Protein 7U6H (pdb70)

Radius of gyration: 30.36 Å; Cα contacts (8 Å, |Δi|>4): 2276; chains: 4; bounding box: 84×72×76 Å

B-factor: mean 45.0, std 14.65, range [17.51, 113.15]

Organism: NCBI:txid132476

Secondary structure (DSSP, 8-state):
-HHHHHHHHHHHHHHHHHHT-HHHHHHHHHHHHHHSEEEE-SS-SS-HHHHHHHHHHHHHHHHHH-EEEEEEEGGGTTEEEEEEEE-HHHHHHH-SHHHHHHT-HHHHHHHHHHHTS-EEE--GGGSEEEEEE-STT-EEEEE--SSSEEEEEEEE--S-GGGS--EEEE-S----TT---HHHHHHHSPBEEE---TT-EEEEETTT-EEEEPPP-SS--EEEEEEEEEETT---S----HHHHHHT-SS--/-HHHHHHHHHHHHHHHHHT-HHHHHHHHHHHHHHSEEEE-SS-SS-HHHHHHHHHHHHHHHHHH-EEEEEEEGGGTTEEEEEEEE-HHHHHHH-SHHHHHHT-HHHHHHHHHHHTS-EEE--GGGSEEEEEE-STT-EEEEE--SSSEEEEEEEE--SSGGGS--EEEE-S----TT---HHHHHHTSPBEEE---TT-EEEEETTT-EEEEPPP-SS--EEEEEEEEEETT---S----HHHHHHT-SS---/-HHHHHHHHHHHHHHHHHHT-HHHHHHHHHHHHHHSEEEE-SS-SS-HHHHHHHHHHHHHHHHHH-EEEEEEEGGGTTEEEEEEEE-HHHHHHH-SHHHHHHT-HHHHHHHHHHHTS-EEE--GGGSEEEEEE-STT-EEEEE--SSSEEEEEEEE--S-GGGS--EEEE-S----SS---HHHHHHHSPBEEE---TT-EEEEETTT-EEEEPPP-SS--EEEEEEEEEETT---S----HHHHHHT-SS--/-HHHHHHHHHHHHHHHHHHT-HHHHHHHHHHHHHHSEEEE-SS-SS-HHHHHHHHHHHHHHHHHH-EEEEEEEGGGTTEEEEEEEE-HHHHHHH-SHHHHHHT-HHHHHHHHHHHTS-EEE--GGGSEEEEEE-STT-EEEEE--SSSEEEEEEEE--S-GGGS--EEEE-S----TT---HHHHHHHSPBEEE---TT-EEEEETTT-EEEEPPP-SS--EEEEEEEEEETT---S----HHHHHHT-SS--

InterPro domains:
  IPR056470 L-lysine 4-chlorinase BesD/L-lysine 5-chlorinase HalB-like [PF23169] (27-255)

Solvent-accessible surface area: 37842 Å² total

Nearest PDB structures (foldseek):
  7u6h-assembly4_D  TM=1.004E+00  e=7.349E-56  Pseudomonas kilonensis
  7u6i-assembly1_A  TM=9.709E-01  e=6.572E-33  Streptomyces wuyuanensis
  6nie-assembly4_D  TM=9.652E-01  e=7.895E-29  Streptantibioticus cattleyicolor NRRL 8057 = DSM 46488
  7jsd-assembly1_A  TM=9.462E-01  e=5.169E-27  Streptomyces roseifaciens
  7jsd-assembly4_D  TM=8.965E-01  e=7.924E-20  Streptomyces roseifaciens

Structure (mmCIF, N/CA/C/O backbone):
data_7U6H
#
_entry.id   7U6H
#
_cell.length_a   72.050
_cell.length_b   73.226
_cell.length_c   73.176
_cell.angle_alpha   66.240
_cell.angle_beta   75.800
_cell.angle_gamma   85.280
#
_symmetry.space_group_name_H-M   'P 1'
#
loop_
_entity.id
_entity.type
_entity.pdbx_description
1 polymer 'Halogenase D'
2 non-polymer 'NICKEL (II) ION'
3 non-polymer 'CHLORIDE ION'
4 non-polymer L-ornithine
5 non-polymer 'TRIETHYLENE GLYCOL'
6 non-polymer '2-OXOGLUTARIC ACID'
7 non-polymer 'TETRAETHYLENE GLYCOL'
8 non-polymer DI(HYDROXYETHYL)ETHER
9 water water
#
loop_
_atom_site.group_PDB
_atom_site.id
_atom_site.type_symbol
_atom_site.label_atom_id
_atom_site.label_alt_id
_atom_site.label_comp_id
_atom_site.label_asym_id
_atom_site.label_entity_id
_atom_site.label_seq_id
_atom_site.pdbx_PDB_ins_code
_atom_site.Cartn_x
_atom_site.Cartn_y
_atom_site.Cartn_z
_atom_site.occupancy
_atom_site.B_iso_or_equiv
_atom_site.auth_seq_id
_atom_site.auth_comp_id
_atom_site.auth_asym_id
_atom_site.auth_atom_id
_atom_site.pdbx_PDB_model_num
ATOM 1 N N . SER A 1 7 ? 0.659 0.979 -37.389 1.00 88.95 7 SER A N 1
ATOM 2 C CA . SER A 1 7 ? 0.141 0.634 -36.071 1.00 92.08 7 SER A CA 1
ATOM 3 C C . SER A 1 7 ? 0.586 -0.769 -35.652 1.00 87.70 7 SER A C 1
ATOM 4 O O . SER A 1 7 ? 1.203 -0.939 -34.600 1.00 74.43 7 SER A O 1
ATOM 7 N N . LEU A 1 8 ? 0.273 -1.770 -36.485 1.00 88.83 8 LEU A N 1
ATOM 8 C CA . LEU A 1 8 ? 0.620 -3.151 -36.160 1.00 81.54 8 LEU A CA 1
ATOM 9 C C . LEU A 1 8 ? 2.109 -3.404 -36.353 1.00 76.19 8 LEU A C 1
ATOM 10 O O . LEU A 1 8 ? 2.708 -4.176 -35.598 1.00 77.49 8 LEU A O 1
ATOM 12 N N . VAL A 1 9 ? 2.713 -2.767 -37.359 1.00 70.14 9 VAL A N 1
ATOM 13 C CA . VAL A 1 9 ? 4.149 -2.887 -37.581 1.00 74.84 9 VAL A CA 1
ATOM 14 C C . VAL A 1 9 ? 4.894 -2.275 -36.410 1.00 66.02 9 VAL A C 1
ATOM 15 O O . VAL A 1 9 ? 5.856 -2.841 -35.886 1.00 67.73 9 VAL A O 1
ATOM 19 N N . ILE A 1 10 ? 4.431 -1.110 -35.968 1.00 61.25 10 ILE A N 1
ATOM 20 C CA . ILE A 1 10 ? 4.992 -0.459 -34.798 1.00 57.43 10 ILE A CA 1
ATOM 21 C C . ILE A 1 10 ? 4.782 -1.245 -33.518 1.00 49.08 10 ILE A C 1
ATOM 22 O O . ILE A 1 10 ? 5.677 -1.273 -32.669 1.00 45.23 10 ILE A O 1
ATOM 27 N N . GLU A 1 11 ? 3.652 -1.919 -33.380 1.00 62.89 11 GLU A N 1
ATOM 28 C CA . GLU A 1 11 ? 3.421 -2.742 -32.202 1.00 65.34 11 GLU A CA 1
ATOM 29 C C . GLU A 1 11 ? 4.382 -3.924 -32.170 1.00 66.18 11 GLU A C 1
ATOM 30 O O . GLU A 1 11 ? 4.855 -4.324 -31.101 1.00 53.63 11 GLU A O 1
ATOM 33 N N . VAL A 1 12 ? 4.653 -4.513 -33.333 1.00 61.12 12 VAL A N 1
ATOM 34 C CA . VAL A 1 12 ? 5.608 -5.611 -33.422 1.00 57.77 12 VAL A CA 1
ATOM 35 C C . VAL A 1 12 ? 7.026 -5.099 -33.215 1.00 57.61 12 VAL A C 1
ATOM 36 O O . VAL A 1 12 ? 7.849 -5.751 -32.560 1.00 54.03 12 VAL A O 1
ATOM 40 N N . MET A 1 13 ? 7.330 -3.916 -33.756 1.00 47.68 13 MET A N 1
ATOM 41 C CA . MET A 1 13 ? 8.665 -3.347 -33.602 1.00 47.91 13 MET A CA 1
ATOM 42 C C . MET A 1 13 ? 8.998 -3.108 -32.134 1.00 50.56 13 MET A C 1
ATOM 43 O O . MET A 1 13 ? 10.117 -3.390 -31.689 1.00 43.03 13 MET A O 1
ATOM 48 N N . GLU A 1 14 ? 8.034 -2.597 -31.365 1.00 48.46 14 GLU A N 1
ATOM 49 C CA . GLU A 1 14 ? 8.266 -2.358 -29.944 1.00 41.74 14 GLU A CA 1
ATOM 50 C C . GLU A 1 14 ? 8.563 -3.659 -29.208 1.00 45.86 14 GLU A C 1
ATOM 51 O O . GLU A 1 14 ? 9.408 -3.691 -28.305 1.00 45.69 14 GLU A O 1
ATOM 57 N N . GLN A 1 15 ? 7.877 -4.743 -29.580 1.00 45.88 15 GLN A N 1
ATOM 58 C CA . GLN A 1 15 ? 8.159 -6.042 -28.977 1.00 49.49 15 GLN A CA 1
ATOM 59 C C . GLN A 1 15 ? 9.579 -6.497 -29.289 1.00 55.02 15 GLN A C 1
ATOM 60 O O . GLN A 1 15 ? 10.267 -7.047 -28.421 1.00 57.67 15 GLN A O 1
ATOM 66 N N . GLN A 1 16 ? 10.032 -6.284 -30.527 1.00 54.31 16 GLN A N 1
ATOM 67 C CA . GLN A 1 16 ? 11.391 -6.669 -30.892 1.00 55.38 16 GLN A CA 1
ATOM 68 C C . GLN A 1 16 ? 12.419 -5.807 -30.170 1.00 49.82 16 GLN A C 1
ATOM 69 O O . GLN A 1 16 ? 13.495 -6.292 -29.801 1.00 53.35 16 GLN A O 1
ATOM 75 N N . LEU A 1 17 ? 12.109 -4.524 -29.967 1.00 42.55 17 LEU A N 1
ATOM 76 C CA . LEU A 1 17 ? 13.016 -3.651 -29.230 1.00 46.78 17 LEU A CA 1
ATOM 77 C C . LEU A 1 17 ? 13.134 -4.079 -27.773 1.00 42.39 17 LEU A C 1
ATOM 78 O O . LEU A 1 17 ? 14.240 -4.127 -27.222 1.00 48.33 17 LEU A O 1
ATOM 83 N N . ALA A 1 18 ? 12.003 -4.386 -27.132 1.00 40.29 18 ALA A N 1
ATOM 84 C CA . ALA A 1 18 ? 12.024 -4.777 -25.726 1.00 43.40 18 ALA A CA 1
ATOM 85 C C . ALA A 1 18 ? 12.863 -6.030 -25.512 1.00 48.36 18 ALA A C 1
ATOM 86 O O . ALA A 1 18 ? 13.646 -6.106 -24.557 1.00 49.37 18 ALA A O 1
ATOM 88 N N . LYS A 1 19 ? 12.719 -7.023 -26.393 1.00 43.77 19 LYS A N 1
ATOM 89 C CA . LYS A 1 19 ? 13.527 -8.233 -26.280 1.00 44.35 19 LYS A CA 1
ATOM 90 C C . LYS A 1 19 ? 15.000 -7.938 -26.537 1.00 47.43 19 LYS A C 1
ATOM 91 O O . LYS A 1 19 ? 15.877 -8.519 -25.887 1.00 51.51 19 LYS A O 1
ATOM 93 N N . HIS A 1 20 ? 15.289 -7.041 -27.482 1.00 43.37 20 HIS A N 1
ATOM 94 C CA . HIS A 1 20 ? 16.675 -6.702 -27.790 1.00 43.02 20 HIS A CA 1
ATOM 95 C C . HIS A 1 20 ? 17.348 -6.012 -26.610 1.00 44.36 20 HIS A C 1
ATOM 96 O O . HIS A 1 20 ? 18.467 -6.371 -26.223 1.00 47.72 20 HIS A O 1
ATOM 103 N N . PHE A 1 21 ? 16.682 -5.015 -26.025 1.00 38.53 21 PHE A N 1
ATOM 104 C CA . PHE A 1 21 ? 17.271 -4.291 -24.903 1.00 42.77 21 PHE A CA 1
ATOM 105 C C . PHE A 1 21 ? 17.340 -5.151 -23.647 1.00 46.17 21 PHE A C 1
ATOM 106 O O . PHE A 1 21 ? 18.281 -5.013 -22.857 1.00 45.52 21 PHE A O 1
ATOM 114 N N . GLN A 1 22 ? 16.361 -6.035 -23.443 1.00 43.11 22 GLN A N 1
ATOM 115 C CA . GLN A 1 22 ? 16.397 -6.922 -22.284 1.00 50.49 22 GLN A CA 1
ATOM 116 C C . GLN A 1 22 ? 17.582 -7.878 -22.357 1.00 52.83 22 GLN A C 1
ATOM 117 O O . GLN A 1 22 ? 18.179 -8.218 -21.328 1.00 56.46 22 GLN A O 1
ATOM 120 N N . ALA A 1 23 ? 17.935 -8.325 -23.565 1.00 47.34 23 ALA A N 1
ATOM 121 C CA . ALA A 1 23 ? 19.085 -9.209 -23.717 1.00 47.64 23 ALA A CA 1
ATOM 122 C C . ALA A 1 23 ? 20.387 -8.505 -23.358 1.00 48.62 23 ALA A C 1
ATOM 123 O O . ALA A 1 23 ? 21.306 -9.139 -22.827 1.00 58.86 23 ALA A O 1
ATOM 125 N N . ILE A 1 24 ? 20.486 -7.204 -23.636 1.00 47.40 24 ILE A N 1
ATOM 126 C CA . ILE A 1 24 ? 21.674 -6.452 -23.247 1.00 44.89 24 ILE A CA 1
ATOM 127 C C . ILE A 1 24 ? 21.674 -6.194 -21.746 1.00 45.27 24 ILE A C 1
ATOM 128 O O . ILE A 1 24 ? 22.707 -6.328 -21.078 1.00 45.28 24 ILE A O 1
ATOM 133 N N . LEU A 1 25 ? 20.516 -5.829 -21.189 1.00 41.79 25 LEU A N 1
ATOM 134 C CA . LEU A 1 25 ? 20.422 -5.524 -19.766 1.00 48.28 25 LEU A CA 1
ATOM 135 C C . LEU A 1 25 ? 20.651 -6.746 -18.886 1.00 53.05 25 LEU A C 1
ATOM 136 O O . LEU A 1 25 ? 20.959 -6.587 -17.700 1.00 55.08 25 LEU A O 1
ATOM 141 N N . GLN A 1 26 ? 20.504 -7.956 -19.434 1.00 50.91 26 GLN A N 1
ATOM 142 C CA . GLN A 1 26 ? 20.684 -9.161 -18.630 1.00 53.87 26 GLN A CA 1
ATOM 143 C C . GLN A 1 26 ? 22.109 -9.285 -18.108 1.00 50.67 26 GLN A C 1
ATOM 144 O O . GLN A 1 26 ? 22.329 -9.861 -17.036 1.00 56.30 26 GLN A O 1
ATOM 146 N N . ASP A 1 27 ? 23.086 -8.758 -18.845 1.00 46.70 27 ASP A N 1
ATOM 147 C CA . ASP A 1 27 ? 24.484 -8.758 -18.413 1.00 46.21 27 ASP A CA 1
ATOM 148 C C . ASP A 1 27 ? 24.723 -7.501 -17.587 1.00 45.10 27 ASP A C 1
ATOM 149 O O . ASP A 1 27 ? 25.167 -6.470 -18.096 1.00 47.22 27 ASP A O 1
ATOM 154 N N . GLU A 1 28 ? 24.416 -7.587 -16.290 1.00 43.98 28 GLU A N 1
ATOM 155 C CA . GLU A 1 28 ? 24.531 -6.419 -15.421 1.00 45.13 28 GLU A CA 1
ATOM 156 C C . GLU A 1 28 ? 25.982 -5.979 -15.264 1.00 44.68 28 GLU A C 1
ATOM 157 O O . GLU A 1 28 ? 26.270 -4.777 -15.224 1.00 38.43 28 GLU A O 1
ATOM 163 N N . ASN A 1 29 ? 26.911 -6.936 -15.178 1.00 44.78 29 ASN A N 1
ATOM 164 C CA . ASN A 1 29 ? 28.320 -6.581 -15.033 1.00 43.21 29 ASN A CA 1
ATOM 165 C C . ASN A 1 29 ? 28.818 -5.799 -16.242 1.00 42.00 29 ASN A C 1
ATOM 166 O O . ASN A 1 29 ? 29.649 -4.893 -16.105 1.00 49.36 29 ASN A O 1
ATOM 171 N N . ARG A 1 30 ? 28.323 -6.133 -17.436 1.00 40.81 30 ARG A N 1
ATOM 172 C CA A ARG A 1 30 ? 28.672 -5.354 -18.619 0.50 39.81 30 ARG A CA 1
ATOM 173 C CA B ARG A 1 30 ? 28.673 -5.354 -18.619 0.50 39.81 30 ARG A CA 1
ATOM 174 C C . ARG A 1 30 ? 27.976 -3.999 -18.606 1.00 37.58 30 ARG A C 1
ATOM 175 O O . ARG A 1 30 ? 28.558 -2.991 -19.024 1.00 39.94 30 ARG A O 1
ATOM 190 N N . MET A 1 31 ? 26.729 -3.957 -18.126 1.00 37.17 31 MET A N 1
ATOM 191 C CA . MET A 1 31 ? 26.009 -2.691 -18.038 1.00 37.26 31 MET A CA 1
ATOM 192 C C . MET A 1 31 ? 26.728 -1.713 -17.118 1.00 34.03 31 MET A C 1
ATOM 193 O O . MET A 1 31 ? 26.752 -0.505 -17.382 1.00 31.17 31 MET A O 1
ATOM 198 N N . LYS A 1 32 ? 27.319 -2.218 -16.031 1.00 35.73 32 LYS A N 1
ATOM 199 C CA . LYS A 1 32 ? 28.099 -1.358 -15.146 1.00 38.04 32 LYS A CA 1
ATOM 200 C C . LYS A 1 32 ? 29.218 -0.662 -15.908 1.00 37.16 32 LYS A C 1
ATOM 201 O O . LYS A 1 32 ? 29.489 0.524 -15.685 1.00 35.60 32 LYS A O 1
ATOM 207 N N . GLN A 1 33 ? 29.873 -1.384 -16.819 1.00 34.68 33 GLN A N 1
ATOM 208 C CA . GLN A 1 33 ? 30.947 -0.792 -17.608 1.00 31.46 33 GLN A CA 1
ATOM 209 C C . GLN A 1 33 ? 30.403 0.207 -18.622 1.00 30.75 33 GLN A C 1
ATOM 210 O O . GLN A 1 33 ? 31.028 1.243 -18.878 1.00 31.17 33 GLN A O 1
ATOM 216 N N . ILE A 1 34 ? 29.237 -0.084 -19.203 1.00 33.26 34 ILE A N 1
ATOM 217 C CA . ILE A 1 34 ? 28.638 0.829 -20.174 1.00 30.87 34 ILE A CA 1
ATOM 218 C C . ILE A 1 34 ? 28.213 2.125 -19.495 1.00 33.71 34 ILE A C 1
ATOM 219 O O . ILE A 1 34 ? 28.491 3.224 -19.992 1.00 29.84 34 ILE A O 1
ATOM 224 N N . ARG A 1 35 ? 27.527 2.018 -18.352 1.00 28.61 35 ARG A N 1
ATOM 225 C CA . ARG A 1 35 ? 27.180 3.211 -17.585 1.00 34.11 35 ARG A CA 1
ATOM 226 C C . ARG A 1 35 ? 28.431 3.975 -17.170 1.00 30.19 35 ARG A C 1
ATOM 227 O O . ARG A 1 35 ? 28.466 5.210 -17.235 1.00 28.84 35 ARG A O 1
ATOM 235 N N . ASN A 1 36 ? 29.465 3.251 -16.733 1.00 27.29 36 ASN A N 1
ATOM 236 C CA . ASN A 1 36 ? 30.741 3.871 -16.385 1.00 31.41 36 ASN A CA 1
ATOM 237 C C . ASN A 1 36 ? 31.280 4.698 -17.546 1.00 30.94 36 ASN A C 1
ATOM 238 O O . ASN A 1 36 ? 31.587 5.885 -17.391 1.00 26.67 36 ASN A O 1
ATOM 243 N N . GLU A 1 37 ? 31.396 4.081 -18.724 1.00 33.44 37 GLU A N 1
ATOM 244 C CA . GLU A 1 37 ? 32.013 4.759 -19.858 1.00 30.51 37 GLU A CA 1
ATOM 245 C C . GLU A 1 37 ? 31.173 5.938 -20.335 1.00 29.31 37 GLU A C 1
ATOM 246 O O . GLU A 1 37 ? 31.719 6.992 -20.681 1.00 25.58 37 GLU A O 1
ATOM 252 N N . PHE A 1 38 ? 29.845 5.786 -20.359 1.00 27.37 38 PHE A N 1
ATOM 253 C CA . PHE A 1 38 ? 29.002 6.889 -20.810 1.00 25.10 38 PHE A CA 1
ATOM 254 C C . PHE A 1 38 ? 29.082 8.073 -19.856 1.00 23.11 38 PHE A C 1
ATOM 255 O O . PHE A 1 38 ? 29.155 9.225 -20.294 1.00 27.09 38 PHE A O 1
ATOM 263 N N . ARG A 1 39 ? 29.066 7.815 -18.549 1.00 23.48 39 ARG A N 1
ATOM 264 C CA . ARG A 1 39 ? 29.133 8.914 -17.591 1.00 29.76 39 ARG A CA 1
ATOM 265 C C . ARG A 1 39 ? 30.525 9.534 -17.556 1.00 34.55 39 ARG A C 1
ATOM 266 O O . ARG A 1 39 ? 30.661 10.756 -17.434 1.00 28.28 39 ARG A O 1
ATOM 274 N N . ARG A 1 40 ? 31.569 8.712 -17.677 1.00 28.63 40 ARG A N 1
ATOM 275 C CA . ARG A 1 40 ? 32.930 9.236 -17.613 1.00 24.33 40 ARG A CA 1
ATOM 276 C C . ARG A 1 40 ? 33.277 10.043 -18.859 1.00 27.36 40 ARG A C 1
ATOM 277 O O . ARG A 1 40 ? 33.860 11.129 -18.760 1.00 25.66 40 ARG A O 1
ATOM 285 N N . ASP A 1 41 ? 32.923 9.535 -20.039 1.00 31.71 41 ASP A N 1
ATOM 286 C CA . ASP A 1 41 ? 33.296 10.167 -21.296 1.00 32.85 41 ASP A CA 1
ATOM 287 C C . ASP A 1 41 ? 32.178 10.992 -21.920 1.00 31.66 41 ASP A C 1
ATOM 288 O O . ASP A 1 41 ? 32.420 11.663 -22.929 1.00 26.55 41 ASP A O 1
ATOM 293 N N . GLY A 1 42 ? 30.974 10.970 -21.351 1.00 24.11 42 GLY A N 1
ATOM 294 C CA . GLY A 1 42 ? 29.852 11.622 -22.001 1.00 26.11 42 GLY A CA 1
ATOM 295 C C . GLY A 1 42 ? 29.480 11.004 -23.327 1.00 28.13 42 GLY A C 1
ATOM 296 O O . GLY A 1 42 ? 28.814 11.651 -24.140 1.00 26.47 42 GLY A O 1
ATOM 297 N N . TYR A 1 43 ? 29.883 9.757 -23.563 1.00 24.25 43 TYR A N 1
ATOM 298 C CA . TYR A 1 43 ? 29.822 9.165 -24.891 1.00 25.90 43 TYR A CA 1
ATOM 299 C C . TYR A 1 43 ? 29.918 7.650 -24.773 1.00 26.86 43 TYR A C 1
ATOM 300 O O . TYR A 1 43 ? 30.686 7.135 -23.957 1.00 23.67 43 TYR A O 1
ATOM 309 N N . PHE A 1 44 ? 29.132 6.948 -25.589 1.00 26.14 44 PHE A N 1
ATOM 310 C CA . PHE A 1 44 ? 29.266 5.503 -25.741 1.00 31.40 44 PHE A CA 1
ATOM 311 C C . PHE A 1 44 ? 28.717 5.112 -27.104 1.00 30.65 44 PHE A C 1
ATOM 312 O O . PHE A 1 44 ? 27.608 5.518 -27.463 1.00 28.10 44 PHE A O 1
ATOM 320 N N . ASN A 1 45 ? 29.482 4.315 -27.846 1.00 24.19 45 ASN A N 1
ATOM 321 C CA . ASN A 1 45 ? 29.161 3.954 -29.223 1.00 27.66 45 ASN A CA 1
ATOM 322 C C . ASN A 1 45 ? 28.679 2.510 -29.285 1.00 33.80 45 ASN A C 1
ATOM 323 O O . ASN A 1 45 ? 29.386 1.595 -28.849 1.00 31.30 45 ASN A O 1
ATOM 328 N N . PHE A 1 46 ? 27.474 2.312 -29.820 1.00 33.34 46 PHE A N 1
ATOM 329 C CA . PHE A 1 46 ? 26.979 0.983 -30.178 1.00 32.95 46 PHE A CA 1
ATOM 330 C C . PHE A 1 46 ? 27.394 0.718 -31.621 1.00 36.30 46 PHE A C 1
ATOM 331 O O . PHE A 1 46 ? 26.727 1.155 -32.562 1.00 34.37 46 PHE A O 1
ATOM 339 N N . LYS A 1 47 ? 28.497 -0.002 -31.797 1.00 33.65 47 LYS A N 1
ATOM 340 C CA . LYS A 1 47 ? 29.093 -0.164 -33.115 1.00 34.89 47 LYS A CA 1
ATOM 341 C C . LYS A 1 47 ? 28.447 -1.306 -33.892 1.00 34.93 47 LYS A C 1
ATOM 342 O O . LYS A 1 47 ? 27.926 -2.266 -33.318 1.00 37.52 47 LYS A O 1
ATOM 348 N N . ASN A 1 48 ? 28.487 -1.180 -35.220 1.00 43.85 48 ASN A N 1
ATOM 349 C CA . ASN A 1 48 ? 28.223 -2.279 -36.151 1.00 40.06 48 ASN A CA 1
ATOM 350 C C . ASN A 1 48 ? 26.810 -2.847 -35.987 1.00 37.02 48 ASN A C 1
ATOM 351 O O . ASN A 1 48 ? 26.616 -4.040 -35.738 1.00 35.68 48 ASN A O 1
ATOM 356 N N . PHE A 1 49 ? 25.821 -1.965 -36.147 1.00 31.25 49 PHE A N 1
ATOM 357 C CA . PHE A 1 49 ? 24.410 -2.359 -36.197 1.00 37.77 49 PHE A CA 1
ATOM 358 C C . PHE A 1 49 ? 23.998 -3.143 -34.952 1.00 43.01 49 PHE A C 1
ATOM 359 O O . PHE A 1 49 ? 23.296 -4.152 -35.038 1.00 53.61 49 PHE A O 1
ATOM 367 N N . SER A 1 50 ? 24.437 -2.678 -33.780 1.00 42.37 50 SER A N 1
ATOM 368 C CA . SER A 1 50 ? 24.169 -3.382 -32.534 1.00 39.07 50 SER A CA 1
ATOM 369 C C . SER A 1 50 ? 23.143 -2.701 -31.642 1.00 34.91 50 SER A C 1
ATOM 370 O O . SER A 1 50 ? 22.602 -3.359 -30.747 1.00 41.81 50 SER A O 1
ATOM 373 N N . PHE A 1 51 ? 22.859 -1.414 -31.855 1.00 31.52 51 PHE A N 1
ATOM 374 C CA . PHE A 1 51 ? 21.942 -0.711 -30.963 1.00 32.43 51 PHE A CA 1
ATOM 375 C C . PHE A 1 51 ? 20.521 -1.245 -31.094 1.00 37.62 51 PHE A C 1
ATOM 376 O O . PHE A 1 51 ? 19.838 -1.466 -30.087 1.00 41.76 51 PHE A O 1
ATOM 384 N N . LEU A 1 52 ? 20.060 -1.455 -32.322 1.00 38.04 52 LEU A N 1
ATOM 385 C CA . LEU A 1 52 ? 18.741 -2.014 -32.588 1.00 38.73 52 LEU A CA 1
ATOM 386 C C . LEU A 1 52 ? 18.909 -3.298 -33.388 1.00 42.36 52 LEU A C 1
ATOM 387 O O . LEU A 1 52 ? 20.017 -3.585 -33.861 1.00 44.10 52 LEU A O 1
ATOM 392 N N . PRO A 1 53 ? 17.862 -4.108 -33.540 1.00 46.87 53 PRO A N 1
ATOM 393 C CA . PRO A 1 53 ? 17.901 -5.162 -34.558 1.00 44.60 53 PRO A CA 1
ATOM 394 C C . PRO A 1 53 ? 18.260 -4.565 -35.911 1.00 45.03 53 PRO A C 1
ATOM 395 O O . PRO A 1 53 ? 17.778 -3.493 -36.282 1.00 41.31 53 PRO A O 1
ATOM 399 N N . LYS A 1 54 ? 19.136 -5.264 -36.640 1.00 48.17 54 LYS A N 1
ATOM 400 C CA . LYS A 1 54 ? 19.720 -4.695 -37.851 1.00 50.72 54 LYS A CA 1
ATOM 401 C C . LYS A 1 54 ? 18.651 -4.297 -38.861 1.00 43.93 54 LYS A C 1
ATOM 402 O O . LYS A 1 54 ? 18.771 -3.261 -39.525 1.00 42.76 54 LYS A O 1
ATOM 408 N N . ARG A 1 55 ? 17.593 -5.103 -38.984 1.00 48.65 55 ARG A N 1
ATOM 409 C CA . ARG A 1 55 ? 16.540 -4.798 -39.948 1.00 46.25 55 ARG A CA 1
ATOM 410 C C . ARG A 1 55 ? 15.863 -3.471 -39.629 1.00 45.13 55 ARG A C 1
ATOM 411 O O . ARG A 1 55 ? 15.571 -2.681 -40.535 1.00 44.39 55 ARG A O 1
ATOM 419 N N . ILE A 1 56 ? 15.612 -3.204 -38.346 1.00 40.72 56 ILE A N 1
ATOM 420 C CA . ILE A 1 56 ? 14.979 -1.946 -37.962 1.00 40.44 56 ILE A CA 1
ATOM 421 C C . ILE A 1 56 ? 15.925 -0.776 -38.202 1.00 45.18 56 ILE A C 1
ATOM 422 O O . ILE A 1 56 ? 15.508 0.290 -38.671 1.00 41.20 56 ILE A O 1
ATOM 427 N N . LEU A 1 57 ? 17.211 -0.955 -37.887 1.00 38.73 57 LEU A N 1
ATOM 428 C CA . LEU A 1 57 ? 18.194 0.092 -38.149 1.00 38.54 57 LEU A CA 1
ATOM 429 C C . LEU A 1 57 ? 18.252 0.440 -39.632 1.00 38.93 57 LEU A C 1
ATOM 430 O O . LEU A 1 57 ? 18.300 1.620 -39.998 1.00 42.12 57 LEU A O 1
ATOM 435 N N . GLU A 1 58 ? 18.243 -0.573 -40.501 1.00 35.38 58 GLU A N 1
ATOM 436 C CA . GLU A 1 58 ? 18.263 -0.307 -41.935 1.00 45.89 58 GLU A CA 1
ATOM 437 C C . GLU A 1 58 ? 16.990 0.393 -42.392 1.00 36.63 58 GLU A C 1
ATOM 438 O O . GLU A 1 58 ? 17.027 1.183 -43.342 1.00 42.60 58 GLU A O 1
ATOM 444 N N . ASN A 1 59 ? 15.862 0.125 -41.731 1.00 43.40 59 ASN A N 1
ATOM 445 C CA . ASN A 1 59 ? 14.643 0.871 -42.023 1.00 45.13 59 ASN A CA 1
ATOM 446 C C . ASN A 1 59 ? 14.805 2.340 -41.657 1.00 44.79 59 ASN A C 1
ATOM 447 O O . ASN A 1 59 ? 14.278 3.222 -42.346 1.00 37.90 59 ASN A O 1
ATOM 452 N N . VAL A 1 60 ? 15.525 2.621 -40.568 1.00 32.62 60 VAL A N 1
ATOM 453 C CA . VAL A 1 60 ? 15.808 4.004 -40.196 1.00 30.99 60 VAL A CA 1
ATOM 454 C C . VAL A 1 60 ? 16.704 4.663 -41.236 1.00 34.62 60 VAL A C 1
ATOM 455 O O . VAL A 1 60 ? 16.480 5.816 -41.626 1.00 35.11 60 VAL A O 1
ATOM 459 N N . HIS A 1 61 ? 17.733 3.946 -41.697 1.00 35.87 61 HIS A N 1
ATOM 460 C CA . HIS A 1 61 ? 18.638 4.495 -42.702 1.00 37.63 61 HIS A CA 1
ATOM 461 C C . HIS A 1 61 ? 17.884 4.866 -43.974 1.00 39.51 61 HIS A C 1
ATOM 462 O O . HIS A 1 61 ? 18.083 5.950 -44.535 1.00 37.64 61 HIS A O 1
ATOM 469 N N . ALA A 1 62 ? 17.004 3.976 -44.438 1.00 35.62 62 ALA A N 1
ATOM 470 C CA . ALA A 1 62 ? 16.224 4.265 -45.636 1.00 37.22 62 ALA A CA 1
ATOM 471 C C . ALA A 1 62 ? 15.298 5.455 -45.420 1.00 36.10 62 ALA A C 1
ATOM 472 O O . ALA A 1 62 ? 15.113 6.279 -46.324 1.00 39.33 62 ALA A O 1
ATOM 474 N N . GLU A 1 63 ? 14.716 5.569 -44.224 1.00 34.58 63 GLU A N 1
ATOM 475 C CA . GLU A 1 63 ? 13.816 6.685 -43.950 1.00 33.84 63 GLU A CA 1
ATOM 476 C C . GLU A 1 63 ? 14.565 8.010 -43.959 1.00 33.97 63 GLU A C 1
ATOM 477 O O . GLU A 1 63 ? 14.069 9.005 -44.502 1.00 35.79 63 GLU A O 1
ATOM 483 N N . VAL A 1 64 ? 15.762 8.043 -43.367 1.00 31.59 64 VAL A N 1
ATOM 484 C CA . VAL A 1 64 ? 16.556 9.268 -43.360 1.00 30.88 64 VAL A CA 1
ATOM 485 C C . VAL A 1 64 ? 16.921 9.675 -44.782 1.00 32.36 64 VAL A C 1
ATOM 486 O O . VAL A 1 64 ? 16.827 10.853 -45.150 1.00 34.56 64 VAL A O 1
ATOM 490 N N . HIS A 1 65 ? 17.337 8.707 -45.605 1.00 35.82 65 HIS A N 1
ATOM 491 C CA . HIS A 1 65 ? 17.638 8.998 -47.004 1.00 39.31 65 HIS A CA 1
ATOM 492 C C . HIS A 1 65 ? 16.423 9.570 -47.723 1.00 41.92 65 HIS A C 1
ATOM 493 O O . HIS A 1 65 ? 16.540 10.536 -48.486 1.00 40.89 65 HIS A O 1
ATOM 500 N N . ALA A 1 66 ? 15.245 8.986 -47.489 1.00 36.75 66 ALA A N 1
ATOM 501 C CA . ALA A 1 66 ? 14.035 9.475 -48.143 1.00 43.71 66 ALA A CA 1
ATOM 502 C C . ALA A 1 66 ? 13.673 10.874 -47.664 1.00 36.65 66 ALA A C 1
ATOM 503 O O . ALA A 1 66 ? 13.214 11.706 -48.455 1.00 37.76 66 ALA A O 1
ATOM 505 N N . LEU A 1 67 ? 13.876 11.154 -46.374 1.00 36.25 67 LEU A N 1
ATOM 506 C CA . LEU A 1 67 ? 13.570 12.482 -45.854 1.00 36.96 67 LEU A CA 1
ATOM 507 C C . LEU A 1 67 ? 14.505 13.531 -46.443 1.00 41.33 67 LEU A C 1
ATOM 508 O O . LEU A 1 67 ? 14.083 14.660 -46.722 1.00 40.35 67 LEU A O 1
ATOM 513 N N . LEU A 1 68 ? 15.778 13.180 -46.638 1.00 41.59 68 LEU A N 1
ATOM 514 C CA . LEU A 1 68 ? 16.701 14.107 -47.284 1.00 34.63 68 LEU A CA 1
ATOM 515 C C . LEU A 1 68 ? 16.326 14.319 -48.745 1.00 36.76 68 LEU A C 1
ATOM 516 O O . LEU A 1 68 ? 16.385 15.445 -49.250 1.00 47.06 68 LEU A O 1
ATOM 521 N N . ASP A 1 69 ? 15.926 13.250 -49.437 1.00 42.44 69 ASP A N 1
ATOM 522 C CA . ASP A 1 69 ? 15.502 13.388 -50.825 1.00 44.15 69 ASP A CA 1
ATOM 523 C C . ASP A 1 69 ? 14.304 14.321 -50.953 1.00 40.75 69 ASP A C 1
ATOM 524 O O . ASP A 1 69 ? 14.129 14.970 -51.990 1.00 49.73 69 ASP A O 1
ATOM 529 N N . GLU A 1 70 ? 13.480 14.411 -49.912 1.00 48.38 70 GLU A N 1
ATOM 530 C CA . GLU A 1 70 ? 12.254 15.195 -49.960 1.00 47.28 70 GLU A CA 1
ATOM 531 C C . GLU A 1 70 ? 12.382 16.583 -49.346 1.00 49.04 70 GLU A C 1
ATOM 532 O O . GLU A 1 70 ? 11.742 17.519 -49.836 1.00 48.96 70 GLU A O 1
ATOM 538 N N . TYR A 1 71 ? 13.186 16.746 -48.292 1.00 41.14 71 TYR A N 1
ATOM 539 C CA . TYR A 1 71 ? 13.171 17.964 -47.487 1.00 45.86 71 TYR A CA 1
ATOM 540 C C . TYR A 1 71 ? 14.538 18.627 -47.340 1.00 40.35 71 TYR A C 1
ATOM 541 O O . TYR A 1 71 ? 14.673 19.548 -46.525 1.00 52.26 71 TYR A O 1
ATOM 550 N N . SER A 1 72 ? 15.552 18.194 -48.090 1.00 42.77 72 SER A N 1
ATOM 551 C CA . SER A 1 72 ? 16.905 18.701 -47.873 1.00 39.44 72 SER A CA 1
ATOM 552 C C . SER A 1 72 ? 16.972 20.207 -48.093 1.00 40.86 72 SER A C 1
ATOM 553 O O . SER A 1 72 ? 16.513 20.723 -49.116 1.00 42.14 72 SER A O 1
ATOM 556 N N . VAL A 1 73 ? 17.544 20.909 -47.119 1.00 35.56 73 VAL A N 1
ATOM 557 C CA . VAL A 1 73 ? 17.735 22.351 -47.182 1.00 39.66 73 VAL A CA 1
ATOM 558 C C . VAL A 1 73 ? 19.180 22.652 -46.809 1.00 36.24 73 VAL A C 1
ATOM 559 O O . VAL A 1 73 ? 19.674 22.170 -45.784 1.00 36.85 73 VAL A O 1
ATOM 563 N N . ARG A 1 74 ? 19.857 23.434 -47.645 1.00 35.38 74 ARG A N 1
ATOM 564 C CA . ARG A 1 74 ? 21.241 23.805 -47.389 1.00 41.10 74 ARG A CA 1
ATOM 565 C C . ARG A 1 74 ? 21.301 25.001 -46.447 1.00 39.68 74 ARG A C 1
ATOM 566 O O . ARG A 1 74 ? 20.532 25.956 -46.585 1.00 44.27 74 ARG A O 1
ATOM 574 N N . ARG A 1 75 ? 22.220 24.942 -45.484 1.00 39.31 75 ARG A N 1
ATOM 575 C CA A ARG A 1 75 ? 22.383 26.006 -44.501 0.50 41.41 75 ARG A CA 1
ATOM 576 C CA B ARG A 1 75 ? 22.383 26.008 -44.504 0.50 41.42 75 ARG A CA 1
ATOM 577 C C . ARG A 1 75 ? 23.863 26.230 -44.238 1.00 44.05 75 ARG A C 1
ATOM 578 O O . ARG A 1 75 ? 24.615 25.269 -44.051 1.00 34.55 75 ARG A O 1
ATOM 593 N N . ASP A 1 76 ? 24.275 27.501 -44.221 1.00 46.68 76 ASP A N 1
ATOM 594 C CA . ASP A 1 76 ? 25.660 27.901 -43.949 1.00 45.50 76 ASP A CA 1
ATOM 595 C C . ASP A 1 76 ? 25.591 29.107 -43.012 1.00 39.55 76 ASP A C 1
ATOM 596 O O . ASP A 1 76 ? 25.558 30.255 -43.462 1.00 35.34 76 ASP A O 1
ATOM 601 N N . VAL A 1 77 ? 25.558 28.839 -41.705 1.00 35.47 77 VAL A N 1
ATOM 602 C CA . VAL A 1 77 ? 25.316 29.865 -40.701 1.00 33.45 77 VAL A CA 1
ATOM 603 C C . VAL A 1 77 ? 26.335 29.731 -39.576 1.00 35.87 77 VAL A C 1
ATOM 604 O O . VAL A 1 77 ? 27.059 28.741 -39.468 1.00 41.40 77 VAL A O 1
ATOM 608 N N . THR A 1 78 ? 26.377 30.758 -38.732 1.00 30.65 78 THR A N 1
ATOM 609 C CA . THR A 1 78 ? 27.099 30.728 -37.470 1.00 39.53 78 THR A CA 1
ATOM 610 C C . THR A 1 78 ? 26.098 30.838 -36.327 1.00 38.54 78 THR A C 1
ATOM 611 O O . THR A 1 78 ? 25.020 31.418 -36.481 1.00 38.85 78 THR A O 1
ATOM 615 N N . VAL A 1 79 ? 26.459 30.277 -35.179 1.00 34.93 79 VAL A N 1
ATOM 616 C CA . VAL A 1 79 ? 25.568 30.205 -34.028 1.00 34.15 79 VAL A CA 1
ATOM 617 C C . VAL A 1 79 ? 26.132 31.118 -32.940 1.00 39.28 79 VAL A C 1
ATOM 618 O O . VAL A 1 79 ? 27.131 30.766 -32.294 1.00 38.54 79 VAL A O 1
ATOM 622 N N . PRO A 1 80 ? 25.527 32.283 -32.695 1.00 42.99 80 PRO A N 1
ATOM 623 C CA . PRO A 1 80 ? 26.093 33.206 -31.697 1.00 40.87 80 PRO A CA 1
ATOM 624 C C . PRO A 1 80 ? 26.127 32.638 -30.289 1.00 39.70 80 PRO A C 1
ATOM 625 O O . PRO A 1 80 ? 26.970 33.058 -29.486 1.00 39.51 80 PRO A O 1
ATOM 629 N N . SER A 1 81 ? 25.243 31.697 -29.959 1.00 35.14 81 SER A N 1
ATOM 630 C CA . SER A 1 81 ? 25.234 31.120 -28.620 1.00 38.57 81 SER A CA 1
ATOM 631 C C . SER A 1 81 ? 26.353 30.109 -28.400 1.00 33.18 81 SER A C 1
ATOM 632 O O . SER A 1 81 ? 26.589 29.714 -27.253 1.00 38.78 81 SER A O 1
ATOM 635 N N . THR A 1 82 ? 27.042 29.681 -29.458 1.00 32.19 82 THR A N 1
ATOM 636 C CA . THR A 1 82 ? 28.175 28.775 -29.309 1.00 38.30 82 THR A CA 1
ATOM 637 C C . THR A 1 82 ? 29.459 29.422 -29.810 1.00 36.74 82 THR A C 1
ATOM 638 O O . THR A 1 82 ? 30.223 28.798 -30.552 1.00 39.14 82 THR A O 1
ATOM 642 N N . GLY A 1 83 ? 29.708 30.667 -29.409 1.00 38.01 83 GLY A N 1
ATOM 643 C CA . GLY A 1 83 ? 30.920 31.353 -29.826 1.00 43.23 83 GLY A CA 1
ATOM 644 C C . GLY A 1 83 ? 31.022 31.576 -31.318 1.00 42.10 83 GLY A C 1
ATOM 645 O O . GLY A 1 83 ? 32.134 31.657 -31.851 1.00 40.24 83 GLY A O 1
ATOM 646 N N . ASN A 1 84 ? 29.883 31.664 -32.009 1.00 37.10 84 ASN A N 1
ATOM 647 C CA . ASN A 1 84 ? 29.829 31.919 -33.450 1.00 29.87 84 ASN A CA 1
ATOM 648 C C . ASN A 1 84 ? 30.494 30.806 -34.257 1.00 35.12 84 ASN A C 1
ATOM 649 O O . ASN A 1 84 ? 31.098 31.060 -35.301 1.00 35.30 84 ASN A O 1
ATOM 654 N N . THR A 1 85 ? 30.387 29.564 -33.790 1.00 27.16 85 THR A N 1
ATOM 655 C CA . THR A 1 85 ? 30.910 28.448 -34.562 1.00 27.27 85 THR A CA 1
ATOM 656 C C . THR A 1 85 ? 29.994 28.154 -35.749 1.00 37.45 85 THR A C 1
ATOM 657 O O . THR A 1 85 ? 28.813 28.514 -35.765 1.00 32.51 85 THR A O 1
ATOM 661 N N . TYR A 1 86 ? 30.554 27.480 -36.747 1.00 30.64 86 TYR A N 1
ATOM 662 C CA . TYR A 1 86 ? 29.903 27.319 -38.039 1.00 30.19 86 TYR A CA 1
ATOM 663 C C . TYR A 1 86 ? 28.978 26.109 -38.071 1.00 29.65 86 TYR A C 1
ATOM 664 O O . TYR A 1 86 ? 29.184 25.117 -37.366 1.00 33.01 86 TYR A O 1
ATOM 673 N N . ARG A 1 87 ? 27.946 26.210 -38.907 1.00 32.65 87 ARG A N 1
ATOM 674 C CA . ARG A 1 87 ? 27.090 25.086 -39.272 1.00 35.03 87 ARG A CA 1
ATOM 675 C C . ARG A 1 87 ? 26.906 25.136 -40.781 1.00 28.49 87 ARG A C 1
ATOM 676 O O . ARG A 1 87 ? 26.175 25.990 -41.292 1.00 29.61 87 ARG A O 1
ATOM 684 N N . LYS A 1 88 ? 27.572 24.228 -41.490 1.00 39.18 88 LYS A N 1
ATOM 685 C CA . LYS A 1 88 ? 27.536 24.171 -42.948 1.00 39.19 88 LYS A CA 1
ATOM 686 C C . LYS A 1 88 ? 27.126 22.758 -43.335 1.00 37.89 88 LYS A C 1
ATOM 687 O O . LYS A 1 88 ? 27.918 21.821 -43.194 1.00 35.04 88 LYS A O 1
ATOM 693 N N . MET A 1 89 ? 25.899 22.606 -43.826 1.00 29.43 89 MET A N 1
ATOM 694 C CA . MET A 1 89 ? 25.302 21.283 -43.944 1.00 36.34 89 MET A CA 1
ATOM 695 C C . MET A 1 89 ? 24.023 21.372 -44.765 1.00 37.93 89 MET A C 1
ATOM 696 O O . MET A 1 89 ? 23.487 22.455 -45.009 1.00 47.37 89 MET A O 1
ATOM 701 N N . TYR A 1 90 ? 23.551 20.205 -45.193 1.00 32.86 90 TYR A N 1
ATOM 702 C CA . TYR A 1 90 ? 22.159 19.999 -45.565 1.00 32.90 90 TYR A CA 1
ATOM 703 C C . TYR A 1 90 ? 21.453 19.370 -44.373 1.00 32.54 90 TYR A C 1
ATOM 704 O O . TYR A 1 90 ? 22.041 18.550 -43.661 1.00 35.30 90 TYR A O 1
ATOM 713 N N . ASN A 1 91 ? 20.199 19.753 -44.142 1.00 31.10 91 ASN A N 1
ATOM 714 C CA . ASN A 1 91 ? 19.507 19.237 -42.970 1.00 33.70 91 ASN A CA 1
ATOM 715 C C . ASN A 1 91 ? 18.015 19.096 -43.239 1.00 30.01 91 ASN A C 1
ATOM 716 O O . ASN A 1 91 ? 17.477 19.641 -44.207 1.00 32.02 91 ASN A O 1
ATOM 721 N N . VAL A 1 92 ? 17.362 18.336 -42.361 1.00 38.67 92 VAL A N 1
ATOM 722 C CA . VAL A 1 92 ? 15.913 18.178 -42.328 1.00 30.46 92 VAL A CA 1
ATOM 723 C C . VAL A 1 92 ? 15.472 18.366 -40.883 1.00 34.04 92 VAL A C 1
ATOM 724 O O . VAL A 1 92 ? 16.026 17.733 -39.978 1.00 32.83 92 VAL A O 1
ATOM 728 N N . ASN A 1 93 ? 14.490 19.240 -40.661 1.00 34.29 93 ASN A N 1
ATOM 729 C CA . ASN A 1 93 ? 14.127 19.612 -39.302 1.00 32.69 93 ASN A CA 1
ATOM 730 C C . ASN A 1 93 ? 13.037 18.692 -38.750 1.00 33.32 93 ASN A C 1
ATOM 731 O O . ASN A 1 93 ? 12.536 17.791 -39.427 1.00 33.84 93 ASN A O 1
ATOM 736 N N . GLN A 1 94 ? 12.660 18.939 -37.495 1.00 28.67 94 GLN A N 1
ATOM 737 C CA . GLN A 1 94 ? 11.694 18.076 -36.817 1.00 26.57 94 GLN A CA 1
ATOM 738 C C . GLN A 1 94 ? 10.316 18.079 -37.470 1.00 27.87 94 GLN A C 1
ATOM 739 O O . GLN A 1 94 ? 9.752 16.988 -37.661 1.00 42.18 94 GLN A O 1
ATOM 745 N N . PRO A 1 95 ? 9.705 19.223 -37.808 1.00 34.46 95 PRO A N 1
ATOM 746 C CA . PRO A 1 95 ? 8.386 19.159 -38.462 1.00 36.60 95 PRO A CA 1
ATOM 747 C C . PRO A 1 95 ? 8.408 18.421 -39.788 1.00 38.60 95 PRO A C 1
ATOM 748 O O . PRO A 1 95 ? 7.425 17.751 -40.130 1.00 36.00 95 PRO A O 1
ATOM 752 N N . GLU A 1 96 ? 9.501 18.526 -40.548 1.00 31.86 96 GLU A N 1
ATOM 753 C CA . GLU A 1 96 ? 9.598 17.786 -41.802 1.00 37.83 96 GLU A CA 1
ATOM 754 C C . GLU A 1 96 ? 9.700 16.288 -41.548 1.00 39.82 96 GLU A C 1
ATOM 755 O O . GLU A 1 96 ? 9.069 15.490 -42.251 1.00 36.59 96 GLU A O 1
ATOM 761 N N . ILE A 1 97 ? 10.470 15.887 -40.534 1.00 33.86 97 ILE A N 1
ATOM 762 C CA . ILE A 1 97 ? 10.551 14.471 -40.192 1.00 33.29 97 ILE A CA 1
ATOM 763 C C . ILE A 1 97 ? 9.214 13.991 -39.644 1.00 38.70 97 ILE A C 1
ATOM 764 O O . ILE A 1 97 ? 8.776 12.870 -39.926 1.00 37.62 97 ILE A O 1
ATOM 769 N N . ALA A 1 98 ? 8.544 14.834 -38.856 1.00 29.74 98 ALA A N 1
ATOM 770 C CA . ALA A 1 98 ? 7.227 14.497 -38.337 1.00 33.51 98 ALA A CA 1
ATOM 771 C C . ALA A 1 98 ? 6.171 14.375 -39.428 1.00 33.62 98 ALA A C 1
ATOM 772 O O . ALA A 1 98 ? 5.163 13.694 -39.211 1.00 39.77 98 ALA A O 1
ATOM 774 N N . GLU A 1 99 ? 6.386 14.987 -40.594 1.00 41.36 99 GLU A N 1
ATOM 775 C CA . GLU A 1 99 ? 5.369 14.952 -41.641 1.00 44.94 99 GLU A CA 1
ATOM 776 C C . GLU A 1 99 ? 5.494 13.691 -42.491 1.00 48.55 99 GLU A C 1
ATOM 777 O O . GLU A 1 99 ? 4.490 13.047 -42.830 1.00 51.73 99 GLU A O 1
ATOM 783 N N . GLY A 1 100 ? 6.724 13.309 -42.845 1.00 45.10 100 GLY A N 1
ATOM 784 C CA . GLY A 1 100 ? 6.917 12.171 -43.732 1.00 52.90 100 GLY A CA 1
ATOM 785 C C . GLY A 1 100 ? 7.464 10.920 -43.090 1.00 49.19 100 GLY A C 1
ATOM 786 O O . GLY A 1 100 ? 7.452 9.860 -43.716 1.00 49.77 100 GLY A O 1
ATOM 787 N N . GLY A 1 101 ? 7.940 11.019 -41.854 1.00 45.23 101 GLY A N 1
ATOM 788 C CA . GLY A 1 101 ? 8.557 9.876 -41.216 1.00 40.36 101 GLY A CA 1
ATOM 789 C C . GLY A 1 101 ? 7.549 8.952 -40.564 1.00 43.19 101 GLY A C 1
ATOM 790 O O . GLY A 1 101 ? 6.420 9.332 -40.262 1.00 42.98 101 GLY A O 1
ATOM 791 N N . THR A 1 102 ? 7.987 7.716 -40.333 1.00 38.70 102 THR A N 1
ATOM 792 C CA . THR A 1 102 ? 7.151 6.719 -39.680 1.00 43.01 102 THR A CA 1
ATOM 793 C C . THR A 1 102 ? 7.921 6.029 -38.563 1.00 47.55 102 THR A C 1
ATOM 794 O O . THR A 1 102 ? 7.482 6.025 -37.409 1.00 49.21 102 THR A O 1
ATOM 798 N N . PHE A 1 103 ? 9.076 5.450 -38.896 1.00 44.02 103 PHE A N 1
ATOM 799 C CA . PHE A 1 103 ? 9.852 4.726 -37.894 1.00 46.06 103 PHE A CA 1
ATOM 800 C C . PHE A 1 103 ? 10.497 5.674 -36.890 1.00 40.96 103 PHE A C 1
ATOM 801 O O . PHE A 1 103 ? 10.547 5.374 -35.692 1.00 37.80 103 PHE A O 1
ATOM 809 N N . ILE A 1 104 ? 10.993 6.817 -37.354 1.00 29.87 104 ILE A N 1
ATOM 810 C CA . ILE A 1 104 ? 11.734 7.744 -36.498 1.00 32.40 104 ILE A CA 1
ATOM 811 C C . ILE A 1 104 ? 10.827 8.355 -35.432 1.00 36.87 104 ILE A C 1
ATOM 812 O O . ILE A 1 104 ? 11.201 8.343 -34.250 1.00 29.62 104 ILE A O 1
ATOM 817 N N . PRO A 1 105 ? 9.645 8.898 -35.768 1.00 38.73 105 PRO A N 1
ATOM 818 C CA . PRO A 1 105 ? 8.775 9.405 -34.690 1.00 38.72 105 PRO A CA 1
ATOM 819 C C . PRO A 1 105 ? 8.332 8.323 -33.722 1.00 35.44 105 PRO A C 1
ATOM 820 O O . PRO A 1 105 ? 8.200 8.588 -32.520 1.00 39.11 105 PRO A O 1
ATOM 824 N N . ALA A 1 106 ? 8.101 7.103 -34.212 1.00 36.99 106 ALA A N 1
ATOM 825 C CA . ALA A 1 106 ? 7.714 6.010 -33.325 1.00 40.57 106 ALA A CA 1
ATOM 826 C C . ALA A 1 106 ? 8.863 5.603 -32.411 1.00 44.09 106 ALA A C 1
ATOM 827 O O . ALA A 1 106 ? 8.655 5.353 -31.218 1.00 38.62 106 ALA A O 1
ATOM 829 N N . LEU A 1 107 ? 10.082 5.521 -32.954 1.00 36.34 107 LEU A N 1
ATOM 830 C CA . LEU A 1 107 ? 11.231 5.151 -32.134 1.00 35.45 107 LEU A CA 1
ATOM 831 C C . LEU A 1 107 ? 11.485 6.173 -31.037 1.00 32.03 107 LEU A C 1
ATOM 832 O O . LEU A 1 107 ? 11.918 5.810 -29.938 1.00 38.68 107 LEU A O 1
ATOM 837 N N . TYR A 1 108 ? 11.232 7.453 -31.320 1.00 33.51 108 TYR A N 1
ATOM 838 C CA . TYR A 1 108 ? 11.421 8.485 -30.308 1.00 31.90 108 TYR A CA 1
ATOM 839 C C . TYR A 1 108 ? 10.506 8.270 -29.111 1.00 33.87 108 TYR A C 1
ATOM 840 O O . TYR A 1 108 ? 10.889 8.565 -27.973 1.00 28.92 108 TYR A O 1
ATOM 849 N N . GLN A 1 109 ? 9.301 7.756 -29.344 1.00 30.34 109 GLN A N 1
ATOM 850 C CA . GLN A 1 109 ? 8.337 7.501 -28.284 1.00 31.70 109 GLN A CA 1
ATOM 851 C C . GLN A 1 109 ? 8.433 6.087 -27.722 1.00 42.82 109 GLN A C 1
ATOM 852 O O . GLN A 1 109 ? 7.608 5.712 -26.882 1.00 43.20 109 GLN A O 1
ATOM 858 N N . SER A 1 110 ? 9.413 5.300 -28.164 1.00 30.89 110 SER A N 1
ATOM 859 C CA . SER A 1 110 ? 9.522 3.913 -27.727 1.00 35.81 110 SER A CA 1
ATOM 860 C C . SER A 1 110 ? 9.874 3.859 -26.245 1.00 41.38 110 SER A C 1
ATOM 861 O O . SER A 1 110 ? 10.901 4.400 -25.823 1.00 34.01 110 SER A O 1
ATOM 864 N N . GLU A 1 111 ? 9.018 3.208 -25.455 1.00 38.71 111 GLU A N 1
ATOM 865 C CA . GLU A 1 111 ? 9.267 3.114 -24.021 1.00 38.01 111 GLU A CA 1
ATOM 866 C C . GLU A 1 111 ? 10.497 2.263 -23.731 1.00 36.08 111 GLU A C 1
ATOM 867 O O . GLU A 1 111 ? 11.295 2.599 -22.848 1.00 40.21 111 GLU A O 1
ATOM 873 N N . SER A 1 112 ? 10.667 1.154 -24.458 1.00 41.31 112 SER A N 1
ATOM 874 C CA . SER A 1 112 ? 11.821 0.294 -24.218 1.00 45.84 112 SER A CA 1
ATOM 875 C C . SER A 1 112 ? 13.119 1.012 -24.564 1.00 37.85 112 SER A C 1
ATOM 876 O O . SER A 1 112 ? 14.134 0.838 -23.880 1.00 40.95 112 SER A O 1
ATOM 879 N N . LEU A 1 113 ? 13.103 1.824 -25.624 1.00 36.85 113 LEU A N 1
ATOM 880 C CA . LEU A 1 113 ? 14.282 2.608 -25.974 1.00 40.81 113 LEU A CA 1
ATOM 881 C C . LEU A 1 113 ? 14.592 3.643 -24.900 1.00 36.81 113 LEU A C 1
ATOM 882 O O . LEU A 1 113 ? 15.752 3.812 -24.508 1.00 34.34 113 LEU A O 1
ATOM 887 N N . ARG A 1 114 ? 13.566 4.351 -24.419 1.00 36.38 114 ARG A N 1
ATOM 888 C CA . ARG A 1 114 ? 13.779 5.363 -23.389 1.00 31.74 114 ARG A CA 1
ATOM 889 C C . ARG A 1 114 ? 14.237 4.736 -22.078 1.00 31.94 114 ARG A C 1
ATOM 890 O O . ARG A 1 114 ? 15.095 5.294 -21.384 1.00 35.14 114 ARG A O 1
ATOM 898 N N . LYS A 1 115 ? 13.674 3.580 -21.718 1.00 34.05 115 LYS A N 1
ATOM 899 C CA . LYS A 1 115 ? 14.074 2.919 -20.480 1.00 37.90 115 LYS A CA 1
ATOM 900 C C . LYS A 1 115 ? 15.501 2.391 -20.569 1.00 33.91 115 LYS A C 1
ATOM 901 O O . LYS A 1 115 ? 16.238 2.406 -19.576 1.00 37.53 115 LYS A O 1
ATOM 905 N N . PHE A 1 116 ? 15.908 1.920 -21.750 1.00 34.78 116 PHE A N 1
ATOM 906 C CA . PHE A 1 116 ? 17.265 1.409 -21.918 1.00 30.34 116 PHE A CA 1
ATOM 907 C C . PHE A 1 116 ? 18.290 2.532 -21.816 1.00 33.52 116 PHE A C 1
ATOM 908 O O . PHE A 1 116 ? 19.286 2.413 -21.094 1.00 38.42 116 PHE A O 1
ATOM 916 N N . LEU A 1 117 ? 18.064 3.631 -22.541 1.00 29.44 117 LEU A N 1
ATOM 917 C CA . LEU A 1 117 ? 18.970 4.772 -22.449 1.00 33.13 117 LEU A CA 1
ATOM 918 C C . LEU A 1 117 ? 18.960 5.370 -21.048 1.00 37.01 117 LEU A C 1
ATOM 919 O O . LEU A 1 117 ? 20.003 5.796 -20.538 1.00 33.03 117 LEU A O 1
ATOM 924 N N . GLY A 1 118 ? 17.790 5.411 -20.410 1.00 39.56 118 GLY A N 1
ATOM 925 C CA . GLY A 1 118 ? 17.727 5.868 -19.033 1.00 39.35 118 GLY A CA 1
ATOM 926 C C . GLY A 1 118 ? 18.474 4.960 -18.078 1.00 34.21 118 GLY A C 1
ATOM 927 O O . GLY A 1 118 ? 19.036 5.427 -17.082 1.00 32.17 118 GLY A O 1
ATOM 928 N N . ASN A 1 119 ? 18.490 3.656 -18.361 1.00 34.87 119 ASN A N 1
ATOM 929 C CA . ASN A 1 119 ? 19.269 2.728 -17.550 1.00 35.39 119 ASN A CA 1
ATOM 930 C C . ASN A 1 119 ? 20.758 3.037 -17.640 1.00 33.92 119 ASN A C 1
ATOM 931 O O . ASN A 1 119 ? 21.473 2.991 -16.632 1.00 34.84 119 ASN A O 1
ATOM 936 N N . ILE A 1 120 ? 21.243 3.360 -18.841 1.00 32.69 120 ILE A N 1
ATOM 937 C CA . ILE A 1 120 ? 22.654 3.694 -19.012 1.00 33.48 120 ILE A CA 1
ATOM 938 C C . ILE A 1 120 ? 22.969 5.033 -18.356 1.00 38.17 120 ILE A C 1
ATOM 939 O O . ILE A 1 120 ? 23.974 5.178 -17.649 1.00 32.96 120 ILE A O 1
ATOM 944 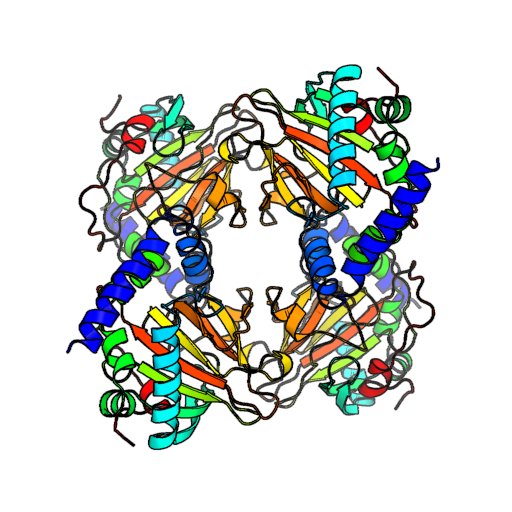N N . ALA A 1 121 ? 22.113 6.032 -18.579 1.00 34.25 121 ALA A N 1
ATOM 945 C CA . ALA A 1 121 ? 22.371 7.377 -18.085 1.00 37.40 121 ALA A CA 1
ATOM 946 C C . ALA A 1 121 ? 22.099 7.527 -16.595 1.00 34.89 121 ALA A C 1
ATOM 947 O O . ALA A 1 121 ? 22.598 8.478 -15.983 1.00 35.74 121 ALA A O 1
ATOM 949 N N . GLY A 1 122 ? 21.335 6.618 -16.000 1.00 35.13 122 GLY A N 1
ATOM 950 C CA . GLY A 1 122 ? 20.953 6.766 -14.609 1.00 36.31 122 GLY A CA 1
ATOM 951 C C . GLY A 1 122 ? 19.885 7.811 -14.384 1.00 39.45 122 GLY A C 1
ATOM 952 O O . GLY A 1 122 ? 19.927 8.532 -13.380 1.00 36.02 122 GLY A O 1
ATOM 953 N N . ASP A 1 123 ? 18.923 7.916 -15.298 1.00 34.81 123 ASP A N 1
ATOM 954 C CA . ASP A 1 123 ? 17.900 8.949 -15.242 1.00 33.81 123 ASP A CA 1
ATOM 955 C C . ASP A 1 123 ? 16.647 8.428 -15.936 1.00 40.19 123 ASP A C 1
ATOM 956 O O . ASP A 1 123 ? 16.628 7.320 -16.478 1.00 40.34 123 ASP A O 1
ATOM 961 N N . ASP A 1 124 ? 15.590 9.233 -15.906 1.00 39.29 124 ASP A N 1
ATOM 962 C CA . ASP A 1 124 ? 14.359 8.945 -16.627 1.00 32.97 124 ASP A CA 1
ATOM 963 C C . ASP A 1 124 ? 14.253 9.893 -17.813 1.00 36.05 124 ASP A C 1
ATOM 964 O O . ASP A 1 124 ? 14.354 11.113 -17.649 1.00 36.29 124 ASP A O 1
ATOM 969 N N . LEU A 1 125 ? 14.052 9.330 -19.001 1.00 34.40 125 LEU A N 1
ATOM 970 C CA . LEU A 1 125 ? 13.994 10.116 -20.224 1.00 33.74 125 LEU A CA 1
ATOM 971 C C . LEU A 1 125 ? 12.566 10.558 -20.511 1.00 37.61 125 LEU A C 1
ATOM 972 O O . LEU A 1 125 ? 11.609 9.822 -20.253 1.00 36.59 125 LEU A O 1
ATOM 977 N N . ALA A 1 126 ? 12.433 11.768 -21.047 1.00 31.18 126 ALA A N 1
ATOM 978 C CA . ALA A 1 126 ? 11.150 12.304 -21.472 1.00 34.35 126 ALA A CA 1
ATOM 979 C C . ALA A 1 126 ? 11.352 13.077 -22.766 1.00 35.49 126 ALA A C 1
ATOM 980 O O . ALA A 1 126 ? 12.478 13.402 -23.153 1.00 34.99 126 ALA A O 1
ATOM 982 N N . SER A 1 127 ? 10.244 13.363 -23.444 1.00 32.97 127 SER A N 1
ATOM 983 C CA . SER A 1 127 ? 10.307 14.142 -24.672 1.00 30.81 127 SER A CA 1
ATOM 984 C C . SER A 1 127 ? 10.804 15.552 -24.379 1.00 30.77 127 SER A C 1
ATOM 985 O O . SER A 1 127 ? 10.396 16.181 -23.400 1.00 36.43 127 SER A O 1
ATOM 988 N N . CYS A 1 128 ? 11.702 16.041 -25.227 1.00 30.63 128 CYS A N 1
ATOM 989 C CA . CYS A 1 128 ? 12.221 17.392 -25.097 1.00 30.15 128 CYS A CA 1
ATOM 990 C C . CYS A 1 128 ? 11.297 18.358 -25.836 1.00 33.06 128 CYS A C 1
ATOM 991 O O . CYS A 1 128 ? 10.207 17.988 -26.283 1.00 34.26 128 CYS A O 1
ATOM 994 N N . TRP A 1 129 ? 11.721 19.616 -25.952 1.00 35.30 129 TRP A N 1
ATOM 995 C CA . TRP A 1 129 ? 11.004 20.591 -26.765 1.00 36.21 129 TRP A CA 1
ATOM 996 C C . TRP A 1 129 ? 10.775 20.033 -28.163 1.00 31.63 129 TRP A C 1
ATOM 997 O O . TRP A 1 129 ? 11.690 19.480 -28.779 1.00 31.48 129 TRP A O 1
ATOM 1008 N N . GLU A 1 130 ? 9.540 20.180 -28.655 1.00 32.47 130 GLU A N 1
ATOM 1009 C CA . GLU A 1 130 ? 9.078 19.389 -29.795 1.00 32.48 130 GLU A CA 1
ATOM 1010 C C . GLU A 1 130 ? 9.999 19.517 -31.004 1.00 31.96 130 GLU A C 1
ATOM 1011 O O . GLU A 1 130 ? 10.405 18.511 -31.596 1.00 31.39 130 GLU A O 1
ATOM 1017 N N . GLN A 1 131 ? 10.351 20.743 -31.380 1.00 32.25 131 GLN A N 1
ATOM 1018 C CA . GLN A 1 131 ? 11.103 20.967 -32.610 1.00 32.04 131 GLN A CA 1
ATOM 1019 C C . GLN A 1 131 ? 12.577 20.580 -32.499 1.00 31.07 131 GLN A C 1
ATOM 1020 O O . GLN A 1 131 ? 13.346 20.872 -33.422 1.00 33.37 131 GLN A O 1
ATOM 1026 N N . GLU A 1 132 ? 12.989 19.935 -31.407 1.00 31.05 132 GLU A N 1
ATOM 1027 C CA . GLU A 1 132 ? 14.339 19.398 -31.280 1.00 31.20 132 GLU A CA 1
ATOM 1028 C C . GLU A 1 132 ? 14.334 17.890 -31.060 1.00 36.72 132 GLU A C 1
ATOM 1029 O O . GLU A 1 132 ? 15.399 17.302 -30.838 1.00 28.30 132 GLU A O 1
ATOM 1035 N N . GLN A 1 133 ? 13.166 17.248 -31.132 1.00 29.37 133 GLN A N 1
ATOM 1036 C CA . GLN A 1 133 ? 13.074 15.829 -30.797 1.00 28.99 133 GLN A CA 1
ATOM 1037 C C . GLN A 1 133 ? 13.896 14.973 -31.755 1.00 28.43 133 GLN A C 1
ATOM 1038 O O . GLN A 1 133 ? 14.550 14.012 -31.332 1.00 27.85 133 GLN A O 1
ATOM 1044 N N . TYR A 1 134 ? 13.876 15.297 -33.047 1.00 29.64 134 TYR A N 1
ATOM 1045 C CA . TYR A 1 134 ? 14.698 14.573 -34.007 1.00 34.16 134 TYR A CA 1
ATOM 1046 C C . TYR A 1 134 ? 15.094 15.495 -35.150 1.00 32.44 134 TYR A C 1
ATOM 1047 O O . TYR A 1 134 ? 14.274 16.271 -35.647 1.00 29.35 134 TYR A O 1
ATOM 1056 N N . LEU A 1 135 ? 16.363 15.410 -35.550 1.00 28.46 135 LEU A N 1
ATOM 1057 C CA . LEU A 1 135 ? 16.918 16.244 -36.605 1.00 30.33 135 LEU A CA 1
ATOM 1058 C C . LEU A 1 135 ? 17.896 15.420 -37.431 1.00 29.85 135 LEU A C 1
ATOM 1059 O O . LEU A 1 135 ? 18.487 14.455 -36.941 1.00 34.91 135 LEU A O 1
ATOM 1064 N N . VAL A 1 136 ? 18.059 15.810 -38.693 1.00 28.96 136 VAL A N 1
ATOM 1065 C CA . VAL A 1 136 ? 18.952 15.134 -39.627 1.00 28.96 136 VAL A CA 1
ATOM 1066 C C . VAL A 1 136 ? 19.941 16.151 -40.178 1.00 36.62 136 VAL A C 1
ATOM 1067 O O . VAL A 1 136 ? 19.571 17.295 -40.458 1.00 30.02 136 VAL A O 1
ATOM 1071 N N . THR A 1 137 ? 21.204 15.741 -40.313 1.00 31.41 137 THR A N 1
ATOM 1072 C CA . THR A 1 137 ? 22.235 16.561 -40.936 1.00 30.13 137 THR A CA 1
ATOM 1073 C C . THR A 1 137 ? 22.971 15.740 -41.985 1.00 43.94 137 THR A C 1
ATOM 1074 O O . THR A 1 137 ? 23.138 14.525 -41.843 1.00 29.43 137 THR A O 1
ATOM 1078 N N . LYS A 1 138 ? 23.407 16.416 -43.046 1.00 33.44 138 LYS A N 1
ATOM 1079 C CA . LYS A 1 138 ? 24.183 15.786 -44.108 1.00 31.37 138 LYS A CA 1
ATOM 1080 C C . LYS A 1 138 ? 25.352 16.692 -44.460 1.00 38.09 138 LYS A C 1
ATOM 1081 O O . LYS A 1 138 ? 25.147 17.833 -44.884 1.00 35.01 138 LYS A O 1
ATOM 1087 N N . LEU A 1 139 ? 26.570 16.185 -44.284 1.00 32.79 139 LEU A N 1
ATOM 1088 C CA . LEU A 1 139 ? 27.785 16.886 -44.679 1.00 35.32 139 LEU A CA 1
ATOM 1089 C C . LEU A 1 139 ? 28.333 16.245 -45.946 1.00 36.73 139 LEU A C 1
ATOM 1090 O O . LEU A 1 139 ? 28.434 15.016 -46.030 1.00 35.85 139 LEU A O 1
ATOM 1095 N N . SER A 1 140 ? 28.685 17.074 -46.929 1.00 32.89 140 SER A N 1
ATOM 1096 C CA . SER A 1 140 ? 29.094 16.556 -48.228 1.00 38.19 140 SER A CA 1
ATOM 1097 C C . SER A 1 140 ? 30.322 17.268 -48.780 1.00 42.45 140 SER A C 1
ATOM 1098 O O . SER A 1 140 ? 31.303 16.622 -49.164 1.00 44.27 140 SER A O 1
ATOM 1101 N N . HIS A 1 141 ? 30.276 18.589 -48.831 1.00 37.44 141 HIS A N 1
ATOM 1102 C CA . HIS A 1 141 ? 31.321 19.318 -49.532 1.00 37.18 141 HIS A CA 1
ATOM 1103 C C . HIS A 1 141 ? 32.464 19.681 -48.589 1.00 38.60 141 HIS A C 1
ATOM 1104 O O . HIS A 1 141 ? 32.266 19.785 -47.374 1.00 37.80 141 HIS A O 1
ATOM 1111 N N . PRO A 1 142 ? 33.672 19.853 -49.128 1.00 39.85 142 PRO A N 1
ATOM 1112 C CA . PRO A 1 142 ? 34.790 20.316 -48.297 1.00 38.06 142 PRO A CA 1
ATOM 1113 C C . PRO A 1 142 ? 34.451 21.631 -47.612 1.00 35.19 142 PRO A C 1
ATOM 1114 O O . PRO A 1 142 ? 34.027 22.596 -48.253 1.00 40.49 142 PRO A O 1
ATOM 1118 N N . GLY A 1 143 ? 34.638 21.660 -46.295 1.00 40.23 143 GLY A N 1
ATOM 1119 C CA . GLY A 1 143 ? 34.259 22.784 -45.476 1.00 37.65 143 GLY A CA 1
ATOM 1120 C C . GLY A 1 143 ? 33.002 22.566 -44.660 1.00 42.41 143 GLY A C 1
ATOM 1121 O O . GLY A 1 143 ? 32.794 23.276 -43.669 1.00 37.05 143 GLY A O 1
ATOM 1122 N N . ASP A 1 144 ? 32.161 21.609 -45.053 1.00 37.00 144 ASP A N 1
ATOM 1123 C CA . ASP A 1 144 ? 30.967 21.293 -44.280 1.00 39.10 144 ASP A CA 1
ATOM 1124 C C . ASP A 1 144 ? 31.357 20.811 -42.890 1.00 41.59 144 ASP A C 1
ATOM 1125 O O . ASP A 1 144 ? 32.257 19.979 -42.737 1.00 32.31 144 ASP A O 1
ATOM 1130 N N . THR A 1 145 ? 30.684 21.339 -41.872 1.00 38.54 145 THR A N 1
ATOM 1131 C CA . THR A 1 145 ? 31.079 21.060 -40.500 1.00 35.55 145 THR A CA 1
ATOM 1132 C C . THR A 1 145 ? 29.896 21.292 -39.573 1.00 36.87 145 THR A C 1
ATOM 1133 O O . THR A 1 145 ? 28.879 21.877 -39.954 1.00 34.99 145 THR A O 1
ATOM 1137 N N . HIS A 1 146 ? 30.054 20.818 -38.339 1.00 35.81 146 HIS A N 1
ATOM 1138 C CA . HIS A 1 146 ? 29.124 21.062 -37.238 1.00 31.48 146 HIS A CA 1
ATOM 1139 C C . HIS A 1 146 ? 30.005 21.537 -36.086 1.00 27.64 146 HIS A C 1
ATOM 1140 O O . HIS A 1 146 ? 30.542 20.721 -35.332 1.00 31.35 146 HIS A O 1
ATOM 1147 N N . GLY A 1 147 ? 30.158 22.852 -35.968 1.00 29.72 147 GLY A N 1
ATOM 1148 C CA . GLY A 1 147 ? 31.146 23.427 -35.071 1.00 25.41 147 GLY A CA 1
ATOM 1149 C C . GLY A 1 147 ? 30.879 23.118 -33.609 1.00 30.43 147 GLY A C 1
ATOM 1150 O O . GLY A 1 147 ? 29.870 22.528 -33.223 1.00 27.98 147 GLY A O 1
ATOM 1151 N N . TRP A 1 148 ? 31.837 23.543 -32.779 1.00 24.40 148 TRP A N 1
ATOM 1152 C CA . TRP A 1 148 ? 31.783 23.309 -31.340 1.00 32.57 148 TRP A CA 1
ATOM 1153 C C . TRP A 1 148 ? 30.467 23.809 -30.762 1.00 28.02 148 TRP A C 1
ATOM 1154 O O . TRP A 1 148 ? 30.026 24.922 -31.061 1.00 29.97 148 TRP A O 1
ATOM 1165 N N . HIS A 1 149 ? 29.843 22.982 -29.929 1.00 24.47 149 HIS A N 1
ATOM 1166 C CA . HIS A 1 149 ? 28.548 23.326 -29.357 1.00 29.53 149 HIS A CA 1
ATOM 1167 C C . HIS A 1 149 ? 28.235 22.371 -28.215 1.00 26.36 149 HIS A C 1
ATOM 1168 O O . HIS A 1 149 ? 28.931 21.376 -27.996 1.00 24.54 149 HIS A O 1
ATOM 1175 N N . TRP A 1 150 ? 27.174 22.700 -27.487 1.00 25.22 150 TRP A N 1
ATOM 1176 C CA . TRP A 1 150 ? 26.506 21.805 -26.557 1.00 22.82 150 TRP A CA 1
ATOM 1177 C C . TRP A 1 150 ? 25.065 21.619 -27.010 1.00 27.55 150 TRP A C 1
ATOM 1178 O O . TRP A 1 150 ? 24.593 22.274 -27.942 1.00 25.14 150 TRP A O 1
ATOM 1189 N N . G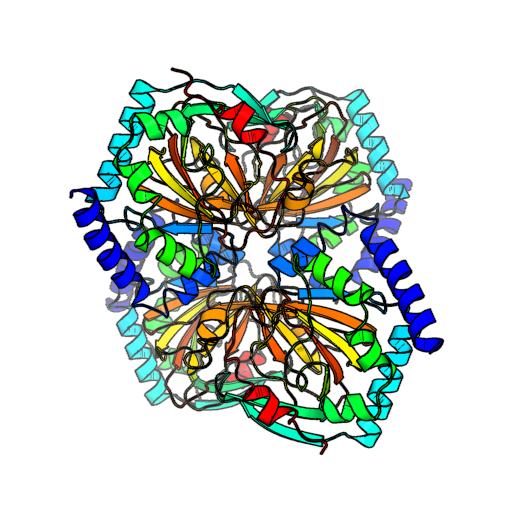LY A 1 151 ? 24.362 20.723 -26.330 1.00 23.46 151 GLY A N 1
ATOM 1190 C CA . GLY A 1 151 ? 22.935 20.560 -26.516 1.00 24.21 151 GLY A CA 1
ATOM 1191 C C . GLY A 1 151 ? 22.164 21.190 -25.370 1.00 30.95 151 GLY A C 1
ATOM 1192 O O . GLY A 1 151 ? 22.645 21.258 -24.241 1.00 29.97 151 GLY A O 1
ATOM 1193 N N . ASP A 1 152 ? 20.954 21.664 -25.676 1.00 30.47 152 ASP A N 1
ATOM 1194 C CA . ASP A 1 152 ? 20.086 22.197 -24.634 1.00 33.16 152 ASP A CA 1
ATOM 1195 C C . ASP A 1 152 ? 19.536 21.102 -23.731 1.00 35.42 152 ASP A C 1
ATOM 1196 O O . ASP A 1 152 ? 19.083 21.398 -22.621 1.00 35.60 152 ASP A O 1
ATOM 1201 N N . TYR A 1 153 ? 19.569 19.851 -24.179 1.00 27.23 153 TYR A N 1
ATOM 1202 C CA . TYR A 1 153 ? 19.007 18.725 -23.456 1.00 25.02 153 TYR A CA 1
ATOM 1203 C C . TYR A 1 153 ? 20.054 17.629 -23.313 1.00 29.59 153 TYR A C 1
ATOM 1204 O O . TYR A 1 153 ? 20.966 17.524 -24.139 1.00 32.74 153 TYR A O 1
ATOM 1213 N N . PRO A 1 154 ? 19.956 16.804 -22.264 1.00 34.26 154 PRO A N 1
ATOM 1214 C CA . PRO A 1 154 ? 21.105 15.972 -21.876 1.00 34.32 154 PRO A CA 1
ATOM 1215 C C . PRO A 1 154 ? 21.310 14.689 -22.669 1.00 33.65 154 PRO A C 1
ATOM 1216 O O . PRO A 1 154 ? 22.448 14.227 -22.781 1.00 32.26 154 PRO A O 1
ATOM 1220 N N . TYR A 1 155 ? 20.256 14.091 -23.217 1.00 32.62 155 TYR A N 1
ATOM 1221 C CA . TYR A 1 155 ? 20.342 12.726 -23.731 1.00 24.11 155 TYR A CA 1
ATOM 1222 C C . TYR A 1 155 ? 20.102 12.718 -25.235 1.00 29.01 155 TYR A C 1
ATOM 1223 O O . TYR A 1 155 ? 18.965 12.878 -25.692 1.00 27.58 155 TYR A O 1
ATOM 1232 N N . THR A 1 156 ? 21.175 12.511 -25.995 1.00 24.54 156 THR A N 1
ATOM 1233 C CA . THR A 1 156 ? 21.149 12.559 -27.450 1.00 28.11 156 THR A CA 1
ATOM 1234 C C . THR A 1 156 ? 21.664 11.240 -28.009 1.00 29.61 156 THR A C 1
ATOM 1235 O O . THR A 1 156 ? 22.691 10.725 -27.553 1.00 33.32 156 THR A O 1
ATOM 1239 N N . MET A 1 157 ? 20.949 10.697 -28.989 1.00 30.62 157 MET A N 1
ATOM 1240 C CA . MET A 1 157 ? 21.388 9.527 -29.735 1.00 29.45 157 MET A CA 1
ATOM 1241 C C . MET A 1 157 ? 21.686 9.944 -31.167 1.00 26.49 157 MET A C 1
ATOM 1242 O O . MET A 1 157 ? 20.834 10.543 -31.833 1.00 31.09 157 MET A O 1
ATOM 1247 N N . ILE A 1 158 ? 22.892 9.638 -31.635 1.00 28.12 158 ILE A N 1
ATOM 1248 C CA . ILE A 1 158 ? 23.326 9.977 -32.985 1.00 29.86 158 ILE A CA 1
ATOM 1249 C C . ILE A 1 158 ? 23.407 8.691 -33.792 1.00 32.60 158 ILE A C 1
ATOM 1250 O O . ILE A 1 158 ? 24.179 7.784 -33.456 1.00 35.39 158 ILE A O 1
ATOM 1255 N N . TRP A 1 159 ? 22.615 8.617 -34.857 1.00 29.19 159 TRP A N 1
ATOM 1256 C CA . TRP A 1 159 ? 22.522 7.435 -35.704 1.00 27.11 159 TRP A CA 1
ATOM 1257 C C . TRP A 1 159 ? 23.325 7.706 -36.971 1.00 30.89 159 TRP A C 1
ATOM 1258 O O . TRP A 1 159 ? 22.960 8.575 -37.768 1.00 30.84 159 TRP A O 1
ATOM 1269 N N . ILE A 1 160 ? 24.413 6.964 -37.159 1.00 28.27 160 ILE A N 1
ATOM 1270 C CA . ILE A 1 160 ? 25.275 7.152 -38.321 1.00 28.97 160 ILE A CA 1
ATOM 1271 C C . ILE A 1 160 ? 24.625 6.457 -39.514 1.00 27.74 160 ILE A C 1
ATOM 1272 O O . ILE A 1 160 ? 24.592 5.227 -39.587 1.00 30.29 160 ILE A O 1
ATOM 1277 N N . ILE A 1 161 ? 24.106 7.247 -40.450 1.00 28.06 161 ILE A N 1
ATOM 1278 C CA . ILE A 1 161 ? 23.451 6.704 -41.639 1.00 28.94 161 ILE A CA 1
ATOM 1279 C C . ILE A 1 161 ? 24.450 6.471 -42.763 1.00 43.61 161 ILE A C 1
ATOM 1280 O O . ILE A 1 161 ? 24.459 5.410 -43.393 1.00 38.71 161 ILE A O 1
ATOM 1285 N N . GLU A 1 162 ? 25.291 7.465 -43.042 1.00 36.57 162 GLU A N 1
ATOM 1286 C CA . GLU A 1 162 ? 26.376 7.336 -44.002 1.00 37.37 162 GLU A CA 1
ATOM 1287 C C . GLU A 1 162 ? 27.609 8.024 -43.437 1.00 38.41 162 GLU A C 1
ATOM 1288 O O . GLU A 1 162 ? 27.507 9.038 -42.743 1.00 32.04 162 GLU A O 1
ATOM 1294 N N . ALA A 1 163 ? 28.782 7.461 -43.740 1.00 29.52 163 ALA A N 1
ATOM 1295 C CA . ALA A 1 163 ? 30.026 8.038 -43.254 1.00 39.89 163 ALA A CA 1
ATOM 1296 C C . ALA A 1 163 ? 31.180 7.515 -44.088 1.00 38.32 163 ALA A C 1
ATOM 1297 O O . ALA A 1 163 ? 31.178 6.328 -44.445 1.00 33.30 163 ALA A O 1
ATOM 1299 N N . PRO A 1 164 ? 32.165 8.347 -44.418 1.00 49.09 164 PRO A N 1
ATOM 1300 C CA . PRO A 1 164 ? 33.350 7.839 -45.117 1.00 45.49 164 PRO A CA 1
ATOM 1301 C C . PRO A 1 164 ? 34.167 6.940 -44.203 1.00 41.12 164 PRO A C 1
ATOM 1302 O O . PRO A 1 164 ? 34.298 7.195 -43.004 1.00 33.38 164 PRO A O 1
ATOM 1306 N N . GLU A 1 165 ? 34.715 5.870 -44.783 1.00 42.36 165 GLU A N 1
ATOM 1307 C CA . GLU A 1 165 ? 35.486 4.924 -43.984 1.00 49.00 165 GLU A CA 1
ATOM 1308 C C . GLU A 1 165 ? 36.850 5.486 -43.609 1.00 42.40 165 GLU A C 1
ATOM 1309 O O . GLU A 1 165 ? 37.420 5.092 -42.585 1.00 39.50 165 GLU A O 1
ATOM 1312 N N . ASP A 1 166 ? 37.382 6.407 -44.410 1.00 47.98 166 ASP A N 1
ATOM 1313 C CA . ASP A 1 166 ? 38.673 7.017 -44.124 1.00 42.41 166 ASP A CA 1
ATOM 1314 C C . ASP A 1 166 ? 38.472 8.247 -43.250 1.00 34.73 166 ASP A C 1
ATOM 1315 O O . ASP A 1 166 ? 37.846 9.216 -43.702 1.00 44.11 166 ASP A O 1
ATOM 1320 N N . PRO A 1 167 ? 38.975 8.260 -42.013 1.00 42.72 167 PRO A N 1
ATOM 1321 C CA . PRO A 1 167 ? 38.815 9.457 -41.171 1.00 40.90 167 PRO A CA 1
ATOM 1322 C C . PRO A 1 167 ? 39.525 10.682 -41.719 1.00 42.67 167 PRO A C 1
ATOM 1323 O O . PRO A 1 167 ? 39.192 11.803 -41.315 1.00 44.32 167 PRO A O 1
ATOM 1327 N N . ALA A 1 168 ? 40.491 10.506 -42.625 1.00 36.22 168 ALA A N 1
ATOM 1328 C CA . ALA A 1 168 ? 41.167 11.646 -43.231 1.00 41.91 168 ALA A CA 1
ATOM 1329 C C . ALA A 1 168 ? 40.227 12.488 -44.081 1.00 37.19 168 ALA A C 1
ATOM 1330 O O . ALA A 1 168 ? 40.505 13.670 -44.311 1.00 44.25 168 ALA A O 1
ATOM 1332 N N . ILE A 1 169 ? 39.121 11.906 -44.552 1.00 35.03 169 ILE A N 1
ATOM 1333 C CA . ILE A 1 169 ? 38.141 12.668 -45.314 1.00 38.38 169 ILE A CA 1
ATOM 1334 C C . ILE A 1 169 ? 37.406 13.665 -44.424 1.00 37.16 169 ILE A C 1
ATOM 1335 O O . ILE A 1 169 ? 36.882 14.671 -44.919 1.00 38.20 169 ILE A O 1
ATOM 1340 N N . GLY A 1 170 ? 37.392 13.437 -43.120 1.00 40.45 170 GLY A N 1
ATOM 1341 C CA . GLY A 1 170 ? 36.750 14.329 -42.177 1.00 39.46 170 GLY A CA 1
ATOM 1342 C C . GLY A 1 170 ? 35.568 13.668 -41.492 1.00 40.73 170 GLY A C 1
ATOM 1343 O O . GLY A 1 170 ? 35.304 12.472 -41.644 1.00 37.69 170 GLY A O 1
ATOM 1344 N N . GLY A 1 171 ? 34.851 14.478 -40.719 1.00 37.05 171 GLY A N 1
ATOM 1345 C CA . GLY A 1 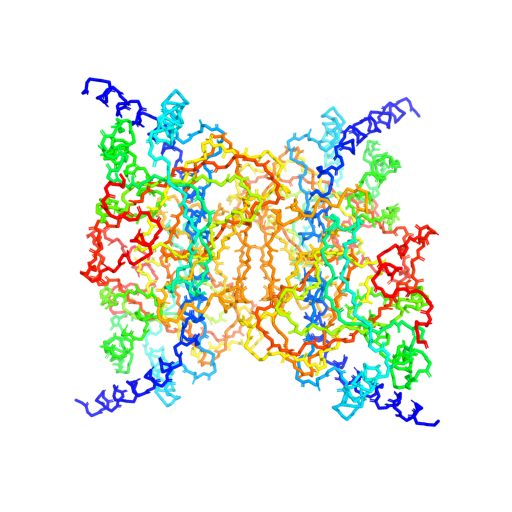171 ? 33.698 14.004 -39.986 1.00 29.14 171 GLY A CA 1
ATOM 1346 C C . GLY A 1 171 ? 34.000 13.391 -38.639 1.00 33.72 171 GLY A C 1
ATOM 1347 O O . GLY A 1 171 ? 33.101 12.795 -38.034 1.00 38.24 171 GLY A O 1
ATOM 1348 N N . VAL A 1 172 ? 35.234 13.517 -38.150 1.00 30.64 172 VAL A N 1
ATOM 1349 C CA . VAL A 1 172 ? 35.591 12.969 -36.849 1.00 30.45 172 VAL A CA 1
ATOM 1350 C C . VAL A 1 172 ? 34.906 13.770 -35.749 1.00 25.91 172 VAL A C 1
ATOM 1351 O O . VAL A 1 172 ? 34.849 15.006 -35.796 1.00 27.68 172 VAL A O 1
ATOM 1355 N N . LEU A 1 173 ? 34.366 13.064 -34.758 1.00 26.11 173 LEU A N 1
ATOM 1356 C CA . LEU A 1 173 ? 33.755 13.697 -33.598 1.00 30.18 173 LEU A CA 1
ATOM 1357 C C . LEU A 1 173 ? 34.791 13.846 -32.491 1.00 35.00 173 LEU A C 1
ATOM 1358 O O . LEU A 1 173 ? 35.530 12.903 -32.194 1.00 26.63 173 LEU A O 1
ATOM 1363 N N . GLN A 1 174 ? 34.843 15.031 -31.888 1.00 22.70 174 GLN A N 1
ATOM 1364 C CA . GLN A 1 174 ? 35.720 15.308 -30.760 1.00 28.61 174 GLN A CA 1
ATOM 1365 C C . GLN A 1 174 ? 34.873 15.793 -29.593 1.00 30.25 174 GLN A C 1
ATOM 1366 O O . GLN A 1 174 ? 33.897 16.520 -29.792 1.00 26.96 174 GLN A O 1
ATOM 1372 N N . CYS A 1 175 ? 35.239 15.383 -28.379 1.00 30.68 175 CYS A N 1
ATOM 1373 C CA . CYS A 1 175 ? 34.396 15.605 -27.212 1.00 28.85 175 CYS A CA 1
ATOM 1374 C C . CYS A 1 175 ? 35.217 16.107 -26.035 1.00 36.78 175 CYS A C 1
ATOM 1375 O O . CYS A 1 175 ? 36.370 15.705 -25.851 1.00 30.76 175 CYS A O 1
ATOM 1378 N N . VAL A 1 176 ? 34.607 16.985 -25.242 1.00 29.38 176 VAL A N 1
ATOM 1379 C CA . VAL A 1 176 ? 35.136 17.404 -23.945 1.00 25.23 176 VAL A CA 1
ATOM 1380 C C . VAL A 1 176 ? 34.010 17.254 -22.928 1.00 26.15 176 VAL A C 1
ATOM 1381 O O . VAL A 1 176 ? 33.142 18.134 -22.830 1.00 21.40 176 VAL A O 1
ATOM 1385 N N . PRO A 1 177 ? 33.971 16.166 -22.168 1.00 24.47 177 PRO A N 1
ATOM 1386 C CA . PRO A 1 177 ? 32.860 15.946 -21.239 1.00 23.15 177 PRO A CA 1
ATOM 1387 C C . PRO A 1 177 ? 33.015 16.773 -19.969 1.00 29.90 177 PRO A C 1
ATOM 1388 O O . PRO A 1 177 ? 34.062 17.362 -19.693 1.00 25.36 177 PRO A O 1
ATOM 1392 N N . HIS A 1 178 ? 31.925 16.813 -19.199 1.00 27.20 178 HIS A N 1
ATOM 1393 C CA . HIS A 1 178 ? 31.887 17.466 -17.888 1.00 30.23 178 HIS A CA 1
ATOM 1394 C C . HIS A 1 178 ? 32.162 18.964 -17.998 1.00 31.12 178 HIS A C 1
ATOM 1395 O O . HIS A 1 178 ? 32.812 19.565 -17.141 1.00 26.44 178 HIS A O 1
ATOM 1402 N N . SER A 1 179 ? 31.659 19.562 -19.070 1.00 24.79 179 SER A N 1
ATOM 1403 C CA . SER A 1 179 ? 31.558 20.999 -19.241 1.00 26.99 179 SER A CA 1
ATOM 1404 C C . SER A 1 179 ? 30.093 21.400 -19.085 1.00 25.82 179 SER A C 1
ATOM 1405 O O . SER A 1 179 ? 29.266 20.621 -18.599 1.00 31.88 179 SER A O 1
ATOM 1408 N N . GLU A 1 180 ? 29.770 22.626 -19.487 1.00 27.84 180 GLU A N 1
ATOM 1409 C CA . GLU A 1 180 ? 28.378 23.045 -19.592 1.00 32.93 180 GLU A CA 1
ATOM 1410 C C . GLU A 1 180 ? 28.308 24.267 -20.496 1.00 34.35 180 GLU A C 1
ATOM 1411 O O . GLU A 1 180 ? 29.325 24.881 -20.829 1.00 28.22 180 GLU A O 1
ATOM 1417 N N . TRP A 1 181 ? 27.083 24.612 -20.887 1.00 26.39 181 TRP A N 1
ATOM 1418 C CA . TRP A 1 181 ? 26.827 25.595 -21.933 1.00 33.28 181 TRP A CA 1
ATOM 1419 C C . TRP A 1 181 ? 26.398 26.917 -21.304 1.00 32.06 181 TRP A C 1
ATOM 1420 O O . TRP A 1 181 ? 25.283 27.034 -20.785 1.00 30.27 181 TRP A O 1
ATOM 1431 N N . ASP A 1 182 ? 27.286 27.908 -21.353 1.00 28.92 182 ASP A N 1
ATOM 1432 C CA . ASP A 1 182 ? 26.964 29.290 -21.002 1.00 34.92 182 ASP A CA 1
ATOM 1433 C C . ASP A 1 182 ? 26.808 30.040 -22.322 1.00 39.87 182 ASP A C 1
ATOM 1434 O O . ASP A 1 182 ? 27.795 30.346 -22.993 1.00 32.05 182 ASP A O 1
ATOM 1439 N N . LYS A 1 183 ? 25.560 30.330 -22.697 1.00 32.04 183 LYS A N 1
ATOM 1440 C CA . LYS A 1 183 ? 25.299 30.885 -24.022 1.00 39.11 183 LYS A CA 1
ATOM 1441 C C . LYS A 1 183 ? 25.858 32.294 -24.181 1.00 38.52 183 LYS A C 1
ATOM 1442 O O . LYS A 1 183 ? 26.152 32.716 -25.305 1.00 41.99 183 LYS A O 1
ATOM 1448 N N . GLN A 1 184 ? 26.016 33.031 -23.084 1.00 31.02 184 GLN A N 1
ATOM 1449 C CA A GLN A 1 184 ? 26.588 34.369 -23.145 0.50 40.31 184 GLN A CA 1
ATOM 1450 C CA B GLN A 1 184 ? 26.589 34.369 -23.145 0.50 40.31 184 GLN A CA 1
ATOM 1451 C C . GLN A 1 184 ? 28.098 34.379 -22.953 1.00 36.96 184 GLN A C 1
ATOM 1452 O O . GLN A 1 184 ? 28.746 35.375 -23.295 1.00 46.61 184 GLN A O 1
ATOM 1463 N N . ASN A 1 185 ? 28.671 33.297 -22.422 1.00 33.18 185 ASN A N 1
ATOM 1464 C CA . ASN A 1 185 ? 30.110 33.217 -22.161 1.00 30.37 185 ASN A CA 1
ATOM 1465 C C . ASN A 1 185 ? 30.534 31.757 -22.251 1.00 27.90 185 ASN A C 1
ATOM 1466 O O . ASN A 1 185 ? 30.792 31.099 -21.237 1.00 32.62 185 ASN A O 1
ATOM 1471 N N . PRO A 1 186 ? 30.614 31.213 -23.471 1.00 32.01 186 PRO A N 1
ATOM 1472 C CA . PRO A 1 186 ? 30.809 29.758 -23.608 1.00 25.43 186 PRO A CA 1
ATOM 1473 C C . PRO A 1 186 ? 32.166 29.269 -23.133 1.00 35.32 186 PRO A C 1
ATOM 1474 O O . PRO A 1 186 ? 32.257 28.133 -22.650 1.00 27.04 186 PRO A O 1
ATOM 1478 N N . GLN A 1 187 ? 33.219 30.080 -23.260 1.00 27.75 187 GLN A N 1
ATOM 1479 C CA . GLN A 1 187 ? 34.562 29.697 -22.817 1.00 29.68 187 GLN A CA 1
ATOM 1480 C C . GLN A 1 187 ? 34.991 28.369 -23.439 1.00 33.21 187 GLN A C 1
ATOM 1481 O O . GLN A 1 187 ? 35.522 27.485 -22.764 1.00 26.24 187 GLN A O 1
ATOM 1487 N N . ILE A 1 188 ? 34.739 28.227 -24.742 1.00 27.91 188 ILE A N 1
ATOM 1488 C CA . ILE A 1 188 ? 35.003 26.964 -25.428 1.00 29.23 188 ILE A CA 1
ATOM 1489 C C . ILE A 1 188 ? 36.486 26.617 -25.362 1.00 26.05 188 ILE A C 1
ATOM 1490 O O . ILE A 1 188 ? 36.864 25.478 -25.061 1.00 24.70 188 ILE A O 1
ATOM 1495 N N . TRP A 1 189 ? 37.349 27.598 -25.629 1.00 30.39 189 TRP A N 1
ATOM 1496 C CA . TRP A 1 189 ? 38.783 27.327 -25.640 1.00 30.90 189 TRP A CA 1
ATOM 1497 C C . TRP A 1 189 ? 39.313 27.003 -24.250 1.00 35.40 189 TRP A C 1
ATOM 1498 O O . TRP A 1 189 ? 40.267 26.228 -24.121 1.00 29.40 189 TRP A O 1
ATOM 1509 N N . GLN A 1 190 ? 38.712 27.572 -23.203 1.00 28.19 190 GLN A N 1
ATOM 1510 C CA . GLN A 1 190 ? 39.171 27.279 -21.850 1.00 27.89 190 GLN A CA 1
ATOM 1511 C C . GLN A 1 190 ? 38.847 25.842 -21.459 1.00 28.40 190 GLN A C 1
ATOM 1512 O O . GLN A 1 190 ? 39.634 25.191 -20.762 1.00 24.98 190 GLN A O 1
ATOM 1518 N N . TYR A 1 191 ? 37.694 25.331 -21.897 1.00 25.24 191 TYR A N 1
ATOM 1519 C CA . TYR A 1 191 ? 37.372 23.929 -21.656 1.00 29.82 191 TYR A CA 1
ATOM 1520 C C . TYR A 1 191 ? 38.338 23.012 -22.395 1.00 25.89 191 TYR A C 1
ATOM 1521 O O . TYR A 1 191 ? 38.709 21.948 -21.886 1.00 24.75 191 TYR A O 1
ATOM 1530 N N . ILE A 1 192 ? 38.747 23.408 -23.602 1.00 23.91 192 ILE A N 1
ATOM 1531 C CA . ILE A 1 192 ? 39.688 22.607 -24.377 1.00 27.28 192 ILE A CA 1
ATOM 1532 C C . ILE A 1 192 ? 41.062 22.608 -23.716 1.00 25.29 192 ILE A C 1
ATOM 1533 O O . ILE A 1 192 ? 41.751 21.581 -23.680 1.00 25.16 192 ILE A O 1
ATOM 1538 N N . LEU A 1 193 ? 41.477 23.752 -23.170 1.00 24.66 193 LEU A N 1
ATOM 1539 C CA . LEU A 1 193 ? 42.790 23.835 -22.541 1.00 23.63 193 LEU A CA 1
ATOM 1540 C C . LEU A 1 193 ? 42.834 23.087 -21.214 1.00 30.57 193 LEU A C 1
ATOM 1541 O O . LEU A 1 193 ? 43.892 22.580 -20.825 1.00 34.37 193 LEU A O 1
ATOM 1546 N N A ASN A 1 194 ? 41.705 23.003 -20.514 0.50 28.80 194 ASN A N 1
ATOM 1547 N N B ASN A 1 194 ? 41.706 23.004 -20.512 0.50 28.81 194 ASN A N 1
ATOM 1548 C CA A ASN A 1 194 ? 41.646 22.406 -19.186 0.50 27.59 194 ASN A CA 1
ATOM 1549 C CA B ASN A 1 194 ? 41.656 22.403 -19.186 0.50 27.57 194 ASN A CA 1
ATOM 1550 C C A ASN A 1 194 ? 41.309 20.920 -19.208 0.50 28.15 194 ASN A C 1
ATOM 1551 C C B ASN A 1 194 ? 41.294 20.923 -19.207 0.50 28.20 194 ASN A C 1
ATOM 1552 O O A ASN A 1 194 ? 41.256 20.298 -18.141 0.50 26.41 194 ASN A O 1
ATOM 1553 O O B ASN A 1 194 ? 41.202 20.312 -18.137 0.50 26.33 194 ASN A O 1
ATOM 1562 N N . ASN A 1 195 ? 41.089 20.339 -20.377 1.00 23.04 195 ASN A N 1
ATOM 1563 C CA . ASN A 1 195 ? 40.670 18.948 -20.494 1.00 21.90 195 ASN A CA 1
ATOM 1564 C C . ASN A 1 195 ? 41.360 18.298 -21.680 1.00 25.84 195 ASN A C 1
ATOM 1565 O O . ASN A 1 195 ? 41.768 18.980 -22.624 1.00 25.69 195 ASN A O 1
ATOM 1570 N N . PRO A 1 196 ? 41.511 16.975 -21.655 1.00 25.96 196 PRO A N 1
ATOM 1571 C CA . PRO A 1 196 ? 41.917 16.263 -22.868 1.00 29.05 196 PRO A CA 1
ATOM 1572 C C . PRO A 1 196 ? 40.742 16.094 -23.816 1.00 30.45 196 PRO A C 1
ATOM 1573 O O . PRO A 1 196 ? 39.588 15.958 -23.403 1.00 30.95 196 PRO A O 1
ATOM 1577 N N . ILE A 1 197 ? 41.052 16.117 -25.109 1.00 25.02 197 ILE A N 1
ATOM 1578 C CA . ILE A 1 197 ? 40.061 15.920 -26.161 1.00 26.31 197 ILE A CA 1
ATOM 1579 C C . ILE A 1 197 ? 40.130 14.474 -26.626 1.00 36.50 197 ILE A C 1
ATOM 1580 O O . ILE A 1 197 ? 41.209 13.977 -26.974 1.00 32.03 197 ILE A O 1
ATOM 1585 N N . LYS A 1 198 ? 38.987 13.797 -26.623 1.00 31.47 198 LYS A N 1
ATOM 1586 C CA . LYS A 1 198 ? 38.873 12.462 -27.191 1.00 33.55 198 LYS A CA 1
ATOM 1587 C C . LYS A 1 198 ? 38.171 12.547 -28.539 1.00 31.65 198 LYS A C 1
ATOM 1588 O O . LYS A 1 198 ? 37.163 13.245 -28.683 1.00 30.52 198 LYS A O 1
ATOM 1592 N N . SER A 1 199 ? 38.710 11.836 -29.524 1.00 29.25 199 SER A N 1
ATOM 1593 C CA . SER A 1 199 ? 38.206 11.869 -30.888 1.00 30.88 199 SER A CA 1
ATOM 1594 C C . SER A 1 199 ? 37.685 10.493 -31.278 1.00 32.75 199 SER A C 1
ATOM 1595 O O . SER A 1 199 ? 38.263 9.470 -30.898 1.00 28.28 199 SER A O 1
ATOM 1598 N N . TYR A 1 200 ? 36.595 10.477 -32.043 1.00 28.62 200 TYR A N 1
ATOM 1599 C CA . TYR A 1 200 ? 35.926 9.240 -32.416 1.00 27.77 200 TYR A CA 1
ATOM 1600 C C . TYR A 1 200 ? 35.568 9.273 -33.893 1.00 27.67 200 TYR A C 1
ATOM 1601 O O . TYR A 1 200 ? 35.134 10.305 -34.414 1.00 30.65 200 TYR A O 1
ATOM 1610 N N . HIS A 1 201 ? 35.759 8.141 -34.562 1.00 29.02 201 HIS A N 1
ATOM 1611 C CA . HIS A 1 201 ? 35.327 7.952 -35.939 1.00 27.61 201 HIS A CA 1
ATOM 1612 C C . HIS A 1 201 ? 34.173 6.960 -35.968 1.00 29.28 201 HIS A C 1
ATOM 1613 O O . HIS A 1 201 ? 34.139 6.011 -35.179 1.00 34.52 201 HIS A O 1
ATOM 1620 N N . HIS A 1 202 ? 33.229 7.181 -36.878 1.00 28.52 202 HIS A N 1
ATOM 1621 C CA . HIS A 1 202 ? 32.017 6.380 -36.939 1.00 28.46 202 HIS A CA 1
ATOM 1622 C C . HIS A 1 202 ? 31.782 5.887 -38.358 1.00 36.14 202 HIS A C 1
ATOM 1623 O O . HIS A 1 202 ? 32.124 6.558 -39.335 1.00 35.57 202 HIS A O 1
ATOM 1630 N N . LEU A 1 203 ? 31.195 4.698 -38.452 1.00 30.50 203 LEU A N 1
ATOM 1631 C CA . LEU A 1 203 ? 30.838 4.084 -39.719 1.00 31.94 203 LEU A CA 1
ATOM 1632 C C . LEU A 1 203 ? 29.329 3.904 -39.791 1.00 32.12 203 LEU A C 1
ATOM 1633 O O . LEU A 1 203 ? 28.629 3.946 -38.774 1.00 34.45 203 LEU A O 1
ATOM 1638 N N . LYS A 1 204 ? 28.835 3.722 -41.015 1.00 33.42 204 LYS A N 1
ATOM 1639 C CA . LYS A 1 204 ? 27.426 3.427 -41.230 1.00 33.96 204 LYS A CA 1
ATOM 1640 C C . LYS A 1 204 ? 26.999 2.241 -40.375 1.00 38.91 204 LYS A C 1
ATOM 1641 O O . LYS A 1 204 ? 27.652 1.195 -40.370 1.00 34.58 204 LYS A O 1
ATOM 1647 N N . GLY A 1 205 ? 25.906 2.417 -39.637 1.00 33.37 205 GLY A N 1
ATOM 1648 C CA . GLY A 1 205 ? 25.422 1.420 -38.714 1.00 37.31 205 GLY A CA 1
ATOM 1649 C C . GLY A 1 205 ? 25.747 1.701 -37.262 1.00 32.38 205 GLY A C 1
ATOM 1650 O O . GLY A 1 205 ? 25.122 1.106 -36.376 1.00 39.19 205 GLY A O 1
ATOM 1651 N N . ASP A 1 206 ? 26.712 2.578 -36.997 1.00 30.91 206 ASP A N 1
ATOM 1652 C CA . ASP A 1 206 ? 26.992 2.987 -35.629 1.00 29.61 206 ASP A CA 1
ATOM 1653 C C . ASP A 1 206 ? 25.860 3.856 -35.097 1.00 36.56 206 ASP A C 1
ATOM 1654 O O . ASP A 1 206 ? 25.244 4.627 -35.839 1.00 32.50 206 ASP A O 1
ATOM 1659 N N . VAL A 1 207 ? 25.575 3.710 -33.804 1.00 32.81 207 VAL A N 1
ATOM 1660 C CA . VAL A 1 207 ? 24.652 4.579 -33.081 1.00 27.63 207 VAL A CA 1
ATOM 1661 C C . VAL A 1 207 ? 25.269 4.838 -31.714 1.00 31.47 207 VAL A C 1
ATOM 1662 O O . VAL A 1 207 ? 25.484 3.896 -30.944 1.00 30.25 207 VAL A O 1
ATOM 1666 N N . TYR A 1 208 ? 25.564 6.097 -31.406 1.00 25.74 208 TYR A N 1
ATOM 1667 C CA . TYR A 1 208 ? 26.230 6.400 -30.149 1.00 26.34 208 TYR A CA 1
ATOM 1668 C C . TYR A 1 208 ? 25.375 7.300 -29.267 1.00 31.12 208 TYR A C 1
ATOM 1669 O O . TYR A 1 208 ? 24.614 8.145 -29.750 1.00 28.01 208 TYR A O 1
ATOM 1678 N N . PHE A 1 209 ? 25.504 7.079 -27.960 1.00 35.51 209 PHE A N 1
ATOM 1679 C CA . PHE A 1 209 ? 24.804 7.844 -26.938 1.00 25.89 209 PHE A CA 1
ATOM 1680 C C . PHE A 1 209 ? 25.695 8.991 -26.479 1.00 30.98 209 PHE A C 1
ATOM 1681 O O . PHE A 1 209 ? 26.876 8.785 -26.184 1.00 28.21 209 PHE A O 1
ATOM 1689 N N . LEU A 1 210 ? 25.131 10.195 -26.424 1.00 26.58 210 LEU A N 1
ATOM 1690 C CA . LEU A 1 210 ? 25.898 11.397 -26.121 1.00 25.06 210 LEU A CA 1
ATOM 1691 C C . LEU A 1 210 ? 25.216 12.185 -25.012 1.00 28.76 210 LEU A C 1
ATOM 1692 O O . LEU A 1 210 ? 24.017 12.470 -25.095 1.00 27.75 210 LEU A O 1
ATOM 1697 N N . LYS A 1 211 ? 25.982 12.530 -23.975 1.00 26.57 211 LYS A N 1
ATOM 1698 C CA . LYS A 1 211 ? 25.510 13.413 -22.908 1.00 22.74 211 LYS A CA 1
ATOM 1699 C C . LYS A 1 211 ? 25.681 14.847 -23.402 1.00 27.48 211 LYS A C 1
ATOM 1700 O O . LYS A 1 211 ? 26.659 15.537 -23.106 1.00 26.12 211 LYS A O 1
ATOM 1706 N N . SER A 1 212 ? 24.692 15.301 -24.174 1.00 24.75 212 SER A N 1
ATOM 1707 C CA . SER A 1 212 ? 24.878 16.465 -25.035 1.00 26.98 212 SER A CA 1
ATOM 1708 C C . SER A 1 212 ? 24.937 17.785 -24.275 1.00 24.88 212 SER A C 1
ATOM 1709 O O . SER A 1 212 ? 25.529 18.743 -24.782 1.00 27.55 212 SER A O 1
ATOM 1712 N N . ASP A 1 213 ? 24.347 17.870 -23.082 1.00 26.02 213 ASP A N 1
ATOM 1713 C CA . ASP A 1 213 ? 24.313 19.154 -22.392 1.00 28.92 213 ASP A CA 1
ATOM 1714 C C . ASP A 1 213 ? 25.598 19.457 -21.629 1.00 26.47 213 ASP A C 1
ATOM 1715 O O . ASP A 1 213 ? 25.883 20.631 -21.375 1.00 27.66 213 ASP A O 1
ATOM 1720 N N . THR A 1 214 ? 26.380 18.439 -21.266 1.00 26.74 214 THR A N 1
ATOM 1721 C CA . THR A 1 214 ? 27.629 18.651 -20.542 1.00 24.94 214 THR A CA 1
ATOM 1722 C C . THR A 1 214 ? 28.855 18.187 -21.321 1.00 23.52 214 THR A C 1
ATOM 1723 O O . THR A 1 214 ? 29.967 18.220 -20.780 1.00 24.16 214 THR A O 1
ATOM 1727 N N . THR A 1 215 ? 28.692 17.761 -22.568 1.00 27.50 215 THR A N 1
ATOM 1728 C CA . THR A 1 215 ? 29.811 17.328 -23.402 1.00 21.34 215 THR A CA 1
ATOM 1729 C C . THR A 1 215 ? 29.948 18.303 -24.566 1.00 20.48 215 THR A C 1
ATOM 1730 O O . THR A 1 215 ? 29.151 18.277 -25.509 1.00 22.68 215 THR A O 1
ATOM 1734 N N . LEU A 1 216 ? 30.947 19.176 -24.479 1.00 21.69 216 LEU A N 1
ATOM 1735 C CA . LEU A 1 216 ? 31.306 20.032 -25.600 1.00 21.98 216 LEU A CA 1
ATOM 1736 C C . LEU A 1 216 ? 31.837 19.176 -26.744 1.00 20.88 216 LEU A C 1
ATOM 1737 O O . LEU A 1 216 ? 32.730 18.346 -26.546 1.00 24.06 216 LEU A O 1
ATOM 1742 N N . HIS A 1 217 ? 31.285 19.361 -27.941 1.00 23.17 217 HIS A N 1
ATOM 1743 C CA . HIS A 1 217 ? 31.647 18.486 -29.046 1.00 21.44 217 HIS A CA 1
ATOM 1744 C C . HIS A 1 217 ? 31.465 19.205 -30.374 1.00 22.48 217 HIS A C 1
ATOM 1745 O O . HIS A 1 217 ? 30.807 20.245 -30.460 1.00 23.43 217 HIS A O 1
ATOM 1752 N N . HIS A 1 218 ? 32.069 18.629 -31.411 1.00 25.92 218 HIS A N 1
ATOM 1753 C CA . HIS A 1 218 ? 31.971 19.155 -32.765 1.00 28.36 218 HIS A CA 1
ATOM 1754 C C . HIS A 1 218 ? 32.344 18.049 -33.741 1.00 27.90 218 HIS A C 1
ATOM 1755 O O . HIS A 1 218 ? 32.908 17.020 -33.363 1.00 30.48 218 HIS A O 1
ATOM 1762 N N . VAL A 1 219 ? 32.011 18.275 -35.007 1.00 29.54 219 VAL A N 1
ATOM 1763 C CA . VAL A 1 219 ? 32.358 17.370 -36.096 1.00 25.12 219 VAL A CA 1
ATOM 1764 C C . VAL A 1 219 ? 33.436 18.046 -36.930 1.00 28.99 219 VAL A C 1
ATOM 1765 O O . VAL A 1 219 ? 33.223 19.147 -37.454 1.00 31.32 219 VAL A O 1
ATOM 1769 N N . VAL A 1 220 ? 34.590 17.392 -37.043 1.00 31.20 220 VAL A N 1
ATOM 1770 C CA . VAL A 1 220 ? 35.714 17.948 -37.806 1.00 28.95 220 VAL A CA 1
ATOM 1771 C C . VAL A 1 220 ? 35.264 18.222 -39.235 1.00 30.11 220 VAL A C 1
ATOM 1772 O O . VAL A 1 220 ? 34.563 17.381 -39.835 1.00 33.47 220 VAL A O 1
ATOM 1776 N N . PRO A 1 221 ? 35.599 19.376 -39.817 1.00 35.48 221 PRO A N 1
ATOM 1777 C CA . PRO A 1 221 ? 35.089 19.710 -41.154 1.00 29.95 221 PRO A CA 1
ATOM 1778 C C . PRO A 1 221 ? 35.489 18.690 -42.210 1.00 38.25 221 PRO A C 1
ATOM 1779 O O . PRO A 1 221 ? 36.530 18.035 -42.122 1.00 38.10 221 PRO A O 1
ATOM 1783 N N . ILE A 1 222 ? 34.629 18.564 -43.221 1.00 37.10 222 ILE A N 1
ATOM 1784 C CA . ILE A 1 222 ? 34.881 17.662 -44.338 1.00 34.14 222 ILE A CA 1
ATOM 1785 C C . ILE A 1 222 ? 36.049 18.188 -45.162 1.00 34.51 222 ILE A C 1
ATOM 1786 O O . ILE A 1 222 ? 36.125 19.385 -45.467 1.00 41.17 222 ILE A O 1
ATOM 1791 N N . GLN A 1 223 ? 36.972 17.294 -45.523 1.00 35.26 223 GLN A N 1
ATOM 1792 C CA . GLN A 1 223 ? 38.142 17.670 -46.306 1.00 36.68 223 GLN A CA 1
ATOM 1793 C C . GLN A 1 223 ? 38.011 17.346 -47.788 1.00 42.80 223 GLN A C 1
ATOM 1794 O O . GLN A 1 223 ? 38.717 17.953 -48.601 1.00 45.45 223 GLN A O 1
ATOM 1800 N N . GLN A 1 224 ? 37.136 16.414 -48.156 1.00 40.96 224 GLN A N 1
ATOM 1801 C CA . GLN A 1 224 ? 36.990 15.993 -49.541 1.00 40.66 224 GLN A CA 1
ATOM 1802 C C . GLN A 1 224 ? 35.559 15.519 -49.754 1.00 44.38 224 GLN A C 1
ATOM 1803 O O . GLN A 1 224 ? 34.933 14.976 -48.840 1.00 39.15 224 GLN A O 1
ATOM 1809 N N . GLU A 1 225 ? 35.047 15.745 -50.966 1.00 42.17 225 GLU A N 1
ATOM 1810 C CA . GLU A 1 225 ? 33.669 15.408 -51.315 1.00 48.69 225 GLU A CA 1
ATOM 1811 C C . GLU A 1 225 ? 33.312 13.998 -50.865 1.00 42.28 225 GLU A C 1
ATOM 1812 O O . GLU A 1 225 ? 33.972 13.026 -51.242 1.00 45.22 225 GLU A O 1
ATOM 1818 N N . THR A 1 226 ? 32.268 13.896 -50.049 1.00 40.54 226 THR A N 1
ATOM 1819 C CA . THR A 1 226 ? 31.859 12.628 -49.457 1.00 39.90 226 THR A CA 1
ATOM 1820 C C . THR A 1 226 ? 30.378 12.720 -49.103 1.00 44.69 226 THR A C 1
ATOM 1821 O O . THR A 1 226 ? 29.667 13.622 -49.559 1.00 44.15 226 THR A O 1
ATOM 1825 N N . THR A 1 227 ? 29.912 11.775 -48.289 1.00 40.03 227 THR A N 1
ATOM 1826 C CA . THR A 1 227 ? 28.542 11.775 -47.785 1.00 40.33 227 THR A CA 1
ATOM 1827 C C . THR A 1 227 ? 28.580 11.338 -46.327 1.00 38.03 227 THR A C 1
ATOM 1828 O O . THR A 1 227 ? 28.929 10.191 -46.030 1.00 38.18 227 THR A O 1
ATOM 1832 N N . ARG A 1 228 ? 28.234 12.248 -45.421 1.00 27.07 228 ARG A N 1
ATOM 1833 C CA . ARG A 1 228 ? 28.120 11.937 -43.999 1.00 30.36 228 ARG A CA 1
ATOM 1834 C C . ARG A 1 228 ? 26.729 12.349 -43.543 1.00 29.65 228 ARG A C 1
ATOM 1835 O O . ARG A 1 228 ? 26.406 13.542 -43.525 1.00 32.84 228 ARG A O 1
ATOM 1843 N N . ILE A 1 229 ? 25.907 11.367 -43.184 1.00 27.23 229 ILE A N 1
ATOM 1844 C CA . ILE A 1 229 ? 24.514 11.587 -42.817 1.00 24.67 229 ILE A CA 1
ATOM 1845 C C . ILE A 1 229 ? 24.277 11.000 -41.434 1.00 24.94 229 ILE A C 1
ATOM 1846 O O . ILE A 1 229 ? 24.646 9.850 -41.171 1.00 29.88 229 ILE A O 1
ATOM 1851 N N . ILE A 1 230 ? 23.662 11.789 -40.554 1.00 25.21 230 ILE A N 1
ATOM 1852 C CA . ILE A 1 230 ? 23.344 11.344 -39.205 1.00 27.79 230 ILE A CA 1
ATOM 1853 C C . ILE A 1 230 ? 21.909 11.723 -38.872 1.00 37.24 230 ILE A C 1
ATOM 1854 O O . ILE A 1 230 ? 21.353 12.684 -39.414 1.00 22.55 230 ILE A O 1
ATOM 1859 N N . LEU A 1 231 ? 21.307 10.947 -37.977 1.00 28.63 231 LEU A N 1
ATOM 1860 C CA . LEU A 1 231 ? 20.042 11.292 -37.346 1.00 29.82 231 LEU A CA 1
ATOM 1861 C C . LEU A 1 231 ? 20.306 11.605 -35.880 1.00 27.19 231 LEU A C 1
ATOM 1862 O O . LEU A 1 231 ? 21.032 10.865 -35.207 1.00 30.36 231 LEU A O 1
ATOM 1867 N N . ASN A 1 232 ? 19.732 12.701 -35.394 1.00 25.78 232 ASN A N 1
ATOM 1868 C CA . ASN A 1 232 ? 19.867 13.119 -34.002 1.00 25.58 232 ASN A CA 1
ATOM 1869 C C . ASN A 1 232 ? 18.499 12.996 -33.344 1.00 28.24 232 ASN A C 1
ATOM 1870 O O . ASN A 1 232 ? 17.579 13.745 -33.679 1.00 28.72 232 ASN A O 1
ATOM 1875 N N . THR A 1 233 ? 18.368 12.058 -32.411 1.00 24.69 233 THR A N 1
ATOM 1876 C CA . THR A 1 233 ? 17.202 11.956 -31.544 1.00 24.08 233 THR A CA 1
ATOM 1877 C C . THR A 1 233 ? 17.596 12.421 -30.148 1.00 25.91 233 THR A C 1
ATOM 1878 O O . THR A 1 233 ? 18.554 11.900 -29.567 1.00 26.00 233 THR A O 1
ATOM 1882 N N . CYS A 1 234 ? 16.862 13.396 -29.615 1.00 24.55 234 CYS A N 1
ATOM 1883 C CA . CYS A 1 234 ? 17.246 14.081 -28.388 1.00 24.84 234 CYS A CA 1
ATOM 1884 C C . CYS A 1 234 ? 16.110 14.032 -27.377 1.00 33.42 234 CYS A C 1
ATOM 1885 O O . CYS A 1 234 ? 14.979 14.416 -27.692 1.00 26.94 234 CYS A O 1
ATOM 1888 N N . TRP A 1 235 ? 16.415 13.575 -26.163 1.00 26.99 235 TRP A N 1
ATOM 1889 C CA . TRP A 1 235 ? 15.440 13.487 -25.087 1.00 30.61 235 TRP A CA 1
ATOM 1890 C C . TRP A 1 235 ? 15.850 14.380 -23.924 1.00 39.65 235 TRP A C 1
ATOM 1891 O O . TRP A 1 235 ? 17.039 14.558 -23.642 1.00 27.96 235 TRP A O 1
ATOM 1902 N N . ALA A 1 236 ? 14.850 14.934 -23.250 1.00 28.82 236 ALA A N 1
ATOM 1903 C CA . ALA A 1 236 ? 15.064 15.654 -22.007 1.00 30.22 236 ALA A CA 1
ATOM 1904 C C . ALA A 1 236 ? 15.061 14.683 -20.831 1.00 30.58 236 ALA A C 1
ATOM 1905 O O . ALA A 1 236 ? 14.767 13.494 -20.970 1.00 34.14 236 ALA A O 1
ATOM 1907 N N . SER A 1 237 ? 15.404 15.204 -19.658 1.00 36.49 237 SER A N 1
ATOM 1908 C CA . SER A 1 237 ? 15.221 14.458 -18.424 1.00 32.60 237 SER A CA 1
ATOM 1909 C C . SER A 1 237 ? 13.789 14.624 -17.935 1.00 40.64 237 SER A C 1
ATOM 1910 O O . SER A 1 237 ? 13.225 15.721 -17.989 1.00 36.17 237 SER A O 1
ATOM 1913 N N . ALA A 1 238 ? 13.193 13.524 -17.471 1.00 34.93 238 ALA A N 1
ATOM 1914 C CA . ALA A 1 238 ? 11.842 13.597 -16.925 1.00 34.58 238 ALA A CA 1
ATOM 1915 C C . ALA A 1 238 ? 11.779 14.457 -15.671 1.00 42.64 238 ALA A C 1
ATOM 1916 O O . ALA A 1 238 ? 10.689 14.884 -15.277 1.00 41.47 238 ALA A O 1
ATOM 1918 N N . HIS A 1 239 ? 12.923 14.721 -15.040 1.00 39.38 239 HIS A N 1
ATOM 1919 C CA . HIS A 1 239 ? 12.995 15.565 -13.856 1.00 43.50 239 HIS A CA 1
ATOM 1920 C C . HIS A 1 239 ? 13.580 16.937 -14.168 1.00 48.27 239 HIS A C 1
ATOM 1921 O O . HIS A 1 239 ? 14.050 17.633 -13.262 1.00 53.08 239 HIS A O 1
ATOM 1928 N N . ASP A 1 240 ? 13.567 17.331 -15.440 1.00 47.33 240 ASP A N 1
ATOM 1929 C CA . ASP A 1 240 ? 13.985 18.670 -15.832 1.00 39.23 240 ASP A CA 1
ATOM 1930 C C . ASP A 1 240 ? 13.027 19.703 -15.253 1.00 51.71 240 ASP A C 1
ATOM 1931 O O . ASP A 1 240 ? 11.837 19.713 -15.583 1.00 41.45 240 ASP A O 1
ATOM 1936 N N . ARG A 1 241 ? 13.546 20.574 -14.389 1.00 43.14 241 ARG A N 1
ATOM 1937 C CA . ARG A 1 241 ? 12.755 21.626 -13.765 1.00 66.20 241 ARG A CA 1
ATOM 1938 C C . ARG A 1 241 ? 13.070 22.999 -14.352 1.00 72.04 241 ARG A C 1
ATOM 1939 O O . ARG A 1 241 ? 12.937 24.018 -13.670 1.00 70.40 241 ARG A O 1
ATOM 1947 N N . ARG A 1 242 ? 13.488 23.040 -15.615 1.00 59.73 242 ARG A N 1
ATOM 1948 C CA . ARG A 1 242 ? 13.788 24.296 -16.287 1.00 63.75 242 ARG A CA 1
ATOM 1949 C C . ARG A 1 242 ? 12.559 24.789 -17.039 1.00 74.56 242 ARG A C 1
ATOM 1950 O O . ARG A 1 242 ? 11.910 24.021 -17.757 1.00 74.50 242 ARG A O 1
ATOM 1958 N N . THR A 1 243 ? 12.244 26.072 -16.868 1.00 76.24 243 THR A N 1
ATOM 1959 C CA . THR A 1 243 ? 11.120 26.699 -17.550 1.00 74.74 243 THR A CA 1
ATOM 1960 C C . THR A 1 243 ? 11.545 27.598 -18.704 1.00 69.86 243 THR A C 1
ATOM 1961 O O . THR A 1 243 ? 10.745 27.822 -19.619 1.00 67.63 243 THR A O 1
ATOM 1965 N N . ASP A 1 244 ? 12.774 28.118 -18.682 1.00 69.71 244 ASP A N 1
ATOM 1966 C CA . ASP A 1 244 ? 13.204 29.120 -19.649 1.00 64.18 244 ASP A CA 1
ATOM 1967 C C . ASP A 1 244 ? 14.307 28.609 -20.569 1.00 57.53 244 ASP A C 1
ATOM 1968 O O . ASP A 1 244 ? 15.371 29.229 -20.671 1.00 60.87 244 ASP A O 1
ATOM 1973 N N . VAL A 1 245 ? 14.072 27.488 -21.243 1.00 52.12 245 VAL A N 1
ATOM 1974 C CA . VAL A 1 245 ? 15.039 26.961 -22.200 1.00 46.83 245 VAL A CA 1
ATOM 1975 C C . VAL A 1 245 ? 14.872 27.696 -23.525 1.00 51.79 245 VAL A C 1
ATOM 1976 O O . VAL A 1 245 ? 13.791 27.679 -24.123 1.00 50.83 245 VAL A O 1
ATOM 1980 N N . ALA A 1 246 ? 15.939 28.344 -23.983 1.00 49.69 246 ALA A N 1
ATOM 1981 C CA . ALA A 1 246 ? 15.935 29.005 -25.279 1.00 39.68 246 ALA A CA 1
ATOM 1982 C C . ALA A 1 246 ? 16.407 28.036 -26.356 1.00 39.82 246 ALA A C 1
ATOM 1983 O O . ALA A 1 246 ? 17.206 27.131 -26.099 1.00 43.04 246 ALA A O 1
ATOM 1985 N N . HIS A 1 247 ? 15.909 28.237 -27.574 1.00 39.11 247 HIS A N 1
ATOM 1986 C CA . HIS A 1 247 ? 16.171 27.341 -28.694 1.00 37.49 247 HIS A CA 1
ATOM 1987 C C . HIS A 1 247 ? 16.756 28.095 -29.883 1.00 38.95 247 HIS A C 1
ATOM 1988 O O . HIS A 1 247 ? 16.452 27.798 -31.041 1.00 34.63 247 HIS A O 1
ATOM 1995 N N . GLU A 1 248 ? 17.619 29.076 -29.605 1.00 39.84 248 GLU A N 1
ATOM 1996 C CA . GLU A 1 248 ? 18.151 29.926 -30.667 1.00 40.72 248 GLU A CA 1
ATOM 1997 C C . GLU A 1 248 ? 19.002 29.141 -31.661 1.00 39.34 248 GLU A C 1
ATOM 1998 O O . GLU A 1 248 ? 19.041 29.487 -32.847 1.00 42.41 248 GLU A O 1
ATOM 2004 N N . SER A 1 249 ? 19.683 28.086 -31.209 1.00 37.75 249 SER A N 1
ATOM 2005 C CA . SER A 1 249 ? 20.516 27.314 -32.126 1.00 42.84 249 SER A CA 1
ATOM 2006 C C . SER A 1 249 ? 19.663 26.489 -33.082 1.00 45.13 249 SER A C 1
ATOM 2007 O O . SER A 1 249 ? 19.964 26.406 -34.278 1.00 35.88 249 SER A O 1
ATOM 2010 N N . ILE A 1 250 ? 18.591 25.876 -32.576 1.00 39.51 250 ILE A N 1
ATOM 2011 C CA . ILE A 1 250 ? 17.703 25.105 -33.439 1.00 34.88 250 ILE A CA 1
ATOM 2012 C C . ILE A 1 250 ? 17.007 26.018 -34.441 1.00 39.59 250 ILE A C 1
ATOM 2013 O O . ILE A 1 250 ? 16.805 25.647 -35.605 1.00 38.55 250 ILE A O 1
ATOM 2018 N N . GLU A 1 251 ? 16.640 27.227 -34.010 1.00 38.92 251 GLU A N 1
ATOM 2019 C CA . GLU A 1 251 ? 15.908 28.145 -34.879 1.00 44.05 251 GLU A CA 1
ATOM 2020 C C . GLU A 1 251 ? 16.743 28.568 -36.082 1.00 42.62 251 GLU A C 1
ATOM 2021 O O . GLU A 1 251 ? 16.215 28.721 -37.190 1.00 41.34 251 GLU A O 1
ATOM 2027 N N . VAL A 1 252 ? 18.048 28.761 -35.888 1.00 39.78 252 VAL A N 1
ATOM 2028 C CA . VAL A 1 252 ? 18.889 29.283 -36.959 1.00 47.59 252 VAL A CA 1
ATOM 2029 C C . VAL A 1 252 ? 19.446 28.186 -37.862 1.00 39.34 252 VAL A C 1
ATOM 2030 O O . VAL A 1 252 ? 19.747 28.455 -39.034 1.00 43.29 252 VAL A O 1
ATOM 2034 N N . ILE A 1 253 ? 19.577 26.957 -37.364 1.00 37.53 253 ILE A N 1
ATOM 2035 C CA . ILE A 1 253 ? 20.136 25.867 -38.157 1.00 39.57 253 ILE A CA 1
ATOM 2036 C C . ILE A 1 253 ? 19.024 25.117 -38.879 1.00 43.70 253 ILE A C 1
ATOM 2037 O O . ILE A 1 253 ? 19.046 24.982 -40.107 1.00 41.18 253 ILE A O 1
ATOM 2042 N N . TRP A 1 254 ? 18.046 24.619 -38.119 1.00 35.50 254 TRP A N 1
ATOM 2043 C CA . TRP A 1 254 ? 16.996 23.769 -38.665 1.00 35.15 254 TRP A CA 1
ATOM 2044 C C . TRP A 1 254 ? 15.663 24.477 -38.862 1.00 41.79 254 TRP A C 1
ATOM 2045 O O . TRP A 1 254 ? 14.848 23.998 -39.659 1.00 39.71 254 TRP A O 1
ATOM 2056 N N . ASP A 1 255 ? 15.421 25.583 -38.150 1.00 37.54 255 ASP A N 1
ATOM 2057 C CA . ASP A 1 255 ? 14.130 26.269 -38.116 1.00 42.30 255 ASP A CA 1
ATOM 2058 C C . ASP A 1 255 ? 13.085 25.411 -37.407 1.00 41.88 255 ASP A C 1
ATOM 2059 O O . ASP A 1 255 ? 13.301 24.217 -37.173 1.00 36.66 255 ASP A O 1
ATOM 2064 N N . THR A 1 256 ? 11.953 26.018 -37.046 1.00 39.52 256 THR A N 1
ATOM 2065 C CA . THR A 1 256 ? 10.928 25.351 -36.257 1.00 39.43 256 THR A CA 1
ATOM 2066 C C . THR A 1 256 ? 9.693 24.965 -37.061 1.00 49.41 256 THR A C 1
ATOM 2067 O O . THR A 1 256 ? 8.830 24.256 -36.531 1.00 42.79 256 THR A O 1
ATOM 2071 N N . LYS A 1 257 ? 9.562 25.446 -38.295 1.00 44.13 257 LYS A N 1
ATOM 2072 C CA . LYS A 1 257 ? 8.458 25.093 -39.174 1.00 49.49 257 LYS A CA 1
ATOM 2073 C C . LYS A 1 257 ? 8.996 24.377 -40.406 1.00 50.28 257 LYS A C 1
ATOM 2074 O O . LYS A 1 257 ? 10.164 24.528 -40.776 1.00 40.61 257 LYS A O 1
ATOM 2078 N N . ALA A 1 258 ? 8.134 23.579 -41.032 1.00 48.84 258 ALA A N 1
ATOM 2079 C CA . ALA A 1 258 ? 8.494 22.915 -42.279 1.00 51.34 258 ALA A CA 1
ATOM 2080 C C . ALA A 1 258 ? 8.812 23.949 -43.352 1.00 42.60 258 ALA A C 1
ATOM 2081 O O . ALA A 1 258 ? 7.964 24.774 -43.704 1.00 47.20 258 ALA A O 1
ATOM 2083 N N . ARG A 1 259 ? 10.039 23.911 -43.860 1.00 42.04 259 ARG A N 1
ATOM 2084 C CA . ARG A 1 259 ? 10.503 24.897 -44.830 1.00 47.90 259 ARG A CA 1
ATOM 2085 C C . ARG A 1 259 ? 10.180 24.478 -46.261 1.00 49.04 259 ARG A C 1
ATOM 2086 O O . ARG A 1 259 ? 9.224 23.743 -46.505 1.00 54.34 259 ARG A O 1
ATOM 2094 N N . LEU B 1 8 ? 83.752 37.381 -25.215 1.00 100.13 8 LEU B N 1
ATOM 2095 C CA . LEU B 1 8 ? 83.724 37.596 -23.772 1.00 95.86 8 LEU B CA 1
ATOM 2096 C C . LEU B 1 8 ? 82.289 37.711 -23.265 1.00 89.88 8 LEU B C 1
ATOM 2097 O O . LEU B 1 8 ? 81.981 37.312 -22.144 1.00 76.39 8 LEU B O 1
ATOM 2099 N N . VAL B 1 9 ? 81.418 38.282 -24.098 1.00 93.42 9 VAL B N 1
ATOM 2100 C CA . VAL B 1 9 ? 80.018 38.441 -23.717 1.00 87.80 9 VAL B CA 1
ATOM 2101 C C . VAL B 1 9 ? 79.346 37.078 -23.578 1.00 82.93 9 VAL B C 1
ATOM 2102 O O . VAL B 1 9 ? 78.608 36.829 -22.617 1.00 82.12 9 VAL B O 1
ATOM 2106 N N . ILE B 1 10 ? 79.599 36.174 -24.527 1.00 76.31 10 ILE B N 1
ATOM 2107 C CA . ILE B 1 10 ? 79.057 34.822 -24.444 1.00 70.15 10 ILE B CA 1
ATOM 2108 C C . ILE B 1 10 ? 79.665 34.059 -23.273 1.00 61.75 10 ILE B C 1
ATOM 2109 O O . ILE B 1 10 ? 78.990 33.236 -22.643 1.00 57.17 10 ILE B O 1
ATOM 2111 N N . GLU B 1 11 ? 80.940 34.309 -22.961 1.00 68.76 11 GLU B N 1
ATOM 2112 C CA . GLU B 1 11 ? 81.574 33.619 -21.840 1.00 68.72 11 GLU B CA 1
ATOM 2113 C C . GLU B 1 11 ? 80.932 34.015 -20.515 1.00 67.44 11 GLU B C 1
ATOM 2114 O O . GLU B 1 11 ? 80.767 33.175 -19.621 1.00 59.64 11 GLU B O 1
ATOM 2116 N N . VAL B 1 12 ? 80.566 35.290 -20.367 1.00 63.50 12 VAL B N 1
ATOM 2117 C CA . VAL B 1 12 ? 79.885 35.725 -19.152 1.00 62.89 12 VAL B CA 1
ATOM 2118 C C . VAL B 1 12 ? 78.475 35.150 -19.105 1.00 63.27 12 VAL B C 1
ATOM 2119 O O . VAL B 1 12 ? 77.991 34.734 -18.044 1.00 56.92 12 VAL B O 1
ATOM 2123 N N . MET B 1 13 ? 77.799 35.103 -20.256 1.00 57.12 13 MET B N 1
ATOM 2124 C CA . MET B 1 13 ? 76.458 34.533 -20.313 1.00 58.77 13 MET B CA 1
ATOM 2125 C C . MET B 1 13 ? 76.470 33.057 -19.936 1.00 57.36 13 MET B C 1
ATOM 2126 O O . MET B 1 13 ? 75.589 32.588 -19.207 1.0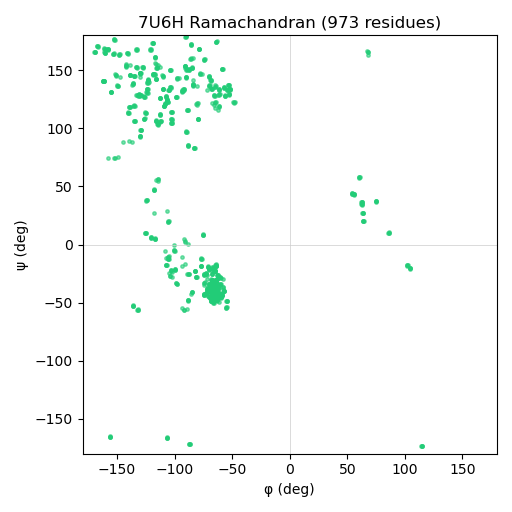0 50.27 13 MET B O 1
ATOM 2131 N N . GLU B 1 14 ? 77.466 32.309 -20.422 1.00 55.10 14 GLU B N 1
ATOM 2132 C CA . GLU B 1 14 ? 77.549 30.885 -20.109 1.00 51.37 14 GLU B CA 1
ATOM 2133 C C . GLU B 1 14 ? 77.717 30.656 -18.612 1.00 51.32 14 GLU B C 1
ATOM 2134 O O . GLU B 1 14 ? 77.155 29.705 -18.056 1.00 49.53 14 GLU B O 1
ATOM 2140 N N . GLN B 1 15 ? 78.495 31.512 -17.945 1.00 58.06 15 GLN B N 1
ATOM 2141 C CA . GLN B 1 15 ? 78.627 31.408 -16.496 1.00 63.62 15 GLN B CA 1
ATOM 2142 C C . GLN B 1 15 ? 77.291 31.656 -15.807 1.00 52.35 15 GLN B C 1
ATOM 2143 O O . GLN B 1 15 ? 76.940 30.963 -14.845 1.00 51.46 15 GLN B O 1
ATOM 2149 N N . GLN B 1 16 ? 76.531 32.644 -16.287 1.00 52.16 16 GLN B N 1
ATOM 2150 C CA . GLN B 1 16 ? 75.223 32.921 -15.702 1.00 61.05 16 GLN B CA 1
ATOM 2151 C C . GLN B 1 16 ? 74.243 31.790 -15.984 1.00 54.51 16 GLN B C 1
ATOM 2152 O O . GLN B 1 16 ? 73.400 31.466 -15.140 1.00 50.16 16 GLN B O 1
ATOM 2158 N N . LEU B 1 17 ? 74.336 31.180 -17.168 1.00 47.00 17 LEU B N 1
ATOM 2159 C CA . LEU B 1 17 ? 73.467 30.056 -17.499 1.00 45.14 17 LEU B CA 1
ATOM 2160 C C . LEU B 1 17 ? 73.765 28.850 -16.616 1.00 43.97 17 LEU B C 1
ATOM 2161 O O . LEU B 1 17 ? 72.846 28.207 -16.096 1.00 46.99 17 LEU B O 1
ATOM 2166 N N . ALA B 1 18 ? 75.050 28.530 -16.440 1.00 45.52 18 ALA B N 1
ATOM 2167 C CA . ALA B 1 18 ? 75.427 27.370 -15.638 1.00 54.49 18 ALA B CA 1
ATOM 2168 C C . ALA B 1 18 ? 74.925 27.500 -14.206 1.00 54.07 18 ALA B C 1
ATOM 2169 O O . ALA B 1 18 ? 74.419 26.531 -13.627 1.00 53.57 18 ALA B O 1
ATOM 2171 N N . LYS B 1 19 ? 75.056 28.691 -13.618 1.00 50.08 19 LYS B N 1
ATOM 2172 C CA . LYS B 1 19 ? 74.549 28.907 -12.267 1.00 47.58 19 LYS B CA 1
ATOM 2173 C C . LYS B 1 19 ? 73.028 28.822 -12.230 1.00 47.63 19 LYS B C 1
ATOM 2174 O O . LYS B 1 19 ? 72.453 28.302 -11.266 1.00 50.54 19 LYS B O 1
ATOM 2177 N N . HIS B 1 20 ? 72.360 29.326 -13.269 1.00 46.05 20 HIS B N 1
ATOM 2178 C CA . HIS B 1 20 ? 70.901 29.286 -13.306 1.00 45.40 20 HIS B CA 1
ATOM 2179 C C . HIS B 1 20 ? 70.393 27.850 -13.375 1.00 43.55 20 HIS B C 1
ATOM 2180 O O . HIS B 1 20 ? 69.489 27.464 -12.625 1.00 48.01 20 HIS B O 1
ATOM 2187 N N . PHE B 1 21 ? 70.966 27.043 -14.271 1.00 39.95 21 PHE B N 1
ATOM 2188 C CA . PHE B 1 21 ? 70.519 25.662 -14.414 1.00 41.14 21 PHE B CA 1
ATOM 2189 C C . PHE B 1 21 ? 70.905 24.813 -13.209 1.00 42.98 21 PHE B C 1
ATOM 2190 O O . PHE B 1 21 ? 70.162 23.897 -12.837 1.00 40.52 21 PHE B O 1
ATOM 2198 N N . GLN B 1 22 ? 72.055 25.093 -12.591 1.00 46.82 22 GLN B N 1
ATOM 2199 C CA . GLN B 1 22 ? 72.453 24.345 -11.403 1.00 51.55 22 GLN B CA 1
ATOM 2200 C C . GLN B 1 22 ? 71.483 24.581 -10.252 1.00 45.97 22 GLN B C 1
ATOM 2201 O O . GLN B 1 22 ? 71.211 23.669 -9.462 1.00 53.26 22 GLN B O 1
ATOM 2207 N N . ALA B 1 23 ? 70.951 25.801 -10.141 1.00 48.82 23 ALA B N 1
ATOM 2208 C CA . ALA B 1 23 ? 69.976 26.091 -9.095 1.00 50.82 23 ALA B CA 1
ATOM 2209 C C . ALA B 1 23 ? 68.686 25.308 -9.297 1.00 52.42 23 ALA B C 1
ATOM 2210 O O . ALA B 1 23 ? 68.036 24.924 -8.318 1.00 50.17 23 ALA B O 1
ATOM 2212 N N . ILE B 1 24 ? 68.297 25.065 -10.551 1.00 43.73 24 ILE B N 1
ATOM 2213 C CA . ILE B 1 24 ? 67.110 24.260 -10.817 1.00 39.11 24 ILE B CA 1
ATOM 2214 C C . ILE B 1 24 ? 67.394 22.787 -10.550 1.00 42.28 24 ILE B C 1
ATOM 2215 O O . ILE B 1 24 ? 66.570 22.078 -9.958 1.00 44.72 24 ILE B O 1
ATOM 2220 N N . LEU B 1 25 ? 68.562 22.303 -10.979 1.00 40.10 25 LEU B N 1
ATOM 2221 C CA . LEU B 1 25 ? 68.910 20.898 -10.808 1.00 43.05 25 LEU B CA 1
ATOM 2222 C C . LEU B 1 25 ? 69.108 20.510 -9.348 1.00 50.25 25 LEU B C 1
ATOM 2223 O O . LEU B 1 25 ? 69.046 19.318 -9.026 1.00 51.40 25 LEU B O 1
ATOM 2228 N N . GLN B 1 26 ? 69.350 21.480 -8.462 1.00 52.86 26 GLN B N 1
ATOM 2229 C CA . GLN B 1 26 ? 69.588 21.160 -7.057 1.00 55.31 26 GLN B CA 1
ATOM 2230 C C . GLN B 1 26 ? 68.371 20.518 -6.403 1.00 50.10 26 GLN B C 1
ATOM 2231 O O . GLN B 1 26 ? 68.517 19.712 -5.477 1.00 49.84 26 GLN B O 1
ATOM 2233 N N . ASP B 1 27 ? 67.168 20.856 -6.865 1.00 50.86 27 ASP B N 1
ATOM 2234 C CA . ASP B 1 27 ? 65.937 20.254 -6.353 1.00 42.88 27 ASP B CA 1
ATOM 2235 C C . ASP B 1 27 ? 65.662 18.991 -7.160 1.00 45.99 27 ASP B C 1
ATOM 2236 O O . ASP B 1 27 ? 64.925 19.004 -8.147 1.00 39.49 27 ASP B O 1
ATOM 2241 N N . GLU B 1 28 ? 66.271 17.881 -6.732 1.00 42.23 28 GLU B N 1
ATOM 2242 C CA . GLU B 1 28 ? 66.150 16.633 -7.478 1.00 42.49 28 GLU B CA 1
ATOM 2243 C C . GLU B 1 28 ? 64.719 16.106 -7.464 1.00 44.11 28 GLU B C 1
ATOM 2244 O O . GLU B 1 28 ? 64.239 15.575 -8.473 1.00 45.56 28 GLU B O 1
ATOM 2250 N N . ASN B 1 29 ? 64.021 16.243 -6.333 1.00 39.20 29 ASN B N 1
ATOM 2251 C CA . ASN B 1 29 ? 62.642 15.766 -6.260 1.00 46.49 29 ASN B CA 1
ATOM 2252 C C . ASN B 1 29 ? 61.749 16.513 -7.243 1.00 44.36 29 ASN B C 1
ATOM 2253 O O . ASN B 1 29 ? 60.831 15.926 -7.828 1.00 43.32 29 ASN B O 1
ATOM 2258 N N . ARG B 1 30 ? 62.003 17.809 -7.439 1.00 43.46 30 ARG B N 1
ATOM 2259 C CA A ARG B 1 30 ? 61.263 18.558 -8.449 0.50 40.09 30 ARG B CA 1
ATOM 2260 C CA B ARG B 1 30 ? 61.262 18.557 -8.449 0.50 40.09 30 ARG B CA 1
ATOM 2261 C C . ARG B 1 30 ? 61.672 18.133 -9.854 1.00 42.78 30 ARG B C 1
ATOM 2262 O O . ARG B 1 30 ? 60.832 18.070 -10.760 1.00 42.81 30 ARG B O 1
ATOM 2277 N N . MET B 1 31 ? 62.958 17.830 -10.051 1.00 42.18 31 MET B N 1
ATOM 2278 C CA . MET B 1 31 ? 63.427 17.387 -11.360 1.00 41.78 31 MET B CA 1
ATOM 2279 C C . MET B 1 31 ? 62.776 16.071 -11.765 1.00 32.59 31 MET B C 1
ATOM 2280 O O . MET B 1 31 ? 62.482 15.854 -12.946 1.00 32.47 31 MET B O 1
ATOM 2285 N N . LYS B 1 32 ? 62.555 15.174 -10.798 1.00 33.89 32 LYS B N 1
ATOM 2286 C CA . LYS B 1 32 ? 61.884 13.910 -11.092 1.00 34.41 32 LYS B CA 1
ATOM 2287 C C . LYS B 1 32 ? 60.511 14.139 -11.710 1.00 35.62 32 LYS B C 1
ATOM 2288 O O . LYS B 1 32 ? 60.109 13.421 -12.632 1.00 36.26 32 LYS B O 1
ATOM 2294 N N . GLN B 1 33 ? 59.774 15.134 -11.214 1.00 34.35 33 GLN B N 1
ATOM 2295 C CA . GLN B 1 33 ? 58.461 15.425 -11.777 1.00 38.39 33 GLN B CA 1
ATOM 2296 C C . GLN B 1 33 ? 58.569 16.112 -13.133 1.00 37.52 33 GLN B C 1
ATOM 2297 O O . GLN B 1 33 ? 57.722 15.892 -14.006 1.00 32.12 33 GLN B O 1
ATOM 2303 N N . ILE B 1 34 ? 59.601 16.935 -13.332 1.00 29.72 34 ILE B N 1
ATOM 2304 C CA . ILE B 1 34 ? 59.801 17.571 -14.631 1.00 34.08 34 ILE B CA 1
ATOM 2305 C C . ILE B 1 34 ? 60.123 16.522 -15.689 1.00 38.27 34 ILE B C 1
ATOM 2306 O O . ILE B 1 34 ? 59.545 16.522 -16.783 1.00 32.54 34 ILE B O 1
ATOM 2311 N N . ARG B 1 35 ? 61.054 15.613 -15.381 1.00 27.63 35 ARG B N 1
ATOM 2312 C CA . ARG B 1 35 ? 61.340 14.508 -16.292 1.00 32.89 35 ARG B CA 1
ATOM 2313 C C . ARG B 1 35 ? 60.098 13.655 -16.521 1.00 31.41 35 ARG B C 1
ATOM 2314 O O . ARG B 1 35 ? 59.827 13.229 -17.650 1.00 28.30 35 ARG B O 1
ATOM 2322 N N . ASN B 1 36 ? 59.343 13.383 -15.452 1.00 27.72 36 ASN B N 1
ATOM 2323 C CA . ASN B 1 36 ? 58.089 12.644 -15.569 1.00 35.79 36 ASN B CA 1
ATOM 2324 C C . ASN B 1 36 ? 57.152 13.313 -16.568 1.00 33.33 36 ASN B C 1
ATOM 2325 O O . ASN B 1 36 ? 56.665 12.674 -17.507 1.00 36.01 36 ASN B O 1
ATOM 2330 N N . GLU B 1 37 ? 56.885 14.606 -16.372 1.00 34.14 37 GLU B N 1
ATOM 2331 C CA . GLU B 1 37 ? 55.918 15.297 -17.217 1.00 35.99 37 GLU B CA 1
ATOM 2332 C C . GLU B 1 37 ? 56.413 15.410 -18.654 1.00 34.18 37 GLU B C 1
ATOM 2333 O O . GLU B 1 37 ? 55.629 15.259 -19.598 1.00 26.59 37 GLU B O 1
ATOM 2339 N N . PHE B 1 38 ? 57.708 15.677 -18.845 1.00 27.22 38 PHE B N 1
ATOM 2340 C CA . PHE B 1 38 ? 58.227 15.800 -20.203 1.00 29.61 38 PHE B CA 1
ATOM 2341 C C . PHE B 1 38 ? 58.163 14.472 -20.947 1.00 31.33 38 PHE B C 1
ATOM 2342 O O . PHE B 1 38 ? 57.845 14.439 -22.139 1.00 30.81 38 PHE B O 1
ATOM 2350 N N . ARG B 1 39 ? 58.466 13.366 -20.267 1.00 30.75 39 ARG B N 1
ATOM 2351 C CA A ARG B 1 39 ? 58.440 12.071 -20.937 0.50 28.44 39 ARG B CA 1
ATOM 2352 C CA B ARG B 1 39 ? 58.441 12.063 -20.924 0.50 28.56 39 ARG B CA 1
ATOM 2353 C C . ARG B 1 39 ? 57.015 11.566 -21.132 1.00 29.55 39 ARG B C 1
ATOM 2354 O O . ARG B 1 39 ? 56.707 10.967 -22.169 1.00 25.47 39 ARG B O 1
ATOM 2369 N N . ARG B 1 40 ? 56.134 11.803 -20.159 1.00 30.08 40 ARG B N 1
ATOM 2370 C CA . ARG B 1 40 ? 54.757 11.332 -20.282 1.00 31.09 40 ARG B CA 1
ATOM 2371 C C . ARG B 1 40 ? 53.989 12.123 -21.333 1.00 27.19 40 ARG B C 1
ATOM 2372 O O . ARG B 1 40 ? 53.271 11.541 -22.153 1.00 24.31 40 ARG B O 1
ATOM 2380 N N . ASP B 1 41 ? 54.135 13.448 -21.334 1.00 27.24 41 ASP B N 1
ATOM 2381 C CA . ASP B 1 41 ? 53.367 14.306 -22.225 1.00 27.19 41 ASP B CA 1
ATOM 2382 C C . ASP B 1 41 ? 54.139 14.754 -23.459 1.00 24.44 41 ASP B C 1
ATOM 2383 O O . ASP B 1 41 ? 53.550 15.397 -24.334 1.00 26.80 41 ASP B O 1
ATOM 2388 N N . GLY B 1 42 ? 55.428 14.432 -23.559 1.00 28.69 42 GLY B N 1
ATOM 2389 C CA . GLY B 1 42 ? 56.229 14.961 -24.648 1.00 20.64 42 GLY B CA 1
ATOM 2390 C C . GLY B 1 42 ? 56.380 16.463 -24.617 1.00 32.67 42 GLY B C 1
ATOM 2391 O O . GLY B 1 42 ? 56.711 17.069 -25.639 1.00 22.11 42 GLY B O 1
ATOM 2392 N N . TYR B 1 43 ? 56.161 17.082 -23.458 1.00 26.32 43 TYR B N 1
ATOM 2393 C CA . TYR B 1 43 ? 56.004 18.525 -23.373 1.00 26.60 43 TYR B CA 1
ATOM 2394 C C . TYR B 1 43 ? 56.221 18.965 -21.932 1.00 25.95 43 TYR B C 1
ATOM 2395 O O . TYR B 1 43 ? 55.793 18.282 -20.998 1.00 23.83 43 TYR B O 1
ATOM 2404 N N . PHE B 1 44 ? 56.896 20.100 -21.763 1.00 26.85 44 PHE B N 1
ATOM 2405 C CA . PHE B 1 44 ? 56.998 20.748 -20.461 1.00 31.68 44 PHE B CA 1
ATOM 2406 C C . PHE B 1 44 ? 57.251 22.229 -20.687 1.00 35.62 44 PHE B C 1
ATOM 2407 O O . PHE B 1 44 ? 58.140 22.592 -21.463 1.00 32.25 44 PHE B O 1
ATOM 2415 N N . ASN B 1 45 ? 56.486 23.072 -20.001 1.00 26.69 45 ASN B N 1
ATOM 2416 C CA . ASN B 1 45 ? 56.517 24.515 -20.201 1.00 27.30 45 ASN B CA 1
ATOM 2417 C C . ASN B 1 45 ? 57.241 25.178 -19.036 1.00 37.65 45 ASN B C 1
ATOM 2418 O O . ASN B 1 45 ? 56.842 25.014 -17.878 1.00 29.40 45 ASN B O 1
ATOM 2423 N N . PHE B 1 46 ? 58.301 25.923 -19.346 1.00 32.66 46 PHE B N 1
ATOM 2424 C CA . PHE B 1 46 ? 58.943 26.813 -18.379 1.00 31.41 46 PHE B CA 1
ATOM 2425 C C . PHE B 1 46 ? 58.242 28.161 -18.491 1.00 35.91 46 PHE B C 1
ATOM 2426 O O . PHE B 1 46 ? 58.564 28.972 -19.363 1.00 37.26 46 PHE B O 1
ATOM 2434 N N . LYS B 1 47 ? 57.281 28.401 -17.607 1.00 36.36 47 LYS B N 1
ATOM 2435 C CA . LYS B 1 47 ? 56.420 29.567 -17.726 1.00 40.10 47 LYS B CA 1
ATOM 2436 C C . LYS B 1 47 ? 57.058 30.800 -17.098 1.00 37.72 47 LYS B C 1
ATOM 2437 O O . LYS B 1 47 ? 57.875 30.706 -16.178 1.00 41.34 47 LYS B O 1
ATOM 2443 N N . ASN B 1 48 ? 56.677 31.965 -17.624 1.00 44.24 48 ASN B N 1
ATOM 2444 C CA . ASN B 1 48 ? 56.910 33.260 -16.983 1.00 45.25 48 ASN B CA 1
ATOM 2445 C C . ASN B 1 48 ? 58.402 33.534 -16.775 1.00 37.43 48 ASN B C 1
ATOM 2446 O O . ASN B 1 48 ? 58.870 33.764 -15.657 1.00 39.64 48 ASN B O 1
ATOM 2451 N N . PHE B 1 49 ? 59.144 33.512 -17.886 1.00 34.28 49 PHE B N 1
ATOM 2452 C CA . PHE B 1 49 ? 60.551 33.921 -17.908 1.00 34.66 49 PHE B CA 1
ATOM 2453 C C . PHE B 1 49 ? 61.391 33.131 -16.906 1.00 42.98 49 PHE B C 1
ATOM 2454 O O . PHE B 1 49 ? 62.223 33.692 -16.189 1.00 49.89 49 PHE B O 1
ATOM 2462 N N . SER B 1 50 ? 61.175 31.815 -16.848 1.00 38.83 50 SER B N 1
ATOM 2463 C CA . SER B 1 50 ? 61.868 30.975 -15.881 1.00 38.94 50 SER B CA 1
ATOM 2464 C C . SER B 1 50 ? 62.948 30.090 -16.485 1.00 36.33 50 SER B C 1
ATOM 2465 O O . SER B 1 50 ? 63.800 29.596 -15.741 1.00 47.80 50 SER B O 1
ATOM 2468 N N . PHE B 1 51 ? 62.936 29.874 -17.803 1.00 33.82 51 PHE B N 1
ATOM 2469 C CA . PHE B 1 51 ? 63.915 28.975 -18.408 1.00 33.55 51 PHE B CA 1
ATOM 2470 C C . PHE B 1 51 ? 65.323 29.555 -18.334 1.00 37.26 51 PHE B C 1
ATOM 2471 O O . PHE B 1 51 ? 66.277 28.841 -18.005 1.00 34.58 51 PHE B O 1
ATOM 2479 N N . LEU B 1 52 ? 65.471 30.841 -18.640 1.00 37.34 52 LEU B N 1
ATOM 2480 C CA . LEU B 1 52 ? 66.753 31.530 -18.563 1.00 38.50 52 LEU B CA 1
ATOM 2481 C C . LEU B 1 52 ? 66.636 32.701 -17.595 1.00 44.78 52 LEU B C 1
ATOM 2482 O O . LEU B 1 52 ? 65.521 33.047 -17.183 1.00 44.05 52 LEU B O 1
ATOM 2487 N N . PRO B 1 53 ? 67.747 33.316 -17.186 1.00 43.34 53 PRO B N 1
ATOM 2488 C CA . PRO B 1 53 ? 67.655 34.625 -16.533 1.00 43.99 53 PRO B CA 1
ATOM 2489 C C . PRO B 1 53 ? 66.864 35.593 -17.402 1.00 55.14 53 PRO B C 1
ATOM 2490 O O . PRO B 1 53 ? 67.028 35.632 -18.624 1.00 47.22 53 PRO B O 1
ATOM 2494 N N . LYS B 1 54 ? 65.987 36.368 -16.757 1.00 35.99 54 LYS B N 1
ATOM 2495 C CA . LYS B 1 54 ? 65.023 37.181 -17.495 1.00 46.58 54 LYS B CA 1
ATOM 2496 C C . LYS B 1 54 ? 65.713 38.148 -18.451 1.00 48.69 54 LYS B C 1
ATOM 2497 O O . LYS B 1 54 ? 65.215 38.400 -19.554 1.00 51.18 54 LYS B O 1
ATOM 2503 N N . ARG B 1 55 ? 66.863 38.695 -18.048 1.00 44.84 55 ARG B N 1
ATOM 2504 C CA . ARG B 1 55 ? 67.569 39.643 -18.904 1.00 47.00 55 ARG B CA 1
ATOM 2505 C C . ARG B 1 55 ? 68.021 38.988 -20.204 1.00 46.50 55 ARG B C 1
ATOM 2506 O O . ARG B 1 55 ? 67.874 39.571 -21.285 1.00 47.34 55 ARG B O 1
ATOM 2514 N N . ILE B 1 56 ? 68.570 37.775 -20.119 1.00 44.09 56 ILE B N 1
ATOM 2515 C CA . ILE B 1 56 ? 69.004 37.069 -21.321 1.00 40.60 56 ILE B CA 1
ATOM 2516 C C . ILE B 1 56 ? 67.805 36.692 -22.181 1.00 41.56 56 ILE B C 1
ATOM 2517 O O . ILE B 1 56 ? 67.852 36.791 -23.414 1.00 44.26 56 ILE B O 1
ATOM 2522 N N . LEU B 1 57 ? 66.713 36.255 -21.548 1.00 35.30 57 LEU B N 1
ATOM 2523 C CA . LEU B 1 57 ? 65.502 35.922 -22.292 1.00 37.83 57 LEU B CA 1
ATOM 2524 C C . LEU B 1 57 ? 64.985 37.121 -23.079 1.00 35.93 57 LEU B C 1
ATOM 2525 O O . LEU B 1 57 ? 64.604 36.986 -24.248 1.00 37.78 57 LEU B O 1
ATOM 2530 N N . GLU B 1 58 ? 64.962 38.302 -22.457 1.00 34.58 58 GLU B N 1
ATOM 2531 C CA . GLU B 1 58 ? 64.519 39.496 -23.170 1.00 40.42 58 GLU B CA 1
ATOM 2532 C C . GLU B 1 58 ? 65.481 39.874 -24.290 1.00 46.53 58 GLU B C 1
ATOM 2533 O O . GLU B 1 58 ? 65.058 40.450 -25.299 1.00 46.49 58 GLU B O 1
ATOM 2539 N N . ASN B 1 59 ? 66.772 39.568 -24.132 1.00 39.55 59 ASN B N 1
ATOM 2540 C CA . ASN B 1 59 ? 67.713 39.774 -25.228 1.00 39.26 59 ASN B CA 1
ATOM 2541 C C . ASN B 1 59 ? 67.374 38.875 -26.409 1.00 35.73 59 ASN B C 1
ATOM 2542 O O . ASN B 1 59 ? 67.526 39.275 -27.570 1.00 37.90 59 ASN B O 1
ATOM 2547 N N . VAL B 1 60 ? 66.917 37.652 -26.131 1.00 35.02 60 VAL B N 1
ATOM 2548 C CA . VAL B 1 60 ? 66.481 36.757 -27.198 1.00 35.06 60 VAL B CA 1
ATOM 2549 C C . VAL B 1 60 ? 65.244 37.313 -27.887 1.00 30.20 60 VAL B C 1
ATOM 2550 O O . VAL B 1 60 ? 65.134 37.281 -29.118 1.00 39.50 60 VAL B O 1
ATOM 2554 N N . HIS B 1 61 ? 64.290 37.826 -27.104 1.00 31.61 61 HIS B N 1
ATOM 2555 C CA . HIS B 1 61 ? 63.076 38.394 -27.680 1.00 34.00 61 HIS B CA 1
ATOM 2556 C C . HIS B 1 61 ? 63.399 39.551 -28.617 1.00 37.60 61 HIS B C 1
ATOM 2557 O O . HIS B 1 61 ? 62.841 39.644 -29.717 1.00 37.06 61 HIS B O 1
ATOM 2564 N N . ALA B 1 62 ? 64.296 40.446 -28.196 1.00 32.45 62 ALA B N 1
ATOM 2565 C CA . ALA B 1 62 ? 64.684 41.564 -29.050 1.00 33.90 62 ALA B CA 1
ATOM 2566 C C . ALA B 1 62 ? 65.388 41.081 -30.313 1.00 39.28 62 ALA B C 1
ATOM 2567 O O . ALA B 1 62 ? 65.197 41.651 -31.394 1.00 39.38 62 ALA B O 1
ATOM 2569 N N . GLU B 1 63 ? 66.208 40.033 -30.196 1.00 36.08 63 GLU B N 1
ATOM 2570 C CA . GLU B 1 63 ? 66.921 39.523 -31.364 1.00 36.20 63 GLU B CA 1
ATOM 2571 C C . GLU B 1 63 ? 65.959 38.929 -32.385 1.00 31.29 63 GLU B C 1
ATOM 2572 O O . GLU B 1 63 ? 66.113 39.151 -33.591 1.00 39.38 63 GLU B O 1
ATOM 2578 N N . VAL B 1 64 ? 64.960 38.174 -31.921 1.00 32.35 64 VAL B N 1
ATOM 2579 C CA . VAL B 1 64 ? 63.981 37.591 -32.835 1.00 33.92 64 VAL B CA 1
ATOM 2580 C C . VAL B 1 64 ? 63.210 38.688 -33.559 1.00 41.35 64 VAL B C 1
ATOM 2581 O O . VAL B 1 64 ? 62.980 38.608 -34.772 1.00 36.22 64 VAL B O 1
ATOM 2585 N N . HIS B 1 65 ? 62.797 39.727 -32.827 1.00 37.28 65 HIS B N 1
ATOM 2586 C CA . HIS B 1 65 ? 62.112 40.853 -33.456 1.00 37.48 65 HIS B CA 1
ATOM 2587 C C . HIS B 1 65 ? 62.983 41.505 -34.523 1.00 35.26 65 HIS B C 1
ATOM 2588 O O . HIS B 1 65 ? 62.503 41.826 -35.616 1.00 38.67 65 HIS B O 1
ATOM 2595 N N . ALA B 1 66 ? 64.269 41.706 -34.223 1.00 33.95 66 ALA B N 1
ATOM 2596 C CA . ALA B 1 66 ? 65.167 42.326 -35.192 1.00 35.41 66 ALA B CA 1
ATOM 2597 C C . ALA B 1 66 ? 65.380 41.427 -36.404 1.00 36.97 66 ALA B C 1
ATOM 2598 O O . ALA B 1 66 ? 65.476 41.916 -37.536 1.00 39.29 66 ALA B O 1
ATOM 2600 N N . LEU B 1 67 ? 65.458 40.112 -36.188 1.00 40.07 67 LEU B N 1
ATOM 2601 C CA . LEU B 1 67 ? 65.643 39.191 -37.305 1.00 37.10 67 LEU B CA 1
ATOM 2602 C C . LEU B 1 67 ? 64.421 39.176 -38.214 1.00 36.76 67 LEU B C 1
ATOM 2603 O O . LEU B 1 67 ? 64.555 39.082 -39.440 1.00 40.68 67 LEU B O 1
ATOM 2608 N N . LEU B 1 68 ? 63.222 39.266 -37.635 1.00 36.57 68 LEU B N 1
ATOM 2609 C CA . LEU B 1 68 ? 62.016 39.345 -38.452 1.00 39.95 68 LEU B CA 1
ATOM 2610 C C . LEU B 1 68 ? 61.959 40.657 -39.223 1.00 45.05 68 LEU B C 1
ATOM 2611 O O . LEU B 1 68 ? 61.568 40.678 -40.394 1.00 44.48 68 LEU B O 1
ATOM 2616 N N . ASP B 1 69 ? 62.353 41.762 -38.585 1.00 47.42 69 ASP B N 1
ATOM 2617 C CA . ASP B 1 69 ? 62.369 43.048 -39.274 1.00 45.22 69 ASP B CA 1
ATOM 2618 C C . ASP B 1 69 ? 63.303 43.029 -40.478 1.00 42.71 69 ASP B C 1
ATOM 2619 O O . ASP B 1 69 ? 63.083 43.765 -41.447 1.00 48.88 69 ASP B O 1
ATOM 2624 N N . GLU B 1 70 ? 64.342 42.197 -40.439 1.00 45.88 70 GLU B N 1
ATOM 2625 C CA . GLU B 1 70 ? 65.350 42.156 -41.489 1.00 44.84 70 GLU B CA 1
ATOM 2626 C C . GLU B 1 70 ? 65.130 41.046 -42.508 1.00 45.83 70 GLU B C 1
ATOM 2627 O O . GLU B 1 70 ? 65.438 41.241 -43.689 1.00 42.38 70 GLU B O 1
ATOM 2633 N N . TYR B 1 71 ? 64.599 39.891 -42.094 1.00 42.76 71 TYR B N 1
ATOM 2634 C CA . TYR B 1 71 ? 64.595 38.703 -42.941 1.00 43.17 71 TYR B CA 1
ATOM 2635 C C . TYR B 1 71 ? 63.212 38.089 -43.150 1.00 41.53 71 TYR B C 1
ATOM 2636 O O . TYR B 1 71 ? 63.127 36.975 -43.681 1.00 44.40 71 TYR B O 1
ATOM 2645 N N . SER B 1 72 ? 62.136 38.765 -42.748 1.00 37.47 72 SER B N 1
ATOM 2646 C CA . SER B 1 72 ? 60.809 38.157 -42.801 1.00 38.75 72 SER B CA 1
ATOM 2647 C C . SER B 1 72 ? 60.422 37.793 -44.229 1.00 42.34 72 SER B C 1
ATOM 2648 O O . SER B 1 72 ? 60.518 38.615 -45.145 1.00 43.20 72 SER B O 1
ATOM 2651 N N . VAL B 1 73 ? 59.980 36.551 -44.411 1.00 37.59 73 VAL B N 1
ATOM 2652 C CA . VAL B 1 73 ? 59.521 36.044 -45.699 1.00 39.24 73 VAL B CA 1
ATOM 2653 C C . VAL B 1 73 ? 58.175 35.365 -45.487 1.00 34.72 73 VAL B C 1
ATOM 2654 O O . VAL B 1 73 ? 58.036 34.517 -44.599 1.00 37.60 73 VAL B O 1
ATOM 2658 N N . ARG B 1 74 ? 57.189 35.737 -46.299 1.00 42.62 74 ARG B N 1
ATOM 2659 C CA . ARG B 1 74 ? 55.859 35.152 -46.197 1.00 46.54 74 ARG B CA 1
ATOM 2660 C C . ARG B 1 74 ? 55.810 33.832 -46.956 1.00 44.82 74 ARG B C 1
ATOM 2661 O O . ARG B 1 74 ? 56.284 33.741 -48.093 1.00 43.89 74 ARG B O 1
ATOM 2669 N N A ARG B 1 75 ? 55.243 32.807 -46.323 0.50 42.18 75 ARG B N 1
ATOM 2670 N N B ARG B 1 75 ? 55.230 32.811 -46.327 0.50 42.28 75 ARG B N 1
ATOM 2671 C CA A ARG B 1 75 ? 55.133 31.483 -46.917 0.50 43.17 75 ARG B CA 1
ATOM 2672 C CA B ARG B 1 75 ? 55.134 31.486 -46.919 0.50 43.17 75 ARG B CA 1
ATOM 2673 C C A ARG B 1 75 ? 53.724 30.945 -46.717 0.50 43.03 75 ARG B C 1
ATOM 2674 C C B ARG B 1 75 ? 53.732 30.933 -46.713 0.50 43.02 75 ARG B C 1
ATOM 2675 O O A ARG B 1 75 ? 53.141 31.091 -45.639 0.50 39.61 75 ARG B O 1
ATOM 2676 O O B ARG B 1 75 ? 53.161 31.057 -45.626 0.50 39.72 75 ARG B O 1
ATOM 2691 N N . ASP B 1 76 ? 53.183 30.324 -47.767 1.00 44.53 76 ASP B N 1
ATOM 2692 C CA . ASP B 1 76 ? 51.850 29.712 -47.734 1.00 44.52 76 ASP B CA 1
ATOM 2693 C C . ASP B 1 76 ? 51.937 28.424 -48.552 1.00 35.96 76 ASP B C 1
ATOM 2694 O O . ASP B 1 76 ? 51.675 28.424 -49.758 1.00 38.02 76 ASP B O 1
ATOM 2699 N N . VAL B 1 77 ? 52.314 27.329 -47.892 1.00 35.60 77 VAL B N 1
ATOM 2700 C CA . VAL B 1 77 ? 52.605 26.071 -48.567 1.00 39.33 77 VAL B CA 1
ATOM 2701 C C . VAL B 1 77 ? 51.916 24.928 -47.832 1.00 38.86 77 VAL B C 1
ATOM 2702 O O . VAL B 1 77 ? 51.422 25.078 -46.714 1.00 34.81 77 VAL B O 1
ATOM 2706 N N . THR B 1 78 ? 51.887 23.773 -48.492 1.00 36.98 78 THR B N 1
ATOM 2707 C CA . THR B 1 78 ? 51.498 22.513 -47.879 1.00 42.79 78 THR B CA 1
ATOM 2708 C C . THR B 1 78 ? 52.699 21.577 -47.880 1.00 41.60 78 THR B C 1
ATOM 2709 O O . THR B 1 78 ? 53.575 21.670 -48.745 1.00 43.29 78 THR B O 1
ATOM 2713 N N . VAL B 1 79 ? 52.736 20.674 -46.907 1.00 37.45 79 VAL B N 1
ATOM 2714 C CA . VAL B 1 79 ? 53.867 19.775 -46.712 1.00 36.11 79 VAL B CA 1
ATOM 2715 C C . VAL B 1 79 ? 53.398 18.355 -47.023 1.00 40.29 79 VAL B C 1
ATOM 2716 O O . VAL B 1 79 ? 52.674 17.754 -46.215 1.00 39.27 79 VAL B O 1
ATOM 2720 N N . PRO B 1 80 ? 53.788 17.776 -48.161 1.00 47.51 80 PRO B N 1
ATOM 2721 C CA . PRO B 1 80 ? 53.302 16.429 -48.502 1.00 35.23 80 PRO B CA 1
ATOM 2722 C C . PRO B 1 80 ? 53.736 15.357 -47.517 1.00 33.77 80 PRO B C 1
ATOM 2723 O O . PRO B 1 80 ? 53.047 14.337 -47.387 1.00 34.53 80 PRO B O 1
ATOM 2727 N N . SER B 1 81 ? 54.851 15.552 -46.814 1.00 35.88 81 SER B N 1
ATOM 2728 C CA . SER B 1 81 ? 55.314 14.554 -45.857 1.00 30.99 81 SER B CA 1
ATOM 2729 C C . SER B 1 81 ? 54.516 14.560 -44.559 1.00 29.44 81 SER B C 1
ATOM 2730 O O . SER B 1 81 ? 54.650 13.621 -43.767 1.00 34.41 81 SER B O 1
ATOM 2733 N N . THR B 1 82 ? 53.691 15.580 -44.322 1.00 28.86 82 THR B N 1
ATOM 2734 C CA . THR B 1 82 ? 52.835 15.598 -43.142 1.00 39.70 82 THR B CA 1
ATOM 2735 C C . THR B 1 82 ? 51.367 15.609 -43.548 1.00 35.33 82 THR B C 1
ATOM 2736 O O . THR B 1 82 ? 50.579 16.402 -43.024 1.00 37.21 82 THR B O 1
ATOM 2740 N N . GLY B 1 83 ? 50.994 14.735 -44.480 1.00 36.29 83 GLY B N 1
ATOM 2741 C CA . GLY B 1 83 ? 49.610 14.652 -44.916 1.00 34.65 83 GLY B CA 1
ATOM 2742 C C . GLY B 1 83 ? 49.091 15.905 -45.584 1.00 38.09 83 GLY B C 1
ATOM 2743 O O . GLY B 1 83 ? 47.886 16.175 -45.527 1.00 35.50 83 GLY B O 1
ATOM 2744 N N . ASN B 1 84 ? 49.976 16.688 -46.207 1.00 32.94 84 ASN B N 1
ATOM 2745 C CA . ASN B 1 84 ? 49.605 17.909 -46.925 1.00 35.06 84 ASN B CA 1
ATOM 2746 C C . ASN B 1 84 ? 48.991 18.954 -45.997 1.00 36.84 84 ASN B C 1
ATOM 2747 O O . ASN B 1 84 ? 48.101 19.707 -46.398 1.00 38.12 84 ASN B O 1
ATOM 2752 N N . THR B 1 85 ? 49.458 19.012 -44.752 1.00 38.90 85 THR B N 1
ATOM 2753 C CA . THR B 1 85 ? 48.987 20.042 -43.840 1.00 37.22 85 THR B CA 1
ATOM 2754 C C . THR B 1 85 ? 49.601 21.393 -44.203 1.00 34.26 85 THR B C 1
ATOM 2755 O O . THR B 1 85 ? 50.633 21.480 -44.875 1.00 31.65 85 THR B O 1
ATOM 2759 N N . TYR B 1 86 ? 48.948 22.455 -43.747 1.00 31.11 86 TYR B N 1
ATOM 2760 C CA . TYR B 1 86 ? 49.271 23.805 -44.180 1.00 32.84 86 TYR B CA 1
ATOM 2761 C C . TYR B 1 86 ? 50.369 24.432 -43.329 1.00 33.59 86 TYR B C 1
ATOM 2762 O O . TYR B 1 86 ? 50.537 24.112 -42.149 1.00 28.84 86 TYR B O 1
ATOM 2771 N N . ARG B 1 87 ? 51.124 25.332 -43.956 1.00 35.98 87 ARG B N 1
ATOM 2772 C CA . ARG B 1 87 ? 52.057 26.221 -43.271 1.00 31.31 87 ARG B CA 1
ATOM 2773 C C . ARG B 1 87 ? 51.850 27.611 -43.852 1.00 34.83 87 ARG B C 1
ATOM 2774 O O . ARG B 1 87 ? 52.256 27.880 -44.988 1.00 33.60 87 ARG B O 1
ATOM 2782 N N . LYS B 1 88 ? 51.211 28.487 -43.081 1.00 36.60 88 LYS B N 1
ATOM 2783 C CA . LYS B 1 88 ? 50.900 29.847 -43.509 1.00 37.09 88 LYS B CA 1
ATOM 2784 C C . LYS B 1 88 ? 51.457 30.790 -42.454 1.00 36.92 88 LYS B C 1
ATOM 2785 O O . LYS B 1 88 ? 50.912 30.879 -41.349 1.00 28.28 88 LYS B O 1
ATOM 2791 N N . MET B 1 89 ? 52.534 31.494 -42.792 1.00 39.29 89 MET B N 1
ATOM 2792 C CA . MET B 1 89 ? 53.318 32.191 -41.781 1.00 33.19 89 MET B CA 1
ATOM 2793 C C . MET B 1 89 ? 54.318 33.116 -42.459 1.00 37.68 89 MET B C 1
ATOM 2794 O O . MET B 1 89 ? 54.572 33.021 -43.663 1.00 42.97 89 MET B O 1
ATOM 2799 N N . TYR B 1 90 ? 54.876 34.020 -41.660 1.00 35.80 90 TYR B N 1
ATOM 2800 C CA . TYR B 1 90 ? 56.147 34.665 -41.953 1.00 35.37 90 TYR B CA 1
ATOM 2801 C C . TYR B 1 90 ? 57.230 33.928 -41.176 1.00 32.17 90 TYR B C 1
ATOM 2802 O O . TYR B 1 90 ? 56.996 33.483 -40.049 1.00 36.18 90 TYR B O 1
ATOM 2811 N N . ASN B 1 91 ? 58.412 33.792 -41.772 1.00 38.01 91 ASN B N 1
ATOM 2812 C CA . ASN B 1 91 ? 59.453 33.024 -41.106 1.00 36.67 91 ASN B CA 1
ATOM 2813 C C . ASN B 1 91 ? 60.829 33.586 -41.428 1.00 31.71 91 ASN B C 1
ATOM 2814 O O . ASN B 1 91 ? 61.007 34.373 -42.361 1.00 36.15 91 ASN B O 1
ATOM 2819 N N . VAL B 1 92 ? 61.800 33.170 -40.617 1.00 42.06 92 VAL B N 1
ATOM 2820 C CA . VAL B 1 92 ? 63.215 33.455 -40.819 1.00 34.10 92 VAL B CA 1
ATOM 2821 C C . VAL B 1 92 ? 63.961 32.138 -40.659 1.00 29.83 92 VAL B C 1
ATOM 2822 O O . VAL B 1 92 ? 63.777 31.440 -39.656 1.00 35.69 92 VAL B O 1
ATOM 2826 N N . ASN B 1 93 ? 64.791 31.792 -41.642 1.00 31.46 93 ASN B N 1
ATOM 2827 C CA . ASN B 1 93 ? 65.403 30.473 -41.650 1.00 31.80 93 ASN B CA 1
ATOM 2828 C C . ASN B 1 93 ? 66.745 30.488 -40.917 1.00 33.46 93 ASN B C 1
ATOM 2829 O O . ASN B 1 93 ? 67.215 31.524 -40.439 1.00 34.29 93 ASN B O 1
ATOM 2834 N N . GLN B 1 94 ? 67.371 29.315 -40.835 1.00 28.96 94 GLN B N 1
ATOM 2835 C CA . GLN B 1 94 ? 68.622 29.187 -40.088 1.00 33.20 94 GLN B CA 1
ATOM 2836 C C . GLN B 1 94 ? 69.760 30.010 -40.680 1.00 30.69 94 GLN B C 1
ATOM 2837 O O . GLN B 1 94 ? 70.454 30.697 -39.910 1.00 35.32 94 GLN B O 1
ATOM 2843 N N . PRO B 1 95 ? 70.032 29.984 -41.992 1.00 35.54 95 PRO B N 1
ATOM 2844 C CA . PRO B 1 95 ? 71.126 30.826 -42.509 1.00 37.50 95 PRO B CA 1
ATOM 2845 C C . PRO B 1 95 ? 70.913 32.307 -42.255 1.00 36.60 95 PRO B C 1
ATOM 2846 O O . PRO B 1 95 ? 71.889 33.034 -42.033 1.00 37.28 95 PRO B O 1
ATOM 2850 N N . GLU B 1 96 ? 69.665 32.777 -42.284 1.00 35.11 96 GLU B N 1
ATOM 2851 C CA . GLU B 1 96 ? 69.400 34.180 -41.985 1.00 34.57 96 GLU B CA 1
ATOM 2852 C C . GLU B 1 96 ? 69.667 34.493 -40.516 1.00 35.39 96 GLU B C 1
ATOM 2853 O O . GLU B 1 96 ? 70.229 35.547 -40.195 1.00 35.20 96 GLU B O 1
ATOM 2859 N N . ILE B 1 97 ? 69.279 33.590 -39.611 1.00 32.26 97 ILE B N 1
ATOM 2860 C CA . ILE B 1 97 ? 69.542 33.810 -38.191 1.00 33.20 97 ILE B CA 1
ATOM 2861 C C . ILE B 1 97 ? 71.034 33.703 -37.898 1.00 35.83 97 ILE B C 1
ATOM 2862 O O . ILE B 1 97 ? 71.581 34.476 -37.102 1.00 35.48 97 ILE B O 1
ATOM 2867 N N . ALA B 1 98 ? 71.719 32.751 -38.536 1.00 32.76 98 ALA B N 1
ATOM 2868 C CA . ALA B 1 98 ? 73.157 32.619 -38.330 1.00 36.47 98 ALA B CA 1
ATOM 2869 C C . ALA B 1 98 ? 73.918 33.830 -38.852 1.00 39.93 98 ALA B C 1
ATOM 2870 O O . ALA B 1 98 ? 75.038 34.092 -38.398 1.00 38.47 98 ALA B O 1
ATOM 2872 N N . GLU B 1 99 ? 73.333 34.575 -39.790 1.00 38.80 99 GLU B N 1
ATOM 2873 C CA . GLU B 1 99 ? 74.012 35.730 -40.366 1.00 40.15 99 GLU B CA 1
ATOM 2874 C C . GLU B 1 99 ? 73.819 36.980 -39.512 1.00 39.66 99 GLU B C 1
ATOM 2875 O O . GLU B 1 99 ? 74.763 37.754 -39.318 1.00 45.42 99 GLU B O 1
ATOM 2881 N N . GLY B 1 100 ? 72.612 37.191 -38.991 1.00 39.86 100 GLY B N 1
ATOM 2882 C CA . GLY B 1 100 ? 72.323 38.399 -38.241 1.00 43.17 100 GLY B CA 1
ATOM 2883 C C . GLY B 1 100 ? 72.215 38.215 -36.741 1.00 42.91 100 GLY B C 1
ATOM 2884 O O . GLY B 1 100 ? 72.210 39.197 -35.993 1.00 50.34 100 GLY B O 1
ATOM 2885 N N . GLY B 1 101 ? 72.133 36.964 -36.284 1.00 43.96 101 GLY B N 1
ATOM 2886 C CA . GLY B 1 101 ? 71.944 36.697 -34.876 1.00 48.73 101 GLY B CA 1
ATOM 2887 C C . GLY B 1 101 ? 73.242 36.656 -34.085 1.00 50.69 101 GLY B C 1
ATOM 2888 O O . GLY B 1 101 ? 74.331 36.486 -34.630 1.00 48.87 101 GLY B O 1
ATOM 2889 N N . THR B 1 102 ? 73.105 36.827 -32.770 1.00 49.22 102 THR B N 1
ATOM 2890 C CA . THR B 1 102 ? 74.242 36.759 -31.859 1.00 46.36 102 THR B CA 1
ATOM 2891 C C . THR B 1 102 ? 73.924 35.867 -30.665 1.00 43.04 102 THR B C 1
ATOM 2892 O O . THR B 1 102 ? 74.637 34.895 -30.398 1.00 43.50 102 THR B O 1
ATOM 2896 N N . PHE B 1 103 ? 72.846 36.189 -29.944 1.00 38.94 103 PHE B N 1
ATOM 2897 C CA . PHE B 1 103 ? 72.492 35.423 -28.754 1.00 41.50 103 PHE B CA 1
ATOM 2898 C C . PHE B 1 103 ? 71.964 34.039 -29.114 1.00 38.51 103 PHE B C 1
ATOM 2899 O O . PHE B 1 103 ? 72.274 33.055 -28.433 1.00 37.33 103 PHE B O 1
ATOM 2907 N N . ILE B 1 104 ? 71.172 33.944 -30.178 1.00 33.31 104 ILE B N 1
ATOM 2908 C CA . ILE B 1 104 ? 70.513 32.692 -30.547 1.00 34.49 104 ILE B CA 1
ATOM 2909 C C . ILE B 1 104 ? 71.543 31.646 -30.972 1.00 36.33 104 ILE B C 1
ATOM 2910 O O . ILE B 1 104 ? 71.488 30.514 -30.468 1.00 32.71 104 ILE B O 1
ATOM 2915 N N . PRO B 1 105 ? 72.491 31.946 -31.872 1.00 32.51 105 PRO B N 1
ATOM 2916 C CA . PRO B 1 105 ? 73.520 30.937 -32.176 1.00 35.63 105 PRO B CA 1
ATOM 2917 C C . PRO B 1 105 ? 74.376 30.575 -30.976 1.00 38.88 105 PRO B C 1
ATOM 2918 O O . PRO B 1 105 ? 74.778 29.413 -30.841 1.00 32.94 105 PRO B O 1
ATOM 2922 N N . ALA B 1 106 ? 74.664 31.535 -30.094 1.00 41.73 106 ALA B N 1
ATOM 2923 C CA . ALA B 1 106 ? 75.453 31.230 -28.905 1.00 37.36 106 ALA B CA 1
ATOM 2924 C C . ALA B 1 106 ? 74.684 30.325 -27.951 1.00 41.42 106 ALA B C 1
ATOM 2925 O O . ALA B 1 106 ? 75.250 29.377 -27.393 1.00 34.16 106 ALA B O 1
ATOM 2927 N N . LEU B 1 107 ? 73.394 30.604 -27.747 1.00 39.99 107 LEU B N 1
ATOM 2928 C CA . LEU B 1 107 ? 72.586 29.771 -26.863 1.00 38.88 107 LEU B CA 1
ATOM 2929 C C . LEU B 1 107 ? 72.451 28.351 -27.392 1.00 29.75 107 LEU B C 1
ATOM 2930 O O . LEU B 1 107 ? 72.393 27.398 -26.605 1.00 35.93 107 LEU B O 1
ATOM 2935 N N . TYR B 1 108 ? 72.390 28.187 -28.716 1.00 32.31 108 TYR B N 1
ATOM 2936 C CA . TYR B 1 108 ? 72.266 26.852 -29.290 1.00 34.02 108 TYR B CA 1
ATOM 2937 C C . TYR B 1 108 ? 73.464 25.976 -28.949 1.00 34.93 108 TYR B C 1
ATOM 2938 O O . TYR B 1 108 ? 73.314 24.760 -28.777 1.00 32.40 108 TYR B O 1
ATOM 2947 N N A GLN B 1 109 ? 74.653 26.564 -28.850 0.50 30.70 109 GLN B N 1
ATOM 2948 N N B GLN B 1 109 ? 74.652 26.566 -28.851 0.50 30.67 109 GLN B N 1
ATOM 2949 C CA A GLN B 1 109 ? 75.864 25.824 -28.525 0.50 33.43 109 GLN B CA 1
ATOM 2950 C CA B GLN B 1 109 ? 75.866 25.828 -28.527 0.50 33.43 109 GLN B CA 1
ATOM 2951 C C A GLN B 1 109 ? 76.217 25.892 -27.045 0.50 35.62 109 GLN B C 1
ATOM 2952 C C B GLN B 1 109 ? 76.186 25.832 -27.039 0.50 35.03 109 GLN B C 1
ATOM 2953 O O A GLN B 1 109 ? 77.319 25.486 -26.663 0.50 37.61 109 GLN B O 1
ATOM 2954 O O B GLN B 1 109 ? 77.240 25.318 -26.648 0.50 34.57 109 GLN B O 1
ATOM 2965 N N . SER B 1 110 ? 75.311 26.392 -26.206 1.00 29.74 110 SER B N 1
ATOM 2966 C CA . SER B 1 110 ? 75.582 26.488 -24.775 1.00 44.11 110 SER B CA 1
ATOM 2967 C C . SER B 1 110 ? 75.659 25.096 -24.160 1.00 40.97 110 SER B C 1
ATOM 2968 O O . SER B 1 110 ? 74.701 24.321 -24.234 1.00 29.73 110 SER B O 1
ATOM 2971 N N . GLU B 1 111 ? 76.803 24.783 -23.549 1.00 35.77 111 GLU B N 1
ATOM 2972 C CA . GLU B 1 111 ? 76.986 23.463 -22.956 1.00 34.58 111 GLU B CA 1
ATOM 2973 C C . GLU B 1 111 ? 76.063 23.260 -21.760 1.00 37.86 111 GLU B C 1
ATOM 2974 O O . GLU B 1 111 ? 75.472 22.185 -21.601 1.00 36.78 111 GLU B O 1
ATOM 2980 N N . SER B 1 112 ? 75.922 24.279 -20.907 1.00 39.53 112 SER B N 1
ATOM 2981 C CA . SER B 1 112 ? 75.059 24.135 -19.738 1.00 40.83 112 SER B CA 1
ATOM 2982 C C . SER B 1 112 ? 73.599 23.986 -20.150 1.00 34.27 112 SER B C 1
ATOM 2983 O O . SER B 1 112 ? 72.843 23.235 -19.520 1.00 35.34 112 SER B O 1
ATOM 2986 N N . LEU B 1 113 ? 73.184 24.689 -21.206 1.00 32.85 113 LEU B N 1
ATOM 2987 C CA . LEU B 1 113 ? 71.819 24.549 -21.701 1.00 31.97 113 LEU B CA 1
ATOM 2988 C C . LEU B 1 113 ? 71.570 23.146 -22.243 1.00 30.74 113 LEU B C 1
ATOM 2989 O O . LEU B 1 113 ? 70.537 22.532 -21.953 1.00 31.07 113 LEU B O 1
ATOM 2994 N N . ARG B 1 114 ? 72.510 22.621 -23.035 1.00 34.40 114 ARG B N 1
ATOM 2995 C CA . ARG B 1 114 ? 72.341 21.287 -23.602 1.00 30.47 114 ARG B CA 1
ATOM 2996 C C . ARG B 1 114 ? 72.347 20.216 -22.518 1.00 29.96 114 ARG B C 1
ATOM 2997 O O . ARG B 1 114 ? 71.578 19.250 -22.589 1.00 31.75 114 ARG B O 1
ATOM 3005 N N . LYS B 1 115 ? 73.210 20.368 -21.511 1.00 30.46 115 LYS B N 1
ATOM 3006 C CA . LYS B 1 115 ? 73.264 19.390 -20.430 1.00 32.46 115 LYS B CA 1
ATOM 3007 C C . LYS B 1 115 ? 71.999 19.426 -19.582 1.00 35.30 115 LYS B C 1
ATOM 3008 O O . LYS B 1 115 ? 71.551 18.382 -19.094 1.00 36.54 115 LYS B O 1
ATOM 3014 N N . PHE B 1 116 ? 71.416 20.612 -19.395 1.00 33.28 116 PHE B N 1
ATOM 3015 C CA . PHE B 1 116 ? 70.186 20.721 -18.617 1.00 31.15 116 PHE B CA 1
ATOM 3016 C C . PHE B 1 116 ? 69.020 20.059 -19.343 1.00 33.84 116 PHE B C 1
ATOM 3017 O O . PHE B 1 116 ? 68.271 19.274 -18.749 1.00 37.44 116 PHE B O 1
ATOM 3025 N N . LEU B 1 117 ? 68.848 20.369 -20.630 1.00 30.35 117 LEU B N 1
ATOM 3026 C CA . LEU B 1 117 ? 67.795 19.722 -21.408 1.00 29.60 117 LEU B CA 1
ATOM 3027 C C . LEU B 1 117 ? 68.040 18.223 -21.516 1.00 33.89 117 LEU B C 1
ATOM 3028 O O . LEU B 1 117 ? 67.096 17.426 -21.463 1.00 25.75 117 LEU B O 1
ATOM 3033 N N . GLY B 1 118 ? 69.304 17.821 -21.661 1.00 32.29 118 GLY B N 1
ATOM 3034 C CA . GLY B 1 118 ? 69.625 16.405 -21.666 1.00 31.40 118 GLY B CA 1
ATOM 3035 C C . GLY B 1 118 ? 69.322 15.727 -20.346 1.00 31.69 118 GLY B C 1
ATOM 3036 O O . GLY B 1 118 ? 68.965 14.546 -20.317 1.00 30.18 118 GLY B O 1
ATOM 3037 N N . ASN B 1 119 ? 69.472 16.455 -19.236 1.00 29.65 119 ASN B N 1
ATOM 3038 C CA . ASN B 1 119 ? 69.099 15.912 -17.935 1.00 31.53 119 ASN B CA 1
ATOM 3039 C C . ASN B 1 119 ? 67.602 15.632 -17.866 1.00 33.05 119 ASN B C 1
ATOM 3040 O O . ASN B 1 119 ? 67.179 14.604 -17.325 1.00 33.45 119 ASN B O 1
ATOM 3045 N N . ILE B 1 120 ? 66.786 16.535 -18.412 1.00 30.58 120 ILE B N 1
ATOM 3046 C CA . ILE B 1 120 ? 65.340 16.333 -18.408 1.00 30.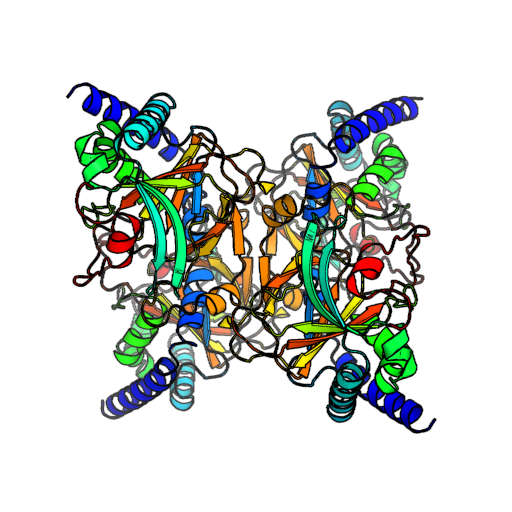11 120 ILE B CA 1
ATOM 3047 C C . ILE B 1 120 ? 64.957 15.194 -19.345 1.00 34.33 120 ILE B C 1
ATOM 3048 O O . ILE B 1 120 ? 64.163 14.314 -18.991 1.00 33.85 120 ILE B O 1
ATOM 3053 N N . ALA B 1 121 ? 65.524 15.188 -20.551 1.00 34.04 121 ALA B N 1
ATOM 3054 C CA . ALA B 1 121 ? 65.147 14.202 -21.555 1.00 36.24 121 ALA B CA 1
ATOM 3055 C C . ALA B 1 121 ? 65.754 12.830 -21.297 1.00 33.15 121 ALA B C 1
ATOM 3056 O O . ALA B 1 121 ? 65.258 11.839 -21.843 1.00 35.24 121 ALA B O 1
ATOM 3058 N N . GLY B 1 122 ? 66.802 12.747 -20.485 1.00 32.31 122 GLY B N 1
ATOM 3059 C CA . GLY B 1 122 ? 67.483 11.481 -20.280 1.00 40.05 122 GLY B CA 1
ATOM 3060 C C . GLY B 1 122 ? 68.350 11.076 -21.452 1.00 43.05 122 GLY B C 1
ATOM 3061 O O . GLY B 1 122 ? 68.425 9.886 -21.784 1.00 40.46 122 GLY B O 1
ATOM 3062 N N . ASP B 1 123 ? 69.009 12.040 -22.089 1.00 34.39 123 ASP B N 1
ATOM 3063 C CA . ASP B 1 123 ? 69.790 11.788 -23.289 1.00 33.36 123 ASP B CA 1
ATOM 3064 C C . ASP B 1 123 ? 70.904 12.823 -23.366 1.00 37.66 123 ASP B C 1
ATOM 3065 O O . ASP B 1 123 ? 70.996 13.730 -22.534 1.00 42.22 123 ASP B O 1
ATOM 3070 N N . ASP B 1 124 ? 71.760 12.677 -24.370 1.00 29.34 124 ASP B N 1
ATOM 3071 C CA . ASP B 1 124 ? 72.804 13.646 -24.668 1.00 31.10 124 ASP B CA 1
ATOM 3072 C C . ASP B 1 124 ? 72.427 14.393 -25.938 1.00 30.87 124 ASP B C 1
ATOM 3073 O O . ASP B 1 124 ? 72.116 13.771 -26.960 1.00 33.32 124 ASP B O 1
ATOM 3078 N N . LEU B 1 125 ? 72.441 15.720 -25.868 1.00 32.16 125 LEU B N 1
ATOM 3079 C CA . LEU B 1 125 ? 72.036 16.555 -26.989 1.00 37.43 125 LEU B CA 1
ATOM 3080 C C . LEU B 1 125 ? 73.227 16.873 -27.881 1.00 41.50 125 LEU B C 1
ATOM 3081 O O . LEU B 1 125 ? 74.352 17.045 -27.403 1.00 40.41 125 LEU B O 1
ATOM 3086 N N . ALA B 1 126 ? 72.971 16.944 -29.185 1.00 34.98 126 ALA B N 1
ATOM 3087 C CA . ALA B 1 126 ? 73.979 17.338 -30.155 1.00 36.21 126 ALA B CA 1
ATOM 3088 C C . ALA B 1 126 ? 73.326 18.224 -31.203 1.00 37.33 126 ALA B C 1
ATOM 3089 O O . ALA B 1 126 ? 72.099 18.286 -31.313 1.00 30.28 126 ALA B O 1
ATOM 3091 N N . SER B 1 127 ? 74.161 18.924 -31.966 1.00 28.16 127 SER B N 1
ATOM 3092 C CA . SER B 1 127 ? 73.650 19.765 -33.038 1.00 26.47 127 SER B CA 1
ATOM 3093 C C . SER B 1 127 ? 72.989 18.909 -34.110 1.00 31.09 127 SER B C 1
ATOM 3094 O O . SER B 1 127 ? 73.501 17.853 -34.493 1.00 27.94 127 SER B O 1
ATOM 3097 N N . CYS B 1 128 ? 71.836 19.364 -34.588 1.00 28.80 128 CYS B N 1
ATOM 3098 C CA . CYS B 1 128 ? 71.127 18.668 -35.647 1.00 26.68 128 CYS B CA 1
ATOM 3099 C C . CYS B 1 128 ? 71.654 19.142 -37.000 1.00 31.05 128 CYS B C 1
ATOM 3100 O O . CYS B 1 128 ? 72.651 19.864 -37.085 1.00 35.75 128 CYS B O 1
ATOM 3103 N N . TRP B 1 129 ? 70.989 18.719 -38.073 1.00 35.09 129 TRP B N 1
ATOM 3104 C CA . TRP B 1 129 ? 71.294 19.206 -39.412 1.00 36.98 129 TRP B CA 1
ATOM 3105 C C . TRP B 1 129 ? 71.303 20.730 -39.425 1.00 33.00 129 TRP B C 1
ATOM 3106 O O . TRP B 1 129 ? 70.403 21.370 -38.875 1.00 28.55 129 TRP B O 1
ATOM 3117 N N . GLU B 1 130 ? 72.335 21.302 -40.054 1.00 30.24 130 GLU B N 1
ATOM 3118 C CA . GLU B 1 130 ? 72.675 22.708 -39.839 1.00 33.42 130 GLU B CA 1
ATOM 3119 C C . GLU B 1 130 ? 71.489 23.634 -40.087 1.00 30.46 130 GLU B C 1
ATOM 3120 O O . GLU B 1 130 ? 71.176 24.495 -39.259 1.00 31.57 130 GLU B O 1
ATOM 3126 N N . GLN B 1 131 ? 70.807 23.464 -41.216 1.00 29.86 131 GLN B N 1
ATOM 3127 C CA . GLN B 1 131 ? 69.749 24.386 -41.612 1.00 35.36 131 GLN B CA 1
ATOM 3128 C C . GLN B 1 131 ? 68.456 24.205 -40.818 1.00 29.65 131 GLN B C 1
ATOM 3129 O O . GLN B 1 131 ? 67.444 24.821 -41.169 1.00 33.00 131 GLN B O 1
ATOM 3135 N N . GLU B 1 132 ? 68.460 23.388 -39.765 1.00 27.66 132 GLU B N 1
ATOM 3136 C CA . GLU B 1 132 ? 67.309 23.250 -38.880 1.00 29.34 132 GLU B CA 1
ATOM 3137 C C . GLU B 1 132 ? 67.635 23.607 -37.433 1.00 29.43 132 GLU B C 1
ATOM 3138 O O . GLU B 1 132 ? 66.783 23.426 -36.554 1.00 30.76 132 GLU B O 1
ATOM 3144 N N . GLN B 1 133 ? 68.841 24.113 -37.161 1.00 26.64 133 GLN B N 1
ATOM 3145 C CA . GLN B 1 133 ? 69.256 24.330 -35.778 1.00 23.12 133 GLN B CA 1
ATOM 3146 C C . GLN B 1 133 ? 68.378 25.366 -35.083 1.00 30.15 133 GLN B C 1
ATOM 3147 O O . GLN B 1 133 ? 68.013 25.192 -33.914 1.00 25.83 133 GLN B O 1
ATOM 3153 N N . TYR B 1 134 ? 68.020 26.441 -35.780 1.00 28.46 134 TYR B N 1
ATOM 3154 C CA . TYR B 1 134 ? 67.116 27.429 -35.208 1.00 32.57 134 TYR B CA 1
ATOM 3155 C C . TYR B 1 134 ? 66.300 28.087 -36.311 1.00 32.61 134 TYR B C 1
ATOM 3156 O O . TYR B 1 134 ? 66.833 28.431 -37.369 1.00 34.86 134 TYR B O 1
ATOM 3165 N N . LEU B 1 135 ? 65.003 28.251 -36.050 1.00 28.20 135 LEU B N 1
ATOM 3166 C CA . LEU B 1 135 ? 64.066 28.828 -37.004 1.00 29.08 135 LEU B CA 1
ATOM 3167 C C . LEU B 1 135 ? 63.061 29.694 -36.258 1.00 32.10 135 LEU B C 1
ATOM 3168 O O . LEU B 1 135 ? 62.770 29.460 -35.082 1.00 35.28 135 LEU B O 1
ATOM 3173 N N . VAL B 1 136 ? 62.523 30.691 -36.958 1.00 30.04 136 VAL B N 1
ATOM 3174 C CA . VAL B 1 136 ? 61.554 31.626 -36.399 1.00 29.07 136 VAL B CA 1
ATOM 3175 C C . VAL B 1 136 ? 60.295 31.594 -37.255 1.00 34.31 136 VAL B C 1
ATOM 3176 O O . VAL B 1 136 ? 60.375 31.513 -38.485 1.00 31.98 136 VAL B O 1
ATOM 3180 N N . THR B 1 137 ? 59.133 31.637 -36.602 1.00 38.32 137 THR B N 1
ATOM 3181 C CA . THR B 1 137 ? 57.850 31.728 -37.285 1.00 36.56 137 THR B CA 1
ATOM 3182 C C . THR B 1 137 ? 57.034 32.859 -36.676 1.00 35.47 137 THR B C 1
ATOM 3183 O O . THR B 1 137 ? 57.132 33.145 -35.479 1.00 33.09 137 THR B O 1
ATOM 3187 N N . LYS B 1 138 ? 56.230 33.507 -37.517 1.00 37.81 138 LYS B N 1
ATOM 3188 C CA . LYS B 1 138 ? 55.341 34.579 -37.085 1.00 35.22 138 LYS B CA 1
ATOM 3189 C C . LYS B 1 138 ? 53.974 34.360 -37.715 1.00 37.89 138 LYS B C 1
ATOM 3190 O O . LYS B 1 138 ? 53.850 34.348 -38.944 1.00 39.64 138 LYS B O 1
ATOM 3196 N N . LEU B 1 139 ? 52.957 34.187 -36.876 1.00 32.92 139 LEU B N 1
ATOM 3197 C CA . LEU B 1 139 ? 51.574 34.079 -37.323 1.00 28.64 139 LEU B CA 1
ATOM 3198 C C . LEU B 1 139 ? 50.859 35.385 -37.012 1.00 35.61 139 LEU B C 1
ATOM 3199 O O . LEU B 1 139 ? 50.971 35.908 -35.898 1.00 33.20 139 LEU B O 1
ATOM 3204 N N . SER B 1 140 ? 50.125 35.910 -37.992 1.00 30.91 140 SER B N 1
ATOM 3205 C CA . SER B 1 140 ? 49.521 37.227 -37.836 1.00 38.34 140 SER B CA 1
ATOM 3206 C C . SER B 1 140 ? 48.078 37.269 -38.317 1.00 42.53 140 SER B C 1
ATOM 3207 O O . SER B 1 140 ? 47.184 37.697 -37.580 1.00 42.32 140 SER B O 1
ATOM 3210 N N . HIS B 1 141 ? 47.843 36.832 -39.541 1.00 39.03 141 HIS B N 1
ATOM 3211 C CA . HIS B 1 141 ? 46.539 37.016 -40.157 1.00 34.47 141 HIS B CA 1
ATOM 3212 C C . HIS B 1 141 ? 45.631 35.821 -39.885 1.00 39.33 141 HIS B C 1
ATOM 3213 O O . HIS B 1 141 ? 46.112 34.709 -39.642 1.00 39.32 141 HIS B O 1
ATOM 3220 N N . PRO B 1 142 ? 44.315 36.036 -39.899 1.00 39.12 142 PRO B N 1
ATOM 3221 C CA . PRO B 1 142 ? 43.384 34.909 -39.762 1.00 35.57 142 PRO B CA 1
ATOM 3222 C C . PRO B 1 142 ? 43.645 33.855 -40.828 1.00 33.95 142 PRO B C 1
ATOM 3223 O O . PRO B 1 142 ? 43.712 34.156 -42.022 1.00 35.36 142 PRO B O 1
ATOM 3227 N N . GLY B 1 143 ? 43.800 32.611 -40.384 1.00 36.99 143 GLY B N 1
ATOM 3228 C CA . GLY B 1 143 ? 44.164 31.514 -41.245 1.00 36.91 143 GLY B CA 1
ATOM 3229 C C . GLY B 1 143 ? 45.607 31.071 -41.117 1.00 36.76 143 GLY B C 1
ATOM 3230 O O . GLY B 1 143 ? 45.929 29.941 -41.503 1.00 40.95 143 GLY B O 1
ATOM 3231 N N . ASP B 1 144 ? 46.481 31.932 -40.596 1.00 34.52 144 ASP B N 1
ATOM 3232 C CA . ASP B 1 144 ? 47.870 31.551 -40.372 1.00 32.56 144 ASP B CA 1
ATOM 3233 C C . ASP B 1 144 ? 47.936 30.399 -39.380 1.00 37.82 144 ASP B C 1
ATOM 3234 O O . ASP B 1 144 ? 47.281 30.426 -38.334 1.00 39.19 144 ASP B O 1
ATOM 3239 N N . THR B 1 145 ? 48.729 29.384 -39.708 1.00 35.87 145 THR B N 1
ATOM 3240 C CA . THR B 1 145 ? 48.739 28.165 -38.913 1.00 30.91 145 THR B CA 1
ATOM 3241 C C . THR B 1 145 ? 50.047 27.421 -39.135 1.00 34.63 145 THR B C 1
ATOM 3242 O O . THR B 1 145 ? 50.825 27.732 -40.040 1.00 33.96 145 THR B O 1
ATOM 3246 N N . HIS B 1 146 ? 50.274 26.429 -38.276 1.00 33.54 146 HIS B N 1
ATOM 3247 C CA . HIS B 1 146 ? 51.376 25.476 -38.387 1.00 26.54 146 HIS B CA 1
ATOM 3248 C C . HIS B 1 146 ? 50.724 24.103 -38.245 1.00 31.70 146 HIS B C 1
ATOM 3249 O O . HIS B 1 146 ? 50.535 23.615 -37.128 1.00 30.53 146 HIS B O 1
ATOM 3256 N N . GLY B 1 147 ? 50.372 23.499 -39.377 1.00 31.61 147 GLY B N 1
ATOM 3257 C CA . GLY B 1 147 ? 49.542 22.306 -39.377 1.00 27.18 147 GLY B CA 1
ATOM 3258 C C . GLY B 1 147 ? 50.205 21.116 -38.706 1.00 25.23 147 GLY B C 1
ATOM 3259 O O . GLY B 1 147 ? 51.367 21.142 -38.298 1.00 29.82 147 GLY B O 1
ATOM 3260 N N . TRP B 1 148 ? 49.420 20.041 -38.594 1.00 22.68 148 TRP B N 1
ATOM 3261 C CA . TRP B 1 148 ? 49.868 18.815 -37.941 1.00 31.36 148 TRP B CA 1
ATOM 3262 C C . TRP B 1 148 ? 51.172 18.325 -38.553 1.00 30.24 148 TRP B C 1
ATOM 3263 O O . TRP B 1 148 ? 51.307 18.247 -39.778 1.00 27.84 148 TRP B O 1
ATOM 3274 N N . HIS B 1 149 ? 52.126 17.977 -37.695 1.00 24.84 149 HIS B N 1
ATOM 3275 C CA . HIS B 1 149 ? 53.441 17.557 -38.161 1.00 31.18 149 HIS B CA 1
ATOM 3276 C C . HIS B 1 149 ? 54.201 16.918 -37.008 1.00 26.24 149 HIS B C 1
ATOM 3277 O O . HIS B 1 149 ? 53.781 16.972 -35.849 1.00 23.82 149 HIS B O 1
ATOM 3284 N N . TRP B 1 150 ? 55.333 16.313 -37.352 1.00 26.59 150 TRP B N 1
ATOM 3285 C CA . TRP B 1 150 ? 56.363 15.907 -36.411 1.00 23.37 150 TRP B CA 1
ATOM 3286 C C . TRP B 1 150 ? 57.651 16.643 -36.753 1.00 27.15 150 TRP B C 1
ATOM 3287 O O . TRP B 1 150 ? 57.746 17.341 -37.766 1.00 27.10 150 TRP B O 1
ATOM 3298 N N . GLY B 1 151 ? 58.650 16.477 -35.896 1.00 20.18 151 GLY B N 1
ATOM 3299 C CA . GLY B 1 151 ? 59.987 16.963 -36.165 1.00 21.07 151 GLY B CA 1
ATOM 3300 C C . GLY B 1 151 ? 60.907 15.824 -36.563 1.00 24.64 151 GLY B C 1
ATOM 3301 O O . GLY B 1 151 ? 60.730 14.685 -36.137 1.00 25.66 151 GLY B O 1
ATOM 3302 N N . ASP B 1 152 ? 61.899 16.143 -37.397 1.00 24.35 152 ASP B N 1
ATOM 3303 C CA . ASP B 1 152 ? 62.901 15.148 -37.760 1.00 32.08 152 ASP B CA 1
ATOM 3304 C C . ASP B 1 152 ? 63.837 14.828 -36.603 1.00 33.88 152 ASP B C 1
ATOM 3305 O O . ASP B 1 152 ? 64.482 13.774 -36.616 1.00 33.21 152 ASP B O 1
ATOM 3310 N N . TYR B 1 153 ? 63.913 15.698 -35.603 1.00 27.75 153 TYR B N 1
ATOM 3311 C CA . TYR B 1 153 ? 64.833 15.538 -34.490 1.00 26.22 153 TYR B CA 1
ATOM 3312 C C . TYR B 1 153 ? 64.079 15.635 -33.172 1.00 32.97 153 TYR B C 1
ATOM 3313 O O . TYR B 1 153 ? 63.026 16.276 -33.098 1.00 32.55 153 TYR B O 1
ATOM 3322 N N . PRO B 1 154 ? 64.587 14.988 -32.115 1.00 28.80 154 PRO B N 1
ATOM 3323 C CA . PRO B 1 154 ? 63.751 14.748 -30.929 1.00 31.31 154 PRO B CA 1
ATOM 3324 C C . PRO B 1 154 ? 63.609 15.910 -29.955 1.00 29.63 154 PRO B C 1
ATOM 3325 O O . PRO B 1 154 ? 62.591 15.991 -29.263 1.00 31.99 154 PRO B O 1
ATOM 3329 N N . TYR B 1 155 ? 64.591 16.804 -29.865 1.00 31.25 155 TYR B N 1
ATOM 3330 C CA . TYR B 1 155 ? 64.654 17.761 -28.762 1.00 29.98 155 TYR B CA 1
ATOM 3331 C C . TYR B 1 155 ? 64.509 19.180 -29.295 1.00 33.54 155 TYR B C 1
ATOM 3332 O O . TYR B 1 155 ? 65.441 19.727 -29.894 1.00 30.77 155 TYR B O 1
ATOM 3341 N N . THR B 1 156 ? 63.342 19.774 -29.056 1.00 28.72 156 THR B N 1
ATOM 3342 C CA . THR B 1 156 ? 62.992 21.093 -29.561 1.00 28.10 156 THR B CA 1
ATOM 3343 C C . THR B 1 156 ? 62.613 21.998 -28.398 1.00 31.41 156 THR B C 1
ATOM 3344 O O . THR B 1 156 ? 61.863 21.590 -27.504 1.00 29.82 156 THR B O 1
ATOM 3348 N N . MET B 1 157 ? 63.142 23.216 -28.404 1.00 29.33 157 MET B N 1
ATOM 3349 C CA . MET B 1 157 ? 62.747 24.253 -27.464 1.00 32.06 157 MET B CA 1
ATOM 3350 C C . MET B 1 157 ? 62.028 25.350 -28.234 1.00 29.86 157 MET B C 1
ATOM 3351 O O . MET B 1 157 ? 62.564 25.879 -29.214 1.00 29.41 157 MET B O 1
ATOM 3356 N N . ILE B 1 158 ? 60.815 25.682 -27.800 1.00 30.30 158 ILE B N 1
ATOM 3357 C CA . ILE B 1 158 ? 60.002 26.710 -28.437 1.00 27.58 158 ILE B CA 1
ATOM 3358 C C . ILE B 1 158 ? 59.955 27.911 -27.505 1.00 32.96 158 ILE B C 1
ATOM 3359 O O . ILE B 1 158 ? 59.464 27.813 -26.374 1.00 29.19 158 ILE B O 1
ATOM 3364 N N . TRP B 1 159 ? 60.459 29.044 -27.985 1.00 27.84 159 TRP B N 1
ATOM 3365 C CA . TRP B 1 159 ? 60.560 30.267 -27.199 1.00 28.90 159 TRP B CA 1
ATOM 3366 C C . TRP B 1 159 ? 59.435 31.198 -27.631 1.00 34.78 159 TRP B C 1
ATOM 3367 O O . TRP B 1 159 ? 59.421 31.677 -28.769 1.00 29.16 159 TRP B O 1
ATOM 3378 N N . ILE B 1 160 ? 58.498 31.461 -26.724 1.00 32.30 160 ILE B N 1
ATOM 3379 C CA . ILE B 1 160 ? 57.356 32.315 -27.032 1.00 31.58 160 ILE B CA 1
ATOM 3380 C C . ILE B 1 160 ? 57.814 33.768 -26.950 1.00 26.87 160 ILE B C 1
ATOM 3381 O O . ILE B 1 160 ? 58.058 34.292 -25.860 1.00 30.06 160 ILE B O 1
ATOM 3386 N N . ILE B 1 161 ? 57.932 34.418 -28.104 1.00 27.99 161 ILE B N 1
ATOM 3387 C CA . ILE B 1 161 ? 58.363 35.813 -28.162 1.00 27.82 161 ILE B CA 1
ATOM 3388 C C . ILE B 1 161 ? 57.177 36.759 -28.049 1.00 37.21 161 ILE B C 1
ATOM 3389 O O . ILE B 1 161 ? 57.205 37.721 -27.276 1.00 39.28 161 ILE B O 1
ATOM 3394 N N . GLU B 1 162 ? 56.127 36.507 -28.827 1.00 32.52 162 GLU B N 1
ATOM 3395 C CA . GLU B 1 162 ? 54.875 37.241 -28.736 1.00 37.31 162 GLU B CA 1
ATOM 3396 C C . GLU B 1 162 ? 53.727 36.253 -28.872 1.00 39.02 162 GLU B C 1
ATOM 3397 O O . GLU B 1 162 ? 53.827 35.264 -29.602 1.00 30.41 162 GLU B O 1
ATOM 3403 N N . ALA B 1 163 ? 52.632 36.527 -28.159 1.00 30.75 163 ALA B N 1
ATOM 3404 C CA . ALA B 1 163 ? 51.477 35.645 -28.212 1.00 32.83 163 ALA B CA 1
ATOM 3405 C C . ALA B 1 163 ? 50.254 36.395 -27.720 1.00 41.82 163 ALA B C 1
ATOM 3406 O O . ALA B 1 163 ? 50.368 37.168 -26.759 1.00 44.15 163 ALA B O 1
ATOM 3408 N N . PRO B 1 164 ? 49.089 36.205 -28.336 1.00 36.28 164 PRO B N 1
ATOM 3409 C CA . PRO B 1 164 ? 47.874 36.827 -27.799 1.00 44.02 164 PRO B CA 1
ATOM 3410 C C . PRO B 1 164 ? 47.494 36.193 -26.472 1.00 37.82 164 PRO B C 1
ATOM 3411 O O . PRO B 1 164 ? 47.599 34.978 -26.288 1.00 33.73 164 PRO B O 1
ATOM 3415 N N . GLU B 1 165 ? 47.046 37.033 -25.539 1.00 34.85 165 GLU B N 1
ATOM 3416 C CA . GLU B 1 165 ? 46.693 36.536 -24.216 1.00 40.61 165 GLU B CA 1
ATOM 3417 C C . GLU B 1 165 ? 45.368 35.786 -24.226 1.00 38.78 165 GLU B C 1
ATOM 3418 O O . GLU B 1 165 ? 45.147 34.917 -23.376 1.00 44.95 165 GLU B O 1
ATOM 3424 N N . ASP B 1 166 ? 44.486 36.101 -25.171 1.00 42.54 166 ASP B N 1
ATOM 3425 C CA . ASP B 1 166 ? 43.210 35.411 -25.289 1.00 44.27 166 ASP B CA 1
ATOM 3426 C C . ASP B 1 166 ? 43.377 34.200 -26.196 1.00 39.09 166 ASP B C 1
ATOM 3427 O O . ASP B 1 166 ? 43.673 34.370 -27.386 1.00 42.13 166 ASP B O 1
ATOM 3432 N N . PRO B 1 167 ? 43.202 32.975 -25.692 1.00 39.91 167 PRO B N 1
ATOM 3433 C CA . PRO B 1 167 ? 43.329 31.799 -26.568 1.00 46.72 167 PRO B CA 1
ATOM 3434 C C . PRO B 1 167 ? 42.285 31.749 -27.669 1.00 44.70 167 PRO B C 1
ATOM 3435 O O . PRO B 1 167 ? 42.477 31.020 -28.650 1.00 42.10 167 PRO B O 1
ATOM 3439 N N . ALA B 1 168 ? 41.186 32.498 -27.538 1.00 41.09 168 ALA B N 1
ATOM 3440 C CA . ALA B 1 168 ? 40.177 32.537 -28.590 1.00 37.08 168 ALA B CA 1
ATOM 3441 C C . ALA B 1 168 ? 40.710 33.150 -29.876 1.00 39.24 168 ALA B C 1
ATOM 3442 O O . ALA B 1 168 ? 40.158 32.889 -30.951 1.00 39.52 168 ALA B O 1
ATOM 3444 N N . ILE B 1 169 ? 41.768 33.960 -29.793 1.00 39.29 169 ILE B N 1
ATOM 3445 C CA . ILE B 1 169 ? 42.373 34.524 -30.991 1.00 44.73 169 ILE B CA 1
ATOM 3446 C C . ILE B 1 169 ? 43.088 33.451 -31.805 1.00 40.77 169 ILE B C 1
ATOM 3447 O O . ILE B 1 169 ? 43.288 33.618 -33.014 1.00 42.02 169 ILE B O 1
ATOM 3452 N N . GLY B 1 170 ? 43.448 32.340 -31.182 1.00 41.38 170 GLY B N 1
ATOM 3453 C CA . GLY B 1 170 ? 44.109 31.243 -31.858 1.00 44.40 170 GLY B CA 1
ATOM 3454 C C . GLY B 1 170 ? 45.524 31.046 -31.347 1.00 37.43 170 GLY B C 1
ATOM 3455 O O . GLY B 1 170 ? 45.968 31.674 -30.382 1.00 37.59 170 GLY B O 1
ATOM 3456 N N . GLY B 1 171 ? 46.237 30.147 -32.019 1.00 34.30 171 GLY B N 1
ATOM 3457 C CA . GLY B 1 171 ? 47.602 29.841 -31.654 1.00 35.04 171 GLY B CA 1
ATOM 3458 C C . GLY B 1 171 ? 47.768 28.792 -30.579 1.00 40.53 171 GLY B C 1
ATOM 3459 O O . GLY B 1 171 ? 48.884 28.622 -30.074 1.00 40.58 171 GLY B O 1
ATOM 3460 N N . VAL B 1 172 ? 46.698 28.087 -30.209 1.00 39.27 172 VAL B N 1
ATOM 3461 C CA . VAL B 1 172 ? 46.797 27.046 -29.195 1.00 31.71 172 VAL B CA 1
ATOM 3462 C C . VAL B 1 172 ? 47.585 25.865 -29.747 1.00 26.98 172 VAL B C 1
ATOM 3463 O O . VAL B 1 172 ? 47.402 25.454 -30.901 1.00 26.15 172 VAL B O 1
ATOM 3467 N N . LEU B 1 173 ? 48.483 25.321 -28.928 1.00 26.53 173 LEU B N 1
ATOM 3468 C CA . LEU B 1 173 ? 49.250 24.138 -29.293 1.00 28.86 173 LEU B CA 1
ATOM 3469 C C . LEU B 1 173 ? 48.520 22.892 -28.809 1.00 31.10 173 LEU B C 1
ATOM 3470 O O . LEU B 1 173 ? 48.080 22.833 -27.657 1.00 27.31 173 LEU B O 1
ATOM 3475 N N . GLN B 1 174 ? 48.399 21.900 -29.686 1.00 26.80 174 GLN B N 1
ATOM 3476 C CA . GLN B 1 174 ? 47.795 20.619 -29.352 1.00 31.85 174 GLN B CA 1
ATOM 3477 C C . GLN B 1 174 ? 48.799 19.515 -29.644 1.00 24.83 174 GLN B C 1
ATOM 3478 O O . GLN B 1 174 ? 49.537 19.588 -30.630 1.00 25.60 174 GLN B O 1
ATOM 3484 N N . CYS B 1 175 ? 48.834 18.498 -28.783 1.00 24.36 175 CYS B N 1
ATOM 3485 C CA . CYS B 1 175 ? 49.888 17.495 -28.833 1.00 27.13 175 CYS B CA 1
ATOM 3486 C C . CYS B 1 175 ? 49.316 16.095 -28.684 1.00 26.08 175 CYS B C 1
ATOM 3487 O O . CYS B 1 175 ? 48.359 15.879 -27.935 1.00 24.57 175 CYS B O 1
ATOM 3490 N N . VAL B 1 176 ? 49.929 15.148 -29.389 1.00 25.98 176 VAL B N 1
ATOM 3491 C CA . VAL B 1 176 ? 49.673 13.721 -29.212 1.00 26.53 176 VAL B CA 1
ATOM 3492 C C . VAL B 1 176 ? 51.021 13.029 -29.043 1.00 28.38 176 VAL B C 1
ATOM 3493 O O . VAL B 1 176 ? 51.708 12.758 -30.039 1.00 23.50 176 VAL B O 1
ATOM 3497 N N . PRO B 1 177 ? 51.446 12.741 -27.818 1.00 21.76 177 PRO B N 1
ATOM 3498 C CA . PRO B 1 177 ? 52.769 12.148 -27.608 1.00 21.52 177 PRO B CA 1
ATOM 3499 C C . PRO B 1 177 ? 52.771 10.655 -27.914 1.00 30.77 177 PRO B C 1
ATOM 3500 O O . PRO B 1 177 ? 51.731 10.020 -28.092 1.00 28.09 177 PRO B O 1
ATOM 3504 N N . HIS B 1 178 ? 53.988 10.110 -27.980 1.00 22.37 178 HIS B N 1
ATOM 3505 C CA . HIS B 1 178 ? 54.223 8.676 -28.169 1.00 29.40 178 HIS B CA 1
ATOM 3506 C C . HIS B 1 178 ? 53.677 8.188 -29.508 1.00 28.44 178 HIS B C 1
ATOM 3507 O O . HIS B 1 178 ? 53.163 7.073 -29.626 1.00 24.20 178 HIS B O 1
ATOM 3514 N N . SER B 1 179 ? 53.793 9.036 -30.524 1.00 22.48 179 SER B N 1
ATOM 3515 C CA . SER B 1 179 ? 53.601 8.679 -31.918 1.00 24.01 179 SER B CA 1
ATOM 3516 C C . SER B 1 179 ? 54.964 8.649 -32.606 1.00 27.44 179 SER B C 1
ATOM 3517 O O . SER B 1 179 ? 56.011 8.653 -31.951 1.00 31.50 179 SER B O 1
ATOM 3520 N N . GLU B 1 180 ? 54.953 8.614 -33.936 1.00 29.35 180 GLU B N 1
ATOM 3521 C CA . GLU B 1 180 ? 56.173 8.805 -34.711 1.00 36.16 180 GLU B CA 1
ATOM 3522 C C . GLU B 1 180 ? 55.791 9.175 -36.138 1.00 36.48 180 GLU B C 1
ATOM 3523 O O . GLU B 1 180 ? 54.628 9.076 -36.540 1.00 27.75 180 GLU B O 1
ATOM 3529 N N . TRP B 1 181 ? 56.795 9.608 -36.898 1.00 25.63 181 TRP B N 1
ATOM 3530 C CA . TRP B 1 181 ? 56.597 10.230 -38.203 1.00 30.66 181 TRP B CA 1
ATOM 3531 C C . TRP B 1 181 ? 56.920 9.228 -39.307 1.00 31.32 181 TRP B C 1
ATOM 3532 O O . TRP B 1 181 ? 58.088 8.894 -39.529 1.00 27.88 181 TRP B O 1
ATOM 3543 N N . ASP B 1 182 ? 55.882 8.750 -39.991 1.00 24.60 182 ASP B N 1
ATOM 3544 C CA . ASP B 1 182 ? 56.019 7.960 -41.214 1.00 31.27 182 ASP B CA 1
ATOM 3545 C C . ASP B 1 182 ? 55.693 8.900 -42.372 1.00 31.89 182 ASP B C 1
ATOM 3546 O O . ASP B 1 182 ? 54.526 9.208 -42.624 1.00 31.35 182 ASP B O 1
ATOM 3551 N N . LYS B 1 183 ? 56.729 9.350 -43.082 1.00 35.20 183 LYS B N 1
ATOM 3552 C CA . LYS B 1 183 ? 56.539 10.387 -44.091 1.00 32.13 183 LYS B CA 1
ATOM 3553 C C . LYS B 1 183 ? 55.726 9.894 -45.284 1.00 43.53 183 LYS B C 1
ATOM 3554 O O . LYS B 1 183 ? 55.085 10.701 -45.966 1.00 35.72 183 LYS B O 1
ATOM 3560 N N . GLN B 1 184 ? 55.730 8.588 -45.551 1.00 29.71 184 GLN B N 1
ATOM 3561 C CA . GLN B 1 184 ? 54.939 8.041 -46.646 1.00 37.15 184 GLN B CA 1
ATOM 3562 C C . GLN B 1 184 ? 53.541 7.619 -46.217 1.00 39.20 184 GLN B C 1
ATOM 3563 O O . GLN B 1 184 ? 52.672 7.438 -47.077 1.00 41.22 184 GLN B O 1
ATOM 3569 N N . ASN B 1 185 ? 53.305 7.462 -44.913 1.00 37.36 185 ASN B N 1
ATOM 3570 C CA . ASN B 1 185 ? 52.010 7.015 -44.397 1.00 29.66 185 ASN B CA 1
ATOM 3571 C C . ASN B 1 185 ? 51.840 7.569 -42.989 1.00 27.28 185 ASN B C 1
ATOM 3572 O O . ASN B 1 185 ? 51.955 6.843 -41.994 1.00 36.61 185 ASN B O 1
ATOM 3577 N N . PRO B 1 186 ? 51.558 8.871 -42.870 1.00 31.06 186 PRO B N 1
ATOM 3578 C CA . PRO B 1 186 ? 51.610 9.509 -41.542 1.00 32.69 186 PRO B CA 1
ATOM 3579 C C . PRO B 1 186 ? 50.541 9.028 -40.579 1.00 31.59 186 PRO B C 1
ATOM 3580 O O . PRO B 1 186 ? 50.802 8.990 -39.369 1.00 27.43 186 PRO B O 1
ATOM 3584 N N . GLN B 1 187 ? 49.356 8.661 -41.068 1.00 27.53 187 GLN B N 1
ATOM 3585 C CA . GLN B 1 187 ? 48.267 8.190 -40.210 1.00 26.33 187 GLN B CA 1
ATOM 3586 C C . GLN B 1 187 ? 47.959 9.203 -39.109 1.00 28.35 187 GLN B C 1
ATOM 3587 O O . GLN B 1 187 ? 47.771 8.850 -37.943 1.00 23.99 187 GLN B O 1
ATOM 3593 N N . ILE B 1 188 ? 47.914 10.482 -39.491 1.00 26.24 188 ILE B N 1
ATOM 3594 C CA . ILE B 1 188 ? 47.743 11.556 -38.515 1.00 22.83 188 ILE B CA 1
ATOM 3595 C C . ILE B 1 188 ? 46.415 11.410 -37.782 1.00 23.26 188 ILE B C 1
ATOM 3596 O O . ILE B 1 188 ? 46.347 11.514 -36.552 1.00 27.62 188 ILE B O 1
ATOM 3601 N N . TRP B 1 189 ? 45.338 11.159 -38.528 1.00 24.78 189 TRP B N 1
ATOM 3602 C CA . TRP B 1 189 ? 44.027 11.048 -37.901 1.00 31.51 189 TRP B CA 1
ATOM 3603 C C . TRP B 1 189 ? 43.918 9.801 -37.034 1.00 33.37 189 TRP B C 1
ATOM 3604 O O . TRP B 1 189 ? 43.171 9.800 -36.049 1.00 28.75 189 TRP B O 1
ATOM 3615 N N . GLN B 1 190 ? 44.648 8.738 -37.377 1.00 24.41 190 GLN B N 1
ATOM 3616 C CA . GLN B 1 190 ? 44.599 7.522 -36.571 1.00 24.06 190 GLN B CA 1
ATOM 3617 C C . GLN B 1 190 ? 45.253 7.735 -35.210 1.00 29.86 190 GLN B C 1
ATOM 3618 O O . GLN B 1 190 ? 44.787 7.195 -34.200 1.00 24.98 190 GLN B O 1
ATOM 3624 N N . TYR B 1 191 ? 46.334 8.517 -35.162 1.00 25.90 191 TYR B N 1
ATOM 3625 C CA . TYR B 1 191 ? 46.944 8.851 -33.879 1.00 25.08 191 TYR B CA 1
ATOM 3626 C C . TYR B 1 191 ? 46.005 9.701 -33.030 1.00 27.00 191 TYR B C 1
ATOM 3627 O O . TYR B 1 191 ? 45.958 9.550 -31.804 1.00 27.96 191 TYR B O 1
ATOM 3636 N N . ILE B 1 192 ? 45.253 10.599 -33.669 1.00 27.32 192 ILE B N 1
ATOM 3637 C CA . ILE B 1 192 ? 44.311 11.445 -32.945 1.00 26.82 192 ILE B CA 1
ATOM 3638 C C . ILE B 1 192 ? 43.166 10.611 -32.382 1.00 25.63 192 ILE B C 1
ATOM 3639 O O . ILE B 1 192 ? 42.697 10.848 -31.262 1.00 28.88 192 ILE B O 1
ATOM 3644 N N . LEU B 1 193 ? 42.704 9.618 -33.144 1.00 27.84 193 LEU B N 1
ATOM 3645 C CA . LEU B 1 193 ? 41.590 8.790 -32.695 1.00 28.14 193 LEU B CA 1
ATOM 3646 C C . LEU B 1 193 ? 41.995 7.845 -31.570 1.00 34.10 193 LEU B C 1
ATOM 3647 O O . LEU B 1 193 ? 41.147 7.449 -30.763 1.00 31.32 193 LEU B O 1
ATOM 3652 N N . ASN B 1 194 ? 43.273 7.478 -31.496 1.00 31.89 194 ASN B N 1
ATOM 3653 C CA A ASN B 1 194 ? 43.747 6.484 -30.542 0.50 29.07 194 ASN B CA 1
ATOM 3654 C CA B ASN B 1 194 ? 43.746 6.484 -30.542 0.50 29.06 194 ASN B CA 1
ATOM 3655 C C . ASN B 1 194 ? 44.369 7.096 -29.293 1.00 28.89 194 ASN B C 1
ATOM 3656 O O . ASN B 1 194 ? 44.828 6.352 -28.421 1.00 28.76 194 ASN B O 1
ATOM 3665 N N . ASN B 1 195 ? 44.394 8.416 -29.180 1.00 26.97 195 ASN B N 1
ATOM 3666 C CA . ASN B 1 195 ? 45.015 9.082 -28.046 1.00 23.83 195 ASN B CA 1
ATOM 3667 C C . ASN B 1 195 ? 44.201 10.301 -27.659 1.00 22.82 195 ASN B C 1
ATOM 3668 O O . ASN B 1 195 ? 43.474 10.863 -28.487 1.00 33.78 195 ASN B O 1
ATOM 3673 N N . PRO B 1 196 ? 44.298 10.741 -26.408 1.00 31.11 196 PRO B N 1
ATOM 3674 C CA . PRO B 1 196 ? 43.742 12.042 -26.042 1.00 21.80 196 PRO B CA 1
ATOM 3675 C C . PRO B 1 196 ? 44.642 13.166 -26.526 1.00 25.25 196 PRO B C 1
ATOM 3676 O O . PRO B 1 196 ? 45.866 13.033 -26.596 1.00 34.37 196 PRO B O 1
ATOM 3680 N N . ILE B 1 197 ? 44.012 14.279 -26.882 1.00 23.47 197 ILE B N 1
ATOM 3681 C CA . ILE B 1 197 ? 44.716 15.476 -27.319 1.00 20.87 197 ILE B CA 1
ATOM 3682 C C . ILE B 1 197 ? 44.815 16.428 -26.138 1.00 34.99 197 ILE B C 1
ATOM 3683 O O . ILE B 1 197 ? 43.802 16.756 -25.509 1.00 28.96 197 ILE B O 1
ATOM 3688 N N . LYS B 1 198 ? 46.030 16.870 -25.834 1.00 32.84 198 LYS B N 1
ATOM 3689 C CA . LYS B 1 198 ? 46.251 17.895 -24.826 1.00 29.57 198 LYS B CA 1
ATOM 3690 C C . LYS B 1 198 ? 46.529 19.222 -25.516 1.00 30.55 198 LYS B C 1
ATOM 3691 O O . LYS B 1 198 ? 47.299 19.284 -26.479 1.00 30.56 198 LYS B O 1
ATOM 3695 N N . SER B 1 199 ? 45.894 20.279 -25.023 1.00 24.85 199 SER B N 1
ATOM 3696 C CA . SER B 1 199 ? 45.994 21.602 -25.619 1.00 26.61 199 SER B CA 1
ATOM 3697 C C . SER B 1 199 ? 46.655 22.554 -24.635 1.00 34.94 199 SER B C 1
ATOM 3698 O O . SER B 1 199 ? 46.406 22.486 -23.427 1.00 30.53 199 SER B O 1
ATOM 3701 N N . TYR B 1 200 ? 47.491 23.449 -25.159 1.00 29.42 200 TYR B N 1
ATOM 3702 C CA . TYR B 1 200 ? 48.267 24.356 -24.329 1.00 27.94 200 TYR B CA 1
ATOM 3703 C C . TYR B 1 200 ? 48.221 25.758 -24.913 1.00 29.68 200 TYR B C 1
ATOM 3704 O O . TYR B 1 200 ? 48.312 25.938 -26.131 1.00 30.55 200 TYR B O 1
ATOM 3713 N N . HIS B 1 201 ? 48.076 26.746 -24.036 1.00 29.22 201 HIS B N 1
ATOM 3714 C CA . HIS B 1 201 ? 48.172 28.151 -24.399 1.00 26.54 201 HIS B CA 1
ATOM 3715 C C . HIS B 1 201 ? 49.443 28.730 -23.794 1.00 34.96 201 HIS B C 1
ATOM 3716 O O . HIS B 1 201 ? 49.833 28.362 -22.681 1.00 35.74 201 HIS B O 1
ATOM 3723 N N . HIS B 1 202 ? 50.082 29.639 -24.523 1.00 31.68 202 HIS B N 1
ATOM 3724 C CA . HIS B 1 202 ? 51.370 30.180 -24.120 1.00 29.74 202 HIS B CA 1
ATOM 3725 C C . HIS B 1 202 ? 51.343 31.699 -24.171 1.00 36.58 202 HIS B C 1
ATOM 3726 O O . HIS B 1 202 ? 50.648 32.300 -24.996 1.00 35.23 202 HIS B O 1
ATOM 3733 N N . LEU B 1 203 ? 52.103 32.311 -23.267 1.00 30.32 203 LEU B N 1
ATOM 3734 C CA . LEU B 1 203 ? 52.255 33.753 -23.203 1.00 30.48 203 LEU B CA 1
ATOM 3735 C C . LEU B 1 203 ? 53.709 34.125 -23.454 1.00 30.64 203 LEU B C 1
ATOM 3736 O O . LEU B 1 203 ? 54.615 33.296 -23.324 1.00 31.66 203 LEU B O 1
ATOM 3741 N N . LYS B 1 204 ? 53.918 35.388 -23.823 1.00 36.13 204 LYS B N 1
ATOM 3742 C CA . LYS B 1 204 ? 55.263 35.922 -24.002 1.00 34.08 204 LYS B CA 1
ATOM 3743 C C . LYS B 1 204 ? 56.109 35.669 -22.761 1.00 36.57 204 LYS B C 1
ATOM 3744 O O . LYS B 1 204 ? 55.696 35.971 -21.638 1.00 38.43 204 LYS B O 1
ATOM 3750 N N . GLY B 1 205 ? 57.298 35.108 -22.970 1.00 34.78 205 GLY B N 1
ATOM 3751 C CA . GLY B 1 205 ? 58.180 34.724 -21.894 1.00 36.45 205 GLY B CA 1
ATOM 3752 C C . GLY B 1 205 ? 58.188 33.241 -21.593 1.00 30.83 205 GLY B C 1
ATOM 3753 O O . GLY B 1 205 ? 59.116 32.762 -20.929 1.00 36.00 205 GLY B O 1
ATOM 3754 N N . ASP B 1 206 ? 57.179 32.507 -22.054 1.00 29.95 206 ASP B N 1
ATOM 3755 C CA . ASP B 1 206 ? 57.178 31.059 -21.922 1.00 33.19 206 ASP B CA 1
ATOM 3756 C C . ASP B 1 206 ? 58.230 30.442 -22.836 1.00 32.77 206 ASP B C 1
ATOM 3757 O O . ASP B 1 206 ? 58.493 30.929 -23.938 1.00 34.95 206 ASP B O 1
ATOM 3762 N N . VAL B 1 207 ? 58.841 29.359 -22.359 1.00 28.92 207 VAL B N 1
ATOM 3763 C CA . VAL B 1 207 ? 59.744 28.533 -23.156 1.00 32.25 207 VAL B CA 1
ATOM 3764 C C . VAL B 1 207 ? 59.438 27.084 -22.807 1.00 30.00 207 VAL B C 1
ATOM 3765 O O . VAL B 1 207 ? 59.588 26.682 -21.649 1.00 30.63 207 VAL B O 1
ATOM 3769 N N . TYR B 1 208 ? 59.003 26.298 -23.788 1.00 25.59 208 TYR B N 1
ATOM 3770 C CA . TYR B 1 208 ? 58.620 24.925 -23.499 1.00 24.94 208 TYR B CA 1
ATOM 3771 C C . TYR B 1 208 ? 59.489 23.931 -24.258 1.00 30.53 208 TYR B C 1
ATOM 3772 O O . TYR B 1 208 ? 59.938 24.188 -25.379 1.00 28.30 208 TYR B O 1
ATOM 3781 N N . PHE B 1 209 ? 59.726 22.796 -23.605 1.00 29.44 209 PHE B N 1
ATOM 3782 C CA . PHE B 1 209 ? 60.505 21.696 -24.154 1.00 24.31 209 PHE B CA 1
ATOM 3783 C C . PHE B 1 209 ? 59.553 20.716 -24.826 1.00 29.51 209 PHE B C 1
ATOM 3784 O O . PHE B 1 209 ? 58.539 20.329 -24.237 1.00 29.37 209 PHE B O 1
ATOM 3792 N N . LEU B 1 210 ? 59.873 20.324 -26.056 1.00 27.27 210 LEU B N 1
ATOM 3793 C CA . LEU B 1 210 ? 58.989 19.486 -26.854 1.00 27.51 210 LEU B CA 1
ATOM 3794 C C . LEU B 1 210 ? 59.763 18.300 -27.410 1.00 30.28 210 LEU B C 1
ATOM 3795 O O . LEU B 1 210 ? 60.819 18.476 -28.025 1.00 29.08 210 LEU B O 1
ATOM 3800 N N . LYS B 1 211 ? 59.232 17.095 -27.192 1.00 21.39 211 LYS B N 1
ATOM 3801 C CA . LYS B 1 211 ? 59.785 15.875 -27.780 1.00 21.18 211 LYS B CA 1
ATOM 3802 C C . LYS B 1 211 ? 59.230 15.763 -29.198 1.00 27.88 211 LYS B C 1
ATOM 3803 O O . LYS B 1 211 ? 58.258 15.058 -29.475 1.00 27.72 211 LYS B O 1
ATOM 3809 N N . SER B 1 212 ? 59.885 16.474 -30.118 1.00 26.26 212 SER B N 1
ATOM 3810 C CA . SER B 1 212 ? 59.274 16.792 -31.404 1.00 25.96 212 SER B CA 1
ATOM 3811 C C . SER B 1 212 ? 59.172 15.596 -32.345 1.00 24.61 212 SER B C 1
ATOM 3812 O O . SER B 1 212 ? 58.311 15.602 -33.231 1.00 28.08 212 SER B O 1
ATOM 3815 N N . ASP B 1 213 ? 60.019 14.578 -32.190 1.00 27.06 213 ASP B N 1
ATOM 3816 C CA . ASP B 1 213 ? 59.989 13.470 -33.139 1.00 32.61 213 ASP B CA 1
ATOM 3817 C C . ASP B 1 213 ? 58.910 12.442 -32.819 1.00 33.51 213 ASP B C 1
ATOM 3818 O O . ASP B 1 213 ? 58.486 11.713 -33.723 1.00 29.34 213 ASP B O 1
ATOM 3823 N N . THR B 1 214 ? 58.450 12.366 -31.569 1.00 32.56 214 THR B N 1
ATOM 3824 C CA . THR B 1 214 ? 57.412 11.415 -31.189 1.00 24.38 214 THR B CA 1
ATOM 3825 C C . THR B 1 214 ? 56.134 12.091 -30.703 1.00 25.54 214 THR B C 1
ATOM 3826 O O . THR B 1 214 ? 55.209 11.397 -30.264 1.00 26.66 214 THR B O 1
ATOM 3830 N N . THR B 1 215 ? 56.051 13.415 -30.768 1.00 24.73 215 THR B N 1
ATOM 3831 C CA . THR B 1 215 ? 54.853 14.147 -30.362 1.00 20.64 215 THR B CA 1
ATOM 3832 C C . THR B 1 215 ? 54.266 14.827 -31.593 1.00 19.67 215 THR B C 1
ATOM 3833 O O . THR B 1 215 ? 54.786 15.843 -32.061 1.00 24.83 215 THR B O 1
ATOM 3837 N N . LEU B 1 216 ? 53.187 14.251 -32.118 1.00 19.56 216 LEU B N 1
ATOM 3838 C CA . LEU B 1 216 ? 52.421 14.901 -33.170 1.00 21.30 216 LEU B CA 1
ATOM 3839 C C . LEU B 1 216 ? 51.784 16.171 -32.618 1.00 24.58 216 LEU B C 1
ATOM 3840 O O . LEU B 1 216 ? 51.131 16.141 -31.571 1.00 28.33 216 LEU B O 1
ATOM 3845 N N . HIS B 1 217 ? 51.986 17.293 -33.307 1.00 21.56 217 HIS B N 1
ATOM 3846 C CA . HIS B 1 217 ? 51.528 18.566 -32.771 1.00 22.01 217 HIS B CA 1
ATOM 3847 C C . HIS B 1 217 ? 51.250 19.545 -33.901 1.00 24.54 217 HIS B C 1
ATOM 3848 O O . HIS B 1 217 ? 51.674 19.351 -35.042 1.00 29.96 217 HIS B O 1
ATOM 3855 N N . HIS B 1 218 ? 50.520 20.604 -33.557 1.00 25.87 218 HIS B N 1
ATOM 3856 C CA . HIS B 1 218 ? 50.190 21.666 -34.497 1.00 26.26 218 HIS B CA 1
ATOM 3857 C C . HIS B 1 218 ? 49.778 22.899 -33.708 1.00 27.31 218 HIS B C 1
ATOM 3858 O O . HIS B 1 218 ? 49.506 22.833 -32.507 1.00 25.99 218 HIS B O 1
ATOM 3865 N N . VAL B 1 219 ? 49.738 24.030 -34.405 1.00 24.24 219 VAL B N 1
ATOM 3866 C CA . VAL B 1 219 ? 49.290 25.297 -33.842 1.00 27.00 219 VAL B CA 1
ATOM 3867 C C . VAL B 1 219 ? 47.930 25.613 -34.447 1.00 34.43 219 VAL B C 1
ATOM 3868 O O . VAL B 1 219 ? 47.797 25.710 -35.674 1.00 32.23 219 VAL B O 1
ATOM 3872 N N . VAL B 1 220 ? 46.923 25.754 -33.589 1.00 28.03 220 VAL B N 1
ATOM 3873 C CA . VAL B 1 220 ? 45.563 26.046 -34.055 1.00 28.10 220 VAL B CA 1
ATOM 3874 C C . VAL B 1 220 ? 45.580 27.330 -34.873 1.00 27.66 220 VAL B C 1
ATOM 3875 O O . VAL B 1 220 ? 46.235 28.311 -34.468 1.00 30.71 220 VAL B O 1
ATOM 3879 N N . PRO B 1 221 ? 44.911 27.381 -36.027 1.00 27.71 221 PRO B N 1
ATOM 3880 C CA . PRO B 1 221 ? 45.006 28.567 -36.888 1.00 37.44 221 PRO B CA 1
ATOM 3881 C C . PRO B 1 221 ? 44.565 29.840 -36.181 1.00 40.92 221 PRO B C 1
ATOM 3882 O O . PRO B 1 221 ? 43.721 29.825 -35.282 1.00 39.13 221 PRO B O 1
ATOM 3886 N N . ILE B 1 222 ? 45.159 30.954 -36.609 1.00 34.80 222 ILE B N 1
ATOM 3887 C CA . ILE B 1 222 ? 44.822 32.259 -36.058 1.00 36.47 222 ILE B CA 1
ATOM 3888 C C . ILE B 1 222 ? 43.402 32.626 -36.464 1.00 41.18 222 ILE B C 1
ATOM 3889 O O . ILE B 1 222 ? 43.012 32.474 -37.629 1.00 43.15 222 ILE B O 1
ATOM 3894 N N . GLN B 1 223 ? 42.617 33.110 -35.500 1.00 40.58 223 GLN B N 1
ATOM 3895 C CA . GLN B 1 223 ? 41.230 33.480 -35.748 1.00 42.35 223 GLN B CA 1
ATOM 3896 C C . GLN B 1 223 ? 41.028 34.974 -35.948 1.00 42.21 223 GLN B C 1
ATOM 3897 O O . GLN B 1 223 ? 40.024 35.372 -36.549 1.00 48.48 223 GLN B O 1
ATOM 3903 N N . GLN B 1 224 ? 41.951 35.804 -35.468 1.00 45.74 224 GLN B N 1
ATOM 3904 C CA . GLN B 1 224 ? 41.808 37.249 -35.545 1.00 45.44 224 GLN B CA 1
ATOM 3905 C C . GLN B 1 224 ? 43.197 37.865 -35.611 1.00 43.62 224 GLN B C 1
ATOM 3906 O O . GLN B 1 224 ? 44.145 37.345 -35.017 1.00 38.87 224 GLN B O 1
ATOM 3912 N N . GLU B 1 225 ? 43.307 38.969 -36.353 1.00 45.56 225 GLU B N 1
ATOM 3913 C CA . GLU B 1 225 ? 44.582 39.649 -36.556 1.00 48.60 225 GLU B CA 1
ATOM 3914 C C . GLU B 1 225 ? 45.313 39.853 -35.237 1.00 45.40 225 GLU B C 1
ATOM 3915 O O . GLU B 1 225 ? 44.785 40.477 -34.311 1.00 39.00 225 GLU B O 1
ATOM 3921 N N . THR B 1 226 ? 46.527 39.320 -35.154 1.00 42.94 226 THR B N 1
ATOM 3922 C CA . THR B 1 226 ? 47.307 39.345 -33.923 1.00 45.03 226 THR B CA 1
ATOM 3923 C C . THR B 1 226 ? 48.782 39.215 -34.285 1.00 45.54 226 THR B C 1
ATOM 3924 O O . THR B 1 226 ? 49.174 39.393 -35.443 1.00 46.26 226 THR B O 1
ATOM 3928 N N . THR B 1 227 ? 49.606 38.914 -33.283 1.00 39.06 227 THR B N 1
ATOM 3929 C CA . THR B 1 227 ? 51.033 38.675 -33.483 1.00 38.80 227 THR B CA 1
ATOM 3930 C C . THR B 1 227 ? 51.448 37.515 -32.590 1.00 41.30 227 THR B C 1
ATOM 3931 O O . THR B 1 227 ? 51.422 37.635 -31.361 1.00 37.74 227 THR B O 1
ATOM 3935 N N . ARG B 1 228 ? 51.825 36.394 -33.202 1.00 33.71 228 ARG B N 1
ATOM 3936 C CA . ARG B 1 228 ? 52.349 35.241 -32.476 1.00 32.38 228 ARG B CA 1
ATOM 3937 C C . ARG B 1 228 ? 53.702 34.890 -33.077 1.00 33.02 228 ARG B C 1
ATOM 3938 O O . ARG B 1 228 ? 53.780 34.452 -34.229 1.00 35.17 228 ARG B O 1
ATOM 3946 N N . ILE B 1 229 ? 54.762 35.076 -32.295 1.00 30.44 229 ILE B N 1
ATOM 3947 C CA . ILE B 1 229 ? 56.132 34.881 -32.750 1.00 33.51 229 ILE B CA 1
ATOM 3948 C C . ILE B 1 229 ? 56.805 33.876 -31.830 1.00 32.92 229 ILE B C 1
ATOM 3949 O O . ILE B 1 229 ? 56.741 34.010 -30.602 1.00 31.16 229 ILE B O 1
ATOM 3954 N N . ILE B 1 230 ? 57.453 32.874 -32.421 1.00 30.08 230 ILE B N 1
ATOM 3955 C CA . ILE B 1 230 ? 58.162 31.855 -31.661 1.00 29.53 230 ILE B CA 1
ATOM 3956 C C . ILE B 1 230 ? 59.544 31.655 -32.262 1.00 32.73 230 ILE B C 1
ATOM 3957 O O . ILE B 1 230 ? 59.770 31.888 -33.454 1.00 25.30 230 ILE B O 1
ATOM 3962 N N . LEU B 1 231 ? 60.476 31.229 -31.418 1.00 26.15 231 LEU B N 1
ATOM 3963 C CA . LEU B 1 231 ? 61.782 30.757 -31.850 1.00 27.27 231 LEU B CA 1
ATOM 3964 C C . LEU B 1 231 ? 61.853 29.257 -31.613 1.00 32.90 231 LEU B C 1
ATOM 3965 O O . LEU B 1 231 ? 61.460 28.775 -30.545 1.00 28.24 231 LEU B O 1
ATOM 3970 N N . ASN B 1 232 ? 62.337 28.524 -32.609 1.00 29.76 232 ASN B N 1
ATOM 3971 C CA . ASN B 1 232 ? 62.495 27.076 -32.531 1.00 26.06 232 ASN B CA 1
ATOM 3972 C C . ASN B 1 232 ? 63.986 26.765 -32.553 1.00 34.82 232 ASN B C 1
ATOM 3973 O O . ASN B 1 232 ? 64.650 26.981 -33.569 1.00 31.27 232 ASN B O 1
ATOM 3978 N N . THR B 1 233 ? 64.509 26.267 -31.437 1.00 27.85 233 THR B N 1
ATOM 3979 C CA . THR B 1 233 ? 65.858 25.715 -31.375 1.00 20.96 233 THR B CA 1
ATOM 3980 C C . THR B 1 233 ? 65.735 24.201 -31.275 1.00 24.68 233 THR B C 1
ATOM 3981 O O . THR B 1 233 ? 65.057 23.689 -30.377 1.00 29.50 233 THR B O 1
ATOM 3985 N N . CYS B 1 234 ? 66.380 23.489 -32.197 1.00 27.27 234 CYS B N 1
ATOM 3986 C CA . CYS B 1 234 ? 66.186 22.053 -32.348 1.00 25.04 234 CYS B CA 1
ATOM 3987 C C . CYS B 1 234 ? 67.527 21.340 -32.289 1.00 25.30 234 CYS B C 1
ATOM 3988 O O . CYS B 1 234 ? 68.448 21.682 -33.037 1.00 25.79 234 CYS B O 1
ATOM 3991 N N . TRP B 1 235 ? 67.627 20.342 -31.414 1.00 25.16 235 TRP B N 1
ATOM 3992 C CA . TRP B 1 235 ? 68.837 19.552 -31.249 1.00 24.01 235 TRP B CA 1
ATOM 3993 C C . TRP B 1 235 ? 68.564 18.097 -31.600 1.00 31.16 235 TRP B C 1
ATOM 3994 O O . TRP B 1 235 ? 67.466 17.580 -31.376 1.00 25.69 235 TRP B O 1
ATOM 4005 N N . ALA B 1 236 ? 69.579 17.442 -32.148 1.00 26.45 236 ALA B N 1
ATOM 4006 C CA . ALA B 1 236 ? 69.531 16.007 -32.354 1.00 25.56 236 ALA B CA 1
ATOM 4007 C C . ALA B 1 236 ? 69.984 15.285 -31.089 1.00 26.73 236 ALA B C 1
ATOM 4008 O O . ALA B 1 236 ? 70.451 15.894 -30.125 1.00 27.16 236 ALA B O 1
ATOM 4010 N N . SER B 1 237 ? 69.823 13.967 -31.093 1.00 27.95 237 SER B N 1
ATOM 4011 C CA . SER B 1 237 ? 70.429 13.139 -30.064 1.00 28.22 237 SER B CA 1
ATOM 4012 C C . SER B 1 237 ? 71.867 12.824 -30.449 1.00 29.54 237 SER B C 1
ATOM 4013 O O . SER B 1 237 ? 72.163 12.541 -31.613 1.00 31.57 237 SER B O 1
ATOM 4016 N N . ALA B 1 238 ? 72.767 12.883 -29.465 1.00 34.96 238 ALA B N 1
ATOM 4017 C CA . ALA B 1 238 ? 74.160 12.541 -29.728 1.00 33.22 238 ALA B CA 1
ATOM 4018 C C . ALA B 1 238 ? 74.321 11.084 -30.137 1.00 34.31 238 ALA B C 1
ATOM 4019 O O . ALA B 1 238 ? 75.357 10.720 -30.704 1.00 30.27 238 ALA B O 1
ATOM 4021 N N . HIS B 1 239 ? 73.319 10.246 -29.872 1.00 32.48 239 HIS B N 1
ATOM 4022 C CA . HIS B 1 239 ? 73.346 8.840 -30.248 1.00 35.95 239 HIS B CA 1
ATOM 4023 C C . HIS B 1 239 ? 72.439 8.545 -31.438 1.00 36.92 239 HIS B C 1
ATOM 4024 O O . HIS B 1 239 ? 72.054 7.392 -31.653 1.00 41.00 239 HIS B O 1
ATOM 4031 N N . ASP B 1 240 ? 72.077 9.574 -32.202 1.00 33.24 240 ASP B N 1
ATOM 4032 C CA . ASP B 1 240 ? 71.331 9.390 -33.440 1.00 32.20 240 ASP B CA 1
ATOM 4033 C C . ASP B 1 240 ? 72.197 8.647 -34.451 1.00 38.11 240 ASP B C 1
ATOM 4034 O O . ASP B 1 240 ? 73.274 9.124 -34.822 1.00 42.23 240 ASP B O 1
ATOM 4039 N N . ARG B 1 241 ? 71.731 7.482 -34.900 1.00 39.63 241 ARG B N 1
ATOM 4040 C CA . ARG B 1 241 ? 72.464 6.673 -35.867 1.00 53.44 241 ARG B CA 1
ATOM 4041 C C . ARG B 1 241 ? 71.676 6.495 -37.161 1.00 57.85 241 ARG B C 1
ATOM 4042 O O . ARG B 1 241 ? 71.847 5.502 -37.872 1.00 60.11 241 ARG B O 1
ATOM 4050 N N . ARG B 1 242 ? 70.810 7.455 -37.475 1.00 45.66 242 ARG B N 1
ATOM 4051 C CA . ARG B 1 242 ? 70.084 7.458 -38.737 1.00 49.56 242 ARG B CA 1
ATOM 4052 C C . ARG B 1 242 ? 70.968 8.007 -39.849 1.00 64.74 242 ARG B C 1
ATOM 4053 O O . ARG B 1 242 ? 71.665 9.010 -39.669 1.00 73.17 242 ARG B O 1
ATOM 4061 N N . THR B 1 243 ? 70.943 7.341 -41.003 1.00 64.15 243 THR B N 1
ATOM 4062 C CA . THR B 1 243 ? 71.755 7.762 -42.137 1.00 68.86 243 THR B CA 1
ATOM 4063 C C . THR B 1 243 ? 70.977 8.511 -43.210 1.00 71.29 243 THR B C 1
ATOM 4064 O O . THR B 1 243 ? 71.564 9.343 -43.909 1.00 73.44 243 THR B O 1
ATOM 4068 N N . ASP B 1 244 ? 69.680 8.247 -43.363 1.00 64.58 244 ASP B N 1
ATOM 4069 C CA . ASP B 1 244 ? 68.928 8.827 -44.469 1.00 64.23 244 ASP B CA 1
ATOM 4070 C C . ASP B 1 244 ? 67.818 9.761 -43.998 1.00 53.91 244 ASP B C 1
ATOM 4071 O O . ASP B 1 244 ? 66.652 9.566 -44.356 1.00 65.15 244 ASP B O 1
ATOM 4073 N N . VAL B 1 245 ? 68.156 10.772 -43.203 1.00 43.71 245 VAL B N 1
ATOM 4074 C CA . VAL B 1 245 ? 67.162 11.742 -42.753 1.00 40.62 245 VAL B CA 1
ATOM 4075 C C . VAL B 1 245 ? 66.930 12.765 -43.858 1.00 40.61 245 VAL B C 1
ATOM 4076 O O . VAL B 1 245 ? 67.855 13.472 -44.271 1.00 45.22 245 VAL B O 1
ATOM 4080 N N . ALA B 1 246 ? 65.691 12.850 -44.331 1.00 45.20 246 ALA B N 1
ATOM 4081 C CA . ALA B 1 246 ? 65.301 13.836 -45.327 1.00 48.21 246 ALA B CA 1
ATOM 4082 C C . ALA B 1 246 ? 64.804 15.106 -44.647 1.00 47.89 246 ALA B C 1
ATOM 4083 O O . ALA B 1 246 ? 64.288 15.074 -43.527 1.00 45.47 246 ALA B O 1
ATOM 4085 N N . HIS B 1 247 ? 64.966 16.231 -45.338 1.00 40.58 247 HIS B N 1
ATOM 4086 C CA . HIS B 1 247 ? 64.629 17.545 -44.805 1.00 43.47 247 HIS B CA 1
ATOM 4087 C C . HIS B 1 247 ? 63.640 18.263 -45.716 1.00 40.40 247 HIS B C 1
ATOM 4088 O O . HIS B 1 247 ? 63.711 19.479 -45.908 1.00 39.46 247 HIS B O 1
ATOM 4095 N N . GLU B 1 248 ? 62.695 17.507 -46.282 1.00 37.99 248 GLU B N 1
ATOM 4096 C CA . GLU B 1 248 ? 61.767 18.074 -47.256 1.00 42.50 248 GLU B CA 1
ATOM 4097 C C . GLU B 1 248 ? 60.868 19.141 -46.641 1.00 35.38 248 GLU B C 1
ATOM 4098 O O . GLU B 1 248 ? 60.486 20.096 -47.327 1.00 41.79 248 GLU B O 1
ATOM 4104 N N . SER B 1 249 ? 60.528 19.011 -45.357 1.00 33.83 249 SER B N 1
ATOM 4105 C CA . SER B 1 249 ? 59.665 20.010 -44.735 1.00 33.60 249 SER B CA 1
ATOM 4106 C C . SER B 1 249 ? 60.411 21.322 -44.523 1.00 40.00 249 SER B C 1
ATOM 4107 O O . SER B 1 249 ? 59.851 22.402 -44.743 1.00 34.17 249 SER B O 1
ATOM 4110 N N . ILE B 1 250 ? 61.675 21.249 -44.102 1.00 33.53 250 ILE B N 1
ATOM 4111 C CA . ILE B 1 250 ? 62.463 22.464 -43.915 1.00 36.63 250 ILE B CA 1
ATOM 4112 C C . ILE B 1 250 ? 62.693 23.166 -45.248 1.00 39.90 250 ILE B C 1
ATOM 4113 O O . ILE B 1 250 ? 62.655 24.400 -45.330 1.00 36.72 250 ILE B O 1
ATOM 4118 N N . GLU B 1 251 ? 62.919 22.393 -46.313 1.00 38.89 251 GLU B N 1
ATOM 4119 C CA . GLU B 1 251 ? 63.221 22.981 -47.615 1.00 42.30 251 GLU B CA 1
ATOM 4120 C C . GLU B 1 251 ? 62.045 23.783 -48.159 1.00 43.22 251 GLU B C 1
ATOM 4121 O O . GLU B 1 251 ? 62.237 24.832 -48.786 1.00 41.55 251 GLU B O 1
ATOM 4127 N N . VAL B 1 252 ? 60.820 23.310 -47.931 1.00 38.55 252 VAL B N 1
ATOM 4128 C CA . VAL B 1 252 ? 59.654 23.958 -48.519 1.00 44.11 252 VAL B CA 1
ATOM 4129 C C . VAL B 1 252 ? 59.108 25.086 -47.648 1.00 40.11 252 VAL B C 1
ATOM 4130 O O . VAL B 1 252 ? 58.475 26.012 -48.175 1.00 42.03 252 VAL B O 1
ATOM 4134 N N . ILE B 1 253 ? 59.346 25.050 -46.337 1.00 38.03 253 ILE B N 1
ATOM 4135 C CA . ILE B 1 253 ? 58.824 26.072 -45.437 1.00 39.55 253 ILE B CA 1
ATOM 4136 C C . ILE B 1 253 ? 59.838 27.198 -45.274 1.00 38.47 253 ILE B C 1
ATOM 4137 O O . ILE B 1 253 ? 59.531 28.367 -45.536 1.00 39.74 253 ILE B O 1
ATOM 4142 N N . TRP B 1 254 ? 61.052 26.853 -44.842 1.00 37.63 254 TRP B N 1
ATOM 4143 C CA . TRP B 1 254 ? 62.069 27.845 -44.514 1.00 37.81 254 TRP B CA 1
ATOM 4144 C C . TRP B 1 254 ? 63.150 28.000 -45.574 1.00 39.78 254 TRP B C 1
ATOM 4145 O O . TRP B 1 254 ? 63.813 29.043 -45.599 1.00 42.51 254 TRP B O 1
ATOM 4156 N N . ASP B 1 255 ? 63.350 26.990 -46.427 1.00 38.13 255 ASP B N 1
ATOM 4157 C CA . ASP B 1 255 ? 64.453 26.932 -47.385 1.00 39.92 255 ASP B CA 1
ATOM 4158 C C . ASP B 1 255 ? 65.786 26.772 -46.658 1.00 46.87 255 ASP B C 1
ATOM 4159 O O . ASP B 1 255 ? 65.870 26.968 -45.441 1.00 40.50 255 ASP B O 1
ATOM 4164 N N . THR B 1 256 ? 66.832 26.405 -47.400 1.00 46.73 256 THR B N 1
ATOM 4165 C CA . THR B 1 256 ? 68.131 26.091 -46.823 1.00 43.16 256 THR B CA 1
ATOM 4166 C C . THR B 1 256 ? 69.180 27.169 -47.056 1.00 46.47 256 THR B C 1
ATOM 4167 O O . THR B 1 256 ? 70.269 27.084 -46.475 1.00 44.91 256 THR B O 1
ATOM 4171 N N . LYS B 1 257 ? 68.903 28.152 -47.907 1.00 48.66 257 LYS B N 1
ATOM 4172 C CA . LYS B 1 257 ? 69.816 29.252 -48.171 1.00 53.40 257 LYS B CA 1
ATOM 4173 C C . LYS B 1 257 ? 69.185 30.561 -47.715 1.00 50.01 257 LYS B C 1
ATOM 4174 O O . LYS B 1 257 ? 67.961 30.683 -47.620 1.00 46.07 257 LYS B O 1
ATOM 4176 N N . ALA B 1 258 ? 70.040 31.536 -47.415 1.00 53.32 258 ALA B N 1
ATOM 4177 C CA . ALA B 1 258 ? 69.563 32.870 -47.072 1.00 55.18 258 ALA B CA 1
ATOM 4178 C C . ALA B 1 258 ? 68.800 33.463 -48.248 1.00 59.82 258 ALA B C 1
ATOM 4179 O O . ALA B 1 258 ? 69.358 33.645 -49.334 1.00 63.00 258 ALA B O 1
ATOM 4181 N N . ARG B 1 259 ? 67.522 33.762 -48.032 1.00 59.39 259 ARG B N 1
ATOM 4182 C CA . ARG B 1 259 ? 66.645 34.242 -49.091 1.00 63.16 259 ARG B CA 1
ATOM 4183 C C . ARG B 1 259 ? 66.678 35.755 -49.260 1.00 72.37 259 ARG B C 1
ATOM 4184 O O . ARG B 1 259 ? 65.978 36.280 -50.133 1.00 74.55 259 ARG B O 1
ATOM 4192 N N . THR B 1 260 ? 67.469 36.465 -48.462 1.00 80.08 260 THR B N 1
ATOM 4193 C CA . THR B 1 260 ? 67.566 37.915 -48.578 1.00 90.51 260 THR B CA 1
ATOM 4194 C C . THR B 1 260 ? 68.325 38.313 -49.840 1.00 97.45 260 THR B C 1
ATOM 4195 O O . THR B 1 260 ? 68.726 39.465 -49.999 1.00 102.02 260 THR B O 1
ATOM 4197 N N . SER C 1 7 ? 69.530 -27.927 -33.466 1.00 59.20 7 SER C N 1
ATOM 4198 C CA . SER C 1 7 ? 68.510 -28.965 -33.385 1.00 57.79 7 SER C CA 1
ATOM 4199 C C . SER C 1 7 ? 67.295 -28.607 -34.235 1.00 50.97 7 SER C C 1
ATOM 4200 O O . SER C 1 7 ? 67.033 -27.432 -34.496 1.00 44.79 7 SER C O 1
ATOM 4203 N N . LEU C 1 8 ? 66.555 -29.633 -34.662 1.00 46.06 8 LEU C N 1
ATOM 4204 C CA . LEU C 1 8 ? 65.380 -29.404 -35.496 1.00 41.96 8 LEU C CA 1
ATOM 4205 C C . LEU C 1 8 ? 64.287 -28.657 -34.742 1.00 43.79 8 LEU C C 1
ATOM 4206 O O . LEU C 1 8 ? 63.547 -27.871 -35.345 1.00 48.93 8 LEU C O 1
ATOM 4211 N N . VAL C 1 9 ? 64.172 -28.882 -33.432 1.00 39.58 9 VAL C N 1
ATOM 4212 C CA . VAL C 1 9 ? 63.118 -28.231 -32.659 1.00 45.76 9 VAL C CA 1
ATOM 4213 C C . VAL C 1 9 ? 63.319 -26.720 -32.636 1.00 40.18 9 VAL C C 1
ATOM 4214 O O . VAL C 1 9 ? 62.371 -25.950 -32.835 1.00 42.50 9 VAL C O 1
ATOM 4218 N N . ILE C 1 10 ? 64.552 -26.271 -32.397 1.00 39.25 10 ILE C N 1
ATOM 4219 C CA . ILE C 1 10 ? 64.833 -24.838 -32.408 1.00 37.20 10 ILE C CA 1
ATOM 4220 C C . ILE C 1 10 ? 64.722 -24.270 -33.818 1.00 41.42 10 ILE C C 1
ATOM 4221 O O . ILE C 1 10 ? 64.241 -23.147 -34.012 1.00 43.65 10 ILE C O 1
ATOM 4226 N N . GLU C 1 11 ? 65.151 -25.034 -34.827 1.00 37.61 11 GLU C N 1
ATOM 4227 C CA . GLU C 1 11 ? 65.083 -24.542 -36.202 1.00 42.43 11 GLU C CA 1
ATOM 4228 C C . GLU C 1 11 ? 63.641 -24.411 -36.681 1.00 46.10 11 GLU C C 1
ATOM 4229 O O . GLU C 1 11 ? 63.294 -23.439 -37.364 1.00 39.11 11 GLU C O 1
ATOM 4231 N N . VAL C 1 12 ? 62.786 -25.372 -36.329 1.00 42.37 12 VAL C N 1
ATOM 4232 C CA . VAL C 1 12 ? 61.384 -25.290 -36.722 1.00 36.33 12 VAL C CA 1
ATOM 4233 C C . VAL C 1 12 ? 60.675 -24.192 -35.939 1.00 39.83 12 VAL C C 1
ATOM 4234 O O . VAL C 1 12 ? 59.851 -23.451 -36.490 1.00 36.94 12 VAL C O 1
ATOM 4238 N N . MET C 1 13 ? 60.989 -24.061 -34.647 1.00 37.31 13 MET C N 1
ATOM 4239 C CA . MET C 1 13 ? 60.367 -23.020 -33.834 1.00 42.62 13 MET C CA 1
ATOM 4240 C C . MET C 1 13 ? 60.725 -21.630 -34.342 1.00 45.26 13 MET C C 1
ATOM 4241 O O . MET C 1 13 ? 59.858 -20.754 -34.438 1.00 47.78 13 MET C O 1
ATOM 4246 N N . GLU C 1 14 ? 61.999 -21.409 -34.677 1.00 44.96 14 GLU C N 1
ATOM 4247 C CA . GLU C 1 14 ? 62.416 -20.103 -35.181 1.00 42.55 14 GLU C CA 1
ATOM 4248 C C . GLU C 1 14 ? 61.735 -19.778 -36.505 1.00 44.50 14 GLU C C 1
ATOM 4249 O O . GLU C 1 14 ? 61.362 -18.625 -36.753 1.00 43.88 14 GLU C O 1
ATOM 4255 N N . GLN C 1 15 ? 61.572 -20.781 -37.372 1.00 42.93 15 GLN C N 1
ATOM 4256 C CA . GLN C 1 15 ? 60.859 -20.566 -38.628 1.00 45.13 15 GLN C CA 1
ATOM 4257 C C . GLN C 1 15 ? 59.402 -20.197 -38.380 1.00 48.18 15 GLN C C 1
ATOM 4258 O O . GLN C 1 15 ? 58.859 -19.300 -39.036 1.00 41.49 15 GLN C O 1
ATOM 4264 N N . GLN C 1 16 ? 58.753 -20.876 -37.431 1.00 42.26 16 GLN C N 1
ATOM 4265 C CA . GLN C 1 16 ? 57.358 -20.576 -37.131 1.00 44.51 16 GLN C CA 1
ATOM 4266 C C . GLN C 1 16 ? 57.213 -19.203 -36.487 1.00 46.30 16 GLN C C 1
ATOM 4267 O O . GLN C 1 16 ? 56.229 -18.496 -36.736 1.00 45.17 16 GLN C O 1
ATOM 4273 N N . LEU C 1 17 ? 58.180 -18.809 -35.656 1.00 43.47 17 LEU C N 1
ATOM 4274 C CA . LEU C 1 17 ? 58.139 -17.484 -35.046 1.00 44.48 17 LEU C CA 1
ATOM 4275 C C . LEU C 1 17 ? 58.291 -16.392 -36.098 1.00 43.13 17 LEU C C 1
ATOM 4276 O O . LEU C 1 17 ? 57.562 -15.394 -36.081 1.00 45.15 17 LEU C O 1
ATOM 4281 N N . ALA C 1 18 ? 59.247 -16.561 -37.016 1.00 39.93 18 ALA C N 1
ATOM 4282 C CA . ALA C 1 18 ? 59.472 -15.552 -38.045 1.00 47.46 18 ALA C CA 1
ATOM 4283 C C . ALA C 1 18 ? 58.231 -15.353 -38.905 1.00 47.18 18 ALA C C 1
ATOM 4284 O O . ALA C 1 18 ? 57.861 -14.216 -39.222 1.00 41.75 18 ALA C O 1
ATOM 4286 N N . LYS C 1 19 ? 57.573 -16.448 -39.293 1.00 38.85 19 LYS C N 1
ATOM 4287 C CA . LYS C 1 19 ? 56.344 -16.334 -40.072 1.00 41.76 19 LYS C CA 1
ATOM 4288 C C . LYS C 1 19 ? 55.221 -15.719 -39.246 1.00 40.21 19 LYS C C 1
ATOM 4289 O O . LYS C 1 19 ? 54.420 -14.932 -39.766 1.00 47.17 19 LYS C O 1
ATOM 4293 N N . HIS C 1 20 ? 55.144 -16.068 -37.960 1.00 40.76 20 HIS C N 1
ATOM 4294 C CA . HIS C 1 20 ? 54.093 -15.532 -37.100 1.00 42.78 20 HIS C CA 1
ATOM 4295 C C . HIS C 1 20 ? 54.249 -14.028 -36.908 1.00 39.50 20 HIS C C 1
ATOM 4296 O O . HIS C 1 20 ? 53.281 -13.270 -37.042 1.00 39.31 20 HIS C O 1
ATOM 4303 N N . PHE C 1 21 ? 55.465 -13.578 -36.589 1.00 37.27 21 PHE C N 1
ATOM 4304 C CA . PHE C 1 21 ? 55.691 -12.155 -36.365 1.00 39.87 21 PHE C CA 1
ATOM 4305 C C . PHE C 1 21 ? 55.592 -11.355 -37.657 1.00 44.50 21 PHE C C 1
ATOM 4306 O O . PHE C 1 21 ? 55.150 -10.200 -37.635 1.00 44.14 21 PHE C O 1
ATOM 4314 N N . GLN C 1 22 ? 56.005 -11.939 -38.785 1.00 42.38 22 GLN C N 1
ATOM 4315 C CA . GLN C 1 22 ? 55.884 -11.241 -40.062 1.00 45.37 22 GLN C CA 1
ATOM 4316 C C . GLN C 1 22 ? 54.423 -11.006 -40.425 1.00 50.40 22 GLN C C 1
ATOM 4317 O O . GLN C 1 22 ? 54.081 -9.975 -41.016 1.00 47.19 22 GLN C O 1
ATOM 4323 N N . ALA C 1 23 ? 53.546 -11.953 -40.080 1.00 46.68 23 ALA C N 1
ATOM 4324 C CA . ALA C 1 23 ? 52.125 -11.776 -40.353 1.00 46.86 23 ALA C CA 1
ATOM 4325 C C . ALA C 1 23 ? 51.541 -10.623 -39.548 1.00 45.48 23 ALA C C 1
ATOM 4326 O O . ALA C 1 23 ? 50.640 -9.926 -40.030 1.00 49.00 23 ALA C O 1
ATOM 4328 N N . ILE C 1 24 ? 52.038 -10.404 -38.330 1.00 47.33 24 ILE C N 1
ATOM 4329 C CA . ILE C 1 24 ? 51.585 -9.265 -37.539 1.00 46.96 24 ILE C CA 1
ATOM 4330 C C . ILE C 1 24 ? 52.175 -7.971 -38.084 1.00 40.30 24 ILE C C 1
ATOM 4331 O O . ILE C 1 24 ? 51.480 -6.954 -38.197 1.00 41.74 24 ILE C O 1
ATOM 4336 N N . LEU C 1 25 ? 53.464 -7.988 -38.435 1.00 36.95 25 LEU C N 1
ATOM 4337 C CA . LEU C 1 25 ? 54.125 -6.788 -38.936 1.00 40.24 25 LEU C CA 1
ATOM 4338 C C . LEU C 1 25 ? 53.590 -6.346 -40.292 1.00 45.00 25 LEU C C 1
ATOM 4339 O O . LEU C 1 25 ? 53.767 -5.179 -40.658 1.00 47.71 25 LEU C O 1
ATOM 4344 N N . GLN C 1 26 ? 52.945 -7.245 -41.041 1.00 45.99 26 GLN C N 1
ATOM 4345 C CA . GLN C 1 26 ? 52.435 -6.878 -42.359 1.00 46.59 26 GLN C CA 1
ATOM 4346 C C . GLN C 1 26 ? 51.369 -5.795 -42.264 1.00 40.50 26 GLN C C 1
ATOM 4347 O O . GLN C 1 26 ? 51.218 -4.989 -43.190 1.00 45.07 26 GLN C O 1
ATOM 4349 N N . ASP C 1 27 ? 50.624 -5.758 -41.159 1.00 41.65 27 ASP C N 1
ATOM 4350 C CA . ASP C 1 27 ? 49.631 -4.711 -40.922 1.00 42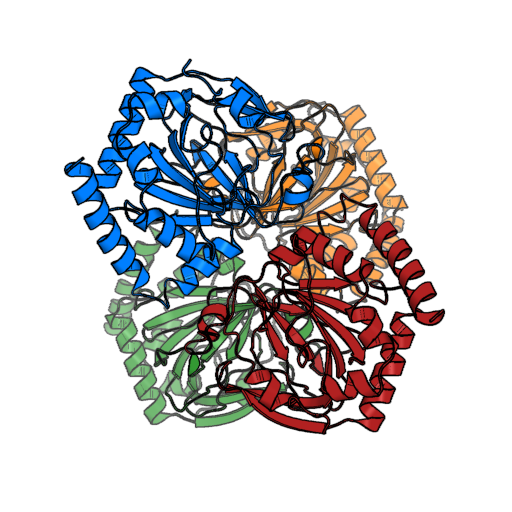.23 27 ASP C CA 1
ATOM 4351 C C . ASP C 1 27 ? 50.338 -3.549 -40.230 1.00 42.97 27 ASP C C 1
ATOM 4352 O O . ASP C 1 27 ? 50.345 -3.416 -39.004 1.00 39.74 27 ASP C O 1
ATOM 4357 N N . GLU C 1 28 ? 50.948 -2.688 -41.050 1.00 41.75 28 GLU C N 1
ATOM 4358 C CA . GLU C 1 28 ? 51.740 -1.585 -40.514 1.00 34.19 28 GLU C CA 1
ATOM 4359 C C . GLU C 1 28 ? 50.868 -0.587 -39.763 1.00 36.24 28 GLU C C 1
ATOM 4360 O O . GLU C 1 28 ? 51.281 -0.052 -38.727 1.00 33.14 28 GLU C O 1
ATOM 4366 N N . ASN C 1 29 ? 49.659 -0.323 -40.266 1.00 32.75 29 ASN C N 1
ATOM 4367 C CA . ASN C 1 29 ? 48.770 0.610 -39.582 1.00 37.06 29 ASN C CA 1
ATOM 4368 C C . ASN C 1 29 ? 48.392 0.104 -38.196 1.00 35.40 29 ASN C C 1
ATOM 4369 O O . ASN C 1 29 ? 48.221 0.904 -37.269 1.00 39.11 29 ASN C O 1
ATOM 4374 N N A ARG C 1 30 ? 48.255 -1.214 -38.034 0.50 29.72 30 ARG C N 1
ATOM 4375 N N B ARG C 1 30 ? 48.267 -1.216 -38.032 0.50 29.83 30 ARG C N 1
ATOM 4376 C CA A ARG C 1 30 ? 48.013 -1.770 -36.707 0.50 30.05 30 ARG C CA 1
ATOM 4377 C CA B ARG C 1 30 ? 48.012 -1.773 -36.708 0.50 30.07 30 ARG C CA 1
ATOM 4378 C C A ARG C 1 30 ? 49.263 -1.679 -35.841 0.50 34.57 30 ARG C C 1
ATOM 4379 C C B ARG C 1 30 ? 49.260 -1.711 -35.836 0.50 34.57 30 ARG C C 1
ATOM 4380 O O A ARG C 1 30 ? 49.171 -1.420 -34.635 0.50 35.39 30 ARG C O 1
ATOM 4381 O O B ARG C 1 30 ? 49.164 -1.509 -34.620 0.50 36.40 30 ARG C O 1
ATOM 4396 N N . MET C 1 31 ? 50.439 -1.883 -36.440 1.00 31.90 31 MET C N 1
ATOM 4397 C CA . MET C 1 31 ? 51.683 -1.797 -35.681 1.00 34.74 31 MET C CA 1
ATOM 4398 C C . MET C 1 31 ? 51.882 -0.402 -35.103 1.00 32.95 31 MET C C 1
ATOM 4399 O O . MET C 1 31 ? 52.390 -0.253 -33.986 1.00 33.25 31 MET C O 1
ATOM 4404 N N . LYS C 1 32 ? 51.490 0.633 -35.852 1.00 28.90 32 LYS C N 1
ATOM 4405 C CA . LYS C 1 32 ? 51.577 1.995 -35.336 1.00 32.63 32 LYS C CA 1
ATOM 4406 C C . LYS C 1 32 ? 50.793 2.139 -34.038 1.00 36.46 32 LYS C C 1
ATOM 4407 O O . LYS C 1 32 ? 51.243 2.811 -33.103 1.00 30.93 32 LYS C O 1
ATOM 4413 N N . GLN C 1 33 ? 49.620 1.505 -33.961 1.00 30.84 33 GLN C N 1
ATOM 4414 C CA A GLN C 1 33 ? 48.823 1.574 -32.741 0.50 31.47 33 GLN C CA 1
ATOM 4415 C CA B GLN C 1 33 ? 48.819 1.569 -32.743 0.50 31.46 33 GLN C CA 1
ATOM 4416 C C . GLN C 1 33 ? 49.470 0.782 -31.612 1.00 32.67 33 GLN C C 1
ATOM 4417 O O . GLN C 1 33 ? 49.430 1.204 -30.449 1.00 29.62 33 GLN C O 1
ATOM 4428 N N . ILE C 1 34 ? 50.074 -0.364 -31.932 1.00 32.89 34 ILE C N 1
ATOM 4429 C CA . ILE C 1 34 ? 50.726 -1.179 -30.911 1.00 35.38 34 ILE C CA 1
ATOM 4430 C C . ILE C 1 34 ? 51.939 -0.451 -30.343 1.00 31.51 34 ILE C C 1
ATOM 4431 O O . ILE C 1 34 ? 52.133 -0.393 -29.122 1.00 29.19 34 ILE C O 1
ATOM 4436 N N . ARG C 1 35 ? 52.779 0.109 -31.219 1.00 28.46 35 ARG C N 1
ATOM 4437 C CA . ARG C 1 35 ? 53.904 0.914 -30.753 1.00 31.60 35 ARG C CA 1
ATOM 4438 C C . ARG C 1 35 ? 53.421 2.106 -29.935 1.00 31.18 35 ARG C C 1
ATOM 4439 O O . ARG C 1 35 ? 54.009 2.437 -28.897 1.00 29.08 35 ARG C O 1
ATOM 4447 N N . ASN C 1 36 ? 52.357 2.767 -30.398 1.00 28.95 36 ASN C N 1
ATOM 4448 C CA . ASN C 1 36 ? 51.763 3.875 -29.654 1.00 29.61 36 ASN C CA 1
ATOM 4449 C C . ASN C 1 36 ? 51.383 3.448 -28.242 1.00 33.04 36 ASN C C 1
ATOM 4450 O O . ASN C 1 36 ? 51.802 4.068 -27.258 1.00 28.72 36 ASN C O 1
ATOM 4455 N N . GLU C 1 37 ? 50.593 2.378 -28.125 1.00 31.36 37 GLU C N 1
ATOM 4456 C CA . GLU C 1 37 ? 50.072 1.980 -26.821 1.00 34.55 37 GLU C CA 1
ATOM 4457 C C . GLU C 1 37 ? 51.185 1.521 -25.887 1.00 30.33 37 GLU C C 1
ATOM 4458 O O . GLU C 1 37 ? 51.158 1.826 -24.689 1.00 27.82 37 GLU C O 1
ATOM 4464 N N . PHE C 1 38 ? 52.172 0.790 -26.410 1.00 27.37 38 PHE C N 1
ATOM 4465 C CA . PHE C 1 38 ? 53.257 0.323 -25.553 1.00 30.57 38 PHE C CA 1
ATOM 4466 C C . PHE C 1 38 ? 54.091 1.485 -25.027 1.00 33.25 38 PHE C C 1
ATOM 4467 O O . PHE C 1 38 ? 54.429 1.524 -23.841 1.00 31.99 38 PHE C O 1
ATOM 4475 N N . ARG C 1 39 ? 54.436 2.441 -25.891 1.00 30.82 39 ARG C N 1
ATOM 4476 C CA . ARG C 1 39 ? 55.270 3.554 -25.446 1.00 27.61 39 ARG C CA 1
ATOM 4477 C C . ARG C 1 39 ? 54.491 4.529 -24.573 1.00 31.82 39 ARG C C 1
ATOM 4478 O O . ARG C 1 39 ? 55.064 5.137 -23.661 1.00 29.01 39 ARG C O 1
ATOM 4486 N N . ARG C 1 40 ? 53.190 4.686 -24.826 1.00 23.79 40 ARG C N 1
ATOM 4487 C CA . ARG C 1 40 ? 52.384 5.599 -24.021 1.00 24.24 40 ARG C CA 1
ATOM 4488 C C . ARG C 1 40 ? 52.099 5.018 -22.642 1.00 27.74 40 ARG C C 1
ATOM 4489 O O . ARG C 1 40 ? 52.184 5.727 -21.633 1.00 28.51 40 ARG C O 1
ATOM 4497 N N . ASP C 1 41 ? 51.749 3.734 -22.576 1.00 28.94 41 ASP C N 1
ATOM 4498 C CA . ASP C 1 41 ? 51.360 3.104 -21.322 1.00 33.66 41 ASP C CA 1
ATOM 4499 C C . ASP C 1 41 ? 52.469 2.275 -20.686 1.00 36.11 41 ASP C C 1
ATOM 4500 O O . ASP C 1 41 ? 52.281 1.778 -19.571 1.00 35.35 41 ASP C O 1
ATOM 4505 N N . GLY C 1 42 ? 53.611 2.117 -21.353 1.00 31.59 42 GLY C N 1
ATOM 4506 C CA . GLY C 1 42 ? 54.635 1.222 -20.848 1.00 25.75 42 GLY C CA 1
ATOM 4507 C C . GLY C 1 42 ? 54.207 -0.225 -20.804 1.00 36.04 42 GLY C C 1
ATOM 4508 O O . GLY C 1 42 ? 54.813 -1.021 -20.082 1.00 31.88 42 GLY C O 1
ATOM 4509 N N . TYR C 1 43 ? 53.182 -0.590 -21.572 1.00 28.88 43 TYR C N 1
ATOM 4510 C CA . TYR C 1 43 ? 52.514 -1.871 -21.409 1.00 30.56 43 TYR C CA 1
ATOM 4511 C C . TYR C 1 43 ? 51.710 -2.180 -22.665 1.00 30.08 43 TYR C C 1
ATOM 4512 O O . TYR C 1 43 ? 51.096 -1.284 -23.249 1.00 35.47 43 TYR C O 1
ATOM 4521 N N . PHE C 1 44 ? 51.724 -3.448 -23.073 1.00 26.94 44 PHE C N 1
ATOM 4522 C CA . PHE C 1 44 ? 50.840 -3.935 -24.126 1.00 38.86 44 PHE C CA 1
ATOM 4523 C C . PHE C 1 44 ? 50.641 -5.430 -23.935 1.00 42.27 44 PHE C C 1
ATOM 4524 O O . PHE C 1 44 ? 51.616 -6.167 -23.772 1.00 36.67 44 PHE C O 1
ATOM 4532 N N . ASN C 1 45 ? 49.385 -5.870 -23.971 1.00 33.49 45 ASN C N 1
ATOM 4533 C CA . ASN C 1 45 ? 49.017 -7.250 -23.674 1.00 33.26 45 ASN C CA 1
ATOM 4534 C C . ASN C 1 45 ? 48.654 -7.981 -24.960 1.00 39.24 45 ASN C C 1
ATOM 4535 O O . ASN C 1 45 ? 47.753 -7.553 -25.690 1.00 34.87 45 ASN C O 1
ATOM 4540 N N . PHE C 1 46 ? 49.356 -9.081 -25.233 1.00 37.93 46 PHE C N 1
ATOM 4541 C CA . PHE C 1 46 ? 48.966 -10.020 -26.284 1.00 32.86 46 PHE C CA 1
ATOM 4542 C C . PHE C 1 46 ? 48.052 -11.058 -25.645 1.00 36.91 46 PHE C C 1
ATOM 4543 O O . PHE C 1 46 ? 48.518 -12.022 -25.033 1.00 35.22 46 PHE C O 1
ATOM 4551 N N . LYS C 1 47 ? 46.746 -10.860 -25.780 1.00 41.93 47 LYS C N 1
ATOM 4552 C CA . LYS C 1 47 ? 45.768 -11.673 -25.075 1.00 45.17 47 LYS C CA 1
ATOM 4553 C C . LYS C 1 47 ? 45.452 -12.956 -25.833 1.00 39.17 47 LYS C C 1
ATOM 4554 O O . LYS C 1 47 ? 45.558 -13.022 -27.061 1.00 43.42 47 LYS C O 1
ATOM 4560 N N . ASN C 1 48 ? 45.067 -13.983 -25.074 1.00 41.61 48 ASN C N 1
ATOM 4561 C CA . ASN C 1 48 ? 44.413 -15.183 -25.599 1.00 50.94 48 ASN C CA 1
ATOM 4562 C C . ASN C 1 48 ? 45.291 -15.924 -26.612 1.00 51.66 48 ASN C C 1
ATOM 4563 O O . ASN C 1 48 ? 44.903 -16.155 -27.760 1.00 45.18 48 ASN C O 1
ATOM 4568 N N . PHE C 1 49 ? 46.487 -16.306 -26.157 1.00 46.67 49 PHE C N 1
ATOM 4569 C CA . PHE C 1 49 ? 47.387 -17.175 -26.921 1.00 46.63 49 PHE C CA 1
ATOM 4570 C C . PHE C 1 49 ? 47.693 -16.602 -28.304 1.00 47.30 49 PHE C C 1
ATOM 4571 O O . PHE C 1 49 ? 47.699 -17.321 -29.305 1.00 51.41 49 PHE C O 1
ATOM 4579 N N . SER C 1 50 ? 47.947 -15.293 -28.366 1.00 40.17 50 SER C N 1
ATOM 4580 C CA . SER C 1 50 ? 48.185 -14.619 -29.634 1.00 39.79 50 SER C CA 1
ATOM 4581 C C . SER C 1 50 ? 49.632 -14.205 -29.860 1.00 42.04 50 SER C C 1
ATOM 4582 O O . SER C 1 50 ? 50.004 -13.940 -31.007 1.00 45.93 50 SER C O 1
ATOM 4585 N N . PHE C 1 51 ? 50.451 -14.142 -28.807 1.00 39.22 51 PHE C N 1
ATOM 4586 C CA . PHE C 1 51 ? 51.821 -13.665 -28.969 1.00 35.94 51 PHE C CA 1
ATOM 4587 C C . PHE C 1 51 ? 52.655 -14.636 -29.797 1.00 38.34 51 PHE C C 1
ATOM 4588 O O . PHE C 1 51 ? 53.398 -14.219 -30.692 1.00 40.70 51 PHE C O 1
ATOM 4596 N N . LEU C 1 52 ? 52.543 -15.929 -29.515 1.00 39.80 52 LEU C N 1
ATOM 4597 C CA . LEU C 1 52 ? 53.244 -16.957 -30.270 1.00 41.83 52 LEU C CA 1
ATOM 4598 C C . LEU C 1 52 ? 52.216 -17.908 -30.867 1.00 45.21 52 LEU C C 1
ATOM 4599 O O . LEU C 1 52 ? 51.035 -17.841 -30.501 1.00 46.83 52 LEU C O 1
ATOM 4604 N N . PRO C 1 53 ? 52.602 -18.779 -31.799 1.00 48.77 53 PRO C N 1
ATOM 4605 C CA . PRO C 1 53 ? 51.730 -19.906 -32.142 1.00 49.09 53 PRO C CA 1
ATOM 4606 C C . PRO C 1 53 ? 51.361 -20.679 -30.885 1.00 53.41 53 PRO C C 1
ATOM 4607 O O . PRO C 1 53 ? 52.202 -20.922 -30.017 1.00 54.30 53 PRO C O 1
ATOM 4611 N N . LYS C 1 54 ? 50.081 -21.054 -30.785 1.00 49.93 54 LYS C N 1
ATOM 4612 C CA . LYS C 1 54 ? 49.571 -21.623 -29.540 1.00 53.44 54 LYS C CA 1
ATOM 4613 C C . LYS C 1 54 ? 50.338 -22.874 -29.131 1.00 56.85 54 LYS C C 1
ATOM 4614 O O . LYS C 1 54 ? 50.463 -23.160 -27.934 1.00 60.32 54 LYS C O 1
ATOM 4620 N N . ARG C 1 55 ? 50.863 -23.623 -30.103 1.00 51.55 55 ARG C N 1
ATOM 4621 C CA . ARG C 1 55 ? 51.658 -24.805 -29.787 1.00 50.61 55 ARG C CA 1
ATOM 4622 C C . ARG C 1 55 ? 52.900 -24.432 -28.987 1.00 47.49 55 ARG C C 1
ATOM 4623 O O . ARG C 1 55 ? 53.191 -25.038 -27.949 1.00 45.29 55 ARG C O 1
ATOM 4631 N N . ILE C 1 56 ? 53.645 -23.428 -29.455 1.00 42.12 56 ILE C N 1
ATOM 4632 C CA . ILE C 1 56 ? 54.869 -23.028 -28.769 1.00 43.65 56 ILE C CA 1
ATOM 4633 C C . ILE C 1 56 ? 54.548 -22.438 -27.401 1.00 48.95 56 ILE C C 1
ATOM 4634 O O . ILE C 1 56 ? 55.247 -22.704 -26.416 1.00 47.99 56 ILE C O 1
ATOM 4639 N N . LEU C 1 57 ? 53.487 -21.630 -27.318 1.00 45.77 57 LEU C N 1
ATOM 4640 C CA . LEU C 1 57 ? 53.070 -21.083 -26.030 1.00 45.94 57 LEU C CA 1
ATOM 4641 C C . LEU C 1 57 ? 52.729 -22.192 -25.042 1.00 41.85 57 LEU C C 1
ATOM 4642 O O . LEU C 1 57 ? 53.115 -22.128 -23.869 1.00 40.41 57 LEU C O 1
ATOM 4647 N N . GLU C 1 58 ? 52.008 -23.219 -25.499 1.00 41.54 58 GLU C N 1
ATOM 4648 C CA . GLU C 1 58 ? 51.672 -24.334 -24.620 1.00 51.12 58 GLU C CA 1
ATOM 4649 C C . GLU C 1 58 ? 52.914 -25.107 -24.194 1.00 51.60 58 GLU C C 1
ATOM 4650 O O . GLU C 1 58 ? 52.947 -25.665 -23.092 1.00 53.69 58 GLU C O 1
ATOM 4656 N N . ASN C 1 59 ? 53.937 -25.155 -25.051 1.00 46.07 59 ASN C N 1
ATOM 4657 C CA . ASN C 1 59 ? 55.201 -25.770 -24.659 1.00 49.68 59 ASN C CA 1
ATOM 4658 C C . ASN C 1 59 ? 55.875 -24.981 -23.544 1.00 45.04 59 ASN C C 1
ATOM 4659 O O . ASN C 1 59 ? 56.498 -25.566 -22.650 1.00 57.35 59 ASN C O 1
ATOM 4664 N N . VAL C 1 60 ? 55.764 -23.651 -23.581 1.00 49.46 60 VAL C N 1
ATOM 4665 C CA . VAL C 1 60 ? 56.320 -22.827 -22.512 1.00 44.39 60 VAL C CA 1
ATOM 4666 C C . VAL C 1 60 ? 55.589 -23.085 -21.202 1.00 46.75 60 VAL C C 1
ATOM 4667 O O . VAL C 1 60 ? 56.214 -23.204 -20.141 1.00 48.48 60 VAL C O 1
ATOM 4671 N N . HIS C 1 61 ? 54.258 -23.172 -21.252 1.00 43.59 61 HIS C N 1
ATOM 4672 C CA . HIS C 1 61 ? 53.480 -23.441 -20.047 1.00 52.26 61 HIS C CA 1
ATOM 4673 C C . HIS C 1 61 ? 53.874 -24.777 -19.427 1.00 47.53 61 HIS C C 1
ATOM 4674 O O . HIS C 1 61 ? 54.056 -24.880 -18.208 1.00 50.03 61 HIS C O 1
ATOM 4681 N N . ALA C 1 62 ? 54.006 -25.815 -20.256 1.00 50.71 62 ALA C N 1
ATOM 4682 C CA . ALA C 1 62 ? 54.418 -27.119 -19.748 1.00 52.36 62 ALA C CA 1
ATOM 4683 C C . ALA C 1 62 ? 55.832 -27.069 -19.182 1.00 54.29 62 ALA C C 1
ATOM 4684 O O . ALA C 1 62 ? 56.129 -27.722 -18.174 1.00 51.40 62 ALA C O 1
ATOM 4686 N N . GLU C 1 63 ? 56.720 -26.305 -19.822 1.00 48.54 63 GLU C N 1
ATOM 4687 C CA . GLU C 1 63 ? 58.094 -26.206 -19.339 1.00 49.83 63 GLU C CA 1
ATOM 4688 C C . GLU C 1 63 ? 58.158 -25.501 -17.989 1.00 48.78 63 GLU C C 1
ATOM 4689 O O . GLU C 1 63 ? 58.894 -25.931 -17.094 1.00 50.27 63 GLU C O 1
ATOM 4695 N N . VAL C 1 64 ? 57.397 -24.416 -17.826 1.00 54.24 64 VAL C N 1
ATOM 4696 C CA . VAL C 1 64 ? 57.387 -23.694 -16.556 1.00 54.14 64 VAL C CA 1
ATOM 4697 C C . VAL C 1 64 ? 56.858 -24.584 -15.439 1.00 56.28 64 VAL C C 1
ATOM 4698 O O . VAL C 1 64 ? 57.410 -24.611 -14.331 1.00 57.38 64 VAL C O 1
ATOM 4702 N N . HIS C 1 65 ? 55.777 -25.322 -15.708 1.00 59.00 65 HIS C N 1
ATOM 4703 C CA . HIS C 1 65 ? 55.243 -26.249 -14.714 1.00 58.64 65 HIS C CA 1
ATOM 4704 C C . HIS C 1 65 ? 56.280 -27.293 -14.317 1.00 61.62 65 HIS C C 1
ATOM 4705 O O . HIS C 1 65 ? 56.425 -27.614 -13.132 1.00 65.17 65 HIS C O 1
ATOM 4712 N N . ALA C 1 66 ? 57.006 -27.838 -15.296 1.00 57.91 66 ALA C N 1
ATOM 4713 C CA . ALA C 1 66 ? 58.026 -28.837 -14.992 1.00 58.11 66 ALA C CA 1
ATOM 4714 C C . ALA C 1 66 ? 59.178 -28.228 -14.202 1.00 60.00 66 ALA C C 1
ATOM 4715 O O . ALA C 1 66 ? 59.731 -28.873 -13.303 1.00 59.83 66 ALA C O 1
ATOM 4717 N N . LEU C 1 67 ? 59.558 -26.990 -14.526 1.00 63.92 67 LEU C N 1
ATOM 4718 C CA . LEU C 1 67 ? 60.639 -26.332 -13.797 1.00 66.00 67 LEU C CA 1
ATOM 4719 C C . LEU C 1 67 ? 60.234 -26.029 -12.359 1.00 69.58 67 LEU C C 1
ATOM 4720 O O . LEU C 1 67 ? 61.061 -26.121 -11.444 1.00 72.11 67 LEU C O 1
ATOM 4725 N N . LEU C 1 68 ? 58.969 -25.662 -12.142 1.00 72.67 68 LEU C N 1
ATOM 4726 C CA . LEU C 1 68 ? 58.494 -25.416 -10.784 1.00 69.19 68 LEU C CA 1
ATOM 4727 C C . LEU C 1 68 ? 58.478 -26.697 -9.960 1.00 68.95 68 LEU C C 1
ATOM 4728 O O . LEU C 1 68 ? 58.805 -26.677 -8.769 1.00 71.37 68 LEU C O 1
ATOM 4733 N N . ASP C 1 69 ? 58.094 -27.819 -10.573 1.00 74.24 69 ASP C N 1
ATOM 4734 C CA . ASP C 1 69 ? 58.090 -29.089 -9.854 1.00 73.54 69 ASP C CA 1
ATOM 4735 C C . ASP C 1 69 ? 59.481 -29.459 -9.352 1.00 73.04 69 ASP C C 1
ATOM 4736 O O . ASP C 1 69 ? 59.609 -30.154 -8.338 1.00 81.59 69 ASP C O 1
ATOM 4741 N N . GLU C 1 70 ? 60.528 -29.010 -10.043 1.00 76.75 70 GLU C N 1
ATOM 4742 C CA . GLU C 1 70 ? 61.896 -29.382 -9.707 1.00 79.81 70 GLU C CA 1
ATOM 4743 C C . GLU C 1 70 ? 62.641 -28.339 -8.883 1.00 79.58 70 GLU C C 1
ATOM 4744 O O . GLU C 1 70 ? 63.472 -28.713 -8.049 1.00 84.05 70 GLU C O 1
ATOM 4746 N N . TYR C 1 71 ? 62.376 -27.047 -9.087 1.00 79.17 71 TYR C N 1
ATOM 4747 C CA . TYR C 1 71 ? 63.228 -25.996 -8.537 1.00 81.63 71 TYR C CA 1
ATOM 4748 C C . TYR C 1 71 ? 62.485 -24.975 -7.680 1.00 84.72 71 TYR C C 1
ATOM 4749 O O . TYR C 1 71 ? 63.071 -23.941 -7.337 1.00 90.05 71 TYR C O 1
ATOM 4758 N N . SER C 1 72 ? 61.220 -25.217 -7.336 1.00 80.11 72 SER C N 1
ATOM 4759 C CA . SER C 1 72 ? 60.441 -24.214 -6.616 1.00 73.34 72 SER C CA 1
ATOM 4760 C C . SER C 1 72 ? 61.065 -23.907 -5.259 1.00 70.99 72 SER C C 1
ATOM 4761 O O . SER C 1 72 ? 61.354 -24.814 -4.474 1.00 74.02 72 SER C O 1
ATOM 4764 N N . VAL C 1 73 ? 61.265 -22.619 -4.985 1.00 69.77 73 VAL C N 1
ATOM 4765 C CA . VAL C 1 73 ? 61.813 -22.152 -3.717 1.00 68.57 73 VAL C CA 1
ATOM 4766 C C . VAL C 1 73 ? 60.925 -21.031 -3.194 1.00 72.46 73 VAL C C 1
ATOM 4767 O O . VAL C 1 73 ? 60.650 -20.065 -3.914 1.00 69.49 73 VAL C O 1
ATOM 4771 N N . ARG C 1 74 ? 60.487 -21.158 -1.943 1.00 77.64 74 ARG C N 1
ATOM 4772 C CA . ARG C 1 74 ? 59.631 -20.154 -1.324 1.00 82.06 74 ARG C CA 1
ATOM 4773 C C . ARG C 1 74 ? 60.455 -19.018 -0.739 1.00 82.88 74 ARG C C 1
ATOM 4774 O O . ARG C 1 74 ? 61.520 -19.243 -0.155 1.00 80.39 74 ARG C O 1
ATOM 4782 N N . ARG C 1 75 ? 59.947 -17.791 -0.873 1.00 80.18 75 ARG C N 1
ATOM 4783 C CA . ARG C 1 75 ? 60.662 -16.626 -0.375 1.00 80.46 75 ARG C CA 1
ATOM 4784 C C . ARG C 1 75 ? 59.699 -15.549 0.093 1.00 75.12 75 ARG C C 1
ATOM 4785 O O . ARG C 1 75 ? 58.634 -15.344 -0.497 1.00 72.37 75 ARG C O 1
ATOM 4793 N N . ASP C 1 76 ? 60.098 -14.860 1.163 1.00 72.07 76 ASP C N 1
ATOM 4794 C CA . ASP C 1 76 ? 59.309 -13.795 1.784 1.00 71.35 76 ASP C CA 1
ATOM 4795 C C . ASP C 1 76 ? 60.301 -12.749 2.292 1.00 69.24 76 ASP C C 1
ATOM 4796 O O . ASP C 1 76 ? 60.738 -12.799 3.444 1.00 64.99 76 ASP C O 1
ATOM 4801 N N . VAL C 1 77 ? 60.654 -11.802 1.422 1.00 63.55 77 VAL C N 1
ATOM 4802 C CA . VAL C 1 77 ? 61.702 -10.829 1.696 1.00 63.96 77 VAL C CA 1
ATOM 4803 C C . VAL C 1 77 ? 61.201 -9.437 1.331 1.00 65.66 77 VAL C C 1
ATOM 4804 O O . VAL C 1 77 ? 60.165 -9.269 0.686 1.00 69.86 77 VAL C O 1
ATOM 4808 N N . THR C 1 78 ? 61.959 -8.433 1.762 1.00 61.37 78 THR C N 1
ATOM 4809 C CA . THR C 1 78 ? 61.772 -7.052 1.347 1.00 64.14 78 THR C CA 1
ATOM 4810 C C . THR C 1 78 ? 62.987 -6.587 0.554 1.00 61.42 78 THR C C 1
ATOM 4811 O O . THR C 1 78 ? 64.100 -7.085 0.742 1.00 59.38 78 THR C O 1
ATOM 4815 N N . VAL C 1 79 ? 62.764 -5.625 -0.335 1.00 56.83 79 VAL C N 1
ATOM 4816 C CA . VAL C 1 79 ? 63.788 -5.130 -1.247 1.00 61.42 79 VAL C CA 1
ATOM 4817 C C . VAL C 1 79 ? 64.127 -3.697 -0.839 1.00 57.73 79 VAL C C 1
ATOM 4818 O O . VAL C 1 79 ? 63.332 -2.779 -1.088 1.00 66.21 79 VAL C O 1
ATOM 4822 N N . PRO C 1 80 ? 65.284 -3.456 -0.217 1.00 66.89 80 PRO C N 1
ATOM 4823 C CA . PRO C 1 80 ? 65.604 -2.091 0.234 1.00 67.16 80 PRO C CA 1
ATOM 4824 C C . PRO C 1 80 ? 65.731 -1.083 -0.895 1.00 59.06 80 PRO C C 1
ATOM 4825 O O . PRO C 1 80 ? 65.512 0.114 -0.668 1.00 60.55 80 PRO C O 1
ATOM 4829 N N . SER C 1 81 ? 66.080 -1.522 -2.104 1.00 54.95 81 SER C N 1
ATOM 4830 C CA . SER C 1 81 ? 66.233 -0.603 -3.224 1.00 59.49 81 SER C CA 1
ATOM 4831 C C . SER C 1 81 ? 64.903 -0.152 -3.817 1.00 59.85 81 SER C C 1
ATOM 4832 O O . SER C 1 81 ? 64.891 0.793 -4.614 1.00 52.59 81 SER C O 1
ATOM 4835 N N . THR C 1 82 ? 63.792 -0.793 -3.455 1.00 55.78 82 THR C N 1
ATOM 4836 C CA . THR C 1 82 ? 62.483 -0.366 -3.934 1.00 54.76 82 THR C CA 1
ATOM 4837 C C . THR C 1 82 ? 61.589 0.062 -2.777 1.00 52.26 82 THR C C 1
ATOM 4838 O O . THR C 1 82 ? 60.425 -0.344 -2.703 1.00 60.11 82 THR C O 1
ATOM 4842 N N . GLY C 1 83 ? 62.120 0.885 -1.876 1.00 54.01 83 GLY C N 1
ATOM 4843 C CA . GLY C 1 83 ? 61.335 1.369 -0.752 1.00 60.20 83 GLY C CA 1
ATOM 4844 C C . GLY C 1 83 ? 60.879 0.294 0.208 1.00 64.85 83 GLY C C 1
ATOM 4845 O O . GLY C 1 83 ? 59.839 0.455 0.857 1.00 65.20 83 GLY C O 1
ATOM 4846 N N . ASN C 1 84 ? 61.625 -0.810 0.305 1.00 55.38 84 ASN C N 1
ATOM 4847 C CA . ASN C 1 84 ? 61.327 -1.905 1.232 1.00 60.94 84 ASN C CA 1
ATOM 4848 C C . ASN C 1 84 ? 59.986 -2.569 0.928 1.00 61.44 84 ASN C C 1
ATOM 4849 O O . ASN C 1 84 ? 59.277 -3.003 1.840 1.00 66.41 84 ASN C O 1
ATOM 4854 N N . THR C 1 85 ? 59.624 -2.660 -0.350 1.00 53.23 85 THR C N 1
ATOM 4855 C CA . THR C 1 85 ? 58.402 -3.356 -0.722 1.00 67.34 85 THR C CA 1
ATOM 4856 C C . THR C 1 85 ? 58.587 -4.867 -0.600 1.00 66.79 85 THR C C 1
ATOM 4857 O O . THR C 1 85 ? 59.705 -5.390 -0.609 1.00 58.78 85 THR C O 1
ATOM 4861 N N . TYR C 1 86 ? 57.465 -5.571 -0.487 1.00 69.02 86 TYR C N 1
ATOM 4862 C CA . TYR C 1 86 ? 57.473 -6.990 -0.166 1.00 71.14 86 TYR C CA 1
ATOM 4863 C C . TYR C 1 86 ? 57.588 -7.845 -1.422 1.00 63.13 86 TYR C C 1
ATOM 4864 O O . TYR C 1 86 ? 57.136 -7.462 -2.505 1.00 53.76 86 TYR C O 1
ATOM 4873 N N . ARG C 1 87 ? 58.207 -9.014 -1.262 1.00 61.51 87 ARG C N 1
ATOM 4874 C CA . ARG C 1 87 ? 58.208 -10.060 -2.283 1.00 60.54 87 ARG C CA 1
ATOM 4875 C C . ARG C 1 87 ? 57.938 -11.384 -1.582 1.00 65.45 87 ARG C C 1
ATOM 4876 O O . ARG C 1 87 ? 58.817 -11.913 -0.894 1.00 61.79 87 ARG C O 1
ATOM 4884 N N . LYS C 1 88 ? 56.729 -11.915 -1.751 1.00 62.10 88 LYS C N 1
ATOM 4885 C CA . LYS C 1 88 ? 56.311 -13.158 -1.107 1.00 63.61 88 LYS C CA 1
ATOM 4886 C C . LYS C 1 88 ? 55.797 -14.100 -2.187 1.00 62.02 88 LYS C C 1
ATOM 4887 O O . LYS C 1 88 ? 54.720 -13.873 -2.747 1.00 61.11 88 LYS C O 1
ATOM 4893 N N . MET C 1 89 ? 56.562 -15.147 -2.484 1.00 62.64 89 MET C N 1
ATOM 4894 C CA . MET C 1 89 ? 56.295 -15.957 -3.666 1.00 61.65 89 MET C CA 1
ATOM 4895 C C . MET C 1 89 ? 57.155 -17.213 -3.626 1.00 63.50 89 MET C C 1
ATOM 4896 O O . MET C 1 89 ? 58.106 -17.318 -2.848 1.00 69.30 89 MET C O 1
ATOM 4901 N N . TYR C 1 90 ? 56.799 -18.166 -4.483 1.00 59.64 90 TYR C N 1
ATOM 4902 C CA . TYR C 1 90 ? 57.699 -19.226 -4.913 1.00 64.06 90 TYR C CA 1
ATOM 4903 C C . TYR C 1 90 ? 58.315 -18.819 -6.244 1.00 57.78 90 TYR C C 1
ATOM 4904 O O . TYR C 1 90 ? 57.647 -18.203 -7.080 1.00 51.89 90 TYR C O 1
ATOM 4913 N N . ASN C 1 91 ? 59.586 -19.158 -6.445 1.00 58.27 91 ASN C N 1
ATOM 4914 C CA . ASN C 1 91 ? 60.257 -18.732 -7.663 1.00 52.43 91 ASN C CA 1
ATOM 4915 C C . ASN C 1 91 ? 61.290 -19.759 -8.099 1.00 55.65 91 ASN C C 1
ATOM 4916 O O . ASN C 1 91 ? 61.700 -20.634 -7.332 1.00 56.57 91 ASN C O 1
ATOM 4921 N N . VAL C 1 92 ? 61.695 -19.635 -9.362 1.00 54.12 92 VAL C N 1
ATOM 4922 C CA . VAL C 1 92 ? 62.784 -20.403 -9.953 1.00 56.70 92 VAL C CA 1
ATOM 4923 C C . VAL C 1 92 ? 63.667 -19.420 -10.710 1.00 56.57 92 VAL C C 1
ATOM 4924 O O . VAL C 1 92 ? 63.169 -18.640 -11.528 1.00 52.01 92 VAL C O 1
ATOM 4928 N N . ASN C 1 93 ? 64.971 -19.456 -10.443 1.00 55.59 93 ASN C N 1
ATOM 4929 C CA . ASN C 1 93 ? 65.862 -18.435 -10.971 1.00 55.06 93 ASN C CA 1
ATOM 4930 C C . ASN C 1 93 ? 66.419 -18.834 -12.336 1.00 55.60 93 ASN C C 1
ATOM 4931 O O . ASN C 1 93 ? 66.136 -19.909 -12.870 1.00 56.45 93 ASN C O 1
ATOM 4936 N N . GLN C 1 94 ? 67.234 -17.944 -12.902 1.00 53.11 94 GLN C N 1
ATOM 4937 C CA . GLN C 1 94 ? 67.770 -18.157 -14.245 1.00 46.13 94 GLN C CA 1
ATOM 4938 C C . GLN C 1 94 ? 68.667 -19.385 -14.350 1.00 53.45 94 GLN C C 1
ATOM 4939 O O . GLN C 1 94 ? 68.491 -20.164 -15.303 1.00 60.04 94 GLN C O 1
ATOM 4945 N N . PRO C 1 95 ? 69.638 -19.620 -13.455 1.00 57.82 95 PRO C N 1
ATOM 4946 C CA . PRO C 1 95 ? 70.458 -20.837 -13.599 1.00 59.37 95 PRO C CA 1
ATOM 4947 C C . PRO C 1 95 ? 69.651 -22.120 -13.526 1.00 58.64 95 PRO C C 1
ATOM 4948 O O . PRO C 1 95 ? 69.985 -23.091 -14.216 1.00 59.56 95 PRO C O 1
ATOM 4952 N N . GLU C 1 96 ? 68.596 -22.155 -12.709 1.00 58.92 96 GLU C N 1
ATOM 4953 C CA . GLU C 1 96 ? 67.747 -23.341 -12.653 1.00 65.50 96 GLU C CA 1
ATOM 4954 C C . GLU C 1 96 ? 66.961 -23.519 -13.947 1.00 62.53 96 GLU C C 1
ATOM 4955 O O . GLU C 1 96 ? 66.797 -24.646 -14.430 1.00 60.37 96 GLU C O 1
ATOM 4961 N N . ILE C 1 97 ? 66.464 -22.421 -14.521 1.00 63.64 97 ILE C N 1
ATOM 4962 C CA . ILE C 1 97 ? 65.738 -22.510 -15.784 1.00 57.18 97 ILE C CA 1
ATOM 4963 C C . ILE C 1 97 ? 66.681 -22.890 -16.919 1.00 59.07 97 ILE C C 1
ATOM 4964 O O . ILE C 1 97 ? 66.329 -23.687 -17.797 1.00 59.22 97 ILE C O 1
ATOM 4969 N N . ALA C 1 98 ? 67.898 -22.341 -16.914 1.00 53.74 98 ALA C N 1
ATOM 4970 C CA . ALA C 1 98 ? 68.867 -22.670 -17.953 1.00 56.92 98 ALA C CA 1
ATOM 4971 C C . ALA C 1 98 ? 69.297 -24.131 -17.900 1.00 63.80 98 ALA C C 1
ATOM 4972 O O . ALA C 1 98 ? 69.760 -24.667 -18.913 1.00 66.91 98 ALA C O 1
ATOM 4974 N N . GLU C 1 99 ? 69.161 -24.784 -16.744 1.00 70.37 99 GLU C N 1
ATOM 4975 C CA . GLU C 1 99 ? 69.590 -26.173 -16.617 1.00 77.17 99 GLU C CA 1
ATOM 4976 C C . GLU C 1 99 ? 68.509 -27.145 -17.079 1.00 74.56 99 GLU C C 1
ATOM 4977 O O . GLU C 1 99 ? 68.810 -28.140 -17.749 1.00 65.84 99 GLU C O 1
ATOM 4983 N N . GLY C 1 100 ? 67.251 -26.872 -16.744 1.00 70.92 100 GLY C N 1
ATOM 4984 C CA . GLY C 1 100 ? 66.176 -27.790 -17.064 1.00 68.81 100 GLY C CA 1
ATOM 4985 C C . GLY C 1 100 ? 65.303 -27.338 -18.216 1.00 64.15 100 GLY C C 1
ATOM 4986 O O . GLY C 1 100 ? 64.503 -28.120 -18.738 1.00 66.33 100 GLY C O 1
ATOM 4987 N N . GLY C 1 101 ? 65.443 -26.077 -18.621 1.00 55.51 101 GLY C N 1
ATOM 4988 C CA . GLY C 1 101 ? 64.615 -25.542 -19.678 1.00 55.13 101 GLY C CA 1
ATOM 4989 C C . GLY C 1 101 ? 65.179 -25.810 -21.062 1.00 57.17 101 GLY C C 1
ATOM 4990 O O . GLY C 1 101 ? 66.367 -26.076 -21.239 1.00 62.76 101 GLY C O 1
ATOM 4991 N N . THR C 1 102 ? 64.295 -25.737 -22.056 1.00 52.73 102 THR C N 1
ATOM 4992 C CA . THR C 1 102 ? 64.682 -25.914 -23.450 1.00 56.27 102 THR C CA 1
ATOM 4993 C C . THR C 1 102 ? 64.087 -24.803 -24.305 1.00 53.83 102 THR C C 1
ATOM 4994 O O . THR C 1 102 ? 64.813 -24.084 -24.999 1.00 55.02 102 THR C O 1
ATOM 4998 N N . PHE C 1 103 ? 62.762 -24.656 -24.253 1.00 50.99 103 PHE C N 1
ATOM 4999 C CA . PHE C 1 103 ? 62.096 -23.641 -25.062 1.00 50.11 103 PHE C CA 1
ATOM 5000 C C . PHE C 1 103 ? 62.377 -22.239 -24.538 1.00 49.20 103 PHE C C 1
ATOM 5001 O O . PHE C 1 103 ? 62.554 -21.302 -25.325 1.00 47.02 103 PHE C O 1
ATOM 5009 N N . ILE C 1 104 ? 62.424 -22.073 -23.219 1.00 41.90 104 ILE C N 1
ATOM 5010 C CA . ILE C 1 104 ? 62.581 -20.754 -22.609 1.00 51.06 104 ILE C CA 1
ATOM 5011 C C . ILE C 1 104 ? 63.954 -20.172 -22.942 1.00 46.09 104 ILE C C 1
ATOM 5012 O O . ILE C 1 104 ? 64.023 -19.016 -23.387 1.00 38.29 104 ILE C O 1
ATOM 5017 N N . PRO C 1 105 ? 65.068 -20.896 -22.756 1.00 45.48 105 PRO C N 1
ATOM 5018 C CA . PRO C 1 105 ? 66.357 -20.329 -23.187 1.00 46.17 105 PRO C CA 1
ATOM 5019 C C . PRO C 1 105 ? 66.431 -20.089 -24.684 1.00 49.05 105 PRO C C 1
ATOM 5020 O O . PRO C 1 105 ? 67.058 -19.115 -25.117 1.00 45.35 105 PRO C O 1
ATOM 5024 N N . ALA C 1 106 ? 65.802 -20.950 -25.488 1.00 47.50 106 ALA C N 1
ATOM 5025 C CA . ALA C 1 106 ? 65.807 -20.755 -26.934 1.00 48.93 106 ALA C CA 1
ATOM 5026 C C . ALA C 1 106 ? 65.004 -19.524 -27.332 1.00 46.29 106 ALA C C 1
ATOM 5027 O O . ALA C 1 106 ? 65.428 -18.754 -28.201 1.00 45.97 106 ALA C O 1
ATOM 5029 N N . LEU C 1 107 ? 63.835 -19.328 -26.714 1.00 47.26 107 LEU C N 1
ATOM 5030 C CA . LEU C 1 107 ? 63.022 -18.157 -27.026 1.00 42.69 107 LEU C CA 1
ATOM 5031 C C . LEU C 1 107 ? 63.735 -16.866 -26.656 1.00 39.65 107 LEU C C 1
ATOM 5032 O O . LEU C 1 107 ? 63.564 -15.846 -27.335 1.00 43.45 107 LEU C O 1
ATOM 5037 N N . TYR C 1 108 ? 64.520 -16.882 -25.578 1.00 37.94 108 TYR C N 1
A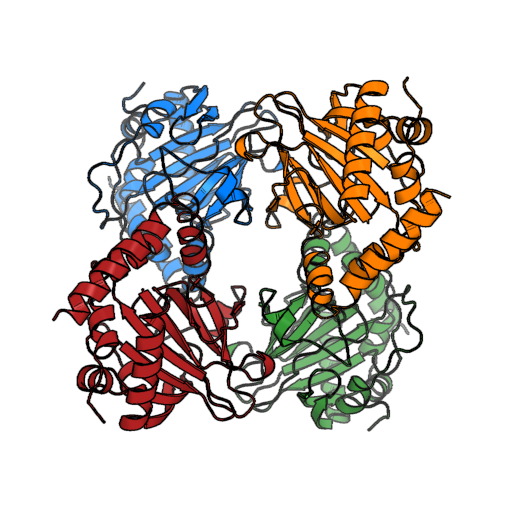TOM 5038 C CA . TYR C 1 108 ? 65.242 -15.681 -25.174 1.00 39.99 108 TYR C CA 1
ATOM 5039 C C . TYR C 1 108 ? 66.240 -15.247 -26.242 1.00 42.56 108 TYR C C 1
ATOM 5040 O O . TYR C 1 108 ? 66.440 -14.048 -26.465 1.00 43.45 108 TYR C O 1
ATOM 5049 N N . GLN C 1 109 ? 66.876 -16.207 -26.908 1.00 38.38 109 GLN C N 1
ATOM 5050 C CA . GLN C 1 109 ? 67.875 -15.925 -27.931 1.00 45.43 109 GLN C CA 1
ATOM 5051 C C . GLN C 1 109 ? 67.286 -15.827 -29.335 1.00 49.22 109 GLN C C 1
ATOM 5052 O O . GLN C 1 109 ? 68.041 -15.630 -30.292 1.00 52.24 109 GLN C O 1
ATOM 5058 N N . SER C 1 110 ? 65.967 -15.947 -29.477 1.00 38.91 110 SER C N 1
ATOM 5059 C CA . SER C 1 110 ? 65.324 -15.934 -30.787 1.00 42.18 110 SER C CA 1
ATOM 5060 C C . SER C 1 110 ? 65.492 -14.581 -31.465 1.00 41.02 110 SER C C 1
ATOM 5061 O O . SER C 1 110 ? 65.112 -13.542 -30.906 1.00 41.71 110 SER C O 1
ATOM 5064 N N . GLU C 1 111 ? 66.079 -14.597 -32.668 1.00 38.44 111 GLU C N 1
ATOM 5065 C CA . GLU C 1 111 ? 66.274 -13.344 -33.387 1.00 41.94 111 GLU C CA 1
ATOM 5066 C C . GLU C 1 111 ? 64.953 -12.691 -33.774 1.00 45.14 111 GLU C C 1
ATOM 5067 O O . GLU C 1 111 ? 64.771 -11.491 -33.557 1.00 42.25 111 GLU C O 1
ATOM 5073 N N . SER C 1 112 ? 64.000 -13.470 -34.283 1.00 37.31 112 SER C N 1
ATOM 5074 C CA . SER C 1 112 ? 62.721 -12.900 -34.712 1.00 41.75 112 SER C CA 1
ATOM 5075 C C . SER C 1 112 ? 61.924 -12.336 -33.536 1.00 39.06 112 SER C C 1
ATOM 5076 O O . SER C 1 112 ? 61.224 -11.323 -33.675 1.00 40.01 112 SER C O 1
ATOM 5079 N N . LEU C 1 113 ? 61.985 -13.000 -32.380 1.00 38.18 113 LEU C N 1
ATOM 5080 C CA . LEU C 1 113 ? 61.306 -12.482 -31.196 1.00 34.91 113 LEU C CA 1
ATOM 5081 C C . LEU C 1 113 ? 61.916 -11.158 -30.754 1.00 38.14 113 LEU C C 1
ATOM 5082 O O . LEU C 1 113 ? 61.195 -10.203 -30.436 1.00 37.02 113 LEU C O 1
ATOM 5087 N N . ARG C 1 114 ? 63.249 -11.077 -30.740 1.00 38.35 114 ARG C N 1
ATOM 5088 C CA . ARG C 1 114 ? 63.911 -9.840 -30.340 1.00 39.61 114 ARG C CA 1
ATOM 5089 C C . ARG C 1 114 ? 63.643 -8.719 -31.337 1.00 36.61 114 ARG C C 1
ATOM 5090 O O . ARG C 1 114 ? 63.440 -7.566 -30.941 1.00 35.90 114 ARG C O 1
ATOM 5098 N N . LYS C 1 115 ? 63.638 -9.037 -32.634 1.00 37.17 115 LYS C N 1
ATOM 5099 C CA . LYS C 1 115 ? 63.376 -8.013 -33.642 1.00 39.77 115 LYS C CA 1
ATOM 5100 C C . LYS C 1 115 ? 61.931 -7.532 -33.581 1.00 39.63 115 LYS C C 1
ATOM 5101 O O . LYS C 1 115 ? 61.653 -6.351 -33.820 1.00 35.04 115 LYS C O 1
ATOM 5107 N N . PHE C 1 116 ? 60.997 -8.433 -33.270 1.00 35.46 116 PHE C N 1
ATOM 5108 C CA . PHE C 1 116 ? 59.594 -8.042 -33.176 1.00 38.90 116 PHE C CA 1
ATOM 5109 C C . PHE C 1 116 ? 59.360 -7.127 -31.981 1.00 37.20 116 PHE C C 1
ATOM 5110 O O . PHE C 1 116 ? 58.715 -6.079 -32.106 1.00 38.18 116 PHE C O 1
ATOM 5118 N N . LEU C 1 117 ? 59.867 -7.513 -30.808 1.00 35.13 117 LEU C N 1
ATOM 5119 C CA . LEU C 1 117 ? 59.736 -6.659 -29.632 1.00 33.21 117 LEU C CA 1
ATOM 5120 C C . LEU C 1 117 ? 60.479 -5.344 -29.825 1.00 35.81 117 LEU C C 1
ATOM 5121 O O . LEU C 1 117 ? 60.006 -4.285 -29.395 1.00 36.40 117 LEU C O 1
ATOM 5126 N N . GLY C 1 118 ? 61.646 -5.391 -30.471 1.00 35.19 118 GLY C N 1
ATOM 5127 C CA . GLY C 1 118 ? 62.357 -4.164 -30.781 1.00 36.49 118 GLY C CA 1
ATOM 5128 C C . GLY C 1 118 ? 61.600 -3.273 -31.745 1.00 32.62 118 GLY C C 1
ATOM 5129 O O . GLY C 1 118 ? 61.691 -2.045 -31.664 1.00 35.26 118 GLY C O 1
ATOM 5130 N N . ASN C 1 119 ? 60.847 -3.874 -32.669 1.00 36.54 119 ASN C N 1
ATOM 5131 C CA . ASN C 1 119 ? 60.005 -3.090 -33.566 1.00 35.26 119 ASN C CA 1
ATOM 5132 C C . ASN C 1 119 ? 58.936 -2.336 -32.787 1.00 34.18 119 ASN C C 1
ATOM 5133 O O . ASN C 1 119 ? 58.640 -1.173 -33.087 1.00 35.14 119 ASN C O 1
ATOM 5138 N N . ILE C 1 120 ? 58.347 -2.983 -31.780 1.00 33.52 120 ILE C N 1
ATOM 5139 C CA . ILE C 1 120 ? 57.331 -2.329 -30.960 1.00 36.16 120 ILE C CA 1
ATOM 5140 C C . ILE C 1 120 ? 57.961 -1.243 -30.096 1.00 39.30 120 ILE C C 1
ATOM 5141 O O . ILE C 1 120 ? 57.439 -0.126 -29.993 1.00 32.17 120 ILE C O 1
ATOM 5146 N N . ALA C 1 121 ? 59.092 -1.554 -29.461 1.00 35.48 121 ALA C N 1
ATOM 5147 C CA . ALA C 1 121 ? 59.723 -0.620 -28.538 1.00 33.49 121 ALA C CA 1
ATOM 5148 C C . ALA C 1 121 ? 60.480 0.498 -29.243 1.00 34.66 121 ALA C C 1
ATOM 5149 O O . ALA C 1 121 ? 60.754 1.528 -28.619 1.00 40.54 121 ALA C O 1
ATOM 5151 N N . GLY C 1 122 ? 60.819 0.325 -30.515 1.00 34.56 122 GLY C N 1
ATOM 5152 C CA . GLY C 1 122 ? 61.631 1.313 -31.207 1.00 38.03 122 GLY C CA 1
ATOM 5153 C C . GLY C 1 122 ? 63.088 1.272 -30.800 1.00 43.47 122 GLY C C 1
ATOM 5154 O O . GLY C 1 122 ? 63.734 2.324 -30.709 1.00 47.32 122 GLY C O 1
ATOM 5155 N N . ASP C 1 123 ? 63.621 0.079 -30.554 1.00 38.10 123 ASP C N 1
ATOM 5156 C CA . ASP C 1 123 ? 64.979 -0.086 -30.059 1.00 43.17 123 ASP C CA 1
ATOM 5157 C C . ASP C 1 123 ? 65.492 -1.442 -30.522 1.00 43.57 123 ASP C C 1
ATOM 5158 O O . ASP C 1 123 ? 64.771 -2.219 -31.154 1.00 46.34 123 ASP C O 1
ATOM 5163 N N . ASP C 1 124 ? 66.753 -1.722 -30.214 1.00 38.49 124 ASP C N 1
ATOM 5164 C CA . ASP C 1 124 ? 67.357 -3.020 -30.475 1.00 37.22 124 ASP C CA 1
ATOM 5165 C C . ASP C 1 124 ? 67.544 -3.752 -29.154 1.00 39.64 124 ASP C C 1
ATOM 5166 O O . ASP C 1 124 ? 68.121 -3.201 -28.210 1.00 48.15 124 ASP C O 1
ATOM 5171 N N . LEU C 1 125 ? 67.048 -4.983 -29.088 1.00 42.67 125 LEU C N 1
ATOM 5172 C CA . LEU C 1 125 ? 67.117 -5.772 -27.868 1.00 36.78 125 LEU C CA 1
ATOM 5173 C C . LEU C 1 125 ? 68.405 -6.583 -27.839 1.00 42.78 125 LEU C C 1
ATOM 5174 O O . LEU C 1 125 ? 68.879 -7.062 -28.873 1.00 40.37 125 LEU C O 1
ATOM 5179 N N . ALA C 1 126 ? 68.968 -6.729 -26.643 1.00 41.92 126 ALA C N 1
ATOM 5180 C CA . ALA C 1 126 ? 70.150 -7.548 -26.433 1.00 47.16 126 ALA C CA 1
ATOM 5181 C C . ALA C 1 126 ? 69.998 -8.297 -25.119 1.00 43.51 126 ALA C C 1
ATOM 5182 O O . ALA C 1 126 ? 69.139 -7.974 -24.293 1.00 42.61 126 ALA C O 1
ATOM 5184 N N . SER C 1 127 ? 70.839 -9.311 -24.936 1.00 39.90 127 SER C N 1
ATOM 5185 C CA . SER C 1 127 ? 70.816 -10.069 -23.695 1.00 41.82 127 SER C CA 1
ATOM 5186 C C . SER C 1 127 ? 71.217 -9.177 -22.529 1.00 42.68 127 SER C C 1
ATOM 5187 O O . SER C 1 127 ? 72.174 -8.402 -22.616 1.00 47.58 127 SER C O 1
ATOM 5190 N N . CYS C 1 128 ? 70.474 -9.285 -21.436 1.00 45.31 128 CYS C N 1
ATOM 5191 C CA . CYS C 1 128 ? 70.769 -8.529 -20.231 1.00 50.10 128 CYS C CA 1
ATOM 5192 C C . CYS C 1 128 ? 71.767 -9.314 -19.385 1.00 50.60 128 CYS C C 1
ATOM 5193 O O . CYS C 1 128 ? 72.336 -10.317 -19.826 1.00 48.24 128 CYS C O 1
ATOM 5196 N N . TRP C 1 129 ? 72.008 -8.842 -18.164 1.00 53.70 129 TRP C N 1
ATOM 5197 C CA . TRP C 1 129 ? 72.822 -9.580 -17.208 1.00 52.81 129 TRP C CA 1
ATOM 5198 C C . TRP C 1 129 ? 72.304 -11.008 -17.076 1.00 50.32 129 TRP C C 1
ATOM 5199 O O . TRP C 1 129 ? 71.098 -11.232 -16.947 1.00 46.53 129 TRP C O 1
ATOM 5210 N N . GLU C 1 130 ? 73.231 -11.971 -17.124 1.00 49.63 130 GLU C N 1
ATOM 5211 C CA . GLU C 1 130 ? 72.866 -13.365 -17.376 1.00 51.59 130 GLU C CA 1
ATOM 5212 C C . GLU C 1 130 ? 71.826 -13.871 -16.383 1.00 48.76 130 GLU C C 1
ATOM 5213 O O . GLU C 1 130 ? 70.814 -14.463 -16.776 1.00 50.58 130 GLU C O 1
ATOM 5219 N N . GLN C 1 131 ? 72.051 -13.644 -15.093 1.00 47.72 131 GLN C N 1
ATOM 5220 C CA . GLN C 1 131 ? 71.194 -14.203 -14.054 1.00 49.56 131 GLN C CA 1
ATOM 5221 C C . GLN C 1 131 ? 69.851 -13.488 -13.931 1.00 54.56 131 GLN C C 1
ATOM 5222 O O . GLN C 1 131 ? 69.104 -13.765 -12.985 1.00 56.56 131 GLN C O 1
ATOM 5228 N N . GLU C 1 132 ? 69.527 -12.582 -14.854 1.00 51.23 132 GLU C N 1
ATOM 5229 C CA . GLU C 1 132 ? 68.218 -11.941 -14.903 1.00 49.53 132 GLU C CA 1
ATOM 5230 C C . GLU C 1 132 ? 67.505 -12.189 -16.227 1.00 47.32 132 GLU C C 1
ATOM 5231 O O . GLU C 1 132 ? 66.433 -11.617 -16.461 1.00 43.05 132 GLU C O 1
ATOM 5237 N N . GLN C 1 133 ? 68.071 -13.029 -17.098 1.00 40.37 133 GLN C N 1
ATOM 5238 C CA . GLN C 1 133 ? 67.518 -13.195 -18.439 1.00 45.10 133 GLN C CA 1
ATOM 5239 C C . GLN C 1 133 ? 66.117 -13.796 -18.404 1.00 43.77 133 GLN C C 1
ATOM 5240 O O . GLN C 1 133 ? 65.235 -13.370 -19.159 1.00 37.22 133 GLN C O 1
ATOM 5246 N N . TYR C 1 134 ? 65.884 -14.778 -17.535 1.00 42.87 134 TYR C N 1
ATOM 5247 C CA . TYR C 1 134 ? 64.553 -15.353 -17.404 1.00 48.68 134 TYR C CA 1
ATOM 5248 C C . TYR C 1 134 ? 64.333 -15.832 -15.977 1.00 47.44 134 TYR C C 1
ATOM 5249 O O . TYR C 1 134 ? 65.218 -16.446 -15.375 1.00 44.12 134 TYR C O 1
ATOM 5258 N N . LEU C 1 135 ? 63.145 -15.542 -15.444 1.00 47.12 135 LEU C N 1
ATOM 5259 C CA . LEU C 1 135 ? 62.782 -15.887 -14.077 1.00 48.44 135 LEU C CA 1
ATOM 5260 C C . LEU C 1 135 ? 61.318 -16.302 -14.032 1.00 46.78 135 LEU C C 1
ATOM 5261 O O . LEU C 1 135 ? 60.512 -15.884 -14.867 1.00 49.62 135 LEU C O 1
ATOM 5266 N N . VAL C 1 136 ? 60.983 -17.133 -13.047 1.00 46.15 136 VAL C N 1
ATOM 5267 C CA . VAL C 1 136 ? 59.628 -17.633 -12.847 1.00 49.20 136 VAL C CA 1
ATOM 5268 C C . VAL C 1 136 ? 59.187 -17.273 -11.435 1.00 56.50 136 VAL C C 1
ATOM 5269 O O . VAL C 1 136 ? 59.977 -17.366 -10.490 1.00 58.51 136 VAL C O 1
ATOM 5273 N N . THR C 1 137 ? 57.930 -16.847 -11.293 1.00 61.25 137 THR C N 1
ATOM 5274 C CA . THR C 1 137 ? 57.341 -16.560 -9.992 1.00 58.34 137 THR C CA 1
ATOM 5275 C C . THR C 1 137 ? 55.994 -17.262 -9.880 1.00 56.33 137 THR C C 1
ATOM 5276 O O . THR C 1 137 ? 55.277 -17.423 -10.871 1.00 48.25 137 THR C O 1
ATOM 5280 N N . LYS C 1 138 ? 55.655 -17.679 -8.660 1.00 56.13 138 LYS C N 1
ATOM 5281 C CA . LYS C 1 138 ? 54.378 -18.327 -8.380 1.00 56.77 138 LYS C CA 1
ATOM 5282 C C . LYS C 1 138 ? 53.779 -17.736 -7.113 1.00 58.36 138 LYS C C 1
ATOM 5283 O O . LYS C 1 138 ? 54.392 -17.809 -6.043 1.00 53.97 138 LYS C O 1
ATOM 5289 N N . LEU C 1 139 ? 52.589 -17.154 -7.236 1.00 56.32 139 LEU C N 1
ATOM 5290 C CA . LEU C 1 139 ? 51.830 -16.643 -6.102 1.00 54.83 139 LEU C CA 1
ATOM 5291 C C . LEU C 1 139 ? 50.682 -17.598 -5.808 1.00 60.50 139 LEU C C 1
ATOM 5292 O O . LEU C 1 139 ? 49.961 -18.008 -6.725 1.00 57.86 139 LEU C O 1
ATOM 5297 N N . SER C 1 140 ? 50.512 -17.952 -4.534 1.00 61.14 140 SER C N 1
ATOM 5298 C CA . SER C 1 140 ? 49.523 -18.958 -4.165 1.00 60.17 140 SER C CA 1
ATOM 5299 C C . SER C 1 140 ? 48.721 -18.557 -2.933 1.00 62.26 140 SER C C 1
ATOM 5300 O O . SER C 1 140 ? 47.486 -18.562 -2.962 1.00 66.51 140 SER C O 1
ATOM 5303 N N . HIS C 1 141 ? 49.411 -18.210 -1.851 1.00 67.00 141 HIS C N 1
ATOM 5304 C CA . HIS C 1 141 ? 48.746 -18.001 -0.575 1.00 68.13 141 HIS C CA 1
ATOM 5305 C C . HIS C 1 141 ? 48.333 -16.542 -0.404 1.00 65.64 141 HIS C C 1
ATOM 5306 O O . HIS C 1 141 ? 48.933 -15.645 -1.006 1.00 61.95 141 HIS C O 1
ATOM 5313 N N . PRO C 1 142 ? 47.296 -16.291 0.396 1.00 63.02 142 PRO C N 1
ATOM 5314 C CA . PRO C 1 142 ? 46.917 -14.905 0.702 1.00 55.06 142 PRO C CA 1
ATOM 5315 C C . PRO C 1 142 ? 48.084 -14.135 1.302 1.00 64.02 142 PRO C C 1
ATOM 5316 O O . PRO C 1 142 ? 48.721 -14.581 2.258 1.00 71.49 142 PRO C O 1
ATOM 5320 N N . GLY C 1 143 ? 48.361 -12.967 0.726 1.00 65.52 143 GLY C N 1
ATOM 5321 C CA . GLY C 1 143 ? 49.499 -12.163 1.098 1.00 62.42 143 GLY C CA 1
ATOM 5322 C C . GLY C 1 143 ? 50.644 -12.203 0.107 1.00 63.90 143 GLY C C 1
ATOM 5323 O O . GLY C 1 143 ? 51.486 -11.297 0.120 1.00 71.71 143 GLY C O 1
ATOM 5324 N N . ASP C 1 144 ? 50.699 -13.228 -0.741 1.00 55.63 144 ASP C N 1
ATOM 5325 C CA . ASP C 1 144 ? 51.729 -13.297 -1.770 1.00 59.53 144 ASP C CA 1
ATOM 5326 C C . ASP C 1 144 ? 51.597 -12.113 -2.719 1.00 62.82 144 ASP C C 1
ATOM 5327 O O . ASP C 1 144 ? 50.500 -11.800 -3.189 1.00 57.52 144 ASP C O 1
ATOM 5332 N N . THR C 1 145 ? 52.719 -11.460 -3.007 1.00 59.33 145 THR C N 1
ATOM 5333 C CA . THR C 1 145 ? 52.683 -10.221 -3.771 1.00 54.59 145 THR C CA 1
ATOM 5334 C C . THR C 1 145 ? 54.037 -9.979 -4.421 1.00 55.86 145 THR C C 1
ATOM 5335 O O . THR C 1 145 ? 55.033 -10.634 -4.106 1.00 54.98 145 THR C O 1
ATOM 5339 N N . HIS C 1 146 ? 54.048 -9.017 -5.343 1.00 56.02 146 HIS C N 1
ATOM 5340 C CA . HIS C 1 146 ? 55.256 -8.503 -5.988 1.00 46.19 146 HIS C CA 1
ATOM 5341 C C . HIS C 1 146 ? 55.166 -6.985 -5.859 1.00 42.54 146 HIS C C 1
ATOM 5342 O O . HIS C 1 146 ? 54.557 -6.321 -6.702 1.00 37.43 146 HIS C O 1
ATOM 5349 N N . GLY C 1 147 ? 55.764 -6.446 -4.800 1.00 40.87 147 GLY C N 1
ATOM 5350 C CA . GLY C 1 147 ? 55.556 -5.056 -4.433 1.00 41.80 147 GLY C CA 1
ATOM 5351 C C . GLY C 1 147 ? 56.065 -4.074 -5.474 1.00 34.88 147 GLY C C 1
ATOM 5352 O O . GLY C 1 147 ? 56.678 -4.426 -6.482 1.00 45.18 147 GLY C O 1
ATOM 5353 N N . TRP C 1 148 ? 55.780 -2.797 -5.206 1.00 36.52 148 TRP C N 1
ATOM 5354 C CA . TRP C 1 148 ? 56.161 -1.711 -6.103 1.00 40.48 148 TRP C CA 1
ATOM 5355 C C . TRP C 1 148 ? 57.654 -1.752 -6.394 1.00 46.04 148 TRP C C 1
ATOM 5356 O O . TRP C 1 148 ? 58.474 -1.886 -5.481 1.00 49.59 148 TRP C O 1
ATOM 5367 N N . HIS C 1 149 ? 58.005 -1.628 -7.671 1.00 43.08 149 HIS C N 1
ATOM 5368 C CA . HIS C 1 149 ? 59.399 -1.723 -8.080 1.00 47.04 149 HIS C CA 1
ATOM 5369 C C . HIS C 1 149 ? 59.533 -1.238 -9.516 1.00 45.28 149 HIS C C 1
ATOM 5370 O O . HIS C 1 149 ? 58.543 -0.999 -10.212 1.00 42.74 149 HIS C O 1
ATOM 5377 N N . TRP C 1 150 ? 60.782 -1.098 -9.944 1.00 42.19 150 TRP C N 1
ATOM 5378 C CA . TRP C 1 150 ? 61.151 -0.951 -11.341 1.00 36.51 150 TRP C CA 1
ATOM 5379 C C . TRP C 1 150 ? 62.044 -2.121 -11.728 1.00 38.26 150 TRP C C 1
ATOM 5380 O O . TRP C 1 150 ? 62.445 -2.932 -10.889 1.00 46.42 150 TRP C O 1
ATOM 5391 N N . GLY C 1 151 ? 62.360 -2.205 -13.014 1.00 41.33 151 GLY C N 1
ATOM 5392 C CA . GLY C 1 151 ? 63.325 -3.164 -13.508 1.00 40.40 151 GLY C CA 1
ATOM 5393 C C . GLY C 1 151 ? 64.652 -2.496 -13.815 1.00 45.05 151 GLY C C 1
ATOM 5394 O O . GLY C 1 151 ? 64.704 -1.321 -14.172 1.00 41.33 151 GLY C O 1
ATOM 5395 N N . ASP C 1 152 ? 65.735 -3.261 -13.665 1.00 40.34 152 ASP C N 1
ATOM 5396 C CA . ASP C 1 152 ? 67.047 -2.748 -14.035 1.00 41.33 152 ASP C CA 1
ATOM 5397 C C . ASP C 1 152 ? 67.208 -2.629 -15.543 1.00 43.79 152 ASP C C 1
ATOM 5398 O O . ASP C 1 152 ? 68.081 -1.889 -16.006 1.00 48.75 152 ASP C O 1
ATOM 5403 N N . TYR C 1 153 ? 66.383 -3.331 -16.313 1.00 40.44 153 TYR C N 1
ATOM 5404 C CA . TYR C 1 153 ? 66.478 -3.352 -17.762 1.00 34.39 153 TYR C CA 1
ATOM 5405 C C . TYR C 1 153 ? 65.125 -3.019 -18.371 1.00 41.66 153 TYR C C 1
ATOM 5406 O O . TYR C 1 153 ? 64.083 -3.275 -17.758 1.00 44.20 153 TYR C O 1
ATOM 5415 N N . PRO C 1 154 ? 65.108 -2.444 -19.579 1.00 45.33 154 PRO C N 1
ATOM 5416 C CA . PRO C 1 154 ? 63.884 -1.789 -20.062 1.00 42.25 154 PRO C CA 1
ATOM 5417 C C . PRO C 1 154 ? 62.822 -2.708 -20.650 1.00 44.51 154 PRO C C 1
ATOM 5418 O O . PRO C 1 154 ? 61.637 -2.370 -20.602 1.00 44.15 154 PRO C O 1
ATOM 5422 N N . TYR C 1 155 ? 63.202 -3.855 -21.208 1.00 40.36 155 TYR C N 1
ATOM 5423 C CA . TYR C 1 155 ? 62.291 -4.639 -22.039 1.00 35.31 155 TYR C CA 1
ATOM 5424 C C . TYR C 1 155 ? 62.019 -5.987 -21.384 1.00 41.97 155 TYR C C 1
ATOM 5425 O O . TYR C 1 155 ? 62.882 -6.872 -21.382 1.00 51.02 155 TYR C O 1
ATOM 5434 N N . THR C 1 156 ? 60.814 -6.134 -20.838 1.00 39.97 156 THR C N 1
ATOM 5435 C CA . THR C 1 156 ? 60.403 -7.319 -20.098 1.00 40.37 156 THR C CA 1
ATOM 5436 C C . THR C 1 156 ? 59.139 -7.894 -20.721 1.00 44.43 156 THR C C 1
ATOM 5437 O O . THR C 1 156 ? 58.200 -7.152 -21.029 1.00 41.01 156 THR C O 1
ATOM 5441 N N . MET C 1 157 ? 59.121 -9.210 -20.911 1.00 46.74 157 MET C N 1
ATOM 5442 C CA . MET C 1 157 ? 57.937 -9.935 -21.347 1.00 44.43 157 MET C CA 1
ATOM 5443 C C . MET C 1 157 ? 57.459 -10.828 -20.211 1.00 40.20 157 MET C C 1
ATOM 5444 O O . MET C 1 157 ? 58.238 -11.619 -19.669 1.00 38.85 157 MET C O 1
ATOM 5449 N N . ILE C 1 158 ? 56.187 -10.694 -19.846 1.00 40.59 158 ILE C N 1
ATOM 5450 C CA . ILE C 1 158 ? 55.585 -11.475 -18.770 1.00 45.82 158 ILE C CA 1
ATOM 5451 C C . ILE C 1 158 ? 54.620 -12.473 -19.394 1.00 38.56 158 ILE C C 1
ATOM 5452 O O . ILE C 1 158 ? 53.646 -12.081 -20.050 1.00 41.92 158 ILE C O 1
ATOM 5457 N N . TRP C 1 159 ? 54.888 -13.759 -19.187 1.00 34.41 159 TRP C N 1
ATOM 5458 C CA . TRP C 1 159 ? 54.100 -14.841 -19.765 1.00 35.00 159 TRP C CA 1
ATOM 5459 C C . TRP C 1 159 ? 53.199 -15.409 -18.675 1.00 38.25 159 TRP C C 1
ATOM 5460 O O . TRP C 1 159 ? 53.685 -16.005 -17.709 1.00 34.69 159 TRP C O 1
ATOM 5471 N N . ILE C 1 160 ? 51.889 -15.237 -18.833 1.00 39.59 160 ILE C N 1
ATOM 5472 C CA . ILE C 1 160 ? 50.928 -15.712 -17.842 1.00 46.31 160 ILE C CA 1
ATOM 5473 C C . ILE C 1 160 ? 50.722 -17.209 -18.048 1.00 44.01 160 ILE C C 1
ATOM 5474 O O . ILE C 1 160 ? 50.094 -17.631 -19.022 1.00 41.68 160 ILE C O 1
ATOM 5479 N N . ILE C 1 161 ? 51.244 -18.013 -17.126 1.00 42.23 161 ILE C N 1
ATOM 5480 C CA . ILE C 1 161 ? 51.121 -19.466 -17.210 1.00 41.43 161 ILE C CA 1
ATOM 5481 C C . ILE C 1 161 ? 49.839 -19.950 -16.546 1.00 50.06 161 ILE C C 1
ATOM 5482 O O . ILE C 1 161 ? 49.097 -20.756 -17.114 1.00 45.44 161 ILE C O 1
ATOM 5487 N N . GLU C 1 162 ? 49.570 -19.476 -15.332 1.00 52.13 162 GLU C N 1
ATOM 5488 C CA . GLU C 1 162 ? 48.322 -19.744 -14.634 1.00 45.83 162 GLU C CA 1
ATOM 5489 C C . GLU C 1 162 ? 47.869 -18.462 -13.952 1.00 50.82 162 GLU C C 1
ATOM 5490 O O . GLU C 1 162 ? 48.692 -17.666 -13.493 1.00 48.15 162 GLU C O 1
ATOM 5496 N N . ALA C 1 163 ? 46.549 -18.265 -13.891 1.00 47.05 163 ALA C N 1
ATOM 5497 C CA . ALA C 1 163 ? 46.013 -17.064 -13.267 1.00 46.69 163 ALA C CA 1
ATOM 5498 C C . ALA C 1 163 ? 44.555 -17.278 -12.905 1.00 51.11 163 ALA C C 1
ATOM 5499 O O . ALA C 1 163 ? 43.824 -17.906 -13.684 1.00 49.14 163 ALA C O 1
ATOM 5501 N N . PRO C 1 164 ? 44.099 -16.788 -11.754 1.00 54.91 164 PRO C N 1
ATOM 5502 C CA . PRO C 1 164 ? 42.670 -16.871 -11.435 1.00 50.30 164 PRO C CA 1
ATOM 5503 C C . PRO C 1 164 ? 41.856 -15.960 -12.341 1.00 49.21 164 PRO C C 1
ATOM 5504 O O . PRO C 1 164 ? 42.273 -14.848 -12.673 1.00 47.64 164 PRO C O 1
ATOM 5508 N N . GLU C 1 165 ? 40.681 -16.447 -12.745 1.00 54.58 165 GLU C N 1
ATOM 5509 C CA . GLU C 1 165 ? 39.836 -15.669 -13.644 1.00 56.58 165 GLU C CA 1
ATOM 5510 C C . GLU C 1 165 ? 39.148 -14.517 -12.923 1.00 54.73 165 GLU C C 1
ATOM 5511 O O . GLU C 1 165 ? 38.805 -13.511 -13.555 1.00 47.40 165 GLU C O 1
ATOM 5517 N N . ASP C 1 166 ? 38.943 -14.638 -11.613 1.00 59.02 166 ASP C N 1
ATOM 5518 C CA . ASP C 1 166 ? 38.306 -13.582 -10.838 1.00 53.90 166 ASP C CA 1
ATOM 5519 C C . ASP C 1 166 ? 39.361 -12.605 -10.337 1.00 51.19 166 ASP C C 1
ATOM 5520 O O . ASP C 1 166 ? 40.228 -13.002 -9.547 1.00 55.33 166 ASP C O 1
ATOM 5525 N N . PRO C 1 167 ? 39.334 -11.340 -10.765 1.00 52.00 167 PRO C N 1
ATOM 5526 C CA . PRO C 1 167 ? 40.329 -10.376 -10.264 1.00 51.08 167 PRO C CA 1
ATOM 5527 C C . PRO C 1 167 ? 40.222 -10.111 -8.773 1.00 58.37 167 PRO C C 1
ATOM 5528 O O . PRO C 1 167 ? 41.185 -9.609 -8.179 1.00 55.94 167 PRO C O 1
ATOM 5532 N N . ALA C 1 168 ? 39.084 -10.430 -8.148 1.00 55.22 168 ALA C N 1
ATOM 5533 C CA . ALA C 1 168 ? 38.941 -10.243 -6.709 1.00 52.86 168 ALA C CA 1
ATOM 5534 C C . ALA C 1 168 ? 39.883 -11.135 -5.913 1.00 54.67 168 ALA C C 1
ATOM 5535 O O . ALA C 1 168 ? 40.187 -10.822 -4.757 1.00 52.95 168 ALA C O 1
ATOM 5537 N N . ILE C 1 169 ? 40.347 -12.240 -6.503 1.00 51.28 169 ILE C N 1
ATOM 5538 C CA . ILE C 1 169 ? 41.300 -13.106 -5.824 1.00 53.80 169 ILE C CA 1
ATOM 5539 C C . ILE C 1 169 ? 42.666 -12.441 -5.701 1.00 51.99 169 ILE C C 1
ATOM 5540 O O . ILE C 1 169 ? 43.457 -12.806 -4.823 1.00 52.34 169 ILE C O 1
ATOM 5545 N N . GLY C 1 170 ? 42.954 -11.454 -6.537 1.00 46.58 170 GLY C N 1
ATOM 5546 C CA . GLY C 1 170 ? 44.208 -10.731 -6.490 1.00 50.62 170 GLY C CA 1
ATOM 5547 C C . GLY C 1 170 ? 45.041 -10.960 -7.738 1.00 50.19 170 GLY C C 1
ATOM 5548 O O . GLY C 1 170 ? 44.610 -11.583 -8.713 1.00 51.05 170 GLY C O 1
ATOM 5549 N N . GLY C 1 171 ? 46.261 -10.434 -7.694 1.00 44.03 171 GLY C N 1
ATOM 5550 C CA . GLY C 1 171 ? 47.183 -10.551 -8.802 1.00 40.20 171 GLY C CA 1
ATOM 5551 C C . GLY C 1 171 ? 47.046 -9.494 -9.873 1.00 51.11 171 GLY C C 1
ATOM 5552 O O . GLY C 1 171 ? 47.660 -9.634 -10.937 1.00 60.52 171 GLY C O 1
ATOM 5553 N N . VAL C 1 172 ? 46.261 -8.443 -9.631 1.00 42.76 172 VAL C N 1
ATOM 5554 C CA . VAL C 1 172 ? 46.102 -7.381 -10.615 1.00 40.53 172 VAL C CA 1
ATOM 5555 C C . VAL C 1 172 ? 47.397 -6.587 -10.726 1.00 39.47 172 VAL C C 1
ATOM 5556 O O . VAL C 1 172 ? 48.035 -6.254 -9.718 1.00 41.90 172 VAL C O 1
ATOM 5560 N N . LEU C 1 173 ? 47.795 -6.283 -11.959 1.00 41.52 173 LEU C N 1
ATOM 5561 C CA . LEU C 1 173 ? 48.976 -5.472 -12.216 1.00 43.84 173 LEU C CA 1
ATOM 5562 C C . LEU C 1 173 ? 48.578 -4.006 -12.326 1.00 42.71 173 LEU C C 1
ATOM 5563 O O . LEU C 1 173 ? 47.604 -3.671 -13.007 1.00 39.81 173 LEU C O 1
ATOM 5568 N N . GLN C 1 174 ? 49.330 -3.138 -11.655 1.00 37.20 174 GLN C N 1
ATOM 5569 C CA . GLN C 1 174 ? 49.125 -1.698 -11.720 1.00 35.18 174 GLN C CA 1
ATOM 5570 C C . GLN C 1 174 ? 50.414 -1.036 -12.184 1.00 33.91 174 GLN C C 1
ATOM 5571 O O . GLN C 1 174 ? 51.507 -1.453 -11.793 1.00 31.82 174 GLN C O 1
ATOM 5577 N N . CYS C 1 175 ? 50.287 -0.001 -13.015 1.00 32.23 175 CYS C N 1
ATOM 5578 C CA . CYS C 1 175 ? 51.442 0.579 -13.687 1.00 35.87 175 CYS C CA 1
ATOM 5579 C C . CYS C 1 175 ? 51.404 2.098 -13.618 1.00 35.32 175 CYS C C 1
ATOM 5580 O O . CYS C 1 175 ? 50.333 2.708 -13.675 1.00 34.30 175 CYS C O 1
ATOM 5583 N N . VAL C 1 176 ? 52.586 2.695 -13.497 1.00 33.15 176 VAL C N 1
ATOM 5584 C CA . VAL C 1 176 ? 52.781 4.136 -13.641 1.00 29.63 176 VAL C CA 1
ATOM 5585 C C . VAL C 1 176 ? 53.937 4.345 -14.613 1.00 28.42 176 VAL C C 1
ATOM 5586 O O . VAL C 1 176 ? 55.106 4.248 -14.211 1.00 26.52 176 VAL C O 1
ATOM 5590 N N . PRO C 1 177 ? 53.671 4.613 -15.887 1.00 29.57 177 PRO C N 1
ATOM 5591 C CA . PRO C 1 177 ? 54.756 4.731 -16.865 1.00 31.18 177 PRO C CA 1
ATOM 5592 C C . PRO C 1 177 ? 55.453 6.084 -16.785 1.00 37.78 177 PRO C C 1
ATOM 5593 O O . PRO C 1 177 ? 54.995 7.022 -16.132 1.00 31.24 177 PRO C O 1
ATOM 5597 N N . HIS C 1 178 ? 56.597 6.153 -17.472 1.00 27.06 178 HIS C N 1
ATOM 5598 C CA . HIS C 1 178 ? 57.378 7.384 -17.620 1.00 31.34 178 HIS C CA 1
ATOM 5599 C C . HIS C 1 178 ? 57.884 7.901 -16.276 1.00 31.09 178 HIS C C 1
ATOM 5600 O O . HIS C 1 178 ? 57.939 9.108 -16.029 1.00 28.34 178 HIS C O 1
ATOM 5607 N N . SER C 1 179 ? 58.253 6.974 -15.403 1.00 27.38 179 SER C N 1
ATOM 5608 C CA . SER C 1 179 ? 59.020 7.251 -14.203 1.00 32.17 179 SER C CA 1
ATOM 5609 C C . SER C 1 179 ? 60.443 6.741 -14.422 1.00 34.48 179 SER C C 1
ATOM 5610 O O . SER C 1 179 ? 60.849 6.445 -15.551 1.00 33.80 179 SER C O 1
ATOM 5613 N N . GLU C 1 180 A 61.208 6.641 -13.339 1.00 34.48 180 GLU C N 1
ATOM 5614 C CA . GLU C 1 180 A 62.499 5.969 -13.396 1.00 40.42 180 GLU C CA 1
ATOM 5615 C C . GLU C 1 180 A 62.902 5.573 -11.984 1.00 40.30 180 GLU C C 1
ATOM 5616 O O . GLU C 1 180 A 62.303 6.008 -10.997 1.00 42.46 180 GLU C O 1
ATOM 5622 N N . TRP C 1 181 ? 63.933 4.738 -11.905 1.00 39.87 181 TRP C N 1
ATOM 5623 C CA . TRP C 1 181 ? 64.311 4.061 -10.671 1.00 43.26 181 TRP C CA 1
ATOM 5624 C C . TRP C 1 181 ? 65.522 4.755 -10.059 1.00 40.51 181 TRP C C 1
ATOM 5625 O O . TRP C 1 181 ? 66.641 4.636 -10.571 1.00 39.34 181 TRP C O 1
ATOM 5636 N N . ASP C 1 182 ? 65.296 5.478 -8.965 1.00 39.98 182 ASP C N 1
ATOM 5637 C CA . ASP C 1 182 ? 66.367 6.021 -8.132 1.00 43.70 182 ASP C CA 1
ATOM 5638 C C . ASP C 1 182 ? 66.452 5.127 -6.901 1.00 50.29 182 ASP C C 1
ATOM 5639 O O . ASP C 1 182 ? 65.613 5.210 -6.001 1.00 51.04 182 ASP C O 1
ATOM 5644 N N . LYS C 1 183 ? 67.471 4.266 -6.862 1.00 48.54 183 LYS C N 1
ATOM 5645 C CA . LYS C 1 183 ? 67.551 3.256 -5.813 1.00 54.32 183 LYS C CA 1
ATOM 5646 C C . LYS C 1 183 ? 67.802 3.856 -4.436 1.00 56.47 183 LYS C C 1
ATOM 5647 O O . LYS C 1 183 ? 67.470 3.220 -3.430 1.00 58.29 183 LYS C O 1
ATOM 5653 N N . GLN C 1 184 ? 68.369 5.060 -4.363 1.00 58.36 184 GLN C N 1
ATOM 5654 C CA . GLN C 1 184 ? 68.591 5.719 -3.083 1.00 64.48 184 GLN C CA 1
ATOM 5655 C C . GLN C 1 184 ? 67.453 6.650 -2.688 1.00 59.16 184 GLN C C 1
ATOM 5656 O O . GLN C 1 184 ? 67.333 6.993 -1.506 1.00 59.23 184 GLN C O 1
ATOM 5662 N N . ASN C 1 185 ? 66.618 7.061 -3.644 1.00 51.20 185 ASN C N 1
ATOM 5663 C CA . ASN C 1 185 ? 65.505 7.974 -3.378 1.00 44.93 185 ASN C CA 1
ATOM 5664 C C . ASN C 1 185 ? 64.382 7.663 -4.358 1.00 38.53 185 ASN C C 1
ATOM 5665 O O . ASN C 1 185 ? 64.150 8.398 -5.325 1.00 44.26 185 ASN C O 1
ATOM 5670 N N . PRO C 1 186 ? 63.657 6.562 -4.135 1.00 39.89 186 PRO C N 1
ATOM 5671 C CA . PRO C 1 186 ? 62.708 6.095 -5.160 1.00 37.02 186 PRO C CA 1
ATOM 5672 C C . PRO C 1 186 ? 61.524 7.022 -5.374 1.00 39.89 186 PRO C C 1
ATOM 5673 O O . PRO C 1 186 ? 61.033 7.113 -6.506 1.00 35.72 186 PRO C O 1
ATOM 5677 N N . GLN C 1 187 ? 61.055 7.712 -4.332 1.00 41.55 187 GLN C N 1
ATOM 5678 C CA . GLN C 1 187 ? 59.922 8.633 -4.446 1.00 43.24 187 GLN C CA 1
ATOM 5679 C C . GLN C 1 187 ? 58.707 7.938 -5.058 1.00 38.83 187 GLN C C 1
ATOM 5680 O O . GLN C 1 187 ? 58.035 8.477 -5.940 1.00 36.30 187 GLN C O 1
ATOM 5686 N N . ILE C 1 188 ? 58.432 6.719 -4.586 1.00 31.99 188 ILE C N 1
ATOM 5687 C CA . ILE C 1 188 ? 57.364 5.908 -5.168 1.00 37.31 188 ILE C CA 1
ATOM 5688 C C . ILE C 1 188 ? 56.020 6.612 -5.029 1.00 43.75 188 ILE C C 1
ATOM 5689 O O . ILE C 1 188 ? 55.228 6.674 -5.977 1.00 36.63 188 ILE C O 1
ATOM 5694 N N . TRP C 1 189 ? 55.744 7.159 -3.844 1.00 44.38 189 TRP C N 1
ATOM 5695 C CA . TRP C 1 189 ? 54.460 7.812 -3.619 1.00 51.66 189 TRP C CA 1
ATOM 5696 C C . TRP C 1 189 ? 54.324 9.092 -4.433 1.00 47.31 189 TRP C C 1
ATOM 5697 O O . TRP C 1 189 ? 53.211 9.457 -4.826 1.00 38.93 189 TRP C O 1
ATOM 5708 N N . GLN C 1 190 ? 55.436 9.778 -4.705 1.00 37.11 190 GLN C N 1
ATOM 5709 C CA . GLN C 1 190 ? 55.366 11.005 -5.493 1.00 34.39 190 GLN C CA 1
ATOM 5710 C C . GLN C 1 190 ? 55.004 10.710 -6.944 1.00 37.01 190 GLN C C 1
ATOM 5711 O O . GLN C 1 190 ? 54.268 11.479 -7.574 1.00 34.19 190 GLN C O 1
ATOM 5717 N N . TYR C 1 191 ? 55.513 9.604 -7.494 1.00 32.79 191 TYR C N 1
ATOM 5718 C CA . TYR C 1 191 ? 55.120 9.202 -8.842 1.00 26.80 191 TYR C CA 1
ATOM 5719 C C . TYR C 1 191 ? 53.647 8.819 -8.894 1.00 27.60 191 TYR C C 1
ATOM 5720 O O . TYR C 1 191 ? 52.959 9.098 -9.884 1.00 30.83 191 TYR C O 1
ATOM 5729 N N . ILE C 1 192 ? 53.148 8.175 -7.838 1.00 32.16 192 ILE C N 1
ATOM 5730 C CA . ILE C 1 192 ? 51.744 7.780 -7.791 1.00 34.86 192 ILE C CA 1
ATOM 5731 C C . ILE C 1 192 ? 50.845 9.007 -7.690 1.00 34.91 192 ILE C C 1
ATOM 5732 O O . ILE C 1 192 ? 49.777 9.066 -8.310 1.00 36.06 192 ILE C O 1
ATOM 5737 N N . LEU C 1 193 ? 51.268 10.011 -6.920 1.00 34.79 193 LEU C N 1
ATOM 5738 C CA . LEU C 1 193 ? 50.450 11.204 -6.738 1.00 33.31 193 LEU C CA 1
ATOM 5739 C C . LEU C 1 193 ? 50.410 12.069 -7.991 1.00 40.55 193 LEU C C 1
ATOM 5740 O O . LEU C 1 193 ? 49.429 12.788 -8.213 1.00 40.08 193 LEU C O 1
ATOM 5745 N N A ASN C 1 194 ? 51.449 12.017 -8.818 0.50 37.25 194 ASN C N 1
ATOM 5746 N N B ASN C 1 194 ? 51.457 12.016 -8.814 0.50 37.28 194 ASN C N 1
ATOM 5747 C CA A ASN C 1 194 ? 51.534 12.875 -9.991 0.50 33.49 194 ASN C CA 1
ATOM 5748 C CA B ASN C 1 194 ? 51.574 12.866 -9.991 0.50 33.52 194 ASN C CA 1
ATOM 5749 C C A ASN C 1 194 ? 51.025 12.211 -11.263 0.50 32.74 194 ASN C C 1
ATOM 5750 C C B ASN C 1 194 ? 51.141 12.177 -11.278 0.50 32.66 194 ASN C C 1
ATOM 5751 O O A ASN C 1 194 ? 50.949 12.873 -12.303 0.50 31.21 194 ASN C O 1
ATOM 5752 O O B ASN C 1 194 ? 51.237 12.785 -12.348 0.50 27.86 194 ASN C O 1
ATOM 5761 N N . ASN C 1 195 ? 50.673 10.934 -11.210 1.00 26.35 195 ASN C N 1
ATOM 5762 C CA . ASN C 1 195 ? 50.256 10.203 -12.394 1.00 27.70 195 ASN C CA 1
ATOM 5763 C C . ASN C 1 195 ? 49.005 9.392 -12.100 1.00 28.05 195 ASN C C 1
ATOM 5764 O O . ASN C 1 195 ? 48.747 9.037 -10.944 1.00 37.30 195 ASN C O 1
ATOM 5769 N N . PRO C 1 196 ? 48.210 9.089 -13.121 1.00 29.52 196 PRO C N 1
ATOM 5770 C CA . PRO C 1 196 ? 47.140 8.106 -12.947 1.00 26.63 196 PRO C CA 1
ATOM 5771 C C . PRO C 1 196 ? 47.696 6.692 -12.971 1.00 27.41 196 PRO C C 1
ATOM 5772 O O . PRO C 1 196 ? 48.683 6.393 -13.647 1.00 32.42 196 PRO C O 1
ATOM 5776 N N . ILE C 1 197 ? 47.050 5.819 -12.204 1.00 28.12 197 ILE C N 1
ATOM 5777 C CA . ILE C 1 197 ? 47.413 4.408 -12.140 1.00 29.29 197 ILE C CA 1
ATOM 5778 C C . ILE C 1 197 ? 46.485 3.629 -13.061 1.00 36.65 197 ILE C C 1
ATOM 5779 O O . ILE C 1 197 ? 45.257 3.740 -12.957 1.00 32.88 197 ILE C O 1
ATOM 5784 N N . LYS C 1 198 ? 47.068 2.847 -13.963 1.00 31.29 198 LYS C N 1
ATOM 5785 C CA . LYS C 1 198 ? 46.315 1.936 -14.811 1.00 34.91 198 LYS C CA 1
ATOM 5786 C C . LYS C 1 198 ? 46.470 0.515 -14.288 1.00 35.36 198 LYS C C 1
ATOM 5787 O O . LYS C 1 198 ? 47.576 0.084 -13.950 1.00 35.08 198 LYS C O 1
ATOM 5793 N N . SER C 1 199 ? 45.357 -0.209 -14.222 1.00 30.81 199 SER C N 1
ATOM 5794 C CA . SER C 1 199 ? 45.327 -1.555 -13.672 1.00 28.85 199 SER C CA 1
ATOM 5795 C C . SER C 1 199 ? 44.933 -2.548 -14.755 1.00 38.00 199 SER C C 1
ATOM 5796 O O . SER C 1 199 ? 44.081 -2.256 -15.601 1.00 38.00 199 SER C O 1
ATOM 5799 N N . TYR C 1 200 ? 45.554 -3.725 -14.722 1.00 33.55 200 TYR C N 1
ATOM 5800 C CA . TYR C 1 200 ? 45.344 -4.739 -15.743 1.00 36.77 200 TYR C CA 1
ATOM 5801 C C . TYR C 1 200 ? 45.192 -6.105 -15.092 1.00 41.02 200 TYR C C 1
ATOM 5802 O O . TYR C 1 200 ? 45.915 -6.437 -14.149 1.00 37.27 200 TYR C O 1
ATOM 5811 N N . HIS C 1 201 ? 44.246 -6.889 -15.600 1.00 39.82 201 HIS C N 1
ATOM 5812 C CA . HIS C 1 201 ? 44.071 -8.276 -15.202 1.00 40.83 201 HIS C CA 1
ATOM 5813 C C . HIS C 1 201 ? 44.464 -9.188 -16.357 1.00 39.05 201 HIS C C 1
ATOM 5814 O O . HIS C 1 201 ? 44.258 -8.857 -17.528 1.00 44.02 201 HIS C O 1
ATOM 5821 N N . HIS C 1 202 ? 45.036 -10.340 -16.019 1.00 37.52 202 HIS C N 1
ATOM 5822 C CA . HIS C 1 202 ? 45.573 -11.251 -17.015 1.00 33.93 202 HIS C CA 1
ATOM 5823 C C . HIS C 1 202 ? 45.046 -12.660 -16.786 1.00 39.80 202 HIS C C 1
ATOM 5824 O O . HIS C 1 202 ? 44.797 -13.075 -15.651 1.00 43.26 202 HIS C O 1
ATOM 5831 N N . LEU C 1 203 ? 44.881 -13.388 -17.887 1.00 42.72 203 LEU C N 1
ATOM 5832 C CA . LEU C 1 203 ? 44.434 -14.770 -17.874 1.00 40.56 203 LEU C CA 1
ATOM 5833 C C . LEU C 1 203 ? 45.525 -15.666 -18.444 1.00 42.20 203 LEU C C 1
ATOM 5834 O O . LEU C 1 203 ? 46.447 -15.202 -19.120 1.00 38.80 203 LEU C O 1
ATOM 5839 N N . LYS C 1 204 ? 45.418 -16.959 -18.140 1.00 43.42 204 LYS C N 1
ATOM 5840 C CA . LYS C 1 204 ? 46.326 -17.949 -18.703 1.00 44.69 204 LYS C CA 1
ATOM 5841 C C . LYS C 1 204 ? 46.356 -17.841 -20.222 1.00 45.47 204 LYS C C 1
ATOM 5842 O O . LYS C 1 204 ? 45.312 -17.835 -20.879 1.00 48.79 204 LYS C O 1
ATOM 5848 N N . GLY C 1 205 ? 47.563 -17.750 -20.776 1.00 38.93 205 GLY C N 1
ATOM 5849 C CA . GLY C 1 205 ? 47.760 -17.563 -22.193 1.00 32.33 205 GLY C CA 1
ATOM 5850 C C . GLY C 1 205 ? 48.099 -16.144 -22.594 1.00 34.31 205 GLY C C 1
ATOM 5851 O O . GLY C 1 205 ? 48.605 -15.932 -23.703 1.00 42.52 205 GLY C O 1
ATOM 5852 N N . ASP C 1 206 ? 47.829 -15.169 -21.729 1.00 33.15 206 ASP C N 1
ATOM 5853 C CA . ASP C 1 206 ? 48.240 -13.799 -21.996 1.00 32.09 206 ASP C CA 1
ATOM 5854 C C . ASP C 1 206 ? 49.753 -13.669 -21.882 1.00 37.30 206 ASP C C 1
ATOM 5855 O O . ASP C 1 206 ? 50.390 -14.324 -21.053 1.00 40.27 206 ASP C O 1
ATOM 5860 N N . VAL C 1 207 ? 50.329 -12.823 -22.734 1.00 34.23 207 VAL C N 1
ATOM 5861 C CA . VAL C 1 207 ? 51.738 -12.450 -22.662 1.00 36.64 207 VAL C CA 1
ATOM 5862 C C . VAL C 1 207 ? 51.814 -10.957 -22.946 1.00 39.11 207 VAL C C 1
ATOM 5863 O O . VAL C 1 207 ? 51.429 -10.515 -24.034 1.00 33.92 207 VAL C O 1
ATOM 5867 N N . TYR C 1 208 ? 52.298 -10.177 -21.984 1.00 30.53 208 TYR C N 1
ATOM 5868 C CA . TYR C 1 208 ? 52.321 -8.733 -22.151 1.00 38.50 208 TYR C CA 1
ATOM 5869 C C . TYR C 1 208 ? 53.743 -8.188 -22.112 1.00 42.11 208 TYR C C 1
ATOM 5870 O O . TYR C 1 208 ? 54.614 -8.704 -21.406 1.00 38.72 208 TYR C O 1
ATOM 5879 N N . PHE C 1 209 ? 53.953 -7.134 -22.898 1.00 41.69 209 PHE C N 1
ATOM 5880 C CA . PHE C 1 209 ? 55.229 -6.440 -22.995 1.00 35.30 209 PHE C CA 1
ATOM 5881 C C . PHE C 1 209 ? 55.237 -5.274 -22.014 1.00 35.76 209 PHE C C 1
ATOM 5882 O O . PHE C 1 209 ? 54.277 -4.499 -21.959 1.00 37.36 209 PHE C O 1
ATOM 5890 N N . LEU C 1 210 ? 56.313 -5.156 -21.238 1.00 30.21 210 LEU C N 1
ATOM 5891 C CA . LEU C 1 210 ? 56.401 -4.158 -20.179 1.00 31.61 210 LEU C CA 1
ATOM 5892 C C . LEU C 1 210 ? 57.705 -3.383 -20.297 1.00 37.45 210 LEU C C 1
ATOM 5893 O O . LEU C 1 210 ? 58.783 -3.981 -20.383 1.00 37.67 210 LEU C O 1
ATOM 5898 N N . LYS C 1 211 ? 57.603 -2.052 -20.300 1.00 32.54 211 LYS C N 1
ATOM 5899 C CA . LYS C 1 211 ? 58.772 -1.172 -20.261 1.00 33.71 211 LYS C CA 1
ATOM 5900 C C . LYS C 1 211 ? 59.199 -1.037 -18.800 1.00 40.12 211 LYS C C 1
ATOM 5901 O O . LYS C 1 211 ? 58.874 -0.074 -18.102 1.00 36.20 211 LYS C O 1
ATOM 5907 N N . SER C 1 212 ? 59.968 -2.027 -18.341 1.00 33.63 212 SER C N 1
ATOM 5908 C CA . SER C 1 212 ? 60.126 -2.260 -16.909 1.00 36.29 212 SER C CA 1
ATOM 5909 C C . SER C 1 212 ? 60.986 -1.214 -16.209 1.00 37.39 212 SER C C 1
ATOM 5910 O O . SER C 1 212 ? 60.825 -1.017 -14.999 1.00 40.21 212 SER C O 1
ATOM 5913 N N . ASP C 1 213 ? 61.890 -0.539 -16.921 1.00 36.07 213 ASP C N 1
ATOM 5914 C CA . ASP C 1 213 ? 62.791 0.393 -16.252 1.00 39.51 213 ASP C CA 1
ATOM 5915 C C . ASP C 1 213 ? 62.168 1.762 -16.014 1.00 38.80 213 ASP C C 1
ATOM 5916 O O . ASP C 1 213 ? 62.619 2.484 -15.117 1.00 36.94 213 ASP C O 1
ATOM 5921 N N . THR C 1 214 ? 61.150 2.139 -16.787 1.00 31.93 214 THR C N 1
ATOM 5922 C CA . THR C 1 214 ? 60.492 3.426 -16.617 1.00 32.34 214 THR C CA 1
ATOM 5923 C C . THR C 1 214 ? 59.026 3.307 -16.227 1.00 33.48 214 THR C C 1
ATOM 5924 O O . THR C 1 214 ? 58.341 4.333 -16.139 1.00 34.88 214 THR C O 1
ATOM 5928 N N . THR C 1 215 ? 58.525 2.101 -15.989 1.00 33.13 215 THR C N 1
ATOM 5929 C CA . THR C 1 215 ? 57.142 1.890 -15.570 1.00 30.59 215 THR C CA 1
ATOM 5930 C C . THR C 1 215 ? 57.163 1.319 -14.157 1.00 31.44 215 THR C C 1
ATOM 5931 O O . THR C 1 215 ? 57.459 0.137 -13.958 1.00 32.52 215 THR C O 1
ATOM 5935 N N . LEU C 1 216 ? 56.858 2.167 -13.179 1.00 35.06 216 LEU C N 1
ATOM 5936 C CA . LEU C 1 216 ? 56.664 1.698 -11.816 1.00 32.35 216 LEU C CA 1
ATOM 5937 C C . LEU C 1 216 ? 55.443 0.789 -11.763 1.00 31.04 216 LEU C C 1
ATOM 5938 O O . LEU C 1 216 ? 54.362 1.158 -12.229 1.00 33.76 216 LEU C O 1
ATOM 5943 N N . HIS C 1 217 ? 55.614 -0.405 -11.201 1.00 34.02 217 HIS C N 1
ATOM 5944 C CA . HIS C 1 217 ? 54.543 -1.389 -11.245 1.00 37.21 217 HIS C CA 1
ATOM 5945 C C . HIS C 1 217 ? 54.644 -2.336 -10.061 1.00 38.20 217 HIS C C 1
ATOM 5946 O O . HIS C 1 217 ? 55.673 -2.418 -9.384 1.00 37.97 217 HIS C O 1
ATOM 5953 N N . HIS C 1 218 ? 53.548 -3.054 -9.823 1.00 36.77 218 HIS C N 1
ATOM 5954 C CA . HIS C 1 218 ? 53.472 -4.038 -8.754 1.00 42.73 218 HIS C CA 1
ATOM 5955 C C . HIS C 1 218 ? 52.319 -4.985 -9.044 1.00 38.38 218 HIS C C 1
ATOM 5956 O O . HIS C 1 218 ? 51.456 -4.705 -9.880 1.00 37.53 218 HIS C O 1
ATOM 5963 N N . VAL C 1 219 ? 52.316 -6.111 -8.337 1.00 39.82 219 VAL C N 1
ATOM 5964 C CA . VAL C 1 219 ? 51.253 -7.105 -8.425 1.00 37.76 219 VAL C CA 1
ATOM 5965 C C . VAL C 1 219 ? 50.456 -7.046 -7.130 1.00 42.26 219 VAL C C 1
ATOM 5966 O O . VAL C 1 219 ? 51.015 -7.227 -6.042 1.00 46.73 219 VAL C O 1
ATOM 5970 N N . VAL C 1 220 ? 49.158 -6.778 -7.250 1.00 38.48 220 VAL C N 1
ATOM 5971 C CA . VAL C 1 220 ? 48.288 -6.679 -6.072 1.00 35.26 220 VAL C CA 1
ATOM 5972 C C . VAL C 1 220 ? 48.355 -7.983 -5.285 1.00 37.90 220 VAL C C 1
ATOM 5973 O O . VAL C 1 220 ? 48.305 -9.073 -5.889 1.00 41.09 220 VAL C O 1
ATOM 5977 N N . PRO C 1 221 ? 48.484 -7.938 -3.956 1.00 46.90 221 PRO C N 1
ATOM 5978 C CA . PRO C 1 221 ? 48.644 -9.177 -3.185 1.00 50.87 221 PRO C CA 1
ATOM 5979 C C . PRO C 1 221 ? 47.475 -10.132 -3.376 1.00 56.11 221 PRO C C 1
ATOM 5980 O O . PRO C 1 221 ? 46.340 -9.724 -3.633 1.00 55.44 221 PRO C O 1
ATOM 5984 N N . ILE C 1 222 ? 47.776 -11.424 -3.248 1.00 56.63 222 ILE C N 1
ATOM 5985 C CA . ILE C 1 222 ? 46.756 -12.456 -3.371 1.00 55.31 222 ILE C CA 1
ATOM 5986 C C . ILE C 1 222 ? 45.798 -12.360 -2.192 1.00 56.24 222 ILE C C 1
ATOM 5987 O O . ILE C 1 222 ? 46.220 -12.233 -1.035 1.00 59.72 222 ILE C O 1
ATOM 5992 N N . GLN C 1 223 ? 44.497 -12.417 -2.481 1.00 58.65 223 GLN C N 1
ATOM 5993 C CA . GLN C 1 223 ? 43.470 -12.316 -1.452 1.00 54.22 223 GLN C CA 1
ATOM 5994 C C . GLN C 1 223 ? 42.899 -13.663 -1.033 1.00 57.42 223 GLN C C 1
ATOM 5995 O O . GLN C 1 223 ? 42.338 -13.765 0.064 1.00 58.70 223 GLN C O 1
ATOM 6001 N N . GLN C 1 224 ? 43.027 -14.689 -1.870 1.00 62.94 224 GLN C N 1
ATOM 6002 C CA . GLN C 1 224 ? 42.450 -15.994 -1.589 1.00 60.59 224 GLN C CA 1
ATOM 6003 C C . GLN C 1 224 ? 43.311 -17.057 -2.256 1.00 55.59 224 GLN C C 1
ATOM 6004 O O . GLN C 1 224 ? 43.869 -16.831 -3.332 1.00 53.92 224 GLN C O 1
ATOM 6010 N N . GLU C 1 225 ? 43.422 -18.211 -1.596 1.00 49.30 225 GLU C N 1
ATOM 6011 C CA . GLU C 1 225 ? 44.251 -19.311 -2.079 1.00 59.58 225 GLU C CA 1
ATOM 6012 C C . GLU C 1 225 ? 43.975 -19.609 -3.546 1.00 59.10 225 GLU C C 1
ATOM 6013 O O . GLU C 1 225 ? 42.838 -19.899 -3.930 1.00 59.70 225 GLU C O 1
ATOM 6019 N N . THR C 1 226 ? 45.020 -19.535 -4.363 1.00 56.81 226 THR C N 1
ATOM 6020 C CA . THR C 1 226 ? 44.896 -19.701 -5.806 1.00 59.58 226 THR C CA 1
ATOM 6021 C C . THR C 1 226 ? 46.247 -20.146 -6.356 1.00 62.48 226 THR C C 1
ATOM 6022 O O . THR C 1 226 ? 47.132 -20.575 -5.608 1.00 61.53 226 THR C O 1
ATOM 6026 N N . THR C 1 227 ? 46.401 -20.052 -7.675 1.00 59.36 227 THR C N 1
ATOM 6027 C CA . THR C 1 227 ? 47.662 -20.356 -8.344 1.00 56.82 227 THR C CA 1
ATOM 6028 C C . THR C 1 227 ? 47.867 -19.326 -9.446 1.00 59.05 227 THR C C 1
ATOM 6029 O O . THR C 1 227 ? 47.110 -19.299 -10.421 1.00 63.67 227 THR C O 1
ATOM 6033 N N . ARG C 1 228 ? 48.883 -18.479 -9.291 1.00 53.11 228 ARG C N 1
ATOM 6034 C CA . ARG C 1 228 ? 49.257 -17.502 -10.310 1.00 47.54 228 ARG C CA 1
ATOM 6035 C C . ARG C 1 228 ? 50.730 -17.699 -10.638 1.00 55.43 228 ARG C C 1
ATOM 6036 O O . ARG C 1 228 ? 51.596 -17.458 -9.791 1.00 56.77 228 ARG C O 1
ATOM 6044 N N . ILE C 1 229 ? 51.012 -18.132 -11.864 1.00 50.89 229 ILE C N 1
ATOM 6045 C CA . ILE C 1 229 ? 52.362 -18.457 -12.304 1.00 40.75 229 ILE C CA 1
ATOM 6046 C C . ILE C 1 229 ? 52.678 -17.621 -13.534 1.00 50.16 229 ILE C C 1
ATOM 6047 O O . ILE C 1 229 ? 51.882 -17.573 -14.479 1.00 43.13 229 ILE C O 1
ATOM 6052 N N . ILE C 1 230 ? 53.835 -16.961 -13.520 1.00 37.35 230 ILE C N 1
ATOM 6053 C CA . ILE C 1 230 ? 54.277 -16.143 -14.640 1.00 41.51 230 ILE C CA 1
ATOM 6054 C C . ILE C 1 230 ? 55.731 -16.465 -14.950 1.00 45.41 230 ILE C C 1
ATOM 6055 O O . ILE C 1 230 ? 56.495 -16.895 -14.080 1.00 39.18 230 ILE C O 1
ATOM 6060 N N . LEU C 1 231 ? 56.105 -16.261 -16.208 1.00 41.43 231 LEU C N 1
ATOM 6061 C CA . LEU C 1 231 ? 57.495 -16.292 -16.639 1.00 41.69 231 LEU C CA 1
ATOM 6062 C C . LEU C 1 231 ? 57.920 -14.878 -17.007 1.00 39.11 231 LEU C C 1
ATOM 6063 O O . LEU C 1 231 ? 57.188 -14.168 -17.705 1.00 38.53 231 LEU C O 1
ATOM 6068 N N . ASN C 1 232 ? 59.093 -14.470 -16.532 1.00 42.06 232 ASN C N 1
ATOM 6069 C CA . ASN C 1 232 ? 59.648 -13.150 -16.812 1.00 41.25 232 ASN C CA 1
ATOM 6070 C C . ASN C 1 232 ? 60.886 -13.337 -17.677 1.00 45.13 232 ASN C C 1
ATOM 6071 O O . ASN C 1 232 ? 61.900 -13.861 -17.208 1.00 40.32 232 ASN C O 1
ATOM 6076 N N . THR C 1 233 ? 60.805 -12.906 -18.931 1.00 42.33 233 THR C N 1
ATOM 6077 C CA . THR C 1 233 ? 61.961 -12.821 -19.815 1.00 39.75 233 THR C CA 1
ATOM 6078 C C . THR C 1 233 ? 62.317 -11.349 -19.975 1.00 38.36 233 THR C C 1
ATOM 6079 O O . THR C 1 233 ? 61.470 -10.542 -20.371 1.00 34.57 233 THR C O 1
ATOM 6083 N N . CYS C 1 234 ? 63.565 -11.004 -19.667 1.00 36.54 234 CYS C N 1
ATOM 6084 C CA . CYS C 1 234 ? 63.986 -9.613 -19.582 1.00 33.99 234 CYS C CA 1
ATOM 6085 C C . CYS C 1 234 ? 65.191 -9.389 -20.481 1.00 37.18 234 CYS C C 1
ATOM 6086 O O . CYS C 1 234 ? 66.194 -10.100 -20.370 1.00 39.71 234 CYS C O 1
ATOM 6089 N N . TRP C 1 235 ? 65.095 -8.390 -21.354 1.00 39.75 235 TRP C N 1
ATOM 6090 C CA . TRP C 1 235 ? 66.168 -8.037 -22.267 1.00 39.75 235 TRP C CA 1
ATOM 6091 C C . TRP C 1 235 ? 66.657 -6.629 -21.968 1.00 41.93 235 TRP C C 1
ATOM 6092 O O . TRP C 1 235 ? 65.883 -5.756 -21.562 1.00 37.62 235 TRP C O 1
ATOM 6103 N N . ALA C 1 236 ? 67.951 -6.417 -22.170 1.00 40.35 236 ALA C N 1
ATOM 6104 C CA . ALA C 1 236 ? 68.523 -5.086 -22.102 1.00 37.25 236 ALA C CA 1
ATOM 6105 C C . ALA C 1 236 ? 68.381 -4.389 -23.450 1.00 36.48 236 ALA C C 1
ATOM 6106 O O . ALA C 1 236 ? 67.983 -4.987 -24.452 1.00 41.04 236 ALA C O 1
ATOM 6108 N N . SER C 1 237 ? 68.711 -3.103 -23.469 1.00 39.61 237 SER C N 1
ATOM 6109 C CA . SER C 1 237 ? 68.835 -2.387 -24.728 1.00 47.04 237 SER C CA 1
ATOM 6110 C C . SER C 1 237 ? 70.221 -2.615 -25.313 1.00 49.08 237 SER C C 1
ATOM 6111 O O . SER C 1 237 ? 71.225 -2.588 -24.595 1.00 42.77 237 SER C O 1
ATOM 6114 N N . ALA C 1 238 ? 70.272 -2.849 -26.626 1.00 47.89 238 ALA C N 1
ATOM 6115 C CA . ALA C 1 238 ? 71.556 -3.028 -27.294 1.00 50.44 238 ALA C CA 1
ATOM 6116 C C . ALA C 1 238 ? 72.409 -1.767 -27.244 1.00 53.64 238 ALA C C 1
ATOM 6117 O O . ALA C 1 238 ? 73.621 -1.841 -27.475 1.00 54.04 238 ALA C O 1
ATOM 6119 N N . HIS C 1 239 ? 71.805 -0.616 -26.947 1.00 49.67 239 HIS C N 1
ATOM 6120 C CA . HIS C 1 239 ? 72.514 0.650 -26.819 1.00 52.76 239 HIS C CA 1
ATOM 6121 C C . HIS C 1 239 ? 72.665 1.074 -25.362 1.00 51.77 239 HIS C C 1
ATOM 6122 O O . HIS C 1 239 ? 72.876 2.258 -25.081 1.00 49.24 239 HIS C O 1
ATOM 6129 N N . ASP C 1 240 ? 72.552 0.128 -24.431 1.00 54.04 240 ASP C N 1
ATOM 6130 C CA . ASP C 1 240 ? 72.762 0.418 -23.019 1.00 53.42 240 ASP C CA 1
ATOM 6131 C C . ASP C 1 240 ? 74.200 0.857 -22.776 1.00 52.91 240 ASP C C 1
ATOM 6132 O O . ASP C 1 240 ? 75.144 0.111 -23.055 1.00 52.22 240 ASP C O 1
ATOM 6137 N N A ARG C 1 241 ? 74.366 2.070 -22.251 0.50 54.86 241 ARG C N 1
ATOM 6138 N N B ARG C 1 241 ? 74.361 2.072 -22.257 0.50 54.85 241 ARG C N 1
ATOM 6139 C CA A ARG C 1 241 ? 75.679 2.637 -21.977 0.50 60.88 241 ARG C CA 1
ATOM 6140 C CA B ARG C 1 241 ? 75.671 2.642 -21.978 0.50 60.87 241 ARG C CA 1
ATOM 6141 C C A ARG C 1 241 ? 76.062 2.553 -20.505 0.50 64.64 241 ARG C C 1
ATOM 6142 C C B ARG C 1 241 ? 76.022 2.606 -20.497 0.50 64.48 241 ARG C C 1
ATOM 6143 O O A ARG C 1 241 ? 77.086 3.118 -20.108 0.50 69.13 241 ARG C O 1
ATOM 6144 O O B ARG C 1 241 ? 76.985 3.260 -20.084 0.50 69.23 241 ARG C O 1
ATOM 6159 N N . ARG C 1 242 ? 75.270 1.861 -19.691 1.00 60.88 242 ARG C N 1
ATOM 6160 C CA . ARG C 1 242 ? 75.541 1.758 -18.263 1.00 59.67 242 ARG C CA 1
ATOM 6161 C C . ARG C 1 242 ? 76.545 0.643 -18.000 1.00 75.32 242 ARG C C 1
ATOM 6162 O O . ARG C 1 242 ? 76.412 -0.463 -18.534 1.00 75.20 242 ARG C O 1
ATOM 6170 N N . THR C 1 243 ? 77.550 0.939 -17.177 1.00 88.37 243 THR C N 1
ATOM 6171 C CA . THR C 1 243 ? 78.569 -0.036 -16.810 1.00 101.09 243 THR C CA 1
ATOM 6172 C C . THR C 1 243 ? 78.395 -0.594 -15.405 1.00 103.62 243 THR C C 1
ATOM 6173 O O . THR C 1 243 ? 78.822 -1.723 -15.144 1.00 108.18 243 THR C O 1
ATOM 6177 N N . ASP C 1 244 ? 77.780 0.165 -14.499 1.00 98.28 244 ASP C N 1
ATOM 6178 C CA . ASP C 1 244 ? 77.708 -0.227 -13.096 1.00 96.57 244 ASP C CA 1
ATOM 6179 C C . ASP C 1 244 ? 76.274 -0.502 -12.662 1.00 89.34 244 ASP C C 1
ATOM 6180 O O . ASP C 1 244 ? 75.781 0.106 -11.706 1.00 92.50 244 ASP C O 1
ATOM 6182 N N . VAL C 1 245 ? 75.597 -1.413 -13.354 1.00 73.07 245 VAL C N 1
ATOM 6183 C CA . VAL C 1 245 ? 74.239 -1.799 -12.990 1.00 68.33 245 VAL C CA 1
ATOM 6184 C C . VAL C 1 245 ? 74.308 -2.792 -11.836 1.00 66.88 245 VAL C C 1
ATOM 6185 O O . VAL C 1 245 ? 74.932 -3.851 -11.951 1.00 58.55 245 VAL C O 1
ATOM 6189 N N . ALA C 1 246 ? 73.668 -2.449 -10.723 1.00 65.06 246 ALA C N 1
ATOM 6190 C CA . ALA C 1 246 ? 73.599 -3.334 -9.572 1.00 63.71 246 ALA C CA 1
ATOM 6191 C C . ALA C 1 246 ? 72.381 -4.243 -9.677 1.00 63.61 246 ALA C C 1
ATOM 6192 O O . ALA C 1 246 ? 71.364 -3.889 -10.280 1.00 61.85 246 ALA C O 1
ATOM 6194 N N . HIS C 1 247 ? 72.496 -5.425 -9.081 1.00 66.13 247 HIS C N 1
ATOM 6195 C CA . HIS C 1 247 ? 71.475 -6.462 -9.158 1.00 67.54 247 HIS C CA 1
ATOM 6196 C C . HIS C 1 247 ? 71.026 -6.887 -7.765 1.00 67.94 247 HIS C C 1
ATOM 6197 O O . HIS C 1 247 ? 70.787 -8.068 -7.502 1.00 71.23 247 HIS C O 1
ATOM 6204 N N . GLU C 1 248 ? 70.917 -5.919 -6.852 1.00 63.58 248 GLU C N 1
ATOM 6205 C CA . GLU C 1 248 ? 70.589 -6.237 -5.466 1.00 65.77 248 GLU C CA 1
ATOM 6206 C C . GLU C 1 248 ? 69.196 -6.841 -5.334 1.00 62.51 248 GLU C C 1
ATOM 6207 O O . GLU C 1 248 ? 68.968 -7.678 -4.454 1.00 64.80 248 GLU C O 1
ATOM 6213 N N . SER C 1 249 ? 68.256 -6.444 -6.197 1.00 62.80 249 SER C N 1
ATOM 6214 C CA . SER C 1 249 ? 66.907 -6.995 -6.113 1.00 60.91 249 SER C CA 1
ATOM 6215 C C . SER C 1 249 ? 66.873 -8.440 -6.596 1.00 64.62 249 SER C C 1
ATOM 6216 O O . SER C 1 249 ? 66.204 -9.287 -5.993 1.00 59.52 249 SER C O 1
ATOM 6219 N N . ILE C 1 250 ? 67.586 -8.737 -7.684 1.00 57.89 250 ILE C N 1
ATOM 6220 C CA . ILE C 1 250 ? 67.649 -10.105 -8.185 1.00 62.27 250 ILE C CA 1
ATOM 6221 C C . ILE C 1 250 ? 68.354 -11.008 -7.181 1.00 66.64 250 ILE C C 1
ATOM 6222 O O . ILE C 1 250 ? 68.005 -12.185 -7.029 1.00 64.96 250 ILE C O 1
ATOM 6227 N N . GLU C 1 251 ? 69.360 -10.471 -6.484 1.00 66.10 251 GLU C N 1
ATOM 6228 C CA . GLU C 1 251 ? 70.137 -11.279 -5.549 1.00 67.85 251 GLU C CA 1
ATOM 6229 C C . GLU C 1 251 ? 69.275 -11.794 -4.402 1.00 61.18 251 GLU C C 1
ATOM 6230 O O . GLU C 1 251 ? 69.445 -12.934 -3.954 1.00 59.99 251 GLU C O 1
ATOM 6236 N N . VAL C 1 252 ? 68.349 -10.974 -3.912 1.00 70.46 252 VAL C N 1
ATOM 6237 C CA . VAL C 1 252 ? 67.566 -11.358 -2.745 1.00 72.90 252 VAL C CA 1
ATOM 6238 C C . VAL C 1 252 ? 66.288 -12.108 -3.120 1.00 71.74 252 VAL C C 1
ATOM 6239 O O . VAL C 1 252 ? 65.760 -12.864 -2.302 1.00 72.59 252 VAL C O 1
ATOM 6243 N N . ILE C 1 253 ? 65.753 -11.898 -4.324 1.00 69.29 253 ILE C N 1
ATOM 6244 C CA . ILE C 1 253 ? 64.486 -12.525 -4.704 1.00 70.23 253 ILE C CA 1
ATOM 6245 C C . ILE C 1 253 ? 64.655 -13.850 -5.439 1.00 81.06 253 ILE C C 1
ATOM 6246 O O . ILE C 1 253 ? 64.030 -14.850 -5.074 1.00 80.19 253 ILE C O 1
ATOM 6251 N N . TRP C 1 254 ? 65.418 -13.864 -6.531 1.00 83.25 254 TRP C N 1
ATOM 6252 C CA . TRP C 1 254 ? 65.561 -15.100 -7.291 1.00 84.31 254 TRP C CA 1
ATOM 6253 C C . TRP C 1 254 ? 66.878 -15.797 -7.018 1.00 85.88 254 TRP C C 1
ATOM 6254 O O . TRP C 1 254 ? 66.943 -17.025 -7.131 1.00 84.92 254 TRP C O 1
ATOM 6265 N N . ASP C 1 255 ? 67.885 -15.046 -6.577 1.00 86.17 255 ASP C N 1
ATOM 6266 C CA . ASP C 1 255 ? 69.252 -15.503 -6.373 1.00 89.44 255 ASP C CA 1
ATOM 6267 C C . ASP C 1 255 ? 69.979 -15.850 -7.667 1.00 94.22 255 ASP C C 1
ATOM 6268 O O . ASP C 1 255 ? 69.369 -16.040 -8.729 1.00 102.18 255 ASP C O 1
ATOM 6270 N N . THR C 1 256 ? 71.303 -15.921 -7.555 1.00 84.72 256 THR C N 1
ATOM 6271 C CA . THR C 1 256 ? 72.237 -16.157 -8.650 1.00 84.04 256 THR C CA 1
ATOM 6272 C C . THR C 1 256 ? 72.926 -17.529 -8.675 1.00 82.96 256 THR C C 1
ATOM 6273 O O . THR C 1 256 ? 73.673 -17.813 -9.621 1.00 80.11 256 THR C O 1
ATOM 6277 N N . LYS C 1 257 ? 72.735 -18.377 -7.675 1.00 89.39 257 LYS C N 1
ATOM 6278 C CA . LYS C 1 257 ? 73.262 -19.729 -7.760 1.00 85.12 257 LYS C CA 1
ATOM 6279 C C . LYS C 1 257 ? 72.117 -20.734 -7.853 1.00 87.09 257 LYS C C 1
ATOM 6280 O O . LYS C 1 257 ? 70.999 -20.469 -7.410 1.00 83.90 257 LYS C O 1
ATOM 6282 N N . ALA C 1 258 ? 72.383 -21.879 -8.474 1.00 89.29 258 ALA C N 1
ATOM 6283 C CA . ALA C 1 258 ? 71.381 -22.933 -8.515 1.00 84.87 258 ALA C CA 1
ATOM 6284 C C . ALA C 1 258 ? 71.085 -23.400 -7.100 1.00 85.22 258 ALA C C 1
ATOM 6285 O O . ALA C 1 258 ? 71.965 -23.931 -6.414 1.00 89.20 258 ALA C O 1
ATOM 6287 N N . ARG C 1 259 ? 69.853 -23.180 -6.660 1.00 80.41 259 ARG C N 1
ATOM 6288 C CA . ARG C 1 259 ? 69.468 -23.515 -5.300 1.00 78.40 259 ARG C CA 1
ATOM 6289 C C . ARG C 1 259 ? 68.947 -24.948 -5.188 1.00 75.17 259 ARG C C 1
ATOM 6290 O O . ARG C 1 259 ? 69.542 -25.780 -4.496 1.00 68.47 259 ARG C O 1
ATOM 6298 N N . SER D 1 7 ? 21.754 33.625 17.814 1.00 64.86 7 SER D N 1
ATOM 6299 C CA . SER D 1 7 ? 23.150 33.570 18.231 1.00 69.21 7 SER D CA 1
ATOM 6300 C C . SER D 1 7 ? 24.020 34.468 17.359 1.00 67.94 7 SER D C 1
ATOM 6301 O O . SER D 1 7 ? 24.021 34.345 16.134 1.00 70.64 7 SER D O 1
ATOM 6304 N N . LEU D 1 8 ? 24.760 35.376 18.001 1.00 55.18 8 LEU D N 1
ATOM 6305 C CA . LEU D 1 8 ? 25.636 36.274 17.255 1.00 55.41 8 LEU D CA 1
ATOM 6306 C C . LEU D 1 8 ? 26.757 35.516 16.556 1.00 53.20 8 LEU D C 1
ATOM 6307 O O . LEU D 1 8 ? 27.190 35.915 15.469 1.00 51.48 8 LEU D O 1
ATOM 6312 N N . VAL D 1 9 ? 27.236 34.425 17.158 1.00 46.63 9 VAL D N 1
ATOM 6313 C CA . VAL D 1 9 ? 28.330 33.668 16.557 1.00 45.28 9 VAL D CA 1
ATOM 6314 C C . VAL D 1 9 ? 27.894 33.047 15.234 1.00 45.00 9 VAL D C 1
ATOM 6315 O O . VAL D 1 9 ? 28.623 33.102 14.236 1.00 44.27 9 VAL D O 1
ATOM 6319 N N . ILE D 1 10 ? 26.702 32.447 15.203 1.00 46.54 10 ILE D N 1
ATOM 6320 C CA . ILE D 1 10 ? 26.192 31.873 13.960 1.00 45.81 10 ILE D CA 1
ATOM 6321 C C . ILE D 1 10 ? 25.860 32.966 12.950 1.00 49.23 10 ILE D C 1
ATOM 6322 O O . ILE D 1 10 ? 26.089 32.805 11.746 1.00 52.19 10 ILE D O 1
ATOM 6327 N N . GLU D 1 11 ? 25.325 34.097 13.418 1.00 47.51 11 GLU D N 1
ATOM 6328 C CA . GLU D 1 11 ? 24.972 35.177 12.500 1.00 58.65 11 GLU D CA 1
ATOM 6329 C C . GLU D 1 11 ? 26.207 35.823 11.883 1.00 62.80 11 GLU D C 1
ATOM 6330 O O . GLU D 1 11 ? 26.214 36.147 10.689 1.00 47.48 11 GLU D O 1
ATOM 6336 N N . VAL D 1 12 ? 27.265 36.011 12.675 1.00 46.68 12 VAL D N 1
ATOM 6337 C CA . VAL D 1 12 ? 28.489 36.598 12.141 1.00 46.04 12 VAL D CA 1
ATOM 6338 C C . VAL D 1 12 ? 29.190 35.616 11.210 1.00 47.98 12 VAL D C 1
ATOM 6339 O O . VAL D 1 12 ? 29.714 36.003 10.158 1.00 46.37 12 VAL D O 1
ATOM 6343 N N . MET D 1 13 ? 29.204 34.331 11.575 1.00 43.88 13 MET D N 1
ATOM 6344 C CA . MET D 1 13 ? 29.839 33.329 10.727 1.00 42.81 13 MET D CA 1
ATOM 6345 C C . MET D 1 13 ? 29.139 33.223 9.378 1.00 45.01 13 MET D C 1
ATOM 6346 O O . MET D 1 13 ? 29.796 33.158 8.333 1.00 42.30 13 MET D O 1
ATOM 6351 N N . GLU D 1 14 ? 27.803 33.215 9.381 1.00 44.01 14 GLU D N 1
ATOM 6352 C CA . GLU D 1 14 ? 27.059 33.123 8.128 1.00 53.65 14 GLU D CA 1
ATOM 6353 C C . GLU D 1 14 ? 27.312 34.336 7.241 1.00 52.69 14 GLU D C 1
ATOM 6354 O O . GLU D 1 14 ? 27.421 34.207 6.016 1.00 54.75 14 GLU D O 1
ATOM 6360 N N . GLN D 1 15 ? 27.405 35.525 7.842 1.00 53.02 15 GLN D N 1
ATOM 6361 C CA . GLN D 1 15 ? 27.718 36.724 7.070 1.00 54.19 15 GLN D CA 1
ATOM 6362 C C . GLN D 1 15 ? 29.107 36.635 6.451 1.00 52.22 15 GLN D C 1
ATOM 6363 O O . GLN D 1 15 ? 29.305 37.015 5.290 1.00 50.24 15 GLN D O 1
ATOM 6369 N N . GLN D 1 16 ? 30.084 36.137 7.212 1.00 43.74 16 GLN D N 1
ATOM 6370 C CA . GLN D 1 16 ? 31.438 36.005 6.686 1.00 42.80 16 GLN D CA 1
ATOM 6371 C C . GLN D 1 16 ? 31.509 34.937 5.603 1.00 46.57 16 GLN D C 1
ATOM 6372 O O . GLN D 1 16 ? 32.268 35.074 4.637 1.00 42.94 16 GLN D O 1
ATOM 6378 N N . LEU D 1 17 ? 30.728 33.864 5.748 1.00 44.60 17 LEU D N 1
ATOM 6379 C CA . LEU D 1 17 ? 30.699 32.829 4.720 1.00 45.82 17 LEU D CA 1
ATOM 6380 C C . LEU D 1 17 ? 30.117 33.364 3.418 1.00 41.69 17 LEU D C 1
ATOM 6381 O O . LEU D 1 17 ? 30.659 33.104 2.337 1.00 52.72 17 LEU D O 1
ATOM 6386 N N . ALA D 1 18 ? 29.010 34.107 3.502 1.00 42.71 18 ALA D N 1
ATOM 6387 C CA . ALA D 1 18 ? 28.377 34.636 2.299 1.00 45.08 18 ALA D CA 1
ATOM 6388 C C . ALA D 1 18 ? 29.322 35.552 1.531 1.00 51.34 18 ALA D C 1
ATOM 6389 O O . ALA D 1 18 ? 29.409 35.474 0.300 1.00 43.04 18 ALA D O 1
ATOM 6391 N N . LYS D 1 19 ? 30.041 36.425 2.240 1.00 44.59 19 LYS D N 1
ATOM 6392 C CA . LYS D 1 19 ? 31.004 37.297 1.576 1.00 43.49 19 LYS D CA 1
ATOM 6393 C C . LYS D 1 19 ? 32.169 36.500 1.003 1.00 50.21 19 LYS D C 1
ATOM 6394 O O . LYS D 1 19 ? 32.669 36.813 -0.084 1.00 45.87 19 LYS D O 1
ATOM 6398 N N . HIS D 1 20 ? 32.615 35.467 1.722 1.00 41.15 20 HIS D N 1
ATOM 6399 C CA . HIS D 1 20 ? 33.730 34.653 1.248 1.00 44.79 20 HIS D CA 1
ATOM 6400 C C . HIS D 1 20 ? 33.357 33.895 -0.020 1.00 49.39 20 HIS D C 1
ATOM 6401 O O . HIS D 1 20 ? 34.107 33.902 -1.004 1.00 47.18 20 HIS D O 1
ATOM 6408 N N . PHE D 1 21 ? 32.198 33.233 -0.017 1.00 46.04 21 PHE D N 1
ATOM 6409 C CA . PHE D 1 21 ? 31.785 32.467 -1.186 1.00 42.53 21 PHE D CA 1
ATOM 6410 C C . PHE D 1 21 ? 31.415 33.372 -2.354 1.00 42.02 21 PHE D C 1
ATOM 6411 O O . PHE D 1 21 ? 31.656 33.012 -3.512 1.00 41.31 21 PHE D O 1
ATOM 6419 N N . GLN D 1 22 ? 30.836 34.543 -2.077 1.00 41.19 22 GLN D N 1
ATOM 6420 C CA . GLN D 1 22 ? 30.514 35.473 -3.155 1.00 48.38 22 GLN D CA 1
ATOM 6421 C C . GLN D 1 22 ? 31.778 35.966 -3.847 1.00 47.07 22 GLN D C 1
ATOM 6422 O O . GLN D 1 22 ? 31.787 36.175 -5.066 1.00 49.55 22 GLN D O 1
ATOM 6428 N N . ALA D 1 23 ? 32.856 36.158 -3.083 1.00 47.84 23 ALA D N 1
ATOM 6429 C CA . ALA D 1 23 ? 34.121 36.569 -3.682 1.00 43.62 23 ALA D CA 1
ATOM 6430 C C . ALA D 1 23 ? 34.690 35.482 -4.583 1.00 43.81 23 ALA D C 1
ATOM 6431 O O . ALA D 1 23 ? 35.316 35.790 -5.604 1.00 43.55 23 ALA D O 1
ATOM 6433 N N . ILE D 1 24 ? 34.483 34.211 -4.229 1.00 45.80 24 ILE D N 1
ATOM 6434 C CA . ILE D 1 24 ? 34.931 33.121 -5.089 1.00 38.22 24 ILE D CA 1
ATOM 6435 C C . ILE D 1 24 ? 34.022 32.997 -6.305 1.00 44.97 24 ILE D C 1
ATOM 6436 O O . ILE D 1 24 ? 34.494 32.823 -7.436 1.00 41.76 24 ILE D O 1
ATOM 6441 N N . LEU D 1 25 ? 32.707 33.089 -6.096 1.00 39.04 25 LEU D N 1
ATOM 6442 C CA . LEU D 1 25 ? 31.762 32.966 -7.199 1.00 40.61 25 LEU D CA 1
ATOM 6443 C C . LEU D 1 25 ? 31.863 34.127 -8.179 1.00 44.99 25 LEU D C 1
ATOM 6444 O O . LEU D 1 25 ? 31.416 33.995 -9.324 1.00 46.91 25 LEU D O 1
ATOM 6449 N N . GLN D 1 26 ? 32.436 35.258 -7.755 1.00 50.01 26 GLN D N 1
ATOM 6450 C CA . GLN D 1 26 ? 32.541 36.416 -8.637 1.00 52.09 26 GLN D CA 1
ATOM 6451 C C . GLN D 1 26 ? 33.413 36.123 -9.850 1.00 49.86 26 GLN D C 1
ATOM 6452 O O . GLN D 1 26 ? 33.200 36.701 -10.922 1.00 44.68 26 GLN D O 1
ATOM 6458 N N . ASP D 1 27 ? 34.397 35.234 -9.705 1.00 47.34 27 ASP D N 1
ATOM 6459 C CA . ASP D 1 27 ? 35.241 34.819 -10.826 1.00 43.46 27 ASP D CA 1
ATOM 6460 C C . ASP D 1 27 ? 34.557 33.640 -11.513 1.00 37.71 27 ASP D C 1
ATOM 6461 O O . ASP D 1 27 ? 34.837 32.469 -11.250 1.00 39.74 27 ASP D O 1
ATOM 6466 N N . GLU D 1 28 ? 33.632 33.973 -12.418 1.00 39.03 28 GLU D N 1
ATOM 6467 C CA . GLU D 1 28 ? 32.834 32.944 -13.077 1.00 35.24 28 GLU D CA 1
ATOM 6468 C C . GLU D 1 28 ? 33.692 32.059 -13.973 1.00 35.45 28 GLU D C 1
ATOM 6469 O O . GLU D 1 28 ? 33.482 30.842 -14.033 1.00 32.78 28 GLU D O 1
ATOM 6475 N N . ASN D 1 29 ? 34.670 32.646 -14.668 1.00 39.56 29 ASN D N 1
ATOM 6476 C CA . ASN D 1 29 ? 35.530 31.848 -15.537 1.00 42.88 29 ASN D CA 1
ATOM 6477 C C . ASN D 1 29 ? 36.313 30.818 -14.733 1.00 44.94 29 ASN D C 1
ATOM 6478 O O . ASN D 1 29 ? 36.519 29.688 -15.192 1.00 36.18 29 ASN D O 1
ATOM 6483 N N A ARG D 1 30 ? 36.758 31.188 -13.530 0.50 34.92 30 ARG D N 1
ATOM 6484 N N B ARG D 1 30 ? 36.750 31.186 -13.527 0.50 34.91 30 ARG D N 1
ATOM 6485 C CA A ARG D 1 30 ? 37.416 30.219 -12.661 0.50 34.98 30 ARG D CA 1
ATOM 6486 C CA B ARG D 1 30 ? 37.417 30.222 -12.658 0.50 34.98 30 ARG D CA 1
ATOM 6487 C C A ARG D 1 30 ? 36.418 29.204 -12.119 0.50 33.79 30 ARG D C 1
ATOM 6488 C C B ARG D 1 30 ? 36.425 29.210 -12.099 0.50 33.82 30 ARG D C 1
ATOM 6489 O O A ARG D 1 30 ? 36.741 28.017 -11.985 0.50 33.12 30 ARG D O 1
ATOM 6490 O O B ARG D 1 30 ? 36.762 28.032 -11.926 0.50 33.92 30 ARG D O 1
ATOM 6505 N N . MET D 1 31 ? 35.197 29.651 -11.807 1.00 33.76 31 MET D N 1
ATOM 6506 C CA . MET D 1 31 ? 34.168 28.730 -11.334 1.00 43.00 31 MET D CA 1
ATOM 6507 C C . MET D 1 31 ? 33.873 27.655 -12.372 1.00 39.41 31 MET D C 1
ATOM 6508 O O . MET D 1 31 ? 33.610 26.499 -12.021 1.00 30.62 31 MET D O 1
ATOM 6513 N N . LYS D 1 32 ? 33.901 28.022 -13.656 1.00 30.77 32 LYS D N 1
ATOM 6514 C CA . LYS D 1 32 ? 33.720 27.030 -14.712 1.00 30.34 32 LYS D CA 1
ATOM 6515 C C . LYS D 1 32 ? 34.761 25.925 -14.602 1.00 39.05 32 LYS D C 1
ATOM 6516 O O . LYS D 1 32 ? 34.447 24.744 -14.792 1.00 32.80 32 LYS D O 1
ATOM 6522 N N . GLN D 1 33 ? 36.006 26.290 -14.285 1.00 33.07 33 GLN D N 1
ATOM 6523 C CA A GLN D 1 33 ? 37.054 25.290 -14.122 0.50 30.25 33 GLN D CA 1
ATOM 6524 C CA B GLN D 1 33 ? 37.054 25.288 -14.122 0.50 30.25 33 GLN D CA 1
ATOM 6525 C C . GLN D 1 33 ? 36.807 24.426 -12.891 1.00 36.35 33 GLN D C 1
ATOM 6526 O O . GLN D 1 33 ? 37.020 23.208 -12.927 1.00 30.47 33 GLN D O 1
ATOM 6537 N N . ILE D 1 34 ? 36.357 25.039 -11.793 1.00 36.36 34 ILE D N 1
ATOM 6538 C CA . ILE D 1 34 ? 36.115 24.290 -10.562 1.00 31.38 34 ILE D CA 1
ATOM 6539 C C . ILE D 1 34 ? 34.992 23.280 -10.765 1.00 30.20 34 ILE D C 1
ATOM 6540 O O . ILE D 1 34 ? 35.109 22.109 -10.383 1.00 30.05 34 ILE D O 1
ATOM 6545 N N . ARG D 1 35 ? 33.881 23.722 -11.362 1.00 29.59 35 ARG D N 1
ATOM 6546 C CA . ARG D 1 35 ? 32.799 22.796 -11.684 1.00 35.57 35 ARG D CA 1
ATOM 6547 C C . ARG D 1 35 ? 33.279 21.699 -12.624 1.00 30.70 35 ARG D C 1
ATOM 6548 O O . ARG D 1 35 ? 32.946 20.523 -12.439 1.00 29.28 35 ARG D O 1
ATOM 6556 N N . ASN D 1 36 ? 34.066 22.072 -13.637 1.00 27.58 36 ASN D N 1
ATOM 6557 C CA . ASN D 1 36 ? 34.635 21.096 -14.563 1.00 27.08 36 ASN D CA 1
ATOM 6558 C C . ASN D 1 36 ? 35.420 20.025 -13.816 1.00 31.18 36 ASN D C 1
ATOM 6559 O O . ASN D 1 36 ? 35.165 18.826 -13.977 1.00 29.71 36 ASN D O 1
ATOM 6564 N N . GLU D 1 37 ? 36.380 20.443 -12.988 1.00 31.72 37 GLU D N 1
ATOM 6565 C CA . GLU D 1 37 ? 37.258 19.481 -12.329 1.00 34.90 37 GLU D CA 1
ATOM 6566 C C . GLU D 1 37 ? 36.496 18.617 -11.331 1.00 37.65 37 GLU D C 1
ATOM 6567 O O . GLU D 1 37 ? 36.747 17.410 -11.233 1.00 30.94 37 GLU D O 1
ATOM 6573 N N . PHE D 1 38 ? 35.562 19.210 -10.583 1.00 31.20 38 PHE D N 1
ATOM 6574 C CA . PHE D 1 38 ? 34.810 18.427 -9.608 1.00 29.57 38 PHE D CA 1
ATOM 6575 C C . PHE D 1 38 ? 33.925 17.391 -10.289 1.00 30.63 38 PHE D C 1
ATOM 6576 O O . PHE D 1 38 ? 33.824 16.253 -9.821 1.00 32.16 38 PHE D O 1
ATOM 6584 N N . ARG D 1 39 ? 33.267 17.765 -11.386 1.00 27.74 39 ARG D N 1
ATOM 6585 C CA . ARG D 1 39 ? 32.404 16.811 -12.073 1.00 28.34 39 ARG D CA 1
ATOM 6586 C C . ARG D 1 39 ? 33.211 15.776 -12.847 1.00 31.95 39 ARG D C 1
ATOM 6587 O O . ARG D 1 39 ? 32.793 14.616 -12.949 1.00 31.35 39 ARG D O 1
ATOM 6595 N N . ARG D 1 40 ? 34.367 16.167 -13.385 1.00 27.69 40 ARG D N 1
ATOM 6596 C CA . ARG D 1 40 ? 35.186 15.230 -14.148 1.00 28.37 40 ARG D CA 1
ATOM 6597 C C . ARG D 1 40 ? 35.892 14.237 -13.233 1.00 29.37 40 ARG D C 1
ATOM 6598 O O . ARG D 1 40 ? 35.939 13.038 -13.528 1.00 29.52 40 ARG D O 1
ATOM 6606 N N . ASP D 1 41 ? 36.455 14.714 -12.125 1.00 28.31 41 ASP D N 1
ATOM 6607 C CA . ASP D 1 41 ? 37.236 13.870 -11.232 1.00 29.34 41 ASP D CA 1
ATOM 6608 C C . ASP D 1 41 ? 36.466 13.411 -10.001 1.00 33.95 41 ASP D C 1
ATOM 6609 O O . ASP D 1 41 ? 37.000 12.614 -9.222 1.00 31.83 41 ASP D O 1
ATOM 6614 N N . GLY D 1 42 ? 35.236 13.883 -9.806 1.00 31.30 42 GLY D N 1
ATOM 6615 C CA . GLY D 1 42 ? 34.530 13.584 -8.574 1.00 32.63 42 GLY D CA 1
ATOM 6616 C C . GLY D 1 42 ? 35.190 14.165 -7.349 1.00 34.26 42 GLY D C 1
ATOM 6617 O O . GLY D 1 42 ? 34.930 13.704 -6.234 1.00 34.47 42 GLY D O 1
ATOM 6618 N N . TYR D 1 43 ? 36.035 15.179 -7.526 1.00 31.90 43 TYR D N 1
ATOM 6619 C CA . TYR D 1 43 ? 36.933 15.630 -6.474 1.00 33.35 43 TYR D CA 1
ATOM 6620 C C . TYR D 1 43 ? 37.426 17.032 -6.804 1.00 34.89 43 TYR D C 1
ATOM 6621 O O . TYR D 1 43 ? 37.711 17.337 -7.965 1.00 28.52 43 TYR D O 1
ATOM 6630 N N . PHE D 1 44 ? 37.520 17.876 -5.778 1.00 27.84 44 PHE D N 1
ATOM 6631 C CA . PHE D 1 44 ? 38.177 19.172 -5.898 1.00 40.27 44 PHE D CA 1
ATOM 6632 C C . PHE D 1 44 ? 38.664 19.592 -4.522 1.00 40.49 44 PHE D C 1
ATOM 6633 O O . PHE D 1 44 ? 37.896 19.558 -3.558 1.00 30.96 44 PHE D O 1
ATOM 6641 N N . ASN D 1 45 ? 39.925 20.009 -4.442 1.00 30.97 45 ASN D N 1
ATOM 6642 C CA . ASN D 1 45 ? 40.579 20.322 -3.178 1.00 29.73 45 ASN D CA 1
ATOM 6643 C C . ASN D 1 45 ? 40.716 21.831 -3.025 1.00 38.81 45 ASN D C 1
ATOM 6644 O O . ASN D 1 45 ? 41.324 22.493 -3.874 1.00 35.50 45 ASN D O 1
ATOM 6649 N N . PHE D 1 46 ? 40.154 22.369 -1.944 1.00 37.66 46 PHE D N 1
ATOM 6650 C CA . PHE D 1 46 ? 40.412 23.747 -1.528 1.00 36.12 46 PHE D CA 1
ATOM 6651 C C . PHE D 1 46 ? 41.615 23.712 -0.595 1.00 38.00 46 PHE D C 1
ATOM 6652 O O . PHE D 1 46 ? 41.481 23.441 0.601 1.00 40.12 46 PHE D O 1
ATOM 6660 N N . LYS D 1 47 ? 42.794 23.985 -1.140 1.00 43.40 47 LYS D N 1
ATOM 6661 C CA . LYS D 1 47 ? 44.036 23.809 -0.404 1.00 44.14 47 LYS D CA 1
ATOM 6662 C C . LYS D 1 47 ? 44.363 25.030 0.447 1.00 41.25 47 LYS D C 1
ATOM 6663 O O . LYS D 1 47 ? 43.975 26.158 0.132 1.00 44.89 47 LYS D O 1
ATOM 6669 N N . ASN D 1 48 ? 45.084 24.781 1.541 1.00 43.24 48 ASN D N 1
ATOM 6670 C CA . ASN D 1 48 ? 45.767 25.817 2.318 1.00 44.60 48 ASN D CA 1
ATOM 6671 C C . ASN D 1 48 ? 44.789 26.852 2.882 1.00 42.71 48 ASN D C 1
ATOM 6672 O O . ASN D 1 48 ? 44.899 28.054 2.629 1.00 45.33 48 ASN D O 1
ATOM 6677 N N . PHE D 1 49 ? 43.827 26.356 3.664 1.00 38.84 49 PHE D N 1
ATOM 6678 C CA . PHE D 1 49 ? 42.910 27.206 4.430 1.00 42.86 49 PHE D CA 1
ATOM 6679 C C . PHE D 1 49 ? 42.171 28.197 3.533 1.00 47.52 49 PHE D C 1
ATOM 6680 O O . PHE D 1 49 ? 42.020 29.373 3.872 1.00 52.88 49 PHE D O 1
ATOM 6688 N N . SER D 1 50 ? 41.703 27.725 2.376 1.00 49.89 50 SER D N 1
ATOM 6689 C CA . SER D 1 50 ? 41.048 28.594 1.410 1.00 42.02 50 SER D CA 1
ATOM 6690 C C . SER D 1 50 ? 39.542 28.398 1.313 1.00 44.75 50 SER D C 1
ATOM 6691 O O . SER D 1 50 ? 38.858 29.284 0.793 1.00 42.61 50 SER D O 1
ATOM 6694 N N . PHE D 1 51 ? 39.011 27.272 1.796 1.00 40.86 51 PHE D N 1
ATOM 6695 C CA . PHE D 1 51 ? 37.584 27.005 1.643 1.00 38.00 51 PHE D CA 1
ATOM 6696 C C . PHE D 1 51 ? 36.744 27.977 2.462 1.00 42.25 51 PHE D C 1
ATOM 6697 O O . PHE D 1 51 ? 35.736 28.501 1.973 1.00 41.47 51 PHE D O 1
ATOM 6705 N N . LEU D 1 52 ? 37.138 28.226 3.707 1.00 44.06 52 LEU D N 1
ATOM 6706 C CA . LEU D 1 52 ? 36.454 29.170 4.579 1.00 40.63 52 LEU D CA 1
ATOM 6707 C C . LEU D 1 52 ? 37.434 30.253 5.010 1.00 51.82 52 LEU D C 1
ATOM 6708 O O . LEU D 1 52 ? 38.643 30.115 4.777 1.00 49.50 52 LEU D O 1
ATOM 6713 N N . PRO D 1 53 ? 36.966 31.348 5.611 1.00 54.99 53 PRO D N 1
ATOM 6714 C CA . PRO D 1 53 ? 37.889 32.232 6.328 1.00 47.41 53 PRO D CA 1
ATOM 6715 C C . PRO D 1 53 ? 38.699 31.427 7.333 1.00 52.56 53 PRO D C 1
ATOM 6716 O O . PRO D 1 53 ? 38.170 30.551 8.021 1.00 47.25 53 PRO D O 1
ATOM 6720 N N . LYS D 1 54 ? 40.000 31.724 7.402 1.00 47.28 54 LYS D N 1
ATOM 6721 C CA . LYS D 1 54 ? 40.918 30.876 8.159 1.00 55.19 54 LYS D CA 1
ATOM 6722 C C . LYS D 1 54 ? 40.497 30.746 9.617 1.00 46.65 54 LYS D C 1
ATOM 6723 O O . LYS D 1 54 ? 40.645 29.674 10.217 1.00 52.33 54 LYS D O 1
ATOM 6729 N N . ARG D 1 55 ? 39.961 31.819 10.203 1.00 48.95 55 ARG D N 1
ATOM 6730 C CA A ARG D 1 55 ? 39.550 31.768 11.602 0.50 52.01 55 ARG D CA 1
ATOM 6731 C CA B ARG D 1 55 ? 39.552 31.765 11.602 0.50 51.99 55 ARG D CA 1
ATOM 6732 C C . ARG D 1 55 ? 38.438 30.747 11.815 1.00 50.02 55 ARG D C 1
ATOM 6733 O O . ARG D 1 55 ? 38.446 30.008 12.807 1.00 48.44 55 ARG D O 1
ATOM 6748 N N . ILE D 1 56 ? 37.472 30.692 10.895 1.00 47.89 56 ILE D N 1
ATOM 6749 C CA . ILE D 1 56 ? 36.384 29.729 11.034 1.00 45.91 56 ILE D CA 1
ATOM 6750 C C . ILE D 1 56 ? 36.908 28.309 10.862 1.00 45.14 56 ILE D C 1
ATOM 6751 O O . ILE D 1 56 ? 36.510 27.392 11.592 1.00 46.08 56 ILE D O 1
ATOM 6756 N N . LEU D 1 57 ? 37.810 28.103 9.899 1.00 43.82 57 LEU D N 1
ATOM 6757 C CA . LEU D 1 57 ? 38.434 26.794 9.735 1.00 43.16 57 LEU D CA 1
ATOM 6758 C C . LEU D 1 57 ? 39.180 26.384 10.999 1.00 44.68 57 LEU D C 1
ATOM 6759 O O . LEU D 1 57 ? 39.107 25.226 11.425 1.00 48.74 57 LEU D O 1
ATOM 6764 N N . GLU D 1 58 ? 39.906 27.323 11.610 1.00 45.90 58 GLU D N 1
ATOM 6765 C CA . GLU D 1 58 ? 40.621 27.016 12.843 1.00 47.57 58 GLU D CA 1
ATOM 6766 C C . GLU D 1 58 ? 39.662 26.691 13.982 1.00 49.38 58 GLU D C 1
ATOM 6767 O O . GLU D 1 58 ? 39.994 25.881 14.855 1.00 50.85 58 GLU D O 1
ATOM 6773 N N . ASN D 1 59 ? 38.475 27.302 13.989 1.00 48.92 59 ASN D N 1
ATOM 6774 C CA . ASN D 1 59 ? 37.466 26.939 14.978 1.00 50.12 59 ASN D CA 1
ATOM 6775 C C . ASN D 1 59 ? 36.984 25.508 14.773 1.00 51.98 59 ASN D C 1
ATOM 6776 O O . ASN D 1 59 ? 36.720 24.790 15.744 1.00 50.65 59 ASN D O 1
ATOM 6781 N N . VAL D 1 60 ? 36.863 25.079 13.515 1.00 47.49 60 VAL D N 1
ATOM 6782 C CA . VAL D 1 60 ? 36.479 23.700 13.232 1.00 46.81 60 VAL D CA 1
ATOM 6783 C C . VAL D 1 60 ? 37.564 22.739 13.699 1.00 47.36 60 VAL D C 1
ATOM 6784 O O . VAL D 1 60 ? 37.272 21.698 14.300 1.00 51.80 60 VAL D O 1
ATOM 6788 N N . HIS D 1 61 ? 38.829 23.069 13.428 1.00 47.13 61 HIS D N 1
ATOM 6789 C CA . HIS D 1 61 ? 39.931 22.215 13.861 1.00 49.95 61 HIS D CA 1
ATOM 6790 C C . HIS D 1 61 ? 39.943 22.068 15.377 1.00 50.04 61 HIS D C 1
ATOM 6791 O O . HIS D 1 61 ? 40.092 20.960 15.905 1.00 50.83 61 HIS D O 1
ATOM 6798 N N . ALA D 1 62 ? 39.783 23.183 16.096 1.00 56.25 62 ALA D N 1
ATOM 6799 C CA . ALA D 1 62 ? 39.748 23.124 17.554 1.00 57.62 62 ALA D CA 1
ATOM 6800 C C . ALA D 1 62 ? 38.540 22.335 18.044 1.00 54.06 62 ALA D C 1
ATOM 6801 O O . ALA D 1 62 ? 38.632 21.591 19.028 1.00 55.67 62 ALA D O 1
ATOM 6803 N N . GLU D 1 63 ? 37.398 22.486 17.370 1.00 52.87 63 GLU D N 1
ATOM 6804 C CA . GLU D 1 63 ? 36.196 21.764 17.776 1.00 53.44 63 GLU D CA 1
ATOM 6805 C C . GLU D 1 63 ? 36.354 20.263 17.566 1.00 53.10 63 GLU D C 1
ATOM 6806 O O . GLU D 1 63 ? 35.958 19.467 18.426 1.00 54.56 63 GLU D O 1
ATOM 6812 N N . VAL D 1 64 ? 36.929 19.858 16.431 1.00 51.33 64 VAL D N 1
ATOM 6813 C CA . VAL D 1 64 ? 37.131 18.436 16.162 1.00 51.62 64 VAL D CA 1
ATOM 6814 C C . VAL D 1 64 ? 38.068 17.823 17.194 1.00 54.27 64 VAL D C 1
ATOM 6815 O O . VAL D 1 64 ? 37.819 16.725 17.707 1.00 61.17 64 VAL D O 1
ATOM 6819 N N . HIS D 1 65 ? 39.161 18.521 17.515 1.00 54.82 65 HIS D N 1
ATOM 6820 C CA . HIS D 1 65 ? 40.079 18.033 18.540 1.00 55.31 65 HIS D CA 1
ATOM 6821 C C . HIS D 1 65 ? 39.372 17.864 19.879 1.00 57.52 65 HIS D C 1
ATOM 6822 O O . HIS D 1 65 ? 39.579 16.863 20.576 1.00 59.25 65 HIS D O 1
ATOM 6829 N N . ALA D 1 66 ? 38.535 18.833 20.257 1.00 57.92 66 ALA D N 1
ATOM 6830 C CA . ALA D 1 66 ? 37.820 18.741 21.526 1.00 61.51 66 ALA D CA 1
ATOM 6831 C C . ALA D 1 66 ? 36.812 17.599 21.515 1.00 62.52 66 ALA D C 1
ATOM 6832 O O . ALA D 1 66 ? 36.629 16.917 22.530 1.00 62.25 66 ALA D O 1
ATOM 6834 N N . LEU D 1 67 ? 36.145 17.377 20.380 1.00 59.54 67 LEU D N 1
ATOM 6835 C CA . LEU D 1 67 ? 35.180 16.286 20.292 1.00 58.33 67 LEU D CA 1
ATOM 6836 C C . LEU D 1 67 ? 35.869 14.929 20.373 1.00 58.86 67 LEU D C 1
ATOM 6837 O O . LEU D 1 67 ? 35.331 13.988 20.968 1.00 64.40 67 LEU D O 1
ATOM 6842 N N . LEU D 1 68 ? 37.058 14.809 19.779 1.00 60.78 68 LEU D N 1
ATOM 6843 C CA . LEU D 1 68 ? 37.809 13.562 19.876 1.00 60.27 68 LEU D CA 1
ATOM 6844 C C . LEU D 1 68 ? 38.266 13.302 21.306 1.00 62.23 68 LEU D C 1
ATOM 6845 O O . LEU D 1 68 ? 38.260 12.154 21.765 1.00 66.46 68 LEU D O 1
ATOM 6850 N N . ASP D 1 69 ? 38.673 14.352 22.022 1.00 64.48 69 ASP D N 1
ATOM 6851 C CA . ASP D 1 69 ? 39.086 14.182 23.412 1.00 70.32 69 ASP D CA 1
ATOM 6852 C C . ASP D 1 69 ? 37.961 13.621 24.272 1.00 72.62 69 ASP D C 1
ATOM 6853 O O . ASP D 1 69 ? 38.223 12.935 25.267 1.00 83.18 69 ASP D O 1
ATOM 6858 N N . GLU D 1 70 ? 36.709 13.898 23.910 1.00 68.65 70 GLU D N 1
ATOM 6859 C CA . GLU D 1 70 ? 35.560 13.491 24.709 1.00 70.82 70 GLU D CA 1
ATOM 6860 C C . GLU D 1 70 ? 34.875 12.224 24.213 1.00 74.22 70 GLU D C 1
ATOM 6861 O O . GLU D 1 70 ? 34.362 11.456 25.033 1.00 72.35 70 GLU D O 1
ATOM 6863 N N . TYR D 1 71 ? 34.849 11.978 22.901 1.00 64.81 71 TYR D N 1
ATOM 6864 C CA . TYR D 1 71 ? 33.994 10.941 22.332 1.00 72.85 71 TYR D CA 1
ATOM 6865 C C . TYR D 1 71 ? 34.740 9.909 21.492 1.00 75.74 71 TYR D C 1
ATOM 6866 O O . TYR D 1 71 ? 34.089 9.113 20.804 1.00 85.31 71 TYR D O 1
ATOM 6875 N N . SER D 1 72 ? 36.072 9.900 21.511 1.00 76.52 72 SER D N 1
ATOM 6876 C CA . SER D 1 72 ? 36.820 9.006 20.633 1.00 73.07 72 SER D CA 1
ATOM 6877 C C . SER D 1 72 ? 36.505 7.548 20.941 1.00 71.90 72 SER D C 1
ATOM 6878 O O . SER D 1 72 ? 36.575 7.112 22.094 1.00 70.90 72 SER D O 1
ATOM 6881 N N . VAL D 1 73 ? 36.159 6.793 19.900 1.00 66.79 73 VAL D N 1
ATOM 6882 C CA . VAL D 1 73 ? 35.863 5.370 20.009 1.00 64.92 73 VAL D CA 1
ATOM 6883 C C . VAL D 1 73 ? 36.642 4.637 18.926 1.00 68.65 73 VAL D C 1
ATOM 6884 O O . VAL D 1 73 ? 36.575 5.007 17.749 1.00 66.15 73 VAL D O 1
ATOM 6888 N N . ARG D 1 74 ? 37.376 3.600 19.323 1.00 68.12 74 ARG D N 1
ATOM 6889 C CA . ARG D 1 74 ? 38.158 2.815 18.379 1.00 70.38 74 ARG D CA 1
ATOM 6890 C C . ARG D 1 74 ? 37.288 1.756 17.714 1.00 68.85 74 ARG D C 1
ATOM 6891 O O . ARG D 1 74 ? 36.489 1.084 18.373 1.00 71.73 74 ARG D O 1
ATOM 6899 N N . ARG D 1 75 ? 37.443 1.614 16.398 1.00 63.75 75 ARG D N 1
ATOM 6900 C CA . ARG D 1 75 ? 36.687 0.640 15.625 1.00 65.76 75 ARG D CA 1
ATOM 6901 C C . ARG D 1 75 ? 37.610 -0.054 14.635 1.00 67.77 75 ARG D C 1
ATOM 6902 O O . ARG D 1 75 ? 38.442 0.591 13.991 1.00 62.07 75 ARG D O 1
ATOM 6910 N N . ASP D 1 76 ? 37.454 -1.374 14.521 1.00 70.53 76 ASP D N 1
ATOM 6911 C CA . ASP D 1 76 ? 38.213 -2.199 13.574 1.00 69.76 76 ASP D CA 1
ATOM 6912 C C . ASP D 1 76 ? 37.225 -3.208 12.992 1.00 67.40 76 ASP D C 1
ATOM 6913 O O . ASP D 1 76 ? 37.067 -4.312 13.520 1.00 63.08 76 ASP D O 1
ATOM 6918 N N . VAL D 1 77 ? 36.560 -2.821 11.902 1.00 58.12 77 VAL D N 1
ATOM 6919 C CA . VAL D 1 77 ? 35.451 -3.583 11.348 1.00 58.47 77 VAL D CA 1
ATOM 6920 C C . VAL D 1 77 ? 35.637 -3.740 9.843 1.00 61.16 77 VAL D C 1
ATOM 6921 O O . VAL D 1 77 ? 36.474 -3.086 9.220 1.00 68.21 77 VAL D O 1
ATOM 6925 N N . THR D 1 78 ? 34.839 -4.637 9.270 1.00 62.03 78 THR D N 1
ATOM 6926 C CA . THR D 1 78 ? 34.686 -4.772 7.830 1.00 67.78 78 THR D CA 1
ATOM 6927 C C . THR D 1 78 ? 33.250 -4.435 7.451 1.00 66.49 78 THR D C 1
ATOM 6928 O O . THR D 1 78 ? 32.326 -4.605 8.251 1.00 63.72 78 THR D O 1
ATOM 6932 N N . VAL D 1 79 ? 33.067 -3.953 6.226 1.00 63.84 79 VAL D N 1
ATOM 6933 C CA . VAL D 1 79 ? 31.768 -3.499 5.746 1.00 62.05 79 VAL D CA 1
ATOM 6934 C C . VAL D 1 79 ? 31.313 -4.456 4.646 1.00 61.24 79 VAL D C 1
ATOM 6935 O O . VAL D 1 79 ? 31.836 -4.399 3.523 1.00 68.57 79 VAL D O 1
ATOM 6939 N N . PRO D 1 80 ? 30.345 -5.337 4.910 1.00 56.83 80 PRO D N 1
ATOM 6940 C CA . PRO D 1 80 ? 29.933 -6.302 3.877 1.00 59.88 80 PRO D CA 1
ATOM 6941 C C . PRO D 1 80 ? 29.348 -5.656 2.633 1.00 61.61 80 PRO D C 1
ATOM 6942 O O . PRO D 1 80 ? 29.415 -6.252 1.551 1.00 66.07 80 PRO D O 1
ATOM 6946 N N . SER D 1 81 ? 28.777 -4.456 2.746 1.00 62.53 81 SER D N 1
ATOM 6947 C CA . SER D 1 81 ? 28.194 -3.790 1.589 1.00 60.79 81 SER D CA 1
ATOM 6948 C C . SER D 1 81 ? 29.236 -3.169 0.667 1.00 57.96 81 SER D C 1
ATOM 6949 O O . SER D 1 81 ? 28.890 -2.777 -0.452 1.00 51.14 81 SER D O 1
ATOM 6952 N N . THR D 1 82 ? 30.492 -3.068 1.102 1.00 56.85 82 THR D N 1
ATOM 6953 C CA . THR D 1 82 ? 31.555 -2.554 0.246 1.00 52.71 82 THR D CA 1
ATOM 6954 C C . THR D 1 82 ? 32.623 -3.615 0.017 1.00 52.20 82 THR D C 1
ATOM 6955 O O . THR D 1 82 ? 33.820 -3.334 0.135 1.00 54.51 82 THR D O 1
ATOM 6959 N N . GLY D 1 83 ? 32.201 -4.833 -0.314 1.00 53.65 83 GLY D N 1
ATOM 6960 C CA . GLY D 1 83 ? 33.144 -5.908 -0.570 1.00 59.06 83 GLY D CA 1
ATOM 6961 C C . GLY D 1 83 ? 33.983 -6.299 0.626 1.00 59.55 83 GLY D C 1
ATOM 6962 O O . GLY D 1 83 ? 35.105 -6.789 0.453 1.00 57.11 83 GLY D O 1
ATOM 6963 N N . ASN D 1 84 ? 33.471 -6.082 1.840 1.00 58.72 84 ASN D N 1
ATOM 6964 C CA . ASN D 1 84 ? 34.152 -6.460 3.080 1.00 64.55 84 ASN D CA 1
ATOM 6965 C C . ASN D 1 84 ? 35.482 -5.731 3.251 1.00 60.27 84 ASN D C 1
ATOM 6966 O O . ASN D 1 84 ? 36.445 -6.289 3.783 1.00 59.70 84 ASN D O 1
ATOM 6971 N N . THR D 1 85 ? 35.551 -4.479 2.804 1.00 48.19 85 THR D N 1
ATOM 6972 C CA . THR D 1 85 ? 36.753 -3.686 3.008 1.00 53.57 85 THR D CA 1
ATOM 6973 C C . THR D 1 85 ? 36.858 -3.245 4.467 1.00 56.97 85 THR D C 1
ATOM 6974 O O . THR D 1 85 ? 35.872 -3.211 5.208 1.00 51.09 85 THR D O 1
ATOM 6978 N N . TYR D 1 86 ? 38.075 -2.901 4.873 1.00 56.10 86 TYR D N 1
ATOM 6979 C CA . TYR D 1 86 ? 38.381 -2.661 6.275 1.00 58.79 86 TYR D CA 1
ATOM 6980 C C . TYR D 1 86 ? 38.106 -1.215 6.668 1.00 49.80 86 TYR D C 1
ATOM 6981 O O . TYR D 1 86 ? 38.202 -0.294 5.853 1.00 54.44 86 TYR D O 1
ATOM 6990 N N . ARG D 1 87 ? 37.757 -1.029 7.941 1.00 53.76 87 ARG D N 1
ATOM 6991 C CA . ARG D 1 87 ? 37.683 0.292 8.561 1.00 51.80 87 ARG D CA 1
ATOM 6992 C C . ARG D 1 87 ? 38.349 0.192 9.924 1.00 52.05 87 ARG D C 1
ATOM 6993 O O . ARG D 1 87 ? 37.780 -0.390 10.853 1.00 53.87 87 ARG D O 1
ATOM 7001 N N . LYS D 1 88 ? 39.547 0.758 10.043 1.00 60.28 88 LYS D N 1
ATOM 7002 C CA . LYS D 1 88 ? 40.336 0.704 11.270 1.00 62.63 88 LYS D CA 1
ATOM 7003 C C . LYS D 1 88 ? 40.694 2.133 11.650 1.00 60.59 88 LYS D C 1
ATOM 7004 O O . LYS D 1 88 ? 41.511 2.770 10.977 1.00 51.46 88 LYS D O 1
ATOM 7010 N N . MET D 1 89 ? 40.084 2.638 12.719 1.00 61.56 89 MET D N 1
ATOM 7011 C CA . MET D 1 89 ? 40.137 4.066 13.003 1.00 61.50 89 MET D CA 1
ATOM 7012 C C . MET D 1 89 ? 39.600 4.327 14.403 1.00 63.23 89 MET D C 1
ATOM 7013 O O . MET D 1 89 ? 38.965 3.468 15.021 1.00 62.89 89 MET D O 1
ATOM 7018 N N . TYR D 1 90 ? 39.875 5.532 14.893 1.00 54.94 90 TYR D N 1
ATOM 7019 C CA . TYR D 1 90 ? 39.101 6.150 15.959 1.00 57.21 90 TYR D CA 1
ATOM 7020 C C . TYR D 1 90 ? 38.099 7.094 15.309 1.00 56.35 90 TYR D C 1
ATOM 7021 O O . TYR D 1 90 ? 38.413 7.747 14.309 1.00 55.10 90 TYR D O 1
ATOM 7030 N N . ASN D 1 91 ? 36.894 7.168 15.868 1.00 58.26 91 ASN D N 1
ATOM 7031 C CA . ASN D 1 91 ? 35.874 7.991 15.238 1.00 62.26 91 ASN D CA 1
ATOM 7032 C C . ASN D 1 91 ? 34.940 8.587 16.281 1.00 63.96 91 ASN D C 1
ATOM 7033 O O . ASN D 1 91 ? 34.886 8.146 17.432 1.00 61.50 91 ASN D O 1
ATOM 7038 N N . VAL D 1 92 ? 34.207 9.609 15.846 1.00 63.60 92 VAL D N 1
ATOM 7039 C CA . VAL D 1 92 ? 33.143 10.240 16.616 1.00 55.26 92 VAL D CA 1
ATOM 7040 C C . VAL D 1 92 ? 31.940 10.368 15.694 1.00 53.97 92 VAL D C 1
ATOM 7041 O O . VAL D 1 92 ? 32.063 10.891 14.580 1.00 51.37 92 VAL D O 1
ATOM 7045 N N . ASN D 1 93 ? 30.781 9.896 16.149 1.00 54.67 93 ASN D N 1
ATOM 7046 C CA . ASN D 1 93 ? 29.624 9.805 15.274 1.00 57.57 93 ASN D CA 1
ATOM 7047 C C . ASN D 1 93 ? 28.801 11.091 15.317 1.00 58.04 93 ASN D C 1
ATOM 7048 O O . ASN D 1 93 ? 29.118 12.046 16.030 1.00 56.65 93 ASN D O 1
ATOM 7053 N N . GLN D 1 94 ? 27.724 11.109 14.533 1.00 56.62 94 GLN D N 1
ATOM 7054 C CA . GLN D 1 94 ? 26.899 12.310 14.415 1.00 56.02 94 GLN D CA 1
ATOM 7055 C C . GLN D 1 94 ? 26.234 12.723 15.722 1.00 54.36 94 GLN D C 1
ATOM 7056 O O . GLN D 1 94 ? 26.295 13.918 16.063 1.00 65.98 94 GLN D O 1
ATOM 7062 N N . PRO D 1 95 ? 25.573 11.836 16.480 1.00 61.53 95 PRO D N 1
ATOM 7063 C CA . PRO D 1 95 ? 24.958 12.297 17.738 1.00 58.42 95 PRO D CA 1
ATOM 7064 C C . PRO D 1 95 ? 25.958 12.861 18.732 1.00 62.78 95 PRO D C 1
ATOM 7065 O O . PRO D 1 95 ? 25.625 13.799 19.467 1.00 64.74 95 PRO D O 1
ATOM 7069 N N . GLU D 1 96 ? 27.177 12.320 18.777 1.00 63.26 96 GLU D N 1
ATOM 7070 C CA . GLU D 1 96 ? 28.191 12.869 19.671 1.00 65.98 96 GLU D CA 1
ATOM 7071 C C . GLU D 1 96 ? 28.630 14.258 19.221 1.00 66.50 96 GLU D C 1
ATOM 7072 O O . GLU D 1 96 ? 28.836 15.149 20.054 1.00 68.05 96 GLU D O 1
ATOM 7078 N N . ILE D 1 97 ? 28.780 14.463 17.910 1.00 60.57 97 ILE D N 1
ATOM 7079 C CA . ILE D 1 97 ? 29.149 15.783 17.407 1.00 58.89 97 ILE D CA 1
ATOM 7080 C C . ILE D 1 97 ? 28.006 16.769 17.612 1.00 60.23 97 ILE D C 1
ATOM 7081 O O . ILE D 1 97 ? 28.228 17.933 17.967 1.00 61.42 97 ILE D O 1
ATOM 7086 N N . ALA D 1 98 ? 26.766 16.322 17.400 1.00 57.58 98 ALA D N 1
ATOM 7087 C CA . ALA D 1 98 ? 25.617 17.194 17.615 1.00 61.42 98 ALA D CA 1
ATOM 7088 C C . ALA D 1 98 ? 25.459 17.578 19.080 1.00 65.35 98 ALA D C 1
ATOM 7089 O O . ALA D 1 98 ? 24.830 18.599 19.380 1.00 72.13 98 ALA D O 1
ATOM 7091 N N . GLU D 1 99 ? 26.010 16.779 19.995 1.00 63.12 99 GLU D N 1
ATOM 7092 C CA . GLU D 1 99 ? 25.872 17.055 21.421 1.00 69.13 99 GLU D CA 1
ATOM 7093 C C . GLU D 1 99 ? 26.934 18.034 21.911 1.00 72.34 99 GLU D C 1
ATOM 7094 O O . GLU D 1 99 ? 26.635 18.932 22.708 1.00 64.16 99 GLU D O 1
ATOM 7100 N N . GLY D 1 100 ? 28.172 17.885 21.445 1.00 69.34 100 GLY D N 1
ATOM 7101 C CA . GLY D 1 100 ? 29.261 18.715 21.922 1.00 69.94 100 GLY D CA 1
ATOM 7102 C C . GLY D 1 100 ? 29.718 19.776 20.943 1.00 68.40 100 GLY D C 1
ATOM 7103 O O . GLY D 1 100 ? 30.473 20.681 21.311 1.00 73.81 100 GLY D O 1
ATOM 7104 N N . GLY D 1 101 ? 29.273 19.680 19.692 1.00 61.24 101 GLY D N 1
ATOM 7105 C CA . GLY D 1 101 ? 29.713 20.607 18.675 1.00 61.53 101 GLY D CA 1
ATOM 7106 C C . GLY D 1 101 ? 28.889 21.883 18.627 1.00 63.40 101 GLY D C 1
ATOM 7107 O O . GLY D 1 101 ? 27.761 21.947 19.112 1.00 67.61 101 GLY D O 1
ATOM 7108 N N . THR D 1 102 ? 29.485 22.914 18.030 1.00 54.94 102 THR D N 1
ATOM 7109 C CA . THR D 1 102 ? 28.816 24.196 17.845 1.00 57.56 102 THR D CA 1
ATOM 7110 C C . THR D 1 102 ? 28.990 24.677 16.409 1.00 56.01 102 THR D C 1
ATOM 7111 O O . THR D 1 102 ? 28.006 24.945 15.711 1.00 58.39 102 THR D O 1
ATOM 7115 N N . PHE D 1 103 ? 30.243 24.788 15.963 1.00 54.89 103 PHE D N 1
ATOM 7116 C CA . PHE D 1 103 ? 30.511 25.277 14.615 1.00 49.90 103 PHE D CA 1
ATOM 7117 C C . PHE D 1 103 ? 30.124 24.250 13.558 1.00 49.06 103 PHE D C 1
ATOM 7118 O O . PHE D 1 103 ? 29.606 24.613 12.495 1.00 51.62 103 PHE D O 1
ATOM 7126 N N . ILE D 1 104 ? 30.370 22.971 13.823 1.00 48.40 104 ILE D N 1
ATOM 7127 C CA . ILE D 1 104 ? 30.147 21.916 12.836 1.00 56.23 104 ILE D CA 1
ATOM 7128 C C . ILE D 1 104 ? 28.657 21.768 12.529 1.00 55.15 104 ILE D C 1
ATOM 7129 O O . ILE D 1 104 ? 28.288 21.755 11.346 1.00 45.68 104 ILE D O 1
ATOM 7134 N N . PRO D 1 105 ? 27.762 21.654 13.522 1.00 58.98 105 PRO D N 1
ATOM 7135 C CA . PRO D 1 105 ? 26.330 21.610 13.181 1.00 57.14 105 PRO D CA 1
ATOM 7136 C C . PRO D 1 105 ? 25.835 22.877 12.508 1.00 56.79 105 PRO D C 1
ATOM 7137 O O . PRO D 1 105 ? 24.960 22.804 11.636 1.00 48.40 105 PRO D O 1
ATOM 7141 N N . ALA D 1 106 ? 26.370 24.040 12.887 1.00 53.98 106 ALA D N 1
ATOM 7142 C CA . ALA D 1 106 ? 25.957 25.287 12.250 1.00 57.65 106 ALA D CA 1
ATOM 7143 C C . ALA D 1 106 ? 26.411 25.347 10.798 1.00 52.34 106 ALA D C 1
ATOM 7144 O O . ALA D 1 106 ? 25.651 25.775 9.921 1.00 49.41 106 ALA D O 1
ATOM 7146 N N . LEU D 1 107 ? 27.650 24.930 10.525 1.00 45.90 107 LEU D N 1
ATOM 7147 C CA . LEU D 1 107 ? 28.147 24.940 9.153 1.00 43.58 107 LEU D CA 1
ATOM 7148 C C . LEU D 1 107 ? 27.348 23.999 8.264 1.00 42.70 107 LEU D C 1
ATOM 7149 O O . LEU D 1 107 ? 27.158 24.281 7.075 1.00 41.56 107 LEU D O 1
ATOM 7154 N N . TYR D 1 108 ? 26.884 22.876 8.816 1.00 45.22 108 TYR D N 1
ATOM 7155 C CA . TYR D 1 108 ? 26.094 21.935 8.030 1.00 42.73 108 TYR D CA 1
ATOM 7156 C C . TYR D 1 108 ? 24.799 22.572 7.542 1.00 46.83 108 TYR D C 1
ATOM 7157 O O . TYR D 1 108 ? 24.336 22.284 6.432 1.00 42.05 108 TYR D O 1
ATOM 7166 N N . GLN D 1 109 ? 24.200 23.438 8.356 1.00 44.37 109 GLN D N 1
ATOM 7167 C CA . GLN D 1 109 ? 22.954 24.105 8.005 1.00 55.39 109 GLN D CA 1
ATOM 7168 C C . GLN D 1 109 ? 23.170 25.440 7.306 1.00 52.02 109 GLN D C 1
ATOM 7169 O O . GLN D 1 109 ? 22.188 26.121 6.992 1.00 59.12 109 GLN D O 1
ATOM 7175 N N . SER D 1 110 ? 24.420 25.826 7.054 1.00 45.50 110 SER D N 1
ATOM 7176 C CA . SER D 1 110 ? 24.708 27.126 6.459 1.00 49.11 110 SER D CA 1
ATOM 7177 C C . SER D 1 110 ? 24.147 27.189 5.043 1.00 53.51 110 SER D C 1
ATOM 7178 O O . SER D 1 110 ? 24.509 26.376 4.187 1.00 40.77 110 SER D O 1
ATOM 7181 N N . GLU D 1 111 ? 23.262 28.158 4.799 1.00 46.34 111 GLU D N 1
ATOM 7182 C CA . GLU D 1 111 ? 22.656 28.291 3.479 1.00 49.34 111 GLU D CA 1
ATOM 7183 C C . GLU D 1 111 ? 23.691 28.697 2.436 1.00 44.99 111 GLU D C 1
ATOM 7184 O O . GLU D 1 111 ? 23.681 28.182 1.311 1.00 43.82 111 GLU D O 1
ATOM 7190 N N . SER D 1 112 ? 24.588 29.625 2.785 1.00 43.44 112 SER D N 1
ATOM 7191 C CA . SER D 1 112 ? 25.594 30.066 1.823 1.00 42.06 112 SER D CA 1
ATOM 7192 C C . SER D 1 112 ? 26.560 28.937 1.483 1.00 39.61 112 SER D C 1
ATOM 7193 O O . SER D 1 112 ? 26.998 28.811 0.334 1.00 38.54 112 SER D O 1
ATOM 7196 N N . LEU D 1 113 ? 26.902 28.105 2.471 1.00 44.32 113 LEU D N 1
ATOM 7197 C CA . LEU D 1 113 ? 27.764 26.957 2.206 1.00 41.12 113 LEU D CA 1
ATOM 7198 C C . LEU D 1 113 ? 27.078 25.956 1.286 1.00 46.11 113 LEU D C 1
ATOM 7199 O O . LEU D 1 113 ? 27.695 25.446 0.343 1.00 46.59 113 LEU D O 1
ATOM 7204 N N . ARG D 1 114 ? 25.804 25.658 1.550 1.00 45.43 114 ARG D N 1
ATOM 7205 C CA . ARG D 1 114 ? 25.074 24.714 0.710 1.00 43.78 114 ARG D CA 1
ATOM 7206 C C . ARG D 1 114 ? 24.891 25.260 -0.700 1.00 42.94 114 ARG D C 1
ATOM 7207 O O . ARG D 1 114 ? 24.982 24.509 -1.679 1.00 39.28 114 ARG D O 1
ATOM 7215 N N . LYS D 1 115 ? 24.630 26.563 -0.824 1.00 36.86 115 LYS D N 1
ATOM 7216 C CA . LYS D 1 115 ? 24.458 27.160 -2.144 1.00 44.19 115 LYS D CA 1
ATOM 7217 C C . LYS D 1 115 ? 25.769 27.168 -2.922 1.00 39.37 115 LYS D C 1
ATOM 7218 O O . LYS D 1 115 ? 25.771 26.999 -4.147 1.00 40.93 115 LYS D O 1
ATOM 7222 N N . PHE D 1 116 ? 26.892 27.363 -2.228 1.00 36.54 116 PHE D N 1
ATOM 7223 C CA . PHE D 1 116 ? 28.189 27.369 -2.898 1.00 35.05 116 PHE D CA 1
ATOM 7224 C C . PHE D 1 116 ? 28.549 25.981 -3.412 1.00 35.12 116 PHE D C 1
ATOM 7225 O O . PHE D 1 116 ? 28.943 25.821 -4.574 1.00 35.99 116 PHE D O 1
ATOM 7233 N N . LEU D 1 117 ? 28.425 24.962 -2.558 1.00 33.14 117 LEU D N 1
ATOM 7234 C CA . LEU D 1 117 ? 28.699 23.596 -2.995 1.00 32.34 117 LEU D CA 1
ATOM 7235 C C . LEU D 1 117 ? 27.718 23.156 -4.074 1.00 36.11 117 LEU D C 1
ATOM 7236 O O . LEU D 1 117 ? 28.094 22.446 -5.014 1.00 36.93 117 LEU D O 1
ATOM 7241 N N . GLY D 1 118 ? 26.453 23.563 -3.953 1.00 37.81 118 GLY D N 1
ATOM 7242 C CA . GLY D 1 118 ? 25.492 23.270 -5.001 1.00 41.35 118 GLY D CA 1
ATOM 7243 C C . GLY D 1 118 ? 25.830 23.946 -6.313 1.00 36.71 118 GLY D C 1
ATOM 7244 O O . GLY D 1 118 ? 25.551 23.405 -7.387 1.00 36.47 118 GLY D O 1
ATOM 7245 N N . ASN D 1 119 ? 26.430 25.138 -6.248 1.00 34.36 119 ASN D N 1
ATOM 7246 C CA . ASN D 1 119 ? 26.882 25.814 -7.459 1.00 38.29 119 ASN D CA 1
ATOM 7247 C C . ASN D 1 119 ? 27.966 25.008 -8.164 1.00 38.95 119 ASN D C 1
ATOM 7248 O O . ASN D 1 119 ? 27.974 24.907 -9.397 1.00 38.81 119 ASN D O 1
ATOM 7253 N N . ILE D 1 120 ? 28.888 24.426 -7.397 1.00 33.51 120 ILE D N 1
ATOM 7254 C CA . ILE D 1 120 ? 29.948 23.615 -7.989 1.00 37.51 120 ILE D CA 1
ATOM 7255 C C . ILE D 1 120 ? 29.375 22.320 -8.553 1.00 40.50 120 ILE D C 1
ATOM 7256 O O . ILE D 1 120 ? 29.695 21.915 -9.677 1.00 30.55 120 ILE D O 1
ATOM 7261 N N . ALA D 1 121 ? 28.517 21.652 -7.780 1.00 37.11 121 ALA D N 1
ATOM 7262 C CA . ALA D 1 121 ? 27.985 20.358 -8.185 1.00 37.62 121 ALA D CA 1
ATOM 7263 C C . ALA D 1 121 ? 26.885 20.466 -9.232 1.00 38.07 121 ALA D C 1
ATOM 7264 O O . ALA D 1 121 ? 26.597 19.474 -9.910 1.00 39.85 121 ALA D O 1
ATOM 7266 N N . GLY D 1 122 ? 26.270 21.634 -9.383 1.00 41.77 122 GLY D N 1
ATOM 7267 C CA . GLY D 1 122 ? 25.145 21.764 -10.294 1.00 40.69 122 GLY D CA 1
ATOM 7268 C C . GLY D 1 122 ? 23.867 21.155 -9.759 1.00 40.92 122 GLY D C 1
ATOM 7269 O O . GLY D 1 122 ? 23.096 20.564 -10.526 1.00 38.33 122 GLY D O 1
ATOM 7270 N N . ASP D 1 123 ? 23.623 21.286 -8.457 1.00 38.77 123 ASP D N 1
ATOM 7271 C CA . ASP D 1 123 ? 22.486 20.651 -7.810 1.00 36.22 123 ASP D CA 1
ATOM 7272 C C . ASP D 1 123 ? 22.087 21.490 -6.602 1.00 42.10 123 ASP D C 1
ATOM 7273 O O . ASP D 1 123 ? 22.735 22.486 -6.272 1.00 39.97 123 ASP D O 1
ATOM 7278 N N . ASP D 1 124 ? 21.007 21.082 -5.946 1.00 44.22 124 ASP D N 1
ATOM 7279 C CA . ASP D 1 124 ? 20.558 21.692 -4.703 1.00 43.00 124 ASP D CA 1
ATOM 7280 C C . ASP D 1 124 ? 20.840 20.735 -3.555 1.00 41.35 124 ASP D C 1
ATOM 7281 O O . ASP D 1 124 ? 20.447 19.565 -3.606 1.00 41.56 124 ASP D O 1
ATOM 7286 N N . LEU D 1 125 ? 21.524 21.231 -2.528 1.00 41.84 125 LEU D N 1
ATOM 7287 C CA . LEU D 1 125 ? 21.909 20.409 -1.392 1.00 44.16 125 LEU D CA 1
ATOM 7288 C C . LEU D 1 125 ? 20.831 20.444 -0.317 1.00 46.10 125 LEU D C 1
ATOM 7289 O O . LEU D 1 125 ? 20.196 21.477 -0.088 1.00 44.82 125 LEU D O 1
ATOM 7294 N N . ALA D 1 126 ? 20.634 19.305 0.341 1.00 41.46 126 ALA D N 1
ATOM 7295 C CA . ALA D 1 126 ? 19.710 19.198 1.458 1.00 42.86 126 ALA D CA 1
ATOM 7296 C C . ALA D 1 126 ? 20.325 18.293 2.515 1.00 50.19 126 ALA D C 1
ATOM 7297 O O . ALA D 1 126 ? 21.289 17.569 2.255 1.00 47.69 126 ALA D O 1
ATOM 7299 N N . SER D 1 127 ? 19.757 18.346 3.717 1.00 54.49 127 SER D N 1
ATOM 7300 C CA . SER D 1 127 ? 20.233 17.489 4.793 1.00 43.29 127 SER D CA 1
ATOM 7301 C C . SER D 1 127 ? 19.985 16.026 4.452 1.00 49.30 127 SER D C 1
ATOM 7302 O O . SER D 1 127 ? 18.914 15.655 3.965 1.00 47.32 127 SER D O 1
ATOM 7305 N N . CYS D 1 128 ? 20.988 15.193 4.706 1.00 45.41 128 CYS D N 1
ATOM 7306 C CA . CYS D 1 128 ? 20.871 13.763 4.475 1.00 47.45 128 CYS D CA 1
ATOM 7307 C C . CYS D 1 128 ? 20.274 13.104 5.717 1.00 49.59 128 CYS D C 1
ATOM 7308 O O . CYS D 1 128 ? 19.808 13.779 6.640 1.00 48.23 128 CYS D O 1
ATOM 7311 N N . TRP D 1 129 ? 20.263 11.772 5.737 1.00 50.51 129 TRP D N 1
ATOM 7312 C CA . TRP D 1 129 ? 19.860 11.031 6.925 1.00 49.39 129 TRP D CA 1
ATOM 7313 C C . TRP D 1 129 ? 20.644 11.525 8.134 1.00 48.17 129 TRP D C 1
ATOM 7314 O O . TRP D 1 129 ? 21.863 11.704 8.066 1.00 50.10 129 TRP D O 1
ATOM 7325 N N . GLU D 1 130 ? 19.926 11.755 9.239 1.00 49.97 130 GLU D N 1
ATOM 7326 C CA . GLU D 1 130 ? 20.459 12.558 10.338 1.00 53.47 130 GLU D CA 1
ATOM 7327 C C . GLU D 1 130 ? 21.800 12.033 10.838 1.00 50.41 130 GLU D C 1
ATOM 7328 O O . GLU D 1 130 ? 22.760 12.796 10.985 1.00 53.11 130 GLU D O 1
ATOM 7334 N N . GLN D 1 131 ? 21.890 10.730 11.092 1.00 51.72 131 GLN D N 1
ATOM 7335 C CA . GLN D 1 131 ? 23.079 10.149 11.704 1.00 52.24 131 GLN D CA 1
ATOM 7336 C C . GLN D 1 131 ? 24.259 10.029 10.742 1.00 55.35 131 GLN D C 1
ATOM 7337 O O . GLN D 1 131 ? 25.264 9.402 11.096 1.00 50.61 131 GLN D O 1
ATOM 7343 N N . GLU D 1 132 ? 24.165 10.603 9.542 1.00 47.81 132 GLU D N 1
ATOM 7344 C CA . GLU D 1 132 ? 25.287 10.662 8.612 1.00 50.08 132 GLU D CA 1
ATOM 7345 C C . GLU D 1 132 ? 25.657 12.094 8.246 1.00 49.01 132 GLU D C 1
ATOM 7346 O O . GLU D 1 132 ? 26.529 12.302 7.393 1.00 51.55 132 GLU D O 1
ATOM 7352 N N . GLN D 1 133 ? 25.024 13.087 8.875 1.00 49.15 133 GLN D N 1
ATOM 7353 C CA . GLN D 1 133 ? 25.225 14.475 8.469 1.00 44.37 133 GLN D CA 1
ATOM 7354 C C . GLN D 1 133 ? 26.662 14.927 8.697 1.00 44.33 133 GLN D C 1
ATOM 7355 O O . GLN D 1 133 ? 27.234 15.638 7.862 1.00 43.85 133 GLN D O 1
ATOM 7361 N N . TYR D 1 134 ? 27.266 14.530 9.815 1.00 44.95 134 TYR D N 1
ATOM 7362 C CA . TYR D 1 134 ? 28.661 14.862 10.065 1.00 50.78 134 TYR D CA 1
ATOM 7363 C C . TYR D 1 134 ? 29.308 13.772 10.906 1.00 45.98 134 TYR D C 1
ATOM 7364 O O . TYR D 1 134 ? 28.717 13.289 11.875 1.00 47.44 134 TYR D O 1
ATOM 7373 N N . LEU D 1 135 ? 30.527 13.392 10.521 1.00 50.82 135 LEU D N 1
ATOM 7374 C CA . LEU D 1 135 ? 31.274 12.329 11.178 1.00 50.60 135 LEU D CA 1
ATOM 7375 C C . LEU D 1 135 ? 32.749 12.703 11.219 1.00 50.94 135 LEU D C 1
ATOM 7376 O O . LEU D 1 135 ? 33.233 13.475 10.387 1.00 52.35 135 LEU D O 1
ATOM 7381 N N . VAL D 1 136 ? 33.459 12.145 12.197 1.00 51.70 136 VAL D N 1
ATOM 7382 C CA . VAL D 1 136 ? 34.880 12.401 12.403 1.00 49.52 136 VAL D CA 1
ATOM 7383 C C . VAL D 1 136 ? 35.625 11.074 12.350 1.00 49.48 136 VAL D C 1
ATOM 7384 O O . VAL D 1 136 ? 35.139 10.061 12.864 1.00 52.20 136 VAL D O 1
ATOM 7388 N N . THR D 1 137 ? 36.799 11.078 11.716 1.00 46.53 137 THR D N 1
ATOM 7389 C CA . THR D 1 137 ? 37.662 9.907 11.648 1.00 50.32 137 THR D CA 1
ATOM 7390 C C . THR D 1 137 ? 39.076 10.291 12.065 1.00 47.52 137 THR D C 1
ATOM 7391 O O . THR D 1 137 ? 39.537 11.399 11.774 1.00 46.63 137 THR D O 1
ATOM 7395 N N . LYS D 1 138 ? 39.762 9.372 12.748 1.00 52.96 138 LYS D N 1
ATOM 7396 C CA . LYS D 1 138 ? 41.150 9.571 13.153 1.00 54.85 138 LYS D CA 1
ATOM 7397 C C . LYS D 1 138 ? 41.935 8.297 12.881 1.00 54.01 138 LYS D C 1
ATOM 7398 O O . LYS D 1 138 ? 41.618 7.242 13.440 1.00 56.46 138 LYS D O 1
ATOM 7404 N N . LEU D 1 139 ? 42.954 8.395 12.031 1.00 52.40 139 LEU D N 1
ATOM 7405 C CA . LEU D 1 139 ? 43.872 7.297 11.752 1.00 52.69 139 LEU D CA 1
ATOM 7406 C C . LEU D 1 139 ? 45.200 7.572 12.444 1.00 58.17 139 LEU D C 1
ATOM 7407 O O . LEU D 1 139 ? 45.730 8.685 12.353 1.00 59.94 139 LEU D O 1
ATOM 7412 N N . SER D 1 140 ? 45.737 6.563 13.132 1.00 54.24 140 SER D N 1
ATOM 7413 C CA . SER D 1 140 ? 46.940 6.769 13.931 1.00 55.27 140 SER D CA 1
ATOM 7414 C C . SER D 1 140 ? 47.959 5.647 13.766 1.00 56.67 140 SER D C 1
ATOM 7415 O O . SER D 1 140 ? 49.129 5.906 13.465 1.00 60.89 140 SER D O 1
ATOM 7418 N N . HIS D 1 141 ? 47.528 4.399 13.962 1.00 58.98 141 HIS D N 1
ATOM 7419 C CA . HIS D 1 141 ? 48.466 3.288 14.023 1.00 59.52 141 HIS D CA 1
ATOM 7420 C C . HIS D 1 141 ? 48.677 2.667 12.645 1.00 64.57 141 HIS D C 1
ATOM 7421 O O . HIS D 1 141 ? 47.810 2.768 11.771 1.00 67.54 141 HIS D O 1
ATOM 7428 N N . PRO D 1 142 ? 49.835 2.041 12.426 1.00 62.76 142 PRO D N 1
ATOM 7429 C CA . PRO D 1 142 ? 50.057 1.320 11.165 1.00 60.11 142 PRO D CA 1
ATOM 7430 C C . PRO D 1 142 ? 48.980 0.270 10.934 1.00 62.65 142 PRO D C 1
ATOM 7431 O O . PRO D 1 142 ? 48.704 -0.565 11.799 1.00 66.71 142 PRO D O 1
ATOM 7435 N N . GLY D 1 143 ? 48.373 0.319 9.752 1.00 62.19 143 GLY D N 1
ATOM 7436 C CA . GLY D 1 143 ? 47.256 -0.528 9.410 1.00 62.55 143 GLY D CA 1
ATOM 7437 C C . GLY D 1 143 ? 45.913 0.171 9.430 1.00 59.92 143 GLY D C 1
ATOM 7438 O O . GLY D 1 143 ? 44.966 -0.322 8.807 1.00 63.27 143 GLY D O 1
ATOM 7439 N N . ASP D 1 144 ? 45.808 1.300 10.130 1.00 54.82 144 ASP D N 1
ATOM 7440 C CA . ASP D 1 144 ? 44.571 2.068 10.137 1.00 56.37 144 ASP D CA 1
ATOM 7441 C C . ASP D 1 144 ? 44.246 2.544 8.728 1.00 58.06 144 ASP D C 1
ATOM 7442 O O . ASP D 1 144 ? 45.111 3.069 8.023 1.00 54.99 144 ASP D O 1
ATOM 7447 N N . THR D 1 145 ? 42.993 2.363 8.320 1.00 58.48 145 THR D N 1
ATOM 7448 C CA . THR D 1 145 ? 42.615 2.636 6.942 1.00 55.96 145 THR D CA 1
ATOM 7449 C C . THR D 1 145 ? 41.117 2.885 6.863 1.00 54.30 145 THR D C 1
ATOM 7450 O O . THR D 1 145 ? 40.367 2.635 7.811 1.00 50.91 145 THR D O 1
ATOM 7454 N N . HIS D 1 146 ? 40.698 3.391 5.705 1.00 51.79 146 HIS D N 1
ATOM 7455 C CA . HIS D 1 146 ? 39.292 3.565 5.340 1.00 50.29 146 HIS D CA 1
ATOM 7456 C C . HIS D 1 146 ? 39.158 2.931 3.959 1.00 43.59 146 HIS D C 1
ATOM 7457 O O . HIS D 1 146 ? 39.401 3.585 2.942 1.00 41.84 146 HIS D O 1
ATOM 7464 N N . GLY D 1 147 ? 38.785 1.651 3.931 1.00 45.23 147 GLY D N 1
ATOM 7465 C CA . GLY D 1 147 ? 38.840 0.849 2.720 1.00 44.08 147 GLY D CA 1
ATOM 7466 C C . GLY D 1 147 ? 37.945 1.311 1.586 1.00 39.00 147 GLY D C 1
ATOM 7467 O O . GLY D 1 147 ? 37.167 2.256 1.746 1.00 40.05 147 GLY D O 1
ATOM 7468 N N . TRP D 1 148 ? 38.059 0.648 0.432 1.00 36.95 148 TRP D N 1
ATOM 7469 C CA . TRP D 1 148 ? 37.282 1.010 -0.750 1.00 40.57 148 TRP D CA 1
ATOM 7470 C C . TRP D 1 148 ? 35.794 1.039 -0.430 1.00 38.91 148 TRP D C 1
ATOM 7471 O O . TRP D 1 148 ? 35.265 0.117 0.196 1.00 43.73 148 TRP D O 1
ATOM 7482 N N . HIS D 1 149 ? 35.123 2.106 -0.858 1.00 32.04 149 HIS D N 1
ATOM 7483 C CA . HIS D 1 149 ? 33.705 2.269 -0.563 1.00 40.20 149 HIS D CA 1
ATOM 7484 C C . HIS D 1 149 ? 33.132 3.385 -1.424 1.00 44.52 149 HIS D C 1
ATOM 7485 O O . HIS D 1 149 ? 33.858 4.115 -2.105 1.00 41.31 149 HIS D O 1
ATOM 7492 N N . TRP D 1 150 ? 31.809 3.496 -1.384 1.00 41.48 150 TRP D N 1
ATOM 7493 C CA . TRP D 1 150 ? 31.072 4.651 -1.870 1.00 35.01 150 TRP D CA 1
ATOM 7494 C C . TRP D 1 150 ? 30.306 5.269 -0.707 1.00 40.48 150 TRP D C 1
ATOM 7495 O O . TRP D 1 150 ? 30.264 4.725 0.400 1.00 42.53 150 TRP D O 1
ATOM 7506 N N . GLY D 1 151 ? 29.689 6.414 -0.967 1.00 36.28 151 GLY D N 1
ATOM 7507 C CA . GLY D 1 151 ? 28.792 7.039 -0.018 1.00 38.79 151 GLY D CA 1
ATOM 7508 C C . GLY D 1 151 ? 27.342 6.833 -0.417 1.00 45.20 151 GLY D C 1
ATOM 7509 O O . GLY D 1 151 ? 27.018 6.720 -1.597 1.00 40.37 151 GLY D O 1
ATOM 7510 N N . ASP D 1 152 ? 26.466 6.781 0.588 1.00 44.09 152 ASP D N 1
ATOM 7511 C CA . ASP D 1 152 ? 25.038 6.687 0.314 1.00 45.15 152 ASP D CA 1
ATOM 7512 C C . ASP D 1 152 ? 24.479 7.984 -0.249 1.00 42.05 152 ASP D C 1
ATOM 7513 O O . ASP D 1 152 ? 23.401 7.971 -0.854 1.00 47.83 152 ASP D O 1
ATOM 7518 N N . TYR D 1 153 ? 25.181 9.096 -0.065 1.00 34.08 153 TYR D N 1
ATOM 7519 C CA . TYR D 1 153 ? 24.717 10.403 -0.492 1.00 36.50 153 TYR D CA 1
ATOM 7520 C C . TYR D 1 153 ? 25.787 11.086 -1.331 1.00 37.88 153 TYR D C 1
ATOM 7521 O O . TYR D 1 153 ? 26.980 10.815 -1.164 1.00 39.80 153 TYR D O 1
ATOM 7530 N N . PRO D 1 154 ? 25.389 11.976 -2.246 1.00 38.80 154 PRO D N 1
ATOM 7531 C CA . PRO D 1 154 ? 26.311 12.396 -3.311 1.00 34.57 154 PRO D CA 1
ATOM 7532 C C . PRO D 1 154 ? 27.334 13.458 -2.933 1.00 43.10 154 PRO D C 1
ATOM 7533 O O . PRO D 1 154 ? 28.408 13.502 -3.539 1.00 34.74 154 PRO D O 1
ATOM 7537 N N . TYR D 1 155 ? 27.038 14.320 -1.964 1.00 37.82 155 TYR D N 1
ATOM 7538 C CA . TYR D 1 155 ? 27.835 15.524 -1.746 1.00 34.64 155 TYR D CA 1
ATOM 7539 C C . TYR D 1 155 ? 28.495 15.471 -0.374 1.00 40.60 155 TYR D C 1
ATOM 7540 O O . TYR D 1 155 ? 27.832 15.652 0.652 1.00 39.11 155 TYR D O 1
ATOM 7549 N N . THR D 1 156 ? 29.805 15.231 -0.369 1.00 33.92 156 THR D N 1
ATOM 7550 C CA . THR D 1 156 ? 30.588 15.069 0.848 1.00 40.37 156 THR D CA 1
ATOM 7551 C C . THR D 1 156 ? 31.733 16.071 0.846 1.00 41.93 156 THR D C 1
ATOM 7552 O O . THR D 1 156 ? 32.426 16.226 -0.166 1.00 41.17 156 THR D O 1
ATOM 7556 N N . MET D 1 157 ? 31.926 16.749 1.973 1.00 44.13 157 MET D N 1
ATOM 7557 C CA . MET D 1 157 ? 33.067 17.628 2.189 1.00 39.43 157 MET D CA 1
ATOM 7558 C C . MET D 1 157 ? 33.958 17.021 3.264 1.00 37.74 157 MET D C 1
ATOM 7559 O O . MET D 1 157 ? 33.484 16.701 4.359 1.00 43.00 157 MET D O 1
ATOM 7564 N N . ILE D 1 158 ? 35.240 16.858 2.949 1.00 37.96 158 ILE D N 1
ATOM 7565 C CA . ILE D 1 158 ? 36.213 16.272 3.865 1.00 41.26 158 ILE D CA 1
ATOM 7566 C C . ILE D 1 158 ? 37.146 17.375 4.341 1.00 46.62 158 ILE D C 1
ATOM 7567 O O . ILE D 1 158 ? 37.843 18.002 3.534 1.00 43.26 158 ILE D O 1
ATOM 7572 N N . TRP D 1 159 ? 37.162 17.605 5.652 1.00 37.72 159 TRP D N 1
ATOM 7573 C CA . TRP D 1 159 ? 37.955 18.663 6.268 1.00 35.57 159 TRP D CA 1
ATOM 7574 C C . TRP D 1 159 ? 39.184 18.025 6.907 1.00 39.86 159 TRP D C 1
ATOM 7575 O O . TRP D 1 159 ? 39.063 17.263 7.870 1.00 39.50 159 TRP D O 1
ATOM 7586 N N . ILE D 1 160 ? 40.363 18.337 6.376 1.00 38.75 160 ILE D N 1
ATOM 7587 C CA . ILE D 1 160 ? 41.609 17.773 6.889 1.00 44.65 160 ILE D CA 1
ATOM 7588 C C . ILE D 1 160 ? 42.010 18.553 8.137 1.00 38.70 160 ILE D C 1
ATOM 7589 O O . ILE D 1 160 ? 42.437 19.707 8.050 1.00 41.15 160 ILE D O 1
ATOM 7594 N N . ILE D 1 161 ? 41.880 17.922 9.301 1.00 39.88 161 ILE D N 1
ATOM 7595 C CA . ILE D 1 161 ? 42.226 18.563 10.567 1.00 41.71 161 ILE D CA 1
ATOM 7596 C C . ILE D 1 161 ? 43.695 18.356 10.905 1.00 48.26 161 ILE D C 1
ATOM 7597 O O . ILE D 1 161 ? 44.400 19.300 11.272 1.00 48.30 161 ILE D O 1
ATOM 7602 N N . GLU D 1 162 ? 44.170 17.117 10.799 1.00 48.16 162 GLU D N 1
ATOM 7603 C CA . GLU D 1 162 ? 45.579 16.791 10.962 1.00 50.44 162 GLU D CA 1
ATOM 7604 C C . GLU D 1 162 ? 45.962 15.775 9.897 1.00 48.54 162 GLU D C 1
ATOM 7605 O O . GLU D 1 162 ? 45.152 14.927 9.512 1.00 47.45 162 GLU D O 1
ATOM 7611 N N . ALA D 1 163 ? 47.205 15.871 9.416 1.00 42.18 163 ALA D N 1
ATOM 7612 C CA . ALA D 1 163 ? 47.674 14.953 8.388 1.00 50.55 163 ALA D CA 1
ATOM 7613 C C . ALA D 1 163 ? 49.190 14.960 8.356 1.00 52.32 163 ALA D C 1
ATOM 7614 O O . ALA D 1 163 ? 49.793 16.032 8.503 1.00 47.59 163 ALA D O 1
ATOM 7616 N N . PRO D 1 164 ? 49.836 13.809 8.169 1.00 54.40 164 PRO D N 1
ATOM 7617 C CA . PRO D 1 164 ? 51.295 13.804 8.019 1.00 48.62 164 PRO D CA 1
ATOM 7618 C C . PRO D 1 164 ? 51.709 14.450 6.706 1.00 46.08 164 PRO D C 1
ATOM 7619 O O . PRO D 1 164 ? 51.062 14.270 5.672 1.00 47.37 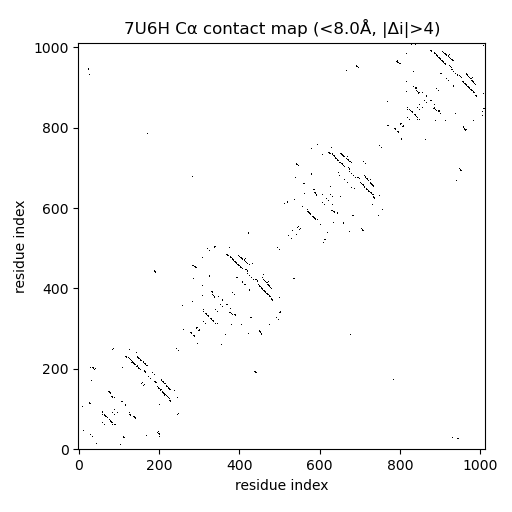164 PRO D O 1
ATOM 7623 N N . GLU D 1 165 ? 52.804 15.211 6.757 1.00 44.94 165 GLU D N 1
ATOM 7624 C CA . GLU D 1 165 ? 53.267 15.909 5.563 1.00 53.46 165 GLU D CA 1
ATOM 7625 C C . GLU D 1 165 ? 53.928 14.959 4.573 1.00 54.04 165 GLU D C 1
ATOM 7626 O O . GLU D 1 165 ? 53.943 15.236 3.368 1.00 49.99 165 GLU D O 1
ATOM 7632 N N . ASP D 1 166 ? 54.469 13.841 5.052 1.00 52.57 166 ASP D N 1
ATOM 7633 C CA . ASP D 1 166 ? 55.109 12.868 4.178 1.00 50.52 166 ASP D CA 1
ATOM 7634 C C . ASP D 1 166 ? 54.070 11.873 3.678 1.00 45.39 166 ASP D C 1
ATOM 7635 O O . ASP D 1 166 ? 53.501 11.131 4.489 1.00 56.25 166 ASP D O 1
ATOM 7640 N N . PRO D 1 167 ? 53.788 11.824 2.373 1.00 47.45 167 PRO D N 1
ATOM 7641 C CA . PRO D 1 167 ? 52.807 10.845 1.874 1.00 45.87 167 PRO D CA 1
ATOM 7642 C C . PRO D 1 167 ? 53.239 9.402 2.065 1.00 52.71 167 PRO D C 1
ATOM 7643 O O . PRO D 1 167 ? 52.387 8.506 2.015 1.00 50.77 167 PRO D O 1
ATOM 7647 N N . ALA D 1 168 ? 54.533 9.147 2.281 1.00 45.04 168 ALA D N 1
ATOM 7648 C CA . ALA D 1 168 ? 55.000 7.789 2.530 1.00 51.63 168 ALA D CA 1
ATOM 7649 C C . ALA D 1 168 ? 54.454 7.218 3.832 1.00 56.87 168 ALA D C 1
ATOM 7650 O O . ALA D 1 168 ? 54.400 5.992 3.983 1.00 57.54 168 ALA D O 1
ATOM 7652 N N . ILE D 1 169 ? 54.053 8.076 4.773 1.00 53.64 169 ILE D N 1
ATOM 7653 C CA . ILE D 1 169 ? 53.465 7.603 6.020 1.00 53.91 169 ILE D CA 1
ATOM 7654 C C . ILE D 1 169 ? 52.080 7.008 5.792 1.00 57.16 169 ILE D C 1
ATOM 7655 O O . ILE D 1 169 ? 51.612 6.198 6.601 1.00 50.90 169 ILE D O 1
ATOM 7660 N N . GLY D 1 170 ? 51.424 7.364 4.698 1.00 58.10 170 GLY D N 1
ATOM 7661 C CA . GLY D 1 170 ? 50.116 6.838 4.366 1.00 53.72 170 GLY D CA 1
ATOM 7662 C C . GLY D 1 170 ? 49.050 7.919 4.390 1.00 47.69 170 GLY D C 1
ATOM 7663 O O . GLY D 1 170 ? 49.325 9.112 4.544 1.00 52.21 170 GLY D O 1
ATOM 7664 N N . GLY D 1 171 ? 47.808 7.474 4.230 1.00 48.40 171 GLY D N 1
ATOM 7665 C CA . GLY D 1 171 ? 46.673 8.370 4.215 1.00 41.37 171 GLY D CA 1
ATOM 7666 C C . GLY D 1 171 ? 46.355 8.983 2.871 1.00 49.22 171 GLY D C 1
ATOM 7667 O O . GLY D 1 171 ? 45.525 9.898 2.809 1.00 53.61 171 GLY D O 1
ATOM 7668 N N . VAL D 1 172 ? 46.986 8.512 1.794 1.00 41.86 172 VAL D N 1
ATOM 7669 C CA . VAL D 1 172 ? 46.709 9.044 0.467 1.00 41.42 172 VAL D CA 1
ATOM 7670 C C . VAL D 1 172 ? 45.312 8.623 0.029 1.00 35.42 172 VAL D C 1
ATOM 7671 O O . VAL D 1 172 ? 44.901 7.470 0.219 1.00 35.54 172 VAL D O 1
ATOM 7675 N N . LEU D 1 173 ? 44.571 9.562 -0.554 1.00 36.09 173 LEU D N 1
ATOM 7676 C CA . LEU D 1 173 ? 43.244 9.283 -1.085 1.00 35.74 173 LEU D CA 1
ATOM 7677 C C . LEU D 1 173 ? 43.348 8.901 -2.555 1.00 38.54 173 LEU D C 1
ATOM 7678 O O . LEU D 1 173 ? 44.043 9.567 -3.329 1.00 35.71 173 LEU D O 1
ATOM 7683 N N . GLN D 1 174 ? 42.660 7.828 -2.935 1.00 38.75 174 GLN D N 1
ATOM 7684 C CA . GLN D 1 174 ? 42.592 7.378 -4.318 1.00 35.97 174 GLN D CA 1
ATOM 7685 C C . GLN D 1 174 ? 41.133 7.308 -4.742 1.00 39.20 174 GLN D C 1
ATOM 7686 O O . GLN D 1 174 ? 40.272 6.910 -3.954 1.00 34.05 174 GLN D O 1
ATOM 7692 N N . CYS D 1 175 ? 40.856 7.691 -5.988 1.00 35.27 175 CYS D N 1
ATOM 7693 C CA . CYS D 1 175 ? 39.487 7.873 -6.450 1.00 37.19 175 CYS D CA 1
ATOM 7694 C C . CYS D 1 175 ? 39.284 7.236 -7.817 1.00 32.48 175 CYS D C 1
ATOM 7695 O O . CYS D 1 175 ? 40.187 7.242 -8.658 1.00 29.86 175 CYS D O 1
ATOM 7698 N N . VAL D 1 176 ? 38.090 6.689 -8.024 1.00 35.16 176 VAL D N 1
ATOM 7699 C CA . VAL D 1 176 ? 37.632 6.237 -9.335 1.00 33.37 176 VAL D CA 1
ATOM 7700 C C . VAL D 1 176 ? 36.255 6.849 -9.565 1.00 31.38 176 VAL D C 1
ATOM 7701 O O . VAL D 1 176 ? 35.252 6.325 -9.059 1.00 27.35 176 VAL D O 1
ATOM 7705 N N . PRO D 1 177 ? 36.156 7.953 -10.297 1.00 26.26 177 PRO D N 1
ATOM 7706 C CA . PRO D 1 177 ? 34.864 8.624 -10.461 1.00 29.23 177 PRO D CA 1
ATOM 7707 C C . PRO D 1 177 ? 33.991 7.924 -11.496 1.00 39.32 177 PRO D C 1
ATOM 7708 O O . PRO D 1 177 ? 34.433 7.051 -12.245 1.00 31.30 177 PRO D O 1
ATOM 7712 N N . HIS D 1 178 ? 32.720 8.331 -11.509 1.00 32.58 178 HIS D N 1
ATOM 7713 C CA . HIS D 1 178 ? 31.733 7.859 -12.483 1.00 37.52 178 HIS D CA 1
ATOM 7714 C C . HIS D 1 178 ? 31.501 6.355 -12.368 1.00 30.81 178 HIS D C 1
ATOM 7715 O O . HIS D 1 178 ? 31.309 5.654 -13.364 1.00 29.86 178 HIS D O 1
ATOM 7722 N N . SER D 1 179 ? 31.523 5.861 -11.138 1.00 26.68 179 SER D N 1
ATOM 7723 C CA . SER D 1 179 ? 31.054 4.534 -10.790 1.00 26.90 179 SER D CA 1
ATOM 7724 C C . SER D 1 179 ? 29.725 4.675 -10.052 1.00 28.60 179 SER D C 1
ATOM 7725 O O . SER D 1 179 ? 29.095 5.738 -10.065 1.00 31.88 179 SER D O 1
ATOM 7728 N N . GLU D 1 180 A 29.289 3.595 -9.412 1.00 27.86 180 GLU D N 1
ATOM 7729 C CA . GLU D 1 180 A 28.154 3.666 -8.502 1.00 38.37 180 GLU D CA 1
ATOM 7730 C C . GLU D 1 180 A 28.201 2.454 -7.586 1.00 39.48 180 GLU D C 1
ATOM 7731 O O . GLU D 1 180 A 28.948 1.500 -7.819 1.00 34.81 180 GLU D O 1
ATOM 7737 N N . TRP D 1 181 ? 27.382 2.503 -6.540 1.00 45.47 181 TRP D N 1
ATOM 7738 C CA . TRP D 1 181 ? 27.456 1.560 -5.431 1.00 47.41 181 TRP D CA 1
ATOM 7739 C C . TRP D 1 181 ? 26.347 0.525 -5.576 1.00 41.29 181 TRP D C 1
ATOM 7740 O O . TRP D 1 181 ? 25.169 0.831 -5.368 1.00 37.38 181 TRP D O 1
ATOM 7751 N N . ASP D 1 182 ? 26.731 -0.699 -5.931 1.00 35.75 182 ASP D N 1
ATOM 7752 C CA . ASP D 1 182 ? 25.837 -1.854 -5.907 1.00 41.15 182 ASP D CA 1
ATOM 7753 C C . ASP D 1 182 ? 26.193 -2.654 -4.658 1.00 43.12 182 ASP D C 1
ATOM 7754 O O . ASP D 1 182 ? 27.212 -3.347 -4.620 1.00 42.89 182 ASP D O 1
ATOM 7759 N N . LYS D 1 183 ? 25.348 -2.552 -3.630 1.00 45.30 183 LYS D N 1
ATOM 7760 C CA . LYS D 1 183 ? 25.684 -3.142 -2.338 1.00 50.69 183 LYS D CA 1
ATOM 7761 C C . LYS D 1 183 ? 25.706 -4.665 -2.391 1.00 51.92 183 LYS D C 1
ATOM 7762 O O . LYS D 1 183 ? 26.400 -5.299 -1.588 1.00 58.63 183 LYS D O 1
ATOM 7768 N N . GLN D 1 184 ? 24.968 -5.268 -3.321 1.00 50.22 184 GLN D N 1
ATOM 7769 C CA . GLN D 1 184 ? 24.940 -6.718 -3.459 1.00 57.29 184 GLN D CA 1
ATOM 7770 C C . GLN D 1 184 ? 25.941 -7.240 -4.481 1.00 57.83 184 GLN D C 1
ATOM 7771 O O . GLN D 1 184 ? 26.162 -8.455 -4.543 1.00 61.62 184 GLN D O 1
ATOM 7777 N N . ASN D 1 185 ? 26.548 -6.361 -5.275 1.00 51.80 185 ASN D N 1
ATOM 7778 C CA . ASN D 1 185 ? 27.509 -6.742 -6.303 1.00 37.83 185 ASN D CA 1
ATOM 7779 C C . ASN D 1 185 ? 28.386 -5.538 -6.623 1.00 40.18 185 ASN D C 1
ATOM 7780 O O . ASN D 1 185 ? 28.217 -4.906 -7.674 1.00 39.21 185 ASN D O 1
ATOM 7785 N N . PRO D 1 186 ? 29.332 -5.190 -5.744 1.00 41.46 186 PRO D N 1
ATOM 7786 C CA . PRO D 1 186 ? 30.040 -3.909 -5.905 1.00 35.35 186 PRO D CA 1
ATOM 7787 C C . PRO D 1 186 ? 30.937 -3.846 -7.126 1.00 32.51 186 PRO D C 1
ATOM 7788 O O . PRO D 1 186 ? 31.077 -2.765 -7.711 1.00 32.08 186 PRO D O 1
ATOM 7792 N N . GLN D 1 187 ? 31.539 -4.965 -7.534 1.00 37.53 187 GLN D N 1
ATOM 7793 C CA . GLN D 1 187 ? 32.436 -4.995 -8.691 1.00 41.90 187 GLN D CA 1
ATOM 7794 C C . GLN D 1 187 ? 33.546 -3.956 -8.548 1.00 38.07 187 GLN D C 1
ATOM 7795 O O . GLN D 1 187 ? 33.875 -3.230 -9.489 1.00 34.87 187 GLN D O 1
ATOM 7801 N N . ILE D 1 188 ? 34.119 -3.879 -7.344 1.00 35.14 188 ILE D N 1
ATOM 7802 C CA . ILE D 1 188 ? 35.128 -2.863 -7.054 1.00 39.79 188 ILE D CA 1
ATOM 7803 C C . ILE D 1 188 ? 36.336 -3.034 -7.966 1.00 38.46 188 ILE D C 1
ATOM 7804 O O . ILE D 1 188 ? 36.856 -2.060 -8.525 1.00 38.91 188 ILE D O 1
ATOM 7809 N N . TRP D 1 189 ? 36.797 -4.274 -8.138 1.00 36.64 189 TRP D N 1
ATOM 7810 C CA . TRP D 1 189 ? 37.973 -4.514 -8.965 1.00 45.76 189 TRP D CA 1
ATOM 7811 C C . TRP D 1 189 ? 37.703 -4.223 -10.435 1.00 46.96 189 TRP D C 1
ATOM 7812 O O . TRP D 1 189 ? 38.616 -3.811 -11.159 1.00 37.81 189 TRP D O 1
ATOM 7823 N N . GLN D 1 190 ? 36.464 -4.421 -10.892 1.00 35.70 190 GLN D N 1
ATOM 7824 C CA . GLN D 1 190 ? 36.146 -4.143 -12.289 1.00 30.11 190 GLN D CA 1
ATOM 7825 C C . GLN D 1 190 ? 36.176 -2.647 -12.576 1.00 34.38 190 GLN D C 1
ATOM 7826 O O . GLN D 1 190 ? 36.600 -2.226 -13.658 1.00 32.45 190 GLN D O 1
ATOM 7832 N N . TYR D 1 191 ? 35.728 -1.829 -11.619 1.00 30.76 191 TYR D N 1
ATOM 7833 C CA . TYR D 1 191 ? 35.830 -0.382 -11.783 1.00 30.32 191 TYR D CA 1
ATOM 7834 C C . TYR D 1 191 ? 37.287 0.062 -11.814 1.00 29.66 191 TYR D C 1
ATOM 7835 O O . TYR D 1 191 ? 37.647 0.984 -12.555 1.00 32.50 191 TYR D O 1
ATOM 7844 N N . ILE D 1 192 ? 38.137 -0.581 -11.011 1.00 33.13 192 ILE D N 1
ATOM 7845 C CA . ILE D 1 192 ? 39.557 -0.242 -10.993 1.00 35.15 192 ILE D CA 1
ATOM 7846 C C . ILE D 1 192 ? 40.220 -0.646 -12.305 1.00 37.25 192 ILE D C 1
ATOM 7847 O O . ILE D 1 192 ? 41.070 0.078 -12.837 1.00 35.39 192 ILE D O 1
ATOM 7852 N N . LEU D 1 193 ? 39.832 -1.799 -12.855 1.00 36.52 193 LEU D N 1
ATOM 7853 C CA . LEU D 1 193 ? 40.446 -2.274 -14.091 1.00 31.59 193 LEU D CA 1
ATOM 7854 C C . LEU D 1 193 ? 40.011 -1.453 -15.298 1.00 38.04 193 LEU D C 1
ATOM 7855 O O . LEU D 1 193 ? 40.774 -1.322 -16.262 1.00 38.91 193 LEU D O 1
ATOM 7860 N N . ASN D 1 194 ? 38.803 -0.894 -15.267 1.00 34.04 194 ASN D N 1
ATOM 7861 C CA A ASN D 1 194 ? 38.255 -0.167 -16.404 0.50 33.76 194 ASN D CA 1
ATOM 7862 C CA B ASN D 1 194 ? 38.249 -0.167 -16.401 0.50 33.80 194 ASN D CA 1
ATOM 7863 C C . ASN D 1 194 ? 38.492 1.335 -16.329 1.00 33.78 194 ASN D C 1
ATOM 7864 O O . ASN D 1 194 ? 38.090 2.057 -17.247 1.00 30.91 194 ASN D O 1
ATOM 7873 N N . ASN D 1 195 ? 39.134 1.825 -15.274 1.00 27.67 195 ASN D N 1
ATOM 7874 C CA . ASN D 1 195 ? 39.346 3.253 -15.103 1.00 26.14 195 ASN D CA 1
ATOM 7875 C C . ASN D 1 195 ? 40.749 3.512 -14.580 1.00 28.55 195 ASN D C 1
ATOM 7876 O O . ASN D 1 195 ? 41.344 2.642 -13.932 1.00 32.40 195 ASN D O 1
ATOM 7881 N N . PRO D 1 196 ? 41.301 4.693 -14.841 1.00 27.59 196 PRO D N 1
ATOM 7882 C CA . PRO D 1 196 ? 42.530 5.094 -14.155 1.00 29.55 196 PRO D CA 1
ATOM 7883 C C . PRO D 1 196 ? 42.236 5.564 -12.740 1.00 33.13 196 PRO D C 1
ATOM 7884 O O . PRO D 1 196 ? 41.183 6.136 -12.452 1.00 38.84 196 PRO D O 1
ATOM 7888 N N . ILE D 1 197 ? 43.188 5.303 -11.850 1.00 34.99 197 ILE D N 1
ATOM 7889 C CA . ILE D 1 197 ? 43.100 5.717 -10.454 1.00 31.74 197 ILE D CA 1
ATOM 7890 C C . ILE D 1 197 ? 43.902 6.997 -10.273 1.00 36.75 197 ILE D C 1
ATOM 7891 O O . ILE D 1 197 ? 45.081 7.057 -10.641 1.00 36.16 197 ILE D O 1
ATOM 7896 N N . LYS D 1 198 ? 43.266 8.020 -9.711 1.00 33.67 198 LYS D N 1
ATOM 7897 C CA . LYS D 1 198 ? 43.944 9.252 -9.340 1.00 35.31 198 LYS D CA 1
ATOM 7898 C C . LYS D 1 198 ? 44.155 9.280 -7.832 1.00 39.82 198 LYS D C 1
ATOM 7899 O O . LYS D 1 198 ? 43.248 8.955 -7.061 1.00 35.00 198 LYS D O 1
ATOM 7905 N N . SER D 1 199 ? 45.357 9.672 -7.417 1.00 39.21 199 SER D N 1
ATOM 7906 C CA . SER D 1 199 ? 45.742 9.675 -6.013 1.00 33.41 199 SER D CA 1
ATOM 7907 C C . SER D 1 199 ? 46.012 11.100 -5.554 1.00 37.44 199 SER D C 1
ATOM 7908 O O . SER D 1 199 ? 46.566 11.911 -6.303 1.00 36.97 199 SER D O 1
ATOM 7911 N N . TYR D 1 200 ? 45.624 11.397 -4.315 1.00 35.49 200 TYR D N 1
ATOM 7912 C CA . TYR D 1 200 ? 45.732 12.741 -3.770 1.00 34.91 200 TYR D CA 1
ATOM 7913 C C . TYR D 1 200 ? 46.281 12.681 -2.354 1.00 37.38 200 TYR D C 1
ATOM 7914 O O . TYR D 1 200 ? 45.894 11.814 -1.564 1.00 39.90 200 TYR D O 1
ATOM 7923 N N . HIS D 1 201 ? 47.180 13.608 -2.040 1.00 36.17 201 HIS D N 1
ATOM 7924 C CA . HIS D 1 201 ? 47.697 13.790 -0.693 1.00 38.02 201 HIS D CA 1
ATOM 7925 C C . HIS D 1 201 ? 47.167 15.100 -0.128 1.00 40.86 201 HIS D C 1
ATOM 7926 O O . HIS D 1 201 ? 47.000 16.079 -0.861 1.00 46.77 201 HIS D O 1
ATOM 7933 N N . HIS D 1 202 ? 46.899 15.115 1.175 1.00 42.28 202 HIS D N 1
ATOM 7934 C CA . HIS D 1 202 ? 46.277 16.262 1.815 1.00 36.95 202 HIS D CA 1
ATOM 7935 C C . HIS D 1 202 ? 47.064 16.673 3.050 1.00 43.75 202 HIS D C 1
ATOM 7936 O O . HIS D 1 202 ? 47.657 15.839 3.740 1.00 46.51 202 HIS D O 1
ATOM 7943 N N . LEU D 1 203 ? 47.058 17.976 3.316 1.00 42.23 203 LEU D N 1
ATOM 7944 C CA . LEU D 1 203 ? 47.703 18.555 4.482 1.00 40.31 203 LEU D CA 1
ATOM 7945 C C . LEU D 1 203 ? 46.656 19.218 5.367 1.00 46.15 203 LEU D C 1
ATOM 7946 O O . LEU D 1 203 ? 45.538 19.508 4.930 1.00 40.09 203 LEU D O 1
ATOM 7951 N N . LYS D 1 204 ? 47.031 19.435 6.626 1.00 43.34 204 LYS D N 1
ATOM 7952 C CA . LYS D 1 204 ? 46.177 20.155 7.563 1.00 41.15 204 LYS D CA 1
ATOM 7953 C C . LYS D 1 204 ? 45.755 21.496 6.979 1.00 40.23 204 LYS D C 1
ATOM 7954 O O . LYS D 1 204 ? 46.589 22.272 6.504 1.00 43.26 204 LYS D O 1
ATOM 7960 N N . GLY D 1 205 ? 44.452 21.762 7.011 1.00 42.42 205 GLY D N 1
ATOM 7961 C CA . GLY D 1 205 ? 43.886 22.953 6.426 1.00 40.47 205 GLY D CA 1
ATOM 7962 C C . GLY D 1 205 ? 43.220 22.733 5.085 1.00 43.04 205 GLY D C 1
ATOM 7963 O O . GLY D 1 205 ? 42.436 23.585 4.651 1.00 44.00 205 GLY D O 1
ATOM 7964 N N . ASP D 1 206 ? 43.517 21.621 4.416 1.00 39.25 206 ASP D N 1
ATOM 7965 C CA . ASP D 1 206 ? 42.830 21.284 3.179 1.00 34.67 206 ASP D CA 1
ATOM 7966 C C . ASP D 1 206 ? 41.386 20.890 3.463 1.00 46.18 206 ASP D C 1
ATOM 7967 O O . ASP D 1 206 ? 41.081 20.277 4.490 1.00 44.77 206 ASP D O 1
ATOM 7972 N N . VAL D 1 207 ? 40.493 21.260 2.548 1.00 37.70 207 VAL D N 1
ATOM 7973 C CA . VAL D 1 207 ? 39.100 20.823 2.564 1.00 32.58 207 VAL D CA 1
ATOM 7974 C C . VAL D 1 207 ? 38.714 20.524 1.123 1.00 38.51 207 VAL D C 1
ATOM 7975 O O . VAL D 1 207 ? 38.744 21.424 0.275 1.00 39.54 207 VAL D O 1
ATOM 7979 N N . TYR D 1 208 ? 38.359 19.275 0.833 1.00 30.25 208 TYR D N 1
ATOM 7980 C CA . TYR D 1 208 ? 38.051 18.896 -0.537 1.00 28.85 208 TYR D CA 1
ATOM 7981 C C . TYR D 1 208 ? 36.611 18.416 -0.670 1.00 43.23 208 TYR D C 1
ATOM 7982 O O . TYR D 1 208 ? 36.044 17.810 0.244 1.00 36.41 208 TYR D O 1
ATOM 7991 N N . PHE D 1 209 ? 36.034 18.709 -1.833 1.00 38.87 209 PHE D N 1
ATOM 7992 C CA . PHE D 1 209 ? 34.672 18.327 -2.176 1.00 37.48 209 PHE D CA 1
ATOM 7993 C C . PHE D 1 209 ? 34.700 16.994 -2.912 1.00 35.74 209 PHE D C 1
ATOM 7994 O O . PHE D 1 209 ? 35.484 16.814 -3.849 1.00 34.38 209 PHE D O 1
ATOM 8002 N N . LEU D 1 210 ? 33.846 16.064 -2.492 1.00 33.18 210 LEU D N 1
ATOM 8003 C CA . LEU D 1 210 ? 33.857 14.708 -3.023 1.00 36.92 210 LEU D CA 1
ATOM 8004 C C . LEU D 1 210 ? 32.458 14.305 -3.463 1.00 35.35 210 LEU D C 1
ATOM 8005 O O . LEU D 1 210 ? 31.499 14.436 -2.695 1.00 32.72 210 LEU D O 1
ATOM 8010 N N . LYS D 1 211 ? 32.346 13.821 -4.701 1.00 33.77 211 LYS D N 1
ATOM 8011 C CA . LYS D 1 211 ? 31.100 13.252 -5.217 1.00 30.69 211 LYS D CA 1
ATOM 8012 C C . LYS D 1 211 ? 31.034 11.799 -4.752 1.00 37.04 211 LYS D C 1
ATOM 8013 O O . LYS D 1 211 ? 31.374 10.858 -5.473 1.00 34.01 211 LYS D O 1
ATOM 8019 N N . SER D 1 212 ? 30.565 11.619 -3.516 1.00 34.24 212 SER D N 1
ATOM 8020 C CA . SER D 1 212 ? 30.812 10.375 -2.794 1.00 40.89 212 SER D CA 1
ATOM 8021 C C . SER D 1 212 ? 30.004 9.195 -3.322 1.00 34.16 212 SER D C 1
ATOM 8022 O O . SER D 1 212 ? 30.430 8.048 -3.148 1.00 36.74 212 SER D O 1
ATOM 8025 N N . ASP D 1 213 ? 28.857 9.433 -3.961 1.00 31.85 213 ASP D N 1
ATOM 8026 C CA . ASP D 1 213 ? 28.022 8.315 -4.387 1.00 36.52 213 ASP D CA 1
ATOM 8027 C C . ASP D 1 213 ? 28.469 7.704 -5.710 1.00 38.49 213 ASP D C 1
ATOM 8028 O O . ASP D 1 213 ? 28.153 6.538 -5.972 1.00 38.48 213 ASP D O 1
ATOM 8033 N N . THR D 1 214 ? 29.193 8.450 -6.545 1.00 32.84 214 THR D N 1
ATOM 8034 C CA . THR D 1 214 ? 29.663 7.929 -7.824 1.00 30.67 214 THR D CA 1
ATOM 8035 C C . THR D 1 214 ? 31.183 7.878 -7.923 1.00 30.81 214 THR D C 1
ATOM 8036 O O . THR D 1 214 ? 31.712 7.538 -8.988 1.00 32.98 214 THR D O 1
ATOM 8040 N N . THR D 1 215 ? 31.900 8.196 -6.852 1.00 30.42 215 THR D N 1
ATOM 8041 C CA . THR D 1 215 ? 33.360 8.135 -6.840 1.00 26.32 215 THR D CA 1
ATOM 8042 C C . THR D 1 215 ? 33.781 7.053 -5.852 1.00 33.54 215 THR D C 1
ATOM 8043 O O . THR D 1 215 ? 33.743 7.260 -4.636 1.00 32.54 215 THR D O 1
ATOM 8047 N N . LEU D 1 216 ? 34.173 5.898 -6.382 1.00 33.50 216 LEU D N 1
ATOM 8048 C CA . LEU D 1 216 ? 34.773 4.859 -5.557 1.00 38.79 216 LEU D CA 1
ATOM 8049 C C . LEU D 1 216 ? 36.110 5.354 -5.021 1.00 35.73 216 LEU D C 1
ATOM 8050 O O . LEU D 1 216 ? 36.961 5.817 -5.786 1.00 34.49 216 LEU D O 1
ATOM 8055 N N . HIS D 1 217 ? 36.301 5.261 -3.707 1.00 32.75 217 HIS D N 1
ATOM 8056 C CA . HIS D 1 217 ? 37.492 5.841 -3.106 1.00 34.30 217 HIS D CA 1
ATOM 8057 C C . HIS D 1 217 ? 37.855 5.099 -1.830 1.00 34.52 217 HIS D C 1
ATOM 8058 O O . HIS D 1 217 ? 37.055 4.346 -1.269 1.00 36.35 217 HIS D O 1
ATOM 8065 N N . HIS D 1 218 ? 39.087 5.330 -1.381 1.00 41.34 218 HIS D N 1
ATOM 8066 C CA . HIS D 1 218 ? 39.600 4.731 -0.158 1.00 42.73 218 HIS D CA 1
ATOM 8067 C C . HIS D 1 218 ? 40.789 5.548 0.322 1.00 42.82 218 HIS D C 1
ATOM 8068 O O . HIS D 1 218 ? 41.350 6.359 -0.419 1.00 42.34 218 HIS D O 1
ATOM 8075 N N . VAL D 1 219 ? 41.165 5.319 1.576 1.00 38.22 219 VAL D N 1
ATOM 8076 C CA . VAL D 1 219 ? 42.326 5.954 2.187 1.00 37.78 219 VAL D CA 1
ATOM 8077 C C . VAL D 1 219 ? 43.403 4.892 2.347 1.00 40.10 219 VAL D C 1
ATOM 8078 O O . VAL D 1 219 ? 43.179 3.866 3.002 1.00 42.17 219 VAL D O 1
ATOM 8082 N N . VAL D 1 220 ? 44.561 5.131 1.736 1.00 40.87 220 VAL D N 1
ATOM 8083 C CA . VAL D 1 220 ? 45.669 4.171 1.815 1.00 45.06 220 VAL D CA 1
ATOM 8084 C C . VAL D 1 220 ? 46.024 3.935 3.279 1.00 47.23 220 VAL D C 1
ATOM 8085 O O . VAL D 1 220 ? 46.110 4.904 4.058 1.00 44.62 220 VAL D O 1
ATOM 8089 N N . PRO D 1 221 ? 46.221 2.686 3.709 1.00 50.16 221 PRO D N 1
ATOM 8090 C CA . PRO D 1 221 ? 46.461 2.421 5.132 1.00 51.43 221 PRO D CA 1
ATOM 8091 C C . PRO D 1 221 ? 47.685 3.152 5.664 1.00 53.77 221 PRO D C 1
ATOM 8092 O O . PRO D 1 221 ? 48.641 3.430 4.937 1.00 52.75 221 PRO D O 1
ATOM 8096 N N . ILE D 1 222 ? 47.635 3.465 6.959 1.00 50.90 222 ILE D N 1
ATOM 8097 C CA . ILE D 1 222 ? 48.744 4.134 7.625 1.00 46.51 222 ILE D CA 1
ATOM 8098 C C . ILE D 1 222 ? 49.934 3.188 7.698 1.00 51.28 222 ILE D C 1
ATOM 8099 O O . ILE D 1 222 ? 49.791 2.009 8.048 1.00 61.65 222 ILE D O 1
ATOM 8104 N N . GLN D 1 223 ? 51.119 3.698 7.356 1.00 52.28 223 GLN D N 1
ATOM 8105 C CA . GLN D 1 223 ? 52.336 2.898 7.366 1.00 49.28 223 GLN D CA 1
ATOM 8106 C C . GLN D 1 223 ? 53.196 3.116 8.603 1.00 55.10 223 GLN D C 1
ATOM 8107 O O . GLN D 1 223 ? 54.013 2.248 8.930 1.00 52.44 223 GLN D O 1
ATOM 8113 N N . GLN D 1 224 ? 53.034 4.243 9.291 1.00 53.35 224 GLN D N 1
ATOM 8114 C CA . GLN D 1 224 ? 53.864 4.577 10.437 1.00 50.68 224 GLN D CA 1
ATOM 8115 C C . GLN D 1 224 ? 53.052 5.449 11.383 1.00 58.92 224 GLN D C 1
ATOM 8116 O O . GLN D 1 224 ? 52.216 6.243 10.945 1.00 60.96 224 GLN D O 1
ATOM 8122 N N . GLU D 1 225 ? 53.297 5.280 12.684 1.00 57.62 225 GLU D N 1
ATOM 8123 C CA . GLU D 1 225 ? 52.564 6.010 13.714 1.00 60.41 225 GLU D CA 1
ATOM 8124 C C . GLU D 1 225 ? 52.514 7.499 13.401 1.00 58.92 225 GLU D C 1
ATOM 8125 O O . GLU D 1 225 ? 53.552 8.149 13.247 1.00 59.56 225 GLU D O 1
ATOM 8131 N N . THR D 1 226 ? 51.301 8.031 13.300 1.00 56.82 226 THR D N 1
ATOM 8132 C CA . THR D 1 226 ? 51.089 9.420 12.910 1.00 59.61 226 THR D CA 1
ATOM 8133 C C . THR D 1 226 ? 49.732 9.864 13.448 1.00 59.23 226 THR D C 1
ATOM 8134 O O . THR D 1 226 ? 49.141 9.206 14.310 1.00 58.37 226 THR D O 1
ATOM 8138 N N . THR D 1 227 ? 49.239 10.991 12.938 1.00 53.86 227 THR D N 1
ATOM 8139 C CA . THR D 1 227 ? 47.919 11.501 13.298 1.00 51.51 227 THR D CA 1
ATOM 8140 C C . THR D 1 227 ? 47.262 12.050 12.040 1.00 56.32 227 THR D C 1
ATOM 8141 O O . THR D 1 227 ? 47.730 13.044 11.475 1.00 54.73 227 THR D O 1
ATOM 8145 N N . ARG D 1 228 ? 46.185 11.403 11.598 1.00 52.17 228 ARG D N 1
ATOM 8146 C CA . ARG D 1 228 ? 45.387 11.875 10.471 1.00 50.50 228 ARG D CA 1
ATOM 8147 C C . ARG D 1 228 ? 43.942 11.987 10.936 1.00 49.68 228 ARG D C 1
ATOM 8148 O O . ARG D 1 228 ? 43.301 10.973 11.230 1.00 50.82 228 ARG D O 1
ATOM 8156 N N . ILE D 1 229 ? 43.432 13.214 11.000 1.00 53.06 229 ILE D N 1
ATOM 8157 C CA . ILE D 1 229 ? 42.096 13.496 11.512 1.00 42.23 229 ILE D CA 1
ATOM 8158 C C . ILE D 1 229 ? 41.321 14.243 10.439 1.00 40.62 229 ILE D C 1
ATOM 8159 O O . ILE D 1 229 ? 41.814 15.233 9.886 1.00 43.59 229 ILE D O 1
ATOM 8164 N N . ILE D 1 230 ? 40.108 13.776 10.150 1.00 39.91 230 ILE D N 1
ATOM 8165 C CA . ILE D 1 230 ? 39.255 14.404 9.151 1.00 44.16 230 ILE D CA 1
ATOM 8166 C C . ILE D 1 230 ? 37.850 14.569 9.710 1.00 44.31 230 ILE D C 1
ATOM 8167 O O . ILE D 1 230 ? 37.403 13.803 10.570 1.00 39.98 230 ILE D O 1
ATOM 8172 N N . LEU D 1 231 ? 37.152 15.582 9.208 1.00 39.91 231 LEU D N 1
ATOM 8173 C CA . LEU D 1 231 ? 35.725 15.760 9.438 1.00 46.97 231 LEU D CA 1
ATOM 8174 C C . LEU D 1 231 ? 34.991 15.507 8.129 1.00 42.61 231 LEU D C 1
ATOM 8175 O O . LEU D 1 231 ? 35.404 16.005 7.077 1.00 42.62 231 LEU D O 1
ATOM 8180 N N . ASN D 1 232 ? 33.915 14.729 8.194 1.00 42.41 232 ASN D N 1
ATOM 8181 C CA . ASN D 1 232 ? 33.095 14.410 7.030 1.00 42.44 232 ASN D CA 1
ATOM 8182 C C . ASN D 1 232 ? 31.732 15.061 7.223 1.00 46.33 232 ASN D C 1
ATOM 8183 O O . ASN D 1 232 ? 30.964 14.650 8.098 1.00 46.66 232 ASN D O 1
ATOM 8188 N N . THR D 1 233 ? 31.431 16.066 6.407 1.00 38.72 233 THR D N 1
ATOM 8189 C CA . THR D 1 233 ? 30.096 16.644 6.322 1.00 35.39 233 THR D CA 1
ATOM 8190 C C . THR D 1 233 ? 29.477 16.195 5.005 1.00 43.11 233 THR D C 1
ATOM 8191 O O . THR D 1 233 ? 30.054 16.422 3.936 1.00 39.39 233 THR D O 1
ATOM 8195 N N . CYS D 1 234 ? 28.308 15.564 5.082 1.00 41.79 234 CYS D N 1
ATOM 8196 C CA . CYS D 1 234 ? 27.703 14.903 3.934 1.00 41.99 234 CYS D CA 1
ATOM 8197 C C . CYS D 1 234 ? 26.285 15.411 3.728 1.00 42.41 234 CYS D C 1
ATOM 8198 O O . CYS D 1 234 ? 25.471 15.382 4.657 1.00 39.02 234 CYS D O 1
ATOM 8201 N N . TRP D 1 235 ? 25.988 15.856 2.510 1.00 38.93 235 TRP D N 1
ATOM 8202 C CA . TRP D 1 235 ? 24.668 16.354 2.157 1.00 36.91 235 TRP D CA 1
ATOM 8203 C C . TRP D 1 235 ? 24.049 15.476 1.080 1.00 42.37 235 TRP D C 1
ATOM 8204 O O . TRP D 1 235 ? 24.745 14.940 0.211 1.00 37.76 235 TRP D O 1
ATOM 8215 N N . ALA D 1 236 ? 22.731 15.335 1.148 1.00 43.05 236 ALA D N 1
ATOM 8216 C CA . ALA D 1 236 ? 21.968 14.683 0.099 1.00 39.17 236 ALA D CA 1
ATOM 8217 C C . ALA D 1 236 ? 21.604 15.687 -0.989 1.00 36.11 236 ALA D C 1
ATOM 8218 O O . ALA D 1 236 ? 21.833 16.892 -0.865 1.00 37.78 236 ALA D O 1
ATOM 8220 N N . SER D 1 237 ? 21.036 15.174 -2.075 1.00 40.32 237 SER D N 1
ATOM 8221 C CA . SER D 1 237 ? 20.434 16.035 -3.079 1.00 41.26 237 SER D CA 1
ATOM 8222 C C . SER D 1 237 ? 19.012 16.388 -2.662 1.00 45.45 237 SER D C 1
ATOM 8223 O O . SER D 1 237 ? 18.260 15.532 -2.188 1.00 44.94 237 SER D O 1
ATOM 8226 N N . ALA D 1 238 ? 18.647 17.661 -2.834 1.00 37.88 238 ALA D N 1
ATOM 8227 C CA . ALA D 1 238 ? 17.291 18.089 -2.510 1.00 41.51 238 ALA D CA 1
ATOM 8228 C C . ALA D 1 238 ? 16.251 17.428 -3.403 1.00 44.46 238 ALA D C 1
ATOM 8229 O O . ALA D 1 238 ? 15.065 17.418 -3.056 1.00 54.92 238 ALA D O 1
ATOM 8231 N N . HIS D 1 239 ? 16.667 16.875 -4.542 1.00 44.54 239 HIS D N 1
ATOM 8232 C CA . HIS D 1 239 ? 15.775 16.182 -5.461 1.00 50.57 239 HIS D CA 1
ATOM 8233 C C . HIS D 1 239 ? 15.960 14.669 -5.406 1.00 51.31 239 HIS D C 1
ATOM 8234 O O . HIS D 1 239 ? 15.590 13.966 -6.352 1.00 54.14 239 HIS D O 1
ATOM 8241 N N . ASP D 1 240 ? 16.533 14.160 -4.318 1.00 48.42 240 ASP D N 1
ATOM 8242 C CA . ASP D 1 240 ? 16.661 12.722 -4.123 1.00 54.12 240 ASP D CA 1
ATOM 8243 C C . ASP D 1 240 ? 15.283 12.085 -4.008 1.00 51.26 240 ASP D C 1
ATOM 8244 O O . ASP D 1 240 ? 14.488 12.454 -3.138 1.00 48.97 240 ASP D O 1
ATOM 8249 N N . ARG D 1 241 ? 15.001 11.127 -4.888 1.00 46.03 241 ARG D N 1
ATOM 8250 C CA . ARG D 1 241 ? 13.717 10.442 -4.916 1.00 62.92 241 ARG D CA 1
ATOM 8251 C C . ARG D 1 241 ? 13.761 9.070 -4.258 1.00 65.07 241 ARG D C 1
ATOM 8252 O O . ARG D 1 241 ? 12.732 8.390 -4.207 1.00 63.79 241 ARG D O 1
ATOM 8260 N N . ARG D 1 242 ? 14.919 8.647 -3.756 1.00 57.31 242 ARG D N 1
ATOM 8261 C CA . ARG D 1 242 ? 15.033 7.334 -3.138 1.00 54.38 242 ARG D CA 1
ATOM 8262 C C . ARG D 1 242 ? 14.324 7.319 -1.789 1.00 62.59 242 ARG D C 1
ATOM 8263 O O . ARG D 1 242 ? 14.494 8.231 -0.974 1.00 64.01 242 ARG D O 1
ATOM 8271 N N . THR D 1 243 ? 13.524 6.279 -1.556 1.00 70.60 243 THR D N 1
ATOM 8272 C CA . THR D 1 243 ? 12.808 6.116 -0.298 1.00 79.95 243 THR D CA 1
ATOM 8273 C C . THR D 1 243 ? 13.426 5.067 0.614 1.00 87.08 243 THR D C 1
ATOM 8274 O O . THR D 1 243 ? 13.270 5.157 1.836 1.00 93.99 243 THR D O 1
ATOM 8278 N N . ASP D 1 244 ? 14.118 4.076 0.053 1.00 83.72 244 ASP D N 1
ATOM 8279 C CA . ASP D 1 244 ? 14.617 2.954 0.838 1.00 80.62 244 ASP D CA 1
ATOM 8280 C C . ASP D 1 244 ? 16.140 2.927 0.869 1.00 74.68 244 ASP D C 1
ATOM 8281 O O . ASP D 1 244 ? 16.757 1.923 0.496 1.00 73.55 244 ASP D O 1
ATOM 8283 N N . VAL D 1 245 ? 16.754 4.020 1.309 1.00 63.51 245 VAL D N 1
ATOM 8284 C CA . VAL D 1 245 ? 18.206 4.081 1.443 1.00 62.80 245 VAL D CA 1
ATOM 8285 C C . VAL D 1 245 ? 18.600 3.391 2.742 1.00 68.08 245 VAL D C 1
ATOM 8286 O O . VAL D 1 245 ? 18.157 3.785 3.825 1.00 66.95 245 VAL D O 1
ATOM 8290 N N . ALA D 1 246 ? 19.432 2.361 2.636 1.00 64.04 246 ALA D N 1
ATOM 8291 C CA . ALA D 1 246 ? 19.935 1.664 3.808 1.00 59.11 246 ALA D CA 1
ATOM 8292 C C . ALA D 1 246 ? 21.224 2.314 4.294 1.00 61.03 246 ALA D C 1
ATOM 8293 O O . ALA D 1 246 ? 21.989 2.887 3.514 1.00 60.26 246 ALA D O 1
ATOM 8295 N N . HIS D 1 247 ? 21.455 2.219 5.599 1.00 57.61 247 HIS D N 1
ATOM 8296 C CA . HIS D 1 247 ? 22.588 2.858 6.256 1.00 56.42 247 HIS D CA 1
ATOM 8297 C C . HIS D 1 247 ? 23.409 1.836 7.031 1.00 62.81 247 HIS D C 1
ATOM 8298 O O . HIS D 1 247 ? 23.903 2.109 8.128 1.00 66.71 247 HIS D O 1
ATOM 8305 N N . GLU D 1 248 ? 23.562 0.639 6.459 1.00 60.55 248 GLU D N 1
ATOM 8306 C CA . GLU D 1 248 ? 24.251 -0.442 7.158 1.00 60.11 248 GLU D CA 1
ATOM 8307 C C . GLU D 1 248 ? 25.713 -0.103 7.422 1.00 60.82 248 GLU D C 1
ATOM 8308 O O . GLU D 1 248 ? 26.285 -0.561 8.418 1.00 60.68 248 GLU D O 1
ATOM 8314 N N . SER D 1 249 ? 26.336 0.690 6.547 1.00 53.88 249 SER D N 1
ATOM 8315 C CA . SER D 1 249 ? 27.734 1.050 6.755 1.00 53.68 249 SER D CA 1
ATOM 8316 C C . SER D 1 249 ? 27.886 2.041 7.902 1.00 58.38 249 SER D C 1
ATOM 8317 O O . SER D 1 249 ? 28.789 1.902 8.732 1.00 53.01 249 SER D O 1
ATOM 8320 N N . ILE D 1 250 ? 26.997 3.032 7.984 1.00 54.49 250 ILE D N 1
ATOM 8321 C CA . ILE D 1 250 ? 27.081 4.011 9.065 1.00 61.58 250 ILE D CA 1
ATOM 8322 C C . ILE D 1 250 ? 26.857 3.341 10.415 1.00 62.12 250 ILE D C 1
ATOM 8323 O O . ILE D 1 250 ? 27.470 3.717 11.422 1.00 60.42 250 ILE D O 1
ATOM 8328 N N . GLU D 1 251 ? 25.974 2.341 10.457 1.00 63.90 251 GLU D N 1
ATOM 8329 C CA . GLU D 1 251 ? 25.651 1.681 11.719 1.00 67.97 251 GLU D CA 1
ATOM 8330 C C . GLU D 1 251 ? 26.860 0.961 12.307 1.00 67.41 251 GLU D C 1
ATOM 8331 O O . GLU D 1 251 ? 27.042 0.940 13.530 1.00 62.74 251 GLU D O 1
ATOM 8337 N N . VAL D 1 252 ? 27.697 0.360 11.458 1.00 73.00 252 VAL D N 1
ATOM 8338 C CA . VAL D 1 252 ? 28.789 -0.467 11.962 1.00 74.41 252 VAL D CA 1
ATOM 8339 C C . VAL D 1 252 ? 30.076 0.313 12.237 1.00 73.74 252 VAL D C 1
ATOM 8340 O O . VAL D 1 252 ? 30.868 -0.108 13.092 1.00 77.00 252 VAL D O 1
ATOM 8344 N N . ILE D 1 253 ? 30.304 1.447 11.570 1.00 67.74 253 ILE D N 1
ATOM 8345 C CA . ILE D 1 253 ? 31.537 2.194 11.815 1.00 66.08 253 ILE D CA 1
ATOM 8346 C C . ILE D 1 253 ? 31.297 3.183 12.947 1.00 63.91 253 ILE D C 1
ATOM 8347 O O . ILE D 1 253 ? 32.018 3.176 13.950 1.00 67.07 253 ILE D O 1
ATOM 8352 N N . TRP D 1 254 ? 30.287 4.040 12.796 1.00 58.09 254 TRP D N 1
ATOM 8353 C CA . TRP D 1 254 ? 30.045 5.113 13.752 1.00 61.48 254 TRP D CA 1
ATOM 8354 C C . TRP D 1 254 ? 28.894 4.841 14.709 1.00 62.18 254 TRP D C 1
ATOM 8355 O O . TRP D 1 254 ? 28.859 5.449 15.784 1.00 66.28 254 TRP D O 1
ATOM 8366 N N . ASP D 1 255 ? 27.958 3.960 14.339 1.00 64.75 255 ASP D N 1
ATOM 8367 C CA . ASP D 1 255 ? 26.728 3.713 15.089 1.00 76.12 255 ASP D CA 1
ATOM 8368 C C . ASP D 1 255 ? 25.814 4.935 15.043 1.00 81.39 255 ASP D C 1
ATOM 8369 O O . ASP D 1 255 ? 26.237 6.025 14.642 1.00 78.02 255 ASP D O 1
ATOM 8371 N N . THR D 1 256 ? 24.555 4.760 15.445 1.00 79.16 256 THR D N 1
ATOM 8372 C CA . THR D 1 256 ? 23.548 5.803 15.323 1.00 72.80 256 THR D CA 1
ATOM 8373 C C . THR D 1 256 ? 23.203 6.482 16.641 1.00 70.75 256 THR D C 1
ATOM 8374 O O . THR D 1 256 ? 22.506 7.503 16.624 1.00 64.23 256 THR D O 1
ATOM 8378 N N . LYS D 1 257 ? 23.666 5.955 17.772 1.00 71.62 257 LYS D N 1
ATOM 8379 C CA . LYS D 1 257 ? 23.410 6.545 19.076 1.00 69.69 257 LYS D CA 1
ATOM 8380 C C . LYS D 1 257 ? 24.715 7.035 19.686 1.00 71.88 257 LYS D C 1
ATOM 8381 O O . LYS D 1 257 ? 25.799 6.547 19.350 1.00 73.76 257 LYS D O 1
ATOM 8383 N N . ALA D 1 258 ? 24.601 8.020 20.576 1.00 73.25 258 ALA D N 1
ATOM 8384 C CA . ALA D 1 258 ? 25.762 8.523 21.299 1.00 72.50 258 ALA D CA 1
ATOM 8385 C C . ALA D 1 258 ? 26.376 7.418 22.148 1.00 73.32 258 ALA D C 1
ATOM 8386 O O . ALA D 1 258 ? 25.727 6.882 23.051 1.00 76.55 258 ALA D O 1
ATOM 8388 N N . ARG D 1 259 ? 27.628 7.080 21.856 1.00 68.13 259 ARG D N 1
ATOM 8389 C CA . ARG D 1 259 ? 28.308 5.986 22.541 1.00 70.18 259 ARG D CA 1
ATOM 8390 C C . ARG D 1 259 ? 29.012 6.479 23.802 1.00 64.00 259 ARG D C 1
ATOM 8391 O O . ARG D 1 259 ? 28.785 5.959 24.894 1.00 68.87 259 ARG D O 1
#

Sequence (1012 aa):
SLVIEVMEQQLAKHFQAILQDENRRMKQIRNEFRRDGYFNFKNFSFLPKRILENVHAEVHALLDEYSVRRRDVTVPSTGNTYRKMYNVNQPEIAEGGTFIPALYQSESLRKFLGNIAGDDLASCWEQEQYLVTKLSHPGDTHGWHWGDYPYTMIWIIEAPEDPAIGGVLQCVPHSEWDKQQNPQIWQYILNNNPIKSYHHLKGDVYFLKSDTTLHHVVPIQQETTRIILNTCWASAHDRRTDVAHESIEVIWDTKARLVIEVMEQQLAKHFQAILQDENRRMKQIRNEFRRRDGYFNFKNFSFLPKRILENVHAEVHALLDEYSVRRRDVTVPSTGNTYRKMYNVNQPEIAEGGTFIPALYQQSESLRKFLGNIAGDDLASCWEQEQYLVTKLSHPGDTHGWHWGDYPYTMIWIIEAPEDPAIGGVLQCVPHSEWDKQNPQIWQYILNNNPIKSYHHLKGDVYFLKSDTTLHHVVPIQQETTRIILNTCWASAHDRRTDVAHESIEVIWDTKARTSLVIEVMEQQLAKHFQAILQDENRRMKQQIRNEFRRDGYFNFKNFSFLPKRILENVHAEVHALLDEYSVRRDVTVPSTGNTYRKMYNVNQPEIAEGGTFIPALYQSESLRKFLGNIAGDDLASCWEQEQYLVTKLSHPGDTHGWHWGDYPYTMIWIIEAPEDPAIGGVLQCVPHSEWDKQNPQIWQYILNNNPIKSYHHLKGDVYFLKSDTTLHHVVPIQQETTRIILNTCWASAHDRRRTDVAHESIEVIWDTKARSLVIEVMEQQLAKHFQAILQDENRRMKQQIRNEFRRDGYFNFKNFSFLPKRRILENVHAEVHALLDEYSVRRDVTVPSTGNTYRKMYNVNQPEIAEGGTFIPALYQSESLRKFLGNIAGDDLASCWEQEQYLVTKLSHPGDTHGWHWGDYPYTMIWIIEAPEDPAIGGVLQCVPHSEWDKQNPQIWQYILNNNPIKSYHHLKGDVYFLKSDTTLHHVVPIQQETTRIILNTCWASAHDRRTDVAHESIEVIWDTKAR

Foldseek 3Di:
DVVLVVQLVQLLVLLVVVVVPVVVLVVLLVCCQVFLKDKPADQRNGNNVLLVVVLVLLVVLCVPAWDFAWFFFLLQVRWTAGWTKAWQQSCVVRPDSLVSCLVRPSNQVSQCSSNVFGWAADDRRVQKMKTKAFAFQHWFTKDFDLAFKKKKAWSADDPDCVQWFKKKKQFQAAGDSVCRCVVVSPVVGPIDIHDGHHSMMMIGRRGGITMITTGGHHGDITMIMMGGTHTPPDPDDDRDDSVCCRRHRRDRD/DVLVVQLVQLLVLLVVVVVPVVVLVVLLVCCQVFLKDKPADQRNHNNVLLVVVLVLLVVLCVPAWDFAWFFFLLQVRWIAGWTKAWQQSCVVRPDSLVSCLPRPSSQVSQCSSNVAGWAADDRRVQKMKTKAFAFQHWFTWDFDLAFKKKKAWSAFDPDCVQWFKKKKQFQAAGDSVCRCRVVSPVVGPIDIHGGHHSMMMIGRRGGITMITTGGHHGDITMIMMGGTHTPPDPDDDRDDRVCCRRHRRDRPD/DVVLVVQLVQLLVLLVVVVVPVVVLVVLLVCCQVFLKDKPADQRNGNNVLLVVVLVLLVVLCVPAWDFDWAFFLLQVRWIAGWTKAWQVSCVVRPDSLVSCLPRPSNQVSQCSSNVAGWAADDRRHQKMKTKAFAFFHWFTWDFDLAFKKKKAWSADDPDCVQWFKKKKQFQAAGDSVCRCVVVSPVVGPIDIHDGHHSMMMIGRRGGITMITTGGHHGDITMMMMGGTHTPPDPDDDRDDSVCCRHNRDDRD/DVVLVVQLVQLLVLLVVVVVPVVVLVVLLVCCQVFLKDKPADQRNGNNVLLVVVLVLLVVLCVPAWDFAWFFFLLQVRWTATWTKAWQVSCVVRPDSLVSCLVRPSNQVSQCSSNVAGWAADDRRQQKMKTKAFAFQHWFTWDFDLAFKKKKAWSADDPDCVQWFKKKKQFQAAGDSVCRCVVVSPVVGPIDIGDGHHSMMMIGRRGGITMITTGGHHGDITMMMMGGTHTPPDPDDDRDDSVSCRRHRRDRD

=== Feature glossary ===
Feature key, reading from the visual/contextual features back to the raw sequence:

Rendered structure images. Six rendered views show the 3D structure from the faces of a cube — i.e. along ±x, ±y, ±z. Rendering representation is drawn randomly per protein from cartoon (secondary-structure ribbons), sticks (backbone bonds), or molecular surface; coloring is either N→C rainbow (blue at the N-terminus through red at the C-terminus) or one color per chain.

Contact-map, Ramachandran, and PAE plots. The contact map is a binary N×N matrix image: pixel (i, j) is dark where Cα_i and Cα_j are within 8 Å and |i−j|>4. Because the |i−j|>4 filter removes local helical contacts, off-diagonal stripes parallel to the main diagonal indicate parallel β-sheets; stripes perpendicular to it indicate antiparallel β-sheets. The Ramachandran plot scatters every residue's (φ, ψ) pair against the sterically allowed regions. The PAE heatmap renders the predicted-aligned-error matrix.

InterPro / GO / CATH / organism. Database cross-references. InterPro integrates a dozen domain/family signature databases into unified entries with residue-range hits. GO terms attach function/process/location labels with evidence codes. CATH codes position the fold in a four-level structural taxonomy. Organism is the NCBI-taxonomy species name.

Nearest PDB structures. The Foldseek neighbor list gives the closest experimentally determined structures in the PDB, ranked by structural alignment. TM-score near 1 means near-identical fold; near 0.3 means only rough topology match. This is how one finds what a novel AlphaFold prediction most resembles in the solved-structure universe.

Predicted aligned error. PAE(i, j) answers: if I align the predicted and true structures on residue i, how far off (in Å) do I expect residue j to be? A block-diagonal PAE matrix with low values on the blocks and high values off-diagonal is the signature of a multi-domain protein with confidently predicted domains but uncertain inter-domain orientation.

Solvent-accessible surface area. Accessible surface area quantifies burial. A residue with SASA near zero is packed into the hydrophobic core; one with SASA >100 Å² sits on the surface. Computed here via the Shrake–Rupley numerical algorithm with a 1.4 Å probe.

B-factor. B-factor (Debye–Waller factor) reflects atomic displacement in the crystal lattice. It is an experimental observable (units Å²), not a prediction; low values mean the atom is pinned down, high values mean it moves or is heterogeneous across the crystal.

pLDDT. For AlphaFold models, the B-factor field carries pLDDT — the model's own estimate of local accuracy on a 0–100 scale. Regions with pLDDT<50 should be treated as essentially unmodeled; they often correspond to intrinsically disordered segments.

Backbone torsions (φ/ψ). φ (phi) and ψ (psi) are the two rotatable backbone dihedrals per residue: φ is the C(i-1)–N–Cα–C torsion, ψ is the N–Cα–C–N(i+1) torsion, both in degrees on (−180°, 180°]. α-helical residues cluster near (−60°, −45°); β-strand residues near (−120°, +130°). A Ramachandran plot is simply a scatter of (φ, ψ) for every residue.

Radius of gyration, Cα contacts, bounding box. Radius of gyration (Rg) is the root-mean-square distance of Cα atoms from their centroid — a single number for overall size and compactness. A globular domain of N residues has Rg ≈ 2.2·N^0.38 Å; an extended or disordered chain has a much larger Rg. The Cα contact count is the number of residue pairs whose Cα atoms are within 8 Å and are more than four positions apart in sequence — a standard proxy for tertiary packing density. The bounding box is the smallest axis-aligned box enclosing all Cα atoms.

Secondary structure (3-state, P-SEA). Three-state secondary structure (P-SEA) collapses the eight DSSP classes into helix (a), strand (b), and coil (c). P-SEA assigns these from Cα geometry alone — distances and angles — without requiring backbone oxygens, so it works on any Cα trace.

Secondary structure (8-state, DSSP). DSSP 8-state secondary structure assigns each residue one of H (α-helix), G (3₁₀-helix), I (π-helix), E (extended β-strand), B (isolated β-bridge), T (hydrogen-bonded turn), S (bend), or '-' (coil). The assignment is computed from backbone hydrogen-bond geometry via the Kabsch–Sander algorithm.

Foldseek 3Di. A 3Di character summarizes, for each residue, the relative orientation of the Cα frame of its nearest spatial neighbor. Because it encodes fold topology rather than chemistry, 3Di alignments detect remote structural similarity that sequence alignment misses.

mmCIF coordinates. The mmCIF block holds the 3D Cartesian coordinates of each backbone atom (N, Cα, C, O) in ångströms. mmCIF is the PDB's canonical archive format — a tagged-loop text representation of the atomic model.

Sequence. Sequence gives the chain of amino acids in standard one-letter code (A=alanine, C=cysteine, …, Y=tyrosine), read N→C. It is the only feature that is directly encoded by the gene; all structural features are derived from the folded form of this sequence.